Protein AF-0000000081560703 (afdb_homodimer)

Solvent-accessible surface area (backbone atoms only — not comparable to full-atom values): 50359 Å² total; per-residue (Å²): 137,82,80,77,78,76,75,77,74,76,72,71,73,69,71,73,74,72,74,69,64,62,70,71,72,49,55,68,72,57,47,41,60,71,42,43,83,37,48,38,70,60,47,49,56,42,25,75,74,39,80,77,30,53,56,51,52,34,51,46,30,43,42,28,45,45,45,71,60,43,65,75,69,53,87,55,84,55,60,81,73,39,62,61,67,57,55,52,52,50,51,53,50,48,57,65,56,65,29,54,93,51,63,41,44,32,45,34,41,35,38,66,70,40,51,38,66,60,50,36,50,50,42,52,41,39,29,76,54,50,26,30,33,44,34,39,36,53,28,46,52,61,96,48,62,43,55,44,53,50,58,31,22,54,39,22,32,34,42,36,42,35,32,78,46,74,36,39,58,41,66,70,45,46,28,44,43,23,29,36,42,35,40,25,16,33,30,37,37,64,75,39,41,56,27,67,35,18,64,65,13,52,45,24,28,37,41,36,38,31,53,22,25,44,26,71,82,43,54,62,47,69,38,29,21,59,44,22,29,36,40,36,38,32,43,58,32,27,54,85,35,60,89,44,71,27,52,29,76,21,30,41,36,38,40,21,46,44,22,31,34,41,36,40,36,25,32,50,45,61,26,39,39,44,40,65,31,74,46,25,32,40,37,36,44,34,54,44,52,63,53,90,87,44,53,73,76,41,65,80,58,56,70,38,65,89,24,56,37,54,62,33,43,21,31,29,42,37,37,26,44,60,55,33,35,36,48,7,68,90,66,25,86,68,72,58,78,82,41,59,24,65,48,22,32,35,40,35,36,32,36,53,91,43,50,55,33,51,44,4,49,52,44,49,43,61,24,19,47,47,22,30,35,41,36,40,33,43,62,82,72,62,72,90,50,45,66,64,37,59,56,45,52,65,73,48,77,61,77,59,66,90,58,97,38,58,9,33,50,68,39,23,32,37,38,38,36,34,50,38,68,56,43,70,61,52,47,26,49,52,39,27,52,32,50,32,15,42,48,23,39,36,35,38,44,23,48,65,40,71,68,36,37,68,71,29,48,67,60,61,70,67,42,64,61,50,20,91,63,48,44,81,42,70,61,85,74,83,76,83,82,48,87,74,73,71,51,80,67,76,48,74,72,70,82,116,137,80,82,78,78,76,75,78,77,76,72,73,74,70,71,73,75,72,74,68,64,62,70,71,71,47,55,69,71,56,48,42,59,72,44,44,82,37,48,39,71,60,47,49,58,42,24,75,75,40,81,75,28,53,55,52,53,33,50,47,29,42,40,28,46,44,45,71,60,43,66,75,68,52,90,58,86,54,59,80,72,39,62,59,67,58,55,51,51,50,51,52,51,47,57,66,58,63,29,55,92,52,65,42,42,32,45,33,40,35,38,66,70,40,49,42,66,59,50,36,50,49,43,52,41,38,29,77,53,49,25,30,32,44,35,39,35,53,29,46,52,65,97,51,61,42,53,44,55,50,58,31,23,54,38,23,31,34,42,36,42,35,33,77,43,73,38,40,58,40,65,68,45,45,26,44,43,23,29,37,40,36,41,25,16,31,30,36,38,66,75,41,40,56,26,68,35,18,65,64,14,52,46,25,29,36,42,36,38,31,54,23,25,46,25,71,84,44,55,63,48,69,38,30,22,59,44,22,28,38,42,37,38,33,43,60,32,28,55,86,36,59,88,45,69,26,56,32,76,23,30,41,37,37,41,20,46,44,21,30,34,42,36,40,35,25,33,48,43,59,25,39,39,44,41,65,30,76,46,24,33,41,36,35,42,35,53,43,49,63,54,91,89,44,53,76,76,43,65,82,54,55,70,40,64,90,24,56,37,53,61,32,43,20,31,29,42,37,37,26,45,61,56,33,35,38,49,7,67,90,66,26,87,68,70,59,77,83,41,59,25,66,47,22,32,34,40,36,36,32,35,52,94,41,51,54,33,50,44,4,48,52,44,50,43,61,22,19,46,48,22,31,34,40,36,41,32,43,60,82,74,62,73,90,50,44,68,62,38,58,59,49,52,66,73,52,78,60,74,60,64,89,57,96,38,58,9,32,50,68,37,22,32,37,39,38,36,36,50,38,69,56,42,70,61,52,47,26,50,52,38,26,52,32,49,32,15,43,49,24,40,37,36,37,43,22,49,64,40,69,69,37,37,68,72,29,48,66,60,59,71,66,44,64,60,51,20,90,64,48,44,81,43,71,60,85,75,84,77,82,82,49,87,70,74,70,51,78,68,71,48,75,73,70,83,119

InterPro domains:
  IPR001810 F-box domain [PF00646] (23-61)
  IPR001810 F-box domain [PS50181] (20-56)
  IPR001810 F-box domain [SM00256] (26-66)
  IPR006566 FBD domain [PF08387] (406-445)
  IPR006566 FBD domain [SM00579] (406-475)
  IPR036047 F-box-like domain superfamily [SSF81383] (19-81)
  IPR050232 F-box/LRR-repeat protein 13/AtMIF1-like [PTHR31900] (22-468)
  IPR053781 F-box/LRR-repeat protein 13-like, F-box domain [cd22160] (23-58)
  IPR055411 F-box/LRR-repeat protein 15/At3g58940/PEG3-like, LRR domain [PF24758] (119-279)

Organism: NCBI:txid168488

Secondary structure (DSSP, 8-state):
---------------------GGGGS-HHHHHHHGGGS-HHHHHHGGGT-GGGGGGGGG-SEEEEEHHHHHHH---GGGGTS-HHHHHHHHHHHHHHHS-SPPP-EEEEE-SS--HHHHHHHHHHHHHTT-SEEEEEEE---SPPEEE-HHHHHH-SEEEEEEEEEEEEEESS--TT--EEEEEEEEE-HHHHHHHSSTT-TT--EEEEES-EESSS-SEEEEE-TT--EEEEES-B-GGGTT-TT---SEEEEE-TT--EEEEEESPPSEEEEES-TT--EEEEEEPPPPTT-HHHHTT----GGGEESGGG-SEEEE-HHHHHHTSTTT--S-GGG---TT--EEEEEE-SSHHHHHHHHHHHHT-TT--EEEEEEPPPPGGGHHHHHHHHHHS---------HHHHHT--EEEEEEE---HHHHHHHHHHHHH-TT--EEEEEESSHHHHHHHHHHHHTS--S-SS-EEE---SPPP--TTTSS---------/---------------------GGGGS-HHHHHHHGGGS-HHHHHHGGGT-GGGGGTGGG-SEEEEEHHHHHHH---GGGGTS-HHHHHHHHHHHHHHHS-SPPP-EEEEE-SS--HHHHHHHHHHHHHTT-SEEEEEEE---SPPEEE-HHHHHH-SEEEEEEEEEEEEEESS--TT--EEEEEEEEE-HHHHHHHSSTT-TT--EEEEES-EESSS-SEEEEE-TT--EEEEES-B-GGGTT-TT----EEEEE-TT--EEEEEESPPSEEEEES-TT--EEEEEEPPPPTT-HHHHTT----GGGEESGGG-SEEEE-HHHHHTTSTTT--S-GGG---TT--EEEEEE-SSHHHHHHHHHHHHT-TT--EEEEEEPPPPGGGHHHHHHHHTTS---------HHHHHT--EEEEEEE---HHHHHHHHHHHHH-TT--EEEEEESSHHHHHHHHHHHHTS--S-TT-EEE---SPPP--TTTSS---------

Sequence (992 aa):
MQMASSCKRSRTLRAKKCVVDRLSALPDDVLHRVLSSVDFLDVVRTSVLSKRWRHVWTSMPYLNFNMEWFVDHYDDKRYAIVDPVYIFWDFIKWALLLRDDSQIIRICLCCDNTSTDQLNGLLRVAAKQKIQEFCFHDGDYTANELEFPRVLCETLTVLNLSFRDSIPLRVMAAFINLRSLYLRGVLILRDVAEKLLSSDCIKLENVHLEDCQVGYNVELINISACNLKILTLVNVCTWDKFWAVCSFDSKLRICAPKLSSFCYIGPMLHGFELVNTVSLKHVLIRLLRVPRGYENEFKNRLLCPASFIGFNYANALTLSTLVVKYFSPAYSESLWDTFMLDNLNCLELELRYNANYIEGLINLLKCSPNLESLGIRFKEIPWSRRKTRKAIESRSPWKSKIEDIACLSYHVKMIRISNFDGSEFGLELVKFLLQNGKVLEKMEIRHRSRVRKQQSLNKIVALPKASSEVVICFPEYAQRKLPWFDRGDSDPEYDDMQMASSCKRSRTLRAKKCVVDRLSALPDDVLHRVLSSVDFLDVVRTSVLSKRWRHVWTSMPYLNFNMEWFVDHYDDKRYAIVDPVYIFWDFIKWALLLRDDSQIIRICLCCDNTSTDQLNGLLRVAAKQKIQEFCFHDGDYTANELEFPRVLCETLTVLNLSFRDSIPLRVMAAFINLRSLYLRGVLILRDVAEKLLSSDCIKLENVHLEDCQVGYNVELINISACNLKILTLVNVCTWDKFWAVCSFDSKLRICAPKLSSFCYIGPMLHGFELVNTVSLKHVLIRLLRVPRGYENEFKNRLLCPASFIGFNYANALTLSTLVVKYFSPAYSESLWDTFMLDNLNCLELELRYNANYIEGLINLLKCSPNLESLGIRFKEIPWSRRKTRKAIESRSPWKSKIEDIACLSYHVKMIRISNFDGSEFGLELVKFLLQNGKVLEKMEIRHRSRVRKQQSLNKIVALPKASSEVVICFPEYAQRKLPWFDRGDSDPEYDD

pLDDT: mean 81.43, std 17.89, range [24.38, 98.31]

Nearest PDB structures (foldseek):
  4k17-assembly1_A  TM=3.026E-01  e=4.833E-03  Mus musculus
  4rwt-assembly2_C  TM=4.864E-01  e=6.233E+00  Homo sapiens
  4pki-assembly1_G  TM=4.001E-01  e=4.472E+00  Homo sapiens
  7wbt-assembly1_B  TM=2.798E-01  e=1.767E-03  Bos taurus
  4kxf-assembly8_P  TM=2.579E-01  e=4.750E-03  Mus musculus

Foldseek 3Di:
DPPPPPPPPPPPPPDPPPPPPVLLPDDLVVNLVVCQPPALVVLCVCLVVDVSSVQSLLQRQHHAAALVVCVVPPDDPCVVPDPSQVVSLVVVVCSLVRHDLHAHAEYAYEDEADELVSVLVVLVVCLVSLYAYYAYEEYDYPAAEREHDPSNLARYQYYHYAYPAEHEYHYPAANQNHAEEHDHRYEAAPVNCCRDQACSNANHAYYAYALYAYHAPEAEDEGYYARHAEYEYAQYAHPVCSVFQADQNHAYEYHYLNHAEEEEHGYQYLAYHYPNPLNHEYYEYHHAAGPPPCCVVCLPRADDLVRYYDQLNYQEYEYEARNLLSLFCVRDVHDCQVAANANYAYYAYEHELDPSSLNSVVSVLLRYLAHAEYHYEYDDDDPVCVVVVVVLSVPDDDAADADARNCQQPHHAEYEYEQQQLDPSSLRSLLNSQQSNQNHQEYEYEHNDPVSCVVRVVVSVPRDGNYPRYDYYYDDDDDDDDPPSPPDRPRPPPSD/DDDPPPPPPPPPPPDPPPPPCVLLPDDLVVNLVVCQPPALVVLCVCLVVDVSSVQSLLQRQHHAAALVVCVVPPDDPCVVPDPSQVVSLVVVVCSLVRHDLHAHAEYAYEDEADELVSVLVVLVVCLVSLYAYYAYEEYDYPAAEREHDPSNLARYQYYHYAYPAEHEYHYDAANQNHAEEHDHRYEAAPVNCCRDQACSNANHAYYAYALYAYHAPEAEDEGYYARHAEEEYAQYAHPVCSVFQADRNHAYEYHYLNHAEYEYHGYQYLAYHYDNPLNHEYYEYEHAAGPPPCCVVCLPSADDLVRYYDQLNYQEYEYEARNLLSLFCVRDVHPCQVAANANYAYYAYEHELDPSSLNSVLSVLLRYLQYAEYHYEYDDDDPVCVVVVVVLSVPDPDAADADARNCQQPHHAEYEYEQQQLDPSSLRSLLNSQDSNQNYQEYEYEHNDPVSCVVRVVVSVPRDGNYPRYDYYYDHDDDDDDPPSPPDRPHPPPSD

Structure (mmCIF, N/CA/C/O backbone):
data_AF-0000000081560703-model_v1
#
loop_
_entity.id
_entity.type
_entity.pdbx_description
1 polymer 'F-box domain-containing protein'
#
loop_
_atom_site.group_PDB
_atom_site.id
_atom_site.type_symbol
_atom_site.label_atom_id
_atom_site.label_alt_id
_atom_site.label_comp_id
_atom_site.label_asym_id
_atom_site.label_entity_id
_atom_site.label_seq_id
_atom_site.pdbx_PDB_ins_code
_atom_site.Cartn_x
_atom_site.Cartn_y
_atom_site.Cartn_z
_atom_site.occupancy
_atom_site.B_iso_or_equiv
_atom_site.auth_seq_id
_atom_site.auth_comp_id
_atom_site.auth_asym_id
_atom_site.auth_atom_id
_atom_site.pdbx_PDB_model_num
ATOM 1 N N . MET A 1 1 ? 78.812 5.449 -0.143 1 25.94 1 MET A N 1
ATOM 2 C CA . MET A 1 1 ? 77.625 6.207 0.171 1 25.94 1 MET A CA 1
ATOM 3 C C . MET A 1 1 ? 76.5 5.27 0.533 1 25.94 1 MET A C 1
ATOM 5 O O . MET A 1 1 ? 76.062 4.477 -0.298 1 25.94 1 MET A O 1
ATOM 9 N N . GLN A 1 2 ? 76.375 4.812 1.8 1 27.75 2 GLN A N 1
ATOM 10 C CA . GLN A 1 2 ? 75.688 3.766 2.533 1 27.75 2 GLN A CA 1
ATOM 11 C C . GLN A 1 2 ? 74.188 4.078 2.635 1 27.75 2 GLN A C 1
ATOM 13 O O . GLN A 1 2 ? 73.812 5.152 3.098 1 27.75 2 GLN A O 1
ATOM 18 N N . MET A 1 3 ? 73.5 3.59 1.628 1 28.38 3 MET A N 1
ATOM 19 C CA . MET A 1 3 ? 72.062 3.85 1.384 1 28.38 3 MET A CA 1
ATOM 20 C C . MET A 1 3 ? 71.25 3.482 2.604 1 28.38 3 MET A C 1
ATOM 22 O O . MET A 1 3 ? 71.25 2.342 3.072 1 28.38 3 MET A O 1
ATOM 26 N N . ALA A 1 4 ? 71.062 4.457 3.551 1 31.59 4 ALA A N 1
ATOM 27 C CA . ALA A 1 4 ? 70.312 4.402 4.812 1 31.59 4 ALA A CA 1
ATOM 28 C C . ALA A 1 4 ? 68.938 3.857 4.605 1 31.59 4 ALA A C 1
ATOM 30 O O . ALA A 1 4 ? 68.188 4.328 3.732 1 31.59 4 ALA A O 1
ATOM 31 N N . SER A 1 5 ? 68.75 2.568 4.824 1 26.27 5 SER A N 1
ATOM 32 C CA . SER A 1 5 ? 67.562 1.712 4.699 1 26.27 5 SER A CA 1
ATOM 33 C C . SER A 1 5 ? 66.375 2.234 5.543 1 26.27 5 SER A C 1
ATOM 35 O O . SER A 1 5 ? 66.5 2.387 6.758 1 26.27 5 SER A O 1
ATOM 37 N N . SER A 1 6 ? 65.75 3.328 5.102 1 28.28 6 SER A N 1
ATOM 38 C CA . SER A 1 6 ? 64.688 3.982 5.852 1 28.28 6 SER A CA 1
ATOM 39 C C . SER A 1 6 ? 63.625 2.988 6.258 1 28.28 6 SER A C 1
ATOM 41 O O . SER A 1 6 ? 63.062 2.275 5.41 1 28.28 6 SER A O 1
ATOM 43 N N . CYS A 1 7 ? 63.75 2.42 7.426 1 26.61 7 CYS A N 1
ATOM 44 C CA . CYS A 1 7 ? 62.875 1.497 8.109 1 26.61 7 CYS A CA 1
ATOM 45 C C . CYS A 1 7 ? 61.469 2.082 8.227 1 26.61 7 CYS A C 1
ATOM 47 O O . CYS A 1 7 ? 61.281 3.137 8.836 1 26.61 7 CYS A O 1
ATOM 49 N N . LYS A 1 8 ? 60.719 1.904 7.137 1 30.84 8 LYS A N 1
ATOM 50 C CA . LYS A 1 8 ? 59.344 2.371 7.121 1 30.84 8 LYS A CA 1
ATOM 51 C C . LYS A 1 8 ? 58.594 1.887 8.359 1 30.84 8 LYS A C 1
ATOM 53 O O . LYS A 1 8 ? 58.5 0.683 8.617 1 30.84 8 LYS A O 1
ATOM 58 N N . ARG A 1 9 ? 58.562 2.676 9.453 1 28.25 9 ARG A N 1
ATOM 59 C CA . ARG A 1 9 ? 57.844 2.482 10.695 1 28.25 9 ARG A CA 1
ATOM 60 C C . ARG A 1 9 ? 56.375 2.113 10.422 1 28.25 9 ARG A C 1
ATOM 62 O O . ARG A 1 9 ? 55.688 2.803 9.672 1 28.25 9 ARG A O 1
ATOM 69 N N . SER A 1 10 ? 56.125 0.845 10.453 1 24.38 10 SER A N 1
ATOM 70 C CA . SER A 1 10 ? 54.812 0.245 10.32 1 24.38 10 SER A CA 1
ATOM 71 C C . SER A 1 10 ? 53.812 0.885 11.273 1 24.38 10 SER A C 1
ATOM 73 O O . SER A 1 10 ? 54.031 0.869 12.492 1 24.38 10 SER A O 1
ATOM 75 N N . ARG A 1 11 ? 53.375 2.098 10.969 1 30.52 11 ARG A N 1
ATOM 76 C CA . ARG A 1 11 ? 52.344 2.705 11.812 1 30.52 11 ARG A CA 1
ATOM 77 C C . ARG A 1 11 ? 51.281 1.682 12.219 1 30.52 11 ARG A C 1
ATOM 79 O O . ARG A 1 11 ? 50.781 0.938 11.375 1 30.52 11 ARG A O 1
ATOM 86 N N . THR A 1 12 ? 51.5 1.239 13.367 1 28.09 12 THR A N 1
ATOM 87 C CA . THR A 1 12 ? 50.531 0.387 14.055 1 28.09 12 THR A CA 1
ATOM 88 C C . THR A 1 12 ? 49.094 0.887 13.836 1 28.09 12 THR A C 1
ATOM 90 O O . THR A 1 12 ? 48.812 2.074 14.008 1 28.09 12 THR A O 1
ATOM 93 N N . LEU A 1 13 ? 48.531 0.412 12.867 1 29.89 13 LEU A N 1
ATOM 94 C CA . LEU A 1 13 ? 47.156 0.719 12.555 1 29.89 13 LEU A CA 1
ATOM 95 C C . LEU A 1 13 ? 46.312 0.771 13.82 1 29.89 13 LEU A C 1
ATOM 97 O O . LEU A 1 13 ? 46.281 -0.187 14.602 1 29.89 13 LEU A O 1
ATOM 101 N N . ARG A 1 14 ? 46.312 1.945 14.508 1 28.83 14 ARG A N 1
ATOM 102 C CA . ARG A 1 14 ? 45.438 2.16 15.633 1 28.83 14 ARG A CA 1
ATOM 103 C C . ARG A 1 14 ? 44.125 1.372 15.461 1 28.83 14 ARG A C 1
ATOM 105 O O . ARG A 1 14 ? 43.625 1.262 14.344 1 28.83 14 ARG A O 1
ATOM 112 N N . ALA A 1 15 ? 43.938 0.501 16.328 1 30.22 15 ALA A N 1
ATOM 113 C CA . ALA A 1 15 ? 42.75 -0.33 16.453 1 30.22 15 ALA A CA 1
ATOM 114 C C . ALA A 1 15 ? 41.469 0.482 16.172 1 30.22 15 ALA A C 1
ATOM 116 O O . ALA A 1 15 ? 41.281 1.564 16.734 1 30.22 15 ALA A O 1
ATOM 117 N N . LYS A 1 16 ? 41.094 0.515 15.062 1 33.5 16 LYS A N 1
ATOM 118 C CA . LYS A 1 16 ?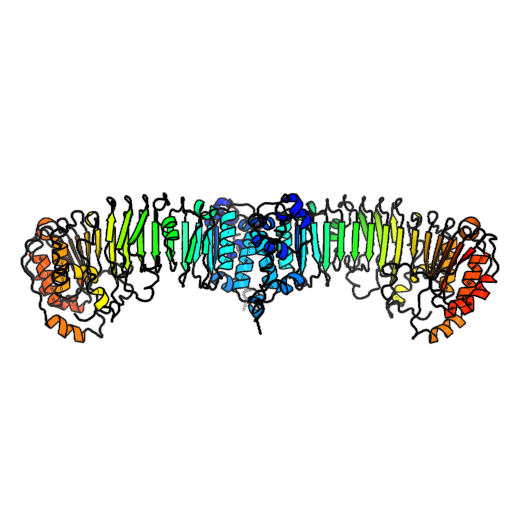 39.844 1.201 14.719 1 33.5 16 LYS A CA 1
ATOM 119 C C . LYS A 1 16 ? 38.875 1.172 15.875 1 33.5 16 LYS A C 1
ATOM 121 O O . LYS A 1 16 ? 38.5 0.099 16.375 1 33.5 16 LYS A O 1
ATOM 126 N N . LYS A 1 17 ? 39 2.057 16.844 1 33.25 17 LYS A N 1
ATOM 127 C CA . LYS A 1 17 ? 38 2.273 17.891 1 33.25 17 LYS A CA 1
ATOM 128 C C . LYS A 1 17 ? 36.625 1.89 17.391 1 33.25 17 LYS A C 1
ATOM 130 O O . LYS A 1 17 ? 36.125 2.445 16.406 1 33.25 17 LYS A O 1
ATOM 135 N N . CYS A 1 18 ? 36.281 0.688 17.422 1 31.7 18 CYS A N 1
ATOM 136 C CA . CYS A 1 18 ? 34.938 0.16 17.172 1 31.7 18 CYS A CA 1
ATOM 137 C C . CYS A 1 18 ? 33.875 1.095 17.734 1 31.7 18 CYS A C 1
ATOM 139 O O . CYS A 1 18 ? 33.719 1.208 18.953 1 31.7 18 CYS A O 1
ATOM 141 N N . VAL A 1 19 ? 33.781 2.301 17.391 1 35.5 19 VAL A N 1
ATOM 142 C CA . VAL A 1 19 ? 32.656 3.17 17.734 1 35.5 19 VAL A CA 1
ATOM 143 C C . VAL A 1 19 ? 31.422 2.326 18 1 35.5 19 VAL A C 1
ATOM 145 O O . VAL A 1 19 ? 30.922 1.634 17.109 1 35.5 19 VAL A O 1
ATOM 148 N N . VAL A 1 20 ? 31.375 1.693 19.062 1 40.03 20 VAL A N 1
ATOM 149 C CA . VAL A 1 20 ? 30.25 0.951 19.625 1 40.03 20 VAL A CA 1
ATOM 150 C C . VAL A 1 20 ? 28.938 1.616 19.234 1 40.03 20 VAL A C 1
ATOM 152 O O . VAL A 1 20 ? 28.734 2.809 19.484 1 40.03 20 VAL A O 1
ATOM 155 N N . ASP A 1 21 ? 28.453 1.367 18.188 1 49.69 21 ASP A N 1
ATOM 156 C CA . ASP A 1 21 ? 27.094 1.753 17.781 1 49.69 21 ASP A CA 1
ATOM 157 C C . ASP A 1 21 ? 26.156 1.753 18.984 1 49.69 21 ASP A C 1
ATOM 159 O O . ASP A 1 21 ? 25.625 0.706 19.375 1 49.69 21 ASP A O 1
ATOM 163 N N . ARG A 1 22 ? 26.406 2.605 20.062 1 54.09 22 ARG A N 1
ATOM 164 C CA . ARG A 1 22 ? 25.594 2.822 21.25 1 54.09 22 ARG A CA 1
ATOM 165 C C . ARG A 1 22 ? 24.109 2.771 20.938 1 54.09 22 ARG A C 1
ATOM 167 O O . ARG A 1 22 ? 23.297 2.363 21.766 1 54.09 22 ARG A O 1
ATOM 174 N N . LEU A 1 23 ? 23.828 3.174 19.828 1 59.25 23 LEU A N 1
ATOM 175 C CA . LEU A 1 23 ? 22.406 3.207 19.5 1 59.25 23 LEU A CA 1
ATOM 176 C C . LEU A 1 23 ? 21.844 1.793 19.359 1 59.25 23 LEU A C 1
ATOM 178 O O . LEU A 1 23 ? 20.703 1.541 19.719 1 59.25 23 LEU A O 1
ATOM 182 N N . SER A 1 24 ? 22.688 0.844 18.984 1 63.53 24 SER A N 1
ATOM 183 C CA . SER A 1 24 ? 22.219 -0.519 18.75 1 63.53 24 SER A CA 1
ATOM 184 C C . SER A 1 24 ? 21.891 -1.224 20.062 1 63.53 24 SER A C 1
ATOM 186 O O . SER A 1 24 ? 21.125 -2.188 20.078 1 63.53 24 SER A O 1
ATOM 188 N N . ALA A 1 25 ? 22.375 -0.641 21.141 1 64.94 25 ALA 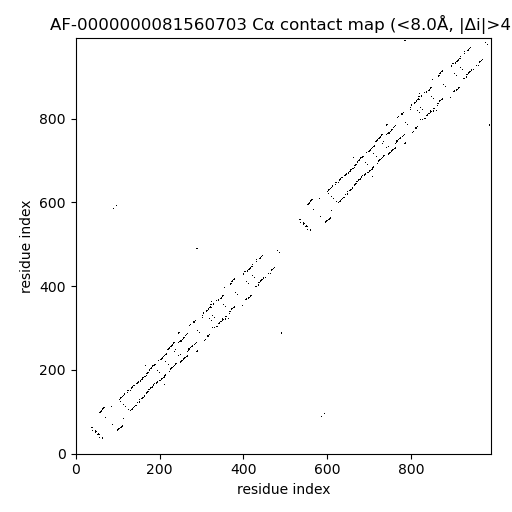A N 1
ATOM 189 C CA . ALA A 1 25 ? 22.141 -1.28 22.422 1 64.94 25 ALA A CA 1
ATOM 190 C C . ALA A 1 25 ? 20.875 -0.721 23.078 1 64.94 25 ALA A C 1
ATOM 192 O O . ALA A 1 25 ? 20.391 -1.277 24.062 1 64.94 25 ALA A O 1
ATOM 193 N N . LEU A 1 26 ? 20.359 0.278 22.547 1 66.19 26 LEU A N 1
ATOM 194 C CA . LEU A 1 26 ? 19.203 0.932 23.156 1 66.19 26 LEU A CA 1
ATOM 195 C C . LEU A 1 26 ? 17.938 0.123 22.922 1 66.19 26 LEU A C 1
ATOM 197 O O . LEU A 1 26 ? 17.781 -0.529 21.891 1 66.19 26 LEU A O 1
ATOM 201 N N . PRO A 1 27 ? 17.094 0.091 24.141 1 71.12 27 PRO A N 1
ATOM 202 C CA . PRO A 1 27 ? 15.797 -0.561 23.953 1 71.12 27 PRO A CA 1
ATOM 203 C C . PRO A 1 27 ? 14.969 0.072 22.844 1 71.12 27 PRO A C 1
ATOM 205 O O . PRO A 1 27 ? 15.219 1.219 22.469 1 71.12 27 PRO A O 1
ATOM 208 N N . ASP A 1 28 ? 13.984 -0.68 22.344 1 76.69 28 ASP A N 1
ATOM 209 C CA . ASP A 1 28 ? 13.188 -0.244 21.203 1 76.69 28 ASP A CA 1
ATOM 210 C C . ASP A 1 28 ? 12.438 1.045 21.516 1 76.69 28 ASP A C 1
ATOM 212 O O . ASP A 1 28 ? 12.328 1.934 20.672 1 76.69 28 ASP A O 1
ATOM 216 N N . ASP A 1 29 ? 11.961 1.191 22.734 1 77.06 29 ASP A N 1
ATOM 217 C CA . ASP A 1 29 ? 11.188 2.373 23.109 1 77.06 29 ASP A CA 1
ATOM 218 C C . ASP A 1 29 ? 12.039 3.637 23.016 1 77.06 29 ASP A C 1
ATOM 220 O O . ASP A 1 29 ? 11.562 4.684 22.578 1 77.06 29 ASP A O 1
ATOM 224 N N . VAL A 1 30 ? 13.227 3.514 23.453 1 73.69 30 VAL A N 1
ATOM 225 C CA . VAL A 1 30 ? 14.133 4.656 23.406 1 73.69 30 VAL A CA 1
ATOM 226 C C . VAL A 1 30 ? 14.523 4.953 21.953 1 73.69 30 VAL A C 1
ATOM 228 O O . VAL A 1 30 ? 14.578 6.117 21.547 1 73.69 30 VAL A O 1
ATOM 231 N N . LEU A 1 31 ? 14.805 3.912 21.219 1 75.31 31 LEU A N 1
ATOM 232 C CA . LEU A 1 31 ? 15.141 4.098 19.812 1 75.31 31 LEU A CA 1
ATOM 233 C C . LEU A 1 31 ? 14.008 4.797 19.062 1 75.31 31 LEU A C 1
ATOM 235 O O . LEU A 1 31 ? 14.25 5.664 18.219 1 75.31 31 LEU A O 1
ATOM 239 N N . HIS A 1 32 ? 12.852 4.402 19.406 1 83.44 32 HIS A N 1
ATOM 240 C CA . HIS A 1 32 ? 11.688 5.016 18.781 1 83.44 32 HIS A CA 1
ATOM 241 C C . HIS A 1 32 ? 11.641 6.516 19.047 1 83.44 32 HIS A C 1
ATOM 243 O O . HIS A 1 32 ? 11.336 7.305 18.156 1 83.44 32 HIS A O 1
ATOM 249 N N . ARG A 1 33 ? 12.016 6.949 20.188 1 77.94 33 ARG A N 1
ATOM 250 C CA . ARG A 1 33 ? 11.984 8.359 20.562 1 77.94 33 ARG A CA 1
ATOM 251 C C . ARG A 1 33 ? 13.086 9.133 19.844 1 77.94 33 ARG A C 1
ATOM 253 O O . ARG A 1 33 ? 12.859 10.25 19.359 1 77.94 33 ARG A O 1
ATOM 260 N N . VAL A 1 34 ? 14.172 8.516 19.766 1 71.69 34 VAL A N 1
ATOM 261 C CA . VAL A 1 34 ? 15.312 9.156 19.125 1 71.69 34 VAL A CA 1
ATOM 262 C C . VAL A 1 34 ? 15.031 9.367 17.641 1 71.69 34 VAL A C 1
ATOM 264 O O . VAL A 1 34 ? 15.391 10.398 17.062 1 71.69 34 VAL A O 1
ATOM 267 N N . LEU A 1 35 ? 14.32 8.438 17.125 1 78.75 35 LEU A N 1
ATOM 268 C CA . LEU A 1 35 ? 14.086 8.461 15.68 1 78.75 35 LEU A CA 1
ATOM 269 C C . LEU A 1 35 ? 12.742 9.109 15.359 1 78.75 35 LEU A C 1
ATOM 271 O O . LEU A 1 35 ? 12.32 9.117 14.203 1 78.75 35 LEU A O 1
ATOM 275 N N . SER A 1 36 ? 12.133 9.727 16.312 1 80.31 36 SER A N 1
ATOM 276 C CA . SER A 1 36 ? 10.773 10.234 16.156 1 80.31 36 SER A CA 1
ATOM 277 C C . SER A 1 36 ? 10.727 11.406 15.18 1 80.31 36 SER A C 1
ATOM 279 O O . SER A 1 36 ? 9.695 11.664 14.555 1 80.31 36 SER A O 1
ATOM 281 N N . SER A 1 37 ? 11.859 12.062 15.047 1 72.94 37 SER A N 1
ATOM 282 C CA . SER A 1 37 ? 11.875 13.234 14.172 1 72.94 37 SER A CA 1
ATOM 283 C C . SER A 1 37 ? 12.602 12.945 12.867 1 72.94 37 SER A C 1
ATOM 285 O O . SER A 1 37 ? 12.773 13.836 12.031 1 72.94 37 SER A O 1
ATOM 287 N N . VAL A 1 38 ? 13.016 11.766 12.758 1 74.31 38 VAL A N 1
ATOM 288 C CA . VAL A 1 38 ? 13.789 11.375 11.586 1 74.31 38 VAL A CA 1
ATOM 289 C C . VAL A 1 38 ? 12.844 10.938 10.469 1 74.31 38 VAL A C 1
ATOM 291 O O . VAL A 1 38 ? 11.812 10.312 10.719 1 74.31 38 VAL A O 1
ATOM 294 N N . ASP A 1 39 ? 13.297 11.422 9.266 1 86.56 39 ASP A N 1
ATOM 295 C CA . ASP A 1 39 ? 12.508 10.984 8.117 1 86.56 39 ASP A CA 1
ATOM 296 C C . ASP A 1 39 ? 12.461 9.461 8.023 1 86.56 39 ASP A C 1
ATOM 298 O O . ASP A 1 39 ? 13.469 8.789 8.266 1 86.56 39 ASP A O 1
ATOM 302 N N . PHE A 1 40 ? 11.406 8.969 7.625 1 86.62 40 PHE A N 1
ATOM 303 C CA . PHE A 1 40 ? 11.18 7.527 7.699 1 86.62 40 PHE A CA 1
ATOM 304 C C . PHE A 1 40 ? 12.094 6.789 6.723 1 86.62 40 PHE A C 1
ATOM 306 O O . PHE A 1 40 ? 12.453 5.637 6.957 1 86.62 40 PHE A O 1
ATOM 313 N N . LEU A 1 41 ? 12.414 7.355 5.578 1 82.44 41 LEU A N 1
ATOM 314 C CA . LEU A 1 41 ? 13.391 6.754 4.68 1 82.44 41 LEU A CA 1
ATOM 315 C C . LEU A 1 41 ? 14.68 6.434 5.426 1 82.44 41 LEU A C 1
ATOM 317 O O . LEU A 1 41 ? 15.25 5.352 5.254 1 82.44 41 LEU A O 1
ATOM 321 N N . ASP A 1 42 ? 15.062 7.367 6.246 1 79.25 42 ASP A N 1
ATOM 322 C CA . ASP A 1 42 ? 16.281 7.176 7.016 1 79.25 42 ASP A CA 1
ATOM 323 C C . ASP A 1 42 ? 16.094 6.109 8.094 1 79.25 42 ASP A C 1
ATOM 325 O O . ASP A 1 42 ? 17.031 5.367 8.406 1 79.25 42 ASP A O 1
ATOM 329 N N . VAL A 1 43 ? 14.977 6.09 8.617 1 81.12 43 VAL A N 1
ATOM 330 C CA . VAL A 1 43 ? 14.688 5.055 9.602 1 81.12 43 VAL A CA 1
ATOM 331 C C . VAL A 1 43 ? 14.82 3.676 8.961 1 81.12 43 VAL A C 1
ATOM 333 O O . VAL A 1 43 ? 15.461 2.783 9.523 1 81.12 43 VAL A O 1
ATOM 336 N N . VAL A 1 44 ? 14.258 3.479 7.785 1 80.5 44 VAL A N 1
ATOM 337 C CA . VAL A 1 44 ? 14.32 2.211 7.062 1 80.5 44 VAL A CA 1
ATOM 338 C C . VAL A 1 44 ? 15.773 1.867 6.742 1 80.5 44 VAL A C 1
ATOM 340 O O . VAL A 1 44 ? 16.188 0.708 6.844 1 80.5 44 VAL A O 1
ATOM 343 N N . ARG A 1 45 ? 16.5 2.816 6.395 1 76.25 45 ARG A N 1
ATOM 344 C CA . ARG A 1 45 ? 17.891 2.615 6.004 1 76.25 45 ARG A CA 1
ATOM 345 C C . ARG A 1 45 ? 18.719 2.113 7.176 1 76.25 45 ARG A C 1
ATOM 347 O O . ARG A 1 45 ? 19.797 1.534 6.98 1 76.25 45 ARG A O 1
ATOM 354 N N . THR A 1 46 ? 18.297 2.346 8.352 1 72.19 46 THR A N 1
ATOM 355 C CA . THR A 1 46 ? 19.016 1.841 9.516 1 72.19 46 THR A CA 1
ATOM 356 C C . THR A 1 46 ? 18.953 0.317 9.57 1 72.19 46 THR A C 1
ATOM 358 O O . THR A 1 46 ? 19.734 -0.314 10.289 1 72.19 46 THR A O 1
ATOM 361 N N . SER A 1 47 ? 18.047 -0.283 8.758 1 73.62 47 SER A N 1
ATOM 362 C CA . SER A 1 47 ? 17.828 -1.726 8.812 1 73.62 47 SER A CA 1
ATOM 363 C C . SER A 1 47 ? 19.062 -2.486 8.312 1 73.62 47 SER A C 1
ATOM 365 O O . SER A 1 47 ? 19.219 -3.672 8.609 1 73.62 47 SER A O 1
ATOM 367 N N . VAL A 1 48 ? 19.922 -1.836 7.559 1 69.94 48 VAL A N 1
ATOM 368 C CA . VAL A 1 48 ? 21.062 -2.523 6.961 1 69.94 48 VAL A CA 1
ATOM 369 C C . VAL A 1 48 ? 22.281 -2.387 7.871 1 69.94 48 VAL A C 1
ATOM 371 O O . VAL A 1 48 ? 23.328 -2.99 7.613 1 69.94 48 VAL A O 1
ATOM 374 N N . LEU A 1 49 ? 22.172 -1.688 8.984 1 62.81 49 LEU A N 1
ATOM 375 C CA . LEU A 1 49 ? 23.312 -1.389 9.844 1 62.81 49 LEU A CA 1
ATOM 376 C C . LEU A 1 49 ? 23.734 -2.619 10.648 1 62.81 49 LEU A C 1
ATOM 378 O O . LEU A 1 49 ? 24.922 -2.918 10.758 1 62.81 49 LEU A O 1
ATOM 382 N N . SER A 1 50 ? 22.734 -3.293 11.148 1 68.62 50 SER A N 1
ATOM 383 C CA . SER A 1 50 ? 22.969 -4.5 11.93 1 68.62 50 SER A CA 1
ATOM 384 C C . SER A 1 50 ? 21.719 -5.352 12.039 1 68.62 50 SER A C 1
ATOM 386 O O . SER A 1 50 ? 20.641 -4.93 11.617 1 68.62 50 SER A O 1
ATOM 388 N N . LYS A 1 51 ? 21.797 -6.453 12.484 1 68.5 51 LYS A N 1
ATOM 389 C CA . LYS A 1 51 ? 20.656 -7.352 12.68 1 68.5 51 LYS A CA 1
ATOM 390 C C . LYS A 1 51 ? 19.641 -6.746 13.633 1 68.5 51 LYS A C 1
ATOM 392 O O . LYS A 1 51 ? 18.422 -6.957 13.477 1 68.5 51 LYS A O 1
ATOM 397 N N . ARG A 1 52 ? 20.203 -5.918 14.531 1 68.75 52 ARG A N 1
ATOM 398 C CA . ARG A 1 52 ? 19.344 -5.297 15.523 1 68.75 52 ARG A CA 1
ATOM 399 C C . ARG A 1 52 ? 18.375 -4.312 14.867 1 68.75 52 ARG A C 1
ATOM 401 O O . ARG A 1 52 ? 17.219 -4.195 15.289 1 68.75 52 ARG A O 1
ATOM 408 N N . TRP A 1 53 ? 18.875 -3.816 13.773 1 70.69 53 TRP A N 1
ATOM 409 C CA . TRP A 1 53 ? 18.156 -2.701 13.172 1 70.69 53 TRP A CA 1
ATOM 410 C C . TRP A 1 53 ? 17.203 -3.191 12.094 1 70.69 53 TRP A C 1
ATOM 412 O O . TRP A 1 53 ? 16.359 -2.428 11.602 1 70.69 53 TRP A O 1
ATOM 422 N N . ARG A 1 54 ? 17.219 -4.395 11.922 1 74.62 54 ARG A N 1
ATOM 423 C CA . ARG A 1 54 ? 16.547 -4.949 10.75 1 74.62 54 ARG A CA 1
ATOM 424 C C . ARG A 1 54 ? 15.039 -4.754 10.844 1 74.62 54 ARG A C 1
ATOM 426 O O . ARG A 1 54 ? 14.375 -4.504 9.836 1 74.62 54 ARG A O 1
ATOM 433 N N . HIS A 1 55 ? 14.57 -4.676 12.172 1 79.25 55 HIS A N 1
ATOM 434 C CA . HIS A 1 55 ? 13.117 -4.66 12.258 1 79.25 55 HIS A CA 1
ATOM 435 C C . HIS A 1 55 ? 12.633 -3.436 13.031 1 79.25 55 HIS A C 1
ATOM 437 O O . HIS A 1 55 ? 11.43 -3.301 13.297 1 79.25 55 HIS A O 1
ATOM 443 N N . VAL A 1 56 ? 13.539 -2.527 13.328 1 78.81 56 VAL A N 1
ATOM 444 C CA . VAL A 1 56 ? 13.188 -1.36 14.133 1 78.81 56 VAL A CA 1
ATOM 445 C C . VAL A 1 56 ? 12.156 -0.513 13.383 1 78.81 56 VAL A C 1
ATOM 447 O O . VAL A 1 56 ? 11.203 -0.009 13.984 1 78.81 56 VAL A O 1
ATOM 450 N N . TRP A 1 57 ? 12.344 -0.379 12.117 1 85.25 57 TRP A N 1
ATOM 451 C CA . TRP A 1 57 ? 11.453 0.481 11.344 1 85.25 57 TRP A CA 1
ATOM 452 C C . TRP A 1 57 ? 10.047 -0.106 11.281 1 85.25 57 TRP A C 1
ATOM 454 O O . TRP A 1 57 ? 9.062 0.631 11.172 1 85.25 57 TRP A O 1
ATOM 464 N N . THR A 1 58 ? 9.898 -1.408 11.406 1 89.12 58 THR A N 1
ATOM 465 C CA . THR A 1 58 ? 8.602 -2.059 11.266 1 89.12 58 THR A CA 1
ATOM 466 C C . THR A 1 58 ? 7.723 -1.766 12.484 1 89.12 58 THR A C 1
ATOM 468 O O . THR A 1 58 ? 6.5 -1.886 12.406 1 89.12 58 THR A O 1
ATOM 471 N N . SER A 1 59 ? 8.32 -1.344 13.609 1 90.12 59 SER A N 1
ATOM 472 C CA . SER A 1 59 ? 7.562 -1.087 14.828 1 90.12 59 SER A CA 1
ATOM 473 C C . SER A 1 59 ? 7.566 0.397 15.188 1 90.12 59 SER A C 1
ATOM 475 O O . SER A 1 59 ? 7.059 0.792 16.234 1 90.12 59 SER A O 1
ATOM 477 N N . MET A 1 60 ? 8.102 1.252 14.383 1 89.56 60 MET A N 1
ATOM 478 C CA . MET A 1 60 ? 8.219 2.686 14.633 1 89.56 60 MET A CA 1
ATOM 479 C C . MET A 1 60 ? 6.848 3.338 14.758 1 89.56 60 MET A C 1
ATOM 481 O O . MET A 1 60 ? 6.047 3.283 13.82 1 89.56 60 MET A O 1
ATOM 485 N N . PRO A 1 61 ? 6.57 3.982 15.883 1 93.12 61 PRO A N 1
ATOM 486 C CA . PRO A 1 61 ? 5.246 4.574 16.062 1 93.12 61 PRO A CA 1
ATOM 487 C C . PRO A 1 61 ? 5.117 5.953 15.422 1 93.12 61 PRO A C 1
ATOM 489 O O . PRO A 1 61 ? 4.004 6.449 15.234 1 93.12 61 PRO A O 1
ATOM 492 N N . TYR A 1 62 ? 6.215 6.582 15.133 1 92.25 62 TYR A N 1
ATOM 493 C CA . TYR A 1 62 ? 6.215 7.914 14.531 1 92.25 62 TYR A CA 1
ATOM 494 C C . TYR A 1 62 ? 6.684 7.859 13.078 1 92.25 62 TYR A C 1
ATOM 496 O O . TYR A 1 62 ? 7.859 7.613 12.812 1 92.25 62 TYR A O 1
ATOM 504 N N . LEU A 1 63 ? 5.77 8.156 12.227 1 95.12 63 LEU A N 1
ATOM 505 C CA . LEU A 1 63 ? 6.078 8.055 10.805 1 95.12 63 LEU A CA 1
ATOM 506 C C . LEU A 1 63 ? 6.117 9.438 10.156 1 95.12 63 LEU A C 1
ATOM 508 O O . LEU A 1 63 ? 5.082 10.086 10.016 1 95.12 63 LEU A O 1
ATOM 512 N N . ASN A 1 64 ? 7.301 9.875 9.797 1 93.25 64 ASN A N 1
ATOM 513 C CA . ASN A 1 64 ? 7.488 11.141 9.086 1 93.25 64 ASN A CA 1
ATOM 514 C C . ASN A 1 64 ? 7.867 10.914 7.625 1 93.25 64 ASN A C 1
ATOM 516 O O . ASN A 1 64 ? 8.898 10.305 7.332 1 93.25 64 ASN A O 1
ATOM 520 N N . PHE A 1 65 ? 7.094 11.398 6.734 1 94.88 65 PHE A N 1
ATOM 521 C CA . PHE A 1 65 ? 7.355 11.266 5.309 1 94.88 65 PHE A CA 1
ATOM 522 C C . PHE A 1 65 ? 7.516 12.633 4.656 1 94.88 65 PHE A C 1
ATOM 524 O O . PHE A 1 65 ? 6.562 13.406 4.582 1 94.88 65 PHE A O 1
ATOM 531 N N . ASN A 1 66 ? 8.648 12.938 4.152 1 91.69 66 ASN A N 1
ATOM 532 C CA . ASN A 1 66 ? 8.93 14.18 3.447 1 91.69 66 ASN A CA 1
ATOM 533 C C . ASN A 1 66 ? 9.352 13.922 2.004 1 91.69 66 ASN A C 1
ATOM 535 O O . ASN A 1 66 ? 10.438 13.391 1.754 1 91.69 66 ASN A O 1
ATOM 539 N N . MET A 1 67 ? 8.594 14.352 1.08 1 90.56 67 MET A N 1
ATOM 540 C CA . MET A 1 67 ? 8.828 14.055 -0.331 1 90.56 67 MET A CA 1
ATOM 541 C C . MET A 1 67 ? 10.133 14.68 -0.811 1 90.56 67 MET A C 1
ATOM 543 O O . MET A 1 67 ? 10.898 14.055 -1.548 1 90.56 67 MET A O 1
ATOM 547 N N . GLU A 1 68 ? 10.383 15.945 -0.478 1 88.25 68 GLU A N 1
ATOM 548 C CA . GLU A 1 68 ? 11.617 16.609 -0.899 1 88.25 68 GLU A CA 1
ATOM 549 C C . GLU A 1 68 ? 12.844 15.82 -0.44 1 88.25 68 GLU A C 1
ATOM 551 O O . GLU A 1 68 ? 13.773 15.602 -1.218 1 88.25 68 GLU A O 1
ATOM 556 N N . TRP A 1 69 ? 12.773 15.484 0.838 1 89.31 69 TRP A N 1
ATOM 557 C CA . TRP A 1 69 ? 13.867 14.68 1.373 1 89.31 69 TRP A CA 1
ATOM 558 C C . TRP A 1 69 ? 14 13.367 0.61 1 89.31 69 TRP A C 1
ATOM 560 O O . TRP A 1 69 ? 15.109 12.945 0.273 1 89.31 69 TRP A O 1
ATOM 570 N N . PHE A 1 70 ? 12.945 12.695 0.341 1 92.38 70 PHE A N 1
ATOM 571 C CA . PHE A 1 70 ? 12.906 11.398 -0.335 1 92.38 70 PHE A CA 1
ATOM 572 C C . PHE A 1 70 ? 13.516 11.5 -1.729 1 92.38 70 PHE A C 1
ATOM 574 O O . PHE A 1 70 ? 14.359 10.68 -2.107 1 92.38 70 PHE A O 1
ATOM 581 N N . VAL A 1 71 ? 13.102 12.469 -2.504 1 89.31 71 VAL A N 1
ATOM 582 C CA . VAL A 1 71 ? 13.562 12.617 -3.881 1 89.31 71 VAL A CA 1
ATOM 583 C C . VAL A 1 71 ? 15.055 12.914 -3.896 1 89.31 71 VAL A C 1
ATOM 585 O O . VAL A 1 71 ? 15.789 12.422 -4.762 1 89.31 71 VAL A O 1
ATOM 588 N N . ASP A 1 72 ? 15.531 13.656 -2.932 1 89.94 72 ASP A N 1
ATOM 589 C CA . ASP A 1 72 ? 16.938 14.047 -2.875 1 89.94 72 ASP A CA 1
ATOM 590 C C . ASP A 1 72 ? 17.812 12.875 -2.453 1 89.94 72 ASP A C 1
ATOM 592 O O . ASP A 1 72 ? 18.984 12.812 -2.822 1 89.94 72 ASP A O 1
ATOM 596 N N . HIS A 1 73 ? 17.234 11.945 -1.693 1 87.31 73 HIS A N 1
ATOM 597 C CA . HIS A 1 73 ? 18.109 10.992 -1.021 1 87.31 73 HIS A CA 1
ATOM 598 C C . HIS A 1 73 ? 17.844 9.57 -1.502 1 87.31 73 HIS A C 1
ATOM 600 O O . HIS A 1 73 ? 18.609 8.656 -1.196 1 87.31 73 HIS A O 1
ATOM 606 N N . TYR A 1 74 ? 16.75 9.344 -2.111 1 86.81 74 TYR A N 1
ATOM 607 C CA . TYR A 1 74 ? 16.438 8 -2.604 1 86.81 74 TYR A CA 1
ATOM 608 C C . TYR A 1 74 ? 16.75 7.883 -4.09 1 86.81 74 TYR A C 1
ATOM 610 O O . TYR A 1 74 ? 16.031 8.438 -4.926 1 86.81 74 TYR A O 1
ATOM 618 N N . ASP A 1 75 ? 17.703 7.164 -4.391 1 79.94 75 ASP A N 1
ATOM 619 C CA . ASP A 1 75 ? 18.094 6.957 -5.781 1 79.94 75 ASP A CA 1
ATOM 620 C C . ASP A 1 75 ? 17.281 5.828 -6.414 1 79.94 75 ASP A C 1
ATOM 622 O O . ASP A 1 75 ? 17.391 4.672 -6.004 1 79.94 75 ASP A O 1
ATOM 626 N N . ASP A 1 76 ? 16.391 6.184 -7.309 1 80.44 76 ASP A N 1
ATOM 627 C CA . ASP A 1 76 ? 15.555 5.195 -7.973 1 80.44 76 ASP A CA 1
ATOM 628 C C . ASP A 1 76 ? 15.578 5.383 -9.492 1 80.44 76 ASP A C 1
ATOM 630 O O . ASP A 1 76 ? 15.336 6.484 -9.984 1 80.44 76 ASP A O 1
ATOM 634 N N . LYS A 1 77 ? 15.898 4.363 -10.227 1 75.56 77 LYS A N 1
ATOM 635 C CA . LYS A 1 77 ? 15.992 4.387 -11.68 1 75.56 77 LYS A CA 1
ATOM 636 C C . LYS A 1 77 ? 14.648 4.734 -12.312 1 75.56 77 LYS A C 1
ATOM 638 O O . LYS A 1 77 ? 14.594 5.223 -13.438 1 75.56 77 LYS A O 1
ATOM 643 N N . ARG A 1 78 ? 13.688 4.641 -11.57 1 79.62 78 ARG A N 1
ATOM 644 C CA . ARG A 1 78 ? 12.344 4.867 -12.094 1 79.62 78 ARG A CA 1
ATOM 645 C C . ARG A 1 78 ? 12.07 6.359 -12.281 1 79.62 78 ARG A C 1
ATOM 647 O O . ARG A 1 78 ? 11.125 6.738 -12.969 1 79.62 78 ARG A O 1
ATOM 654 N N . TYR A 1 79 ? 12.836 7.168 -11.758 1 76.44 79 TYR A N 1
ATOM 655 C CA . TYR A 1 79 ? 12.633 8.609 -11.867 1 76.44 79 TYR A CA 1
ATOM 656 C C . TYR A 1 79 ? 12.648 9.055 -13.328 1 76.44 79 TYR A C 1
ATOM 658 O O . TYR A 1 79 ? 12.07 10.086 -13.672 1 76.44 79 TYR A O 1
ATOM 666 N N . ALA A 1 80 ? 13.203 8.234 -14.133 1 75.94 80 ALA A N 1
ATOM 667 C CA . ALA A 1 80 ? 13.336 8.562 -15.547 1 75.94 80 ALA A CA 1
ATOM 668 C C . ALA A 1 80 ? 12.008 8.391 -16.281 1 75.94 80 ALA A C 1
ATOM 670 O O . ALA A 1 80 ? 11.758 9.031 -17.297 1 75.94 80 ALA A O 1
ATOM 671 N N . ILE A 1 81 ? 11.125 7.648 -15.656 1 77.38 81 ILE A N 1
ATOM 672 C CA . ILE A 1 81 ? 9.945 7.293 -16.453 1 77.38 81 ILE A CA 1
ATOM 673 C C . ILE A 1 81 ? 8.68 7.59 -15.648 1 77.38 81 ILE A C 1
ATOM 675 O O . ILE A 1 81 ? 7.586 7.676 -16.219 1 77.38 81 ILE A O 1
ATOM 679 N N . VAL A 1 82 ? 8.883 7.711 -14.367 1 83.06 82 VAL A N 1
ATOM 680 C CA . VAL A 1 82 ? 7.711 7.871 -13.516 1 83.06 82 VAL A CA 1
ATOM 681 C C . VAL A 1 82 ? 7.863 9.125 -12.656 1 83.06 82 VAL A C 1
ATOM 683 O O . VAL A 1 82 ? 8.961 9.43 -12.18 1 83.06 82 VAL A O 1
ATOM 686 N N . ASP A 1 83 ? 6.789 9.828 -12.477 1 85.44 83 ASP A N 1
ATOM 687 C CA . ASP A 1 83 ? 6.781 10.977 -11.578 1 85.44 83 ASP A CA 1
ATOM 688 C C . ASP A 1 83 ? 7.191 10.57 -10.164 1 85.44 83 ASP A C 1
ATOM 690 O O . ASP A 1 83 ? 6.711 9.562 -9.641 1 85.44 83 ASP A O 1
ATOM 694 N N . PRO A 1 84 ? 8.047 11.32 -9.664 1 87.56 84 PRO A N 1
ATOM 695 C CA . PRO A 1 84 ? 8.555 10.992 -8.328 1 87.56 84 PRO A CA 1
ATOM 696 C C . PRO A 1 84 ? 7.445 10.852 -7.293 1 87.56 84 PRO A C 1
ATOM 698 O O . PRO A 1 84 ? 7.605 10.133 -6.305 1 87.56 84 PRO A O 1
ATOM 701 N N . VAL A 1 85 ? 6.355 11.555 -7.43 1 87.38 85 VAL A N 1
ATOM 702 C CA . VAL A 1 85 ? 5.262 11.5 -6.465 1 87.38 85 VAL A CA 1
ATOM 703 C C . VAL A 1 85 ? 4.734 10.07 -6.363 1 87.38 85 VAL A C 1
ATOM 705 O O . VAL A 1 85 ? 4.375 9.609 -5.277 1 87.38 85 VAL A O 1
ATOM 708 N N . TYR A 1 86 ? 4.781 9.344 -7.484 1 87.31 86 TYR A N 1
ATOM 709 C CA . TYR A 1 86 ? 4.273 7.98 -7.496 1 87.31 86 TYR A CA 1
ATOM 710 C C . TYR A 1 86 ? 5.215 7.043 -6.746 1 87.31 86 TYR A C 1
ATOM 712 O O . TYR A 1 86 ? 4.766 6.145 -6.031 1 87.31 86 TYR A O 1
ATOM 720 N N . ILE A 1 87 ? 6.453 7.281 -6.953 1 89.12 87 ILE A N 1
ATOM 721 C CA . ILE A 1 87 ? 7.449 6.453 -6.281 1 89.12 87 ILE A CA 1
ATOM 722 C C . ILE A 1 87 ? 7.41 6.719 -4.777 1 89.12 87 ILE A C 1
ATOM 724 O O . ILE A 1 87 ? 7.562 5.797 -3.975 1 89.12 87 ILE A O 1
ATOM 728 N N . PHE A 1 88 ? 7.246 7.984 -4.453 1 91.69 88 PHE A N 1
ATOM 729 C CA . PHE A 1 88 ? 7.148 8.383 -3.053 1 91.69 88 PHE A CA 1
ATOM 730 C C . PHE A 1 88 ? 5.961 7.707 -2.377 1 91.69 88 PHE A C 1
ATOM 732 O O . PHE A 1 88 ? 6.102 7.129 -1.299 1 91.69 88 PHE A O 1
ATOM 739 N N . TRP A 1 89 ? 4.785 7.762 -2.957 1 91.88 89 TRP A N 1
ATOM 740 C CA . TRP A 1 89 ? 3.59 7.141 -2.396 1 91.88 89 TRP A CA 1
ATOM 741 C C . TRP A 1 89 ? 3.736 5.621 -2.35 1 91.88 89 TRP A C 1
ATOM 743 O O . TRP A 1 89 ? 3.215 4.969 -1.441 1 91.88 89 TRP A O 1
ATOM 753 N N . ASP A 1 90 ? 4.387 5.059 -3.371 1 91.81 90 ASP A N 1
ATOM 754 C CA . ASP A 1 90 ? 4.691 3.631 -3.346 1 91.81 90 ASP A CA 1
ATOM 755 C C . ASP A 1 90 ? 5.48 3.258 -2.092 1 91.81 90 ASP A C 1
ATOM 757 O O . ASP A 1 90 ? 5.184 2.254 -1.44 1 91.81 90 ASP A O 1
ATOM 761 N N . PHE A 1 91 ? 6.457 4.055 -1.804 1 92.81 91 PHE A N 1
ATOM 762 C CA . PHE A 1 91 ? 7.277 3.848 -0.617 1 92.81 91 PHE A CA 1
ATOM 763 C C . PHE A 1 91 ? 6.426 3.908 0.646 1 92.81 91 PHE A C 1
ATOM 765 O O . PHE A 1 91 ? 6.555 3.057 1.528 1 92.81 91 PHE A O 1
ATOM 772 N N . ILE A 1 92 ? 5.543 4.926 0.744 1 94.38 92 ILE A N 1
ATOM 773 C CA . ILE A 1 92 ? 4.684 5.094 1.91 1 94.38 92 ILE A CA 1
ATOM 774 C C . ILE A 1 92 ? 3.811 3.855 2.092 1 94.38 92 ILE A C 1
ATOM 776 O O . ILE A 1 92 ? 3.713 3.314 3.197 1 94.38 92 ILE A O 1
ATOM 780 N N . LYS A 1 93 ? 3.197 3.381 1.038 1 94.62 93 LYS A N 1
ATOM 781 C CA . LYS A 1 93 ? 2.277 2.248 1.117 1 94.62 93 LYS A CA 1
ATOM 782 C C . LYS A 1 93 ? 3.01 0.975 1.531 1 94.62 93 LYS A C 1
ATOM 784 O O . LYS A 1 93 ? 2.5 0.194 2.338 1 94.62 93 LYS A O 1
ATOM 789 N N . TRP A 1 94 ? 4.191 0.793 1.036 1 93.31 94 TRP A N 1
ATOM 790 C CA . TRP A 1 94 ? 4.973 -0.364 1.459 1 93.31 94 TRP A CA 1
ATOM 791 C C . TRP A 1 94 ? 5.348 -0.26 2.934 1 93.31 94 TRP A C 1
ATOM 793 O O . TRP A 1 94 ? 5.332 -1.26 3.656 1 93.31 94 TRP A O 1
ATOM 803 N N . ALA A 1 95 ? 5.781 0.946 3.32 1 92.56 95 ALA A N 1
ATOM 804 C CA . ALA A 1 95 ? 6.125 1.161 4.723 1 92.56 95 ALA A CA 1
ATOM 805 C C . ALA A 1 95 ? 4.961 0.786 5.637 1 92.56 95 ALA A C 1
ATOM 807 O O . ALA A 1 95 ? 5.16 0.194 6.699 1 92.56 95 ALA A O 1
ATOM 808 N N . LEU A 1 96 ? 3.756 1.128 5.188 1 94.69 96 LEU A N 1
ATOM 809 C CA . LEU A 1 96 ? 2.568 0.861 5.992 1 94.69 96 LEU A CA 1
ATOM 810 C C . LEU A 1 96 ? 2.193 -0.616 5.938 1 94.69 96 LEU A C 1
ATOM 812 O O . LEU A 1 96 ? 1.7 -1.174 6.918 1 94.69 96 LEU A O 1
ATOM 816 N N . LEU A 1 97 ? 2.42 -1.254 4.832 1 94.5 97 LEU A N 1
ATOM 817 C CA . LEU A 1 97 ? 2.02 -2.643 4.625 1 94.5 97 LEU A CA 1
ATOM 818 C C . LEU A 1 97 ? 2.965 -3.594 5.352 1 94.5 97 LEU A C 1
ATOM 820 O O . LEU A 1 97 ? 2.537 -4.633 5.855 1 94.5 97 LEU A O 1
ATOM 824 N N . LEU A 1 98 ? 4.254 -3.24 5.398 1 92.25 98 LEU A N 1
ATOM 825 C CA . LEU A 1 98 ? 5.273 -4.188 5.836 1 92.25 98 LEU A CA 1
ATOM 826 C C . LEU A 1 98 ? 5.57 -4.016 7.324 1 92.25 98 LEU A C 1
ATOM 828 O O . LEU A 1 98 ? 6.281 -4.832 7.918 1 92.25 98 LEU A O 1
ATOM 832 N N . ARG A 1 99 ? 5.059 -3.025 7.918 1 90.75 99 ARG A N 1
ATOM 833 C CA . ARG A 1 99 ? 5.277 -2.828 9.344 1 90.75 99 ARG A CA 1
ATOM 834 C C . ARG A 1 99 ? 4.586 -3.914 10.164 1 90.75 99 ARG A C 1
ATOM 836 O O . ARG A 1 99 ? 3.705 -4.613 9.656 1 90.75 99 ARG A O 1
ATOM 843 N N . ASP A 1 100 ? 4.941 -4.016 11.383 1 89.12 100 ASP A N 1
ATOM 844 C CA . ASP A 1 100 ? 4.309 -5 12.258 1 89.12 100 ASP A CA 1
ATOM 845 C C . ASP A 1 100 ? 3.023 -4.449 12.867 1 89.12 100 ASP A C 1
ATOM 847 O O . ASP A 1 100 ? 2.48 -3.451 12.383 1 89.12 100 ASP A O 1
ATOM 851 N N . ASP A 1 101 ? 2.471 -5.125 13.812 1 88.06 101 ASP A N 1
ATOM 852 C CA . ASP A 1 101 ? 1.163 -4.766 14.352 1 88.06 101 ASP A CA 1
ATOM 853 C C . ASP A 1 101 ? 1.295 -3.729 15.461 1 88.06 101 ASP A C 1
ATOM 855 O O . ASP A 1 101 ? 0.364 -3.529 16.25 1 88.06 101 ASP A O 1
ATOM 859 N N . SER A 1 102 ? 2.518 -3.074 15.531 1 91 102 SER A N 1
ATOM 860 C CA . SER A 1 102 ? 2.713 -2.037 16.531 1 91 102 SER A CA 1
ATOM 861 C C . SER A 1 102 ? 1.843 -0.817 16.25 1 91 102 SER A C 1
ATOM 863 O O . SER A 1 102 ? 1.538 -0.524 15.094 1 91 102 SER A O 1
ATOM 865 N N . GLN A 1 103 ? 1.524 -0.171 17.203 1 93.06 103 GLN A N 1
ATOM 866 C CA . GLN A 1 103 ? 0.625 0.972 17.094 1 93.06 103 GLN A CA 1
ATOM 867 C C . GLN A 1 103 ? 1.333 2.168 16.453 1 93.06 103 GLN A C 1
ATOM 869 O O . GLN A 1 103 ? 2.488 2.453 16.781 1 93.06 103 GLN A O 1
ATOM 874 N N . ILE A 1 104 ? 0.642 2.805 15.602 1 95.44 104 ILE A N 1
ATOM 875 C CA . ILE A 1 104 ? 1.117 4.07 15.047 1 95.44 104 ILE A CA 1
ATOM 876 C C . ILE A 1 104 ? 0.52 5.234 15.836 1 95.44 104 ILE A C 1
ATOM 878 O O . ILE A 1 104 ? -0.7 5.32 16 1 95.44 104 ILE A O 1
ATOM 882 N N . ILE A 1 105 ? 1.357 6.098 16.297 1 95.94 105 ILE A N 1
ATOM 883 C CA . ILE A 1 105 ? 0.903 7.227 17.094 1 95.94 105 ILE A CA 1
ATOM 884 C C . ILE A 1 105 ? 0.761 8.461 16.203 1 95.94 105 ILE A C 1
ATOM 886 O O . ILE A 1 105 ? -0.214 9.211 16.312 1 95.94 105 ILE A O 1
ATOM 890 N N . ARG A 1 106 ? 1.718 8.602 15.312 1 96.12 106 ARG A N 1
ATOM 891 C CA . ARG A 1 106 ? 1.738 9.828 14.516 1 96.12 106 ARG A CA 1
ATOM 892 C C . ARG A 1 106 ? 2.102 9.531 13.062 1 96.12 106 ARG A C 1
ATOM 894 O O . ARG A 1 106 ? 2.99 8.719 12.797 1 96.12 106 ARG A O 1
ATOM 901 N N . ILE A 1 107 ? 1.386 10.172 12.172 1 97 107 ILE A N 1
ATOM 902 C CA . ILE A 1 107 ? 1.75 10.195 10.758 1 97 107 ILE A CA 1
ATOM 903 C C . ILE A 1 107 ? 1.895 11.641 10.289 1 97 107 ILE A C 1
ATOM 905 O O . ILE A 1 107 ? 0.951 12.43 10.391 1 97 107 ILE A O 1
ATOM 909 N N . CYS A 1 108 ? 3.084 11.984 9.852 1 95 108 CYS A N 1
ATOM 910 C CA . CYS A 1 108 ? 3.354 13.297 9.281 1 95 108 CYS A CA 1
ATOM 911 C C . CYS A 1 108 ? 3.756 13.188 7.816 1 95 108 CYS A C 1
ATOM 913 O O . CYS A 1 108 ? 4.711 12.484 7.484 1 95 108 CYS A O 1
ATOM 915 N N . LEU A 1 109 ? 3.021 13.875 7.012 1 94.62 109 LEU A N 1
ATOM 916 C CA . LEU A 1 109 ? 3.275 13.82 5.578 1 94.62 109 LEU A CA 1
ATOM 917 C C . LEU A 1 109 ? 3.51 15.211 5.012 1 94.62 109 LEU A C 1
ATOM 919 O O . LEU A 1 109 ? 2.734 16.141 5.281 1 94.62 109 LEU A O 1
ATOM 923 N N . CYS A 1 110 ? 4.625 15.422 4.332 1 91.12 110 CYS A N 1
ATOM 924 C CA . CYS A 1 110 ? 4.91 16.625 3.562 1 91.12 110 CYS A CA 1
ATOM 925 C C . CYS A 1 110 ? 5.074 16.297 2.082 1 91.12 110 CYS A C 1
ATOM 927 O O . CYS A 1 110 ? 6.055 15.672 1.686 1 91.12 110 CYS A O 1
ATOM 929 N N . CYS A 1 111 ? 4.133 16.625 1.351 1 88.31 111 CYS A N 1
ATOM 930 C CA . CYS A 1 111 ? 4.141 16.234 -0.055 1 88.31 111 CYS A CA 1
ATOM 931 C C . CYS A 1 111 ? 3.439 17.281 -0.916 1 88.31 111 CYS A C 1
ATOM 933 O O . CYS A 1 111 ? 2.371 17.766 -0.55 1 88.31 111 CYS A O 1
ATOM 935 N N . ASP A 1 112 ? 4.102 17.5 -2.047 1 80.12 112 ASP A N 1
ATOM 936 C CA . ASP A 1 112 ? 3.486 18.391 -3.02 1 80.12 112 ASP A CA 1
ATOM 937 C C . ASP A 1 112 ? 2.646 17.625 -4.031 1 80.12 112 ASP A C 1
ATOM 939 O O . ASP A 1 112 ? 2.877 16.422 -4.25 1 80.12 112 ASP A O 1
ATOM 943 N N . ASN A 1 113 ? 1.682 18.172 -4.586 1 75.31 113 ASN A N 1
ATOM 944 C CA . ASN A 1 113 ? 0.896 17.625 -5.688 1 75.31 113 ASN A CA 1
ATOM 945 C C . ASN A 1 113 ? 0.207 16.328 -5.293 1 75.31 113 ASN A C 1
ATOM 947 O O . ASN A 1 113 ? 0.209 15.359 -6.055 1 75.31 113 ASN A O 1
ATOM 951 N N . THR A 1 114 ? -0.171 16.25 -4.121 1 75.31 114 THR A N 1
ATOM 952 C CA . THR A 1 114 ? -0.886 15.062 -3.664 1 75.31 114 THR A CA 1
ATOM 953 C C . THR A 1 114 ? -2.369 15.156 -4.012 1 75.31 114 THR A C 1
ATOM 955 O O . THR A 1 114 ? -2.975 16.219 -3.889 1 75.31 114 THR A O 1
ATOM 958 N N . SER A 1 115 ? -2.844 14.125 -4.57 1 77.19 115 SER A N 1
ATOM 959 C CA . SER A 1 115 ? -4.277 14.07 -4.832 1 77.19 115 SER A CA 1
ATOM 960 C C . SER A 1 115 ? -5.066 13.852 -3.543 1 77.19 115 SER A C 1
ATOM 962 O O . SER A 1 115 ? -4.574 13.203 -2.615 1 77.19 115 SER A O 1
ATOM 964 N N . THR A 1 116 ? -6.242 14.359 -3.484 1 82.88 116 THR A N 1
ATOM 965 C CA . THR A 1 116 ? -7.098 14.203 -2.316 1 82.88 116 THR A CA 1
ATOM 966 C C . THR A 1 116 ? -7.48 12.742 -2.115 1 82.88 116 THR A C 1
ATOM 968 O O . THR A 1 116 ? -7.707 12.297 -0.986 1 82.88 116 THR A O 1
ATOM 971 N N . ASP A 1 117 ? -7.492 12.031 -3.195 1 84.25 117 ASP A N 1
ATOM 972 C CA . ASP A 1 117 ? -7.848 10.617 -3.078 1 84.25 117 ASP A CA 1
ATOM 973 C C . ASP A 1 117 ? -6.797 9.852 -2.279 1 84.25 117 ASP A C 1
ATOM 975 O O . ASP A 1 117 ? -7.133 8.984 -1.471 1 84.25 117 ASP A O 1
ATOM 979 N N . GLN A 1 118 ? -5.57 10.188 -2.611 1 87.81 118 GLN A N 1
ATOM 980 C CA . GLN A 1 118 ? -4.488 9.539 -1.878 1 87.81 118 GLN A CA 1
ATOM 981 C C . GLN A 1 118 ? -4.523 9.906 -0.399 1 87.81 118 GLN A C 1
ATOM 983 O O . GLN A 1 118 ? -4.336 9.055 0.467 1 87.81 118 GLN A O 1
ATOM 988 N N . LEU A 1 119 ? -4.82 11.117 -0.126 1 90.62 119 LEU A N 1
ATOM 989 C CA . LEU A 1 119 ? -4.867 11.578 1.256 1 90.62 119 LEU A CA 1
ATOM 990 C C . LEU A 1 119 ? -6.055 10.961 1.992 1 90.62 119 LEU A C 1
ATOM 992 O O . LEU A 1 119 ? -5.945 10.609 3.17 1 90.62 119 LEU A O 1
ATOM 996 N N . ASN A 1 120 ? -7.145 10.953 1.301 1 92 120 ASN A N 1
ATOM 997 C CA . ASN A 1 120 ? -8.305 10.305 1.912 1 92 120 ASN A CA 1
ATOM 998 C C . ASN A 1 120 ? -8.031 8.836 2.209 1 92 120 ASN A C 1
ATOM 1000 O O . ASN A 1 120 ? -8.5 8.305 3.219 1 92 120 ASN A O 1
ATOM 1004 N N . GLY A 1 121 ? -7.352 8.203 1.279 1 92.06 121 GLY A N 1
ATOM 1005 C CA . GLY A 1 121 ? -6.914 6.848 1.566 1 92.06 121 GLY A CA 1
ATOM 1006 C C . GLY A 1 121 ? -6.07 6.746 2.82 1 92.06 121 GLY A C 1
ATOM 1007 O O . GLY A 1 121 ? -6.281 5.859 3.65 1 92.06 121 GLY A O 1
ATOM 1008 N N . LEU A 1 122 ? -5.129 7.656 2.941 1 94.38 122 LEU A N 1
ATOM 1009 C CA . LEU A 1 122 ? -4.25 7.676 4.109 1 94.38 122 LEU A CA 1
ATOM 1010 C C . LEU A 1 122 ? -5.047 7.926 5.383 1 94.38 122 LEU A C 1
ATOM 1012 O O . LEU A 1 122 ? -4.754 7.344 6.43 1 94.38 122 LEU A O 1
ATOM 1016 N N . LEU A 1 123 ? -6.039 8.781 5.305 1 95.75 123 LEU A N 1
ATOM 1017 C CA . LEU A 1 123 ? -6.875 9.07 6.465 1 95.75 123 LEU A CA 1
ATOM 1018 C C . LEU A 1 123 ? -7.652 7.828 6.895 1 95.75 123 LEU A C 1
ATOM 1020 O O . LEU A 1 123 ? -7.848 7.594 8.086 1 95.75 123 LEU A O 1
ATOM 1024 N N . ARG A 1 124 ? -8.102 7.055 5.941 1 95.31 124 ARG A N 1
ATOM 1025 C CA . ARG A 1 124 ? -8.797 5.816 6.27 1 95.31 124 ARG A CA 1
ATOM 1026 C C . ARG A 1 124 ? -7.859 4.824 6.949 1 95.31 124 ARG A C 1
ATOM 1028 O O . ARG A 1 124 ? -8.258 4.129 7.887 1 95.31 124 ARG A O 1
ATOM 1035 N N . VAL A 1 125 ? -6.637 4.77 6.422 1 95.62 125 VAL A N 1
ATOM 1036 C CA . VAL A 1 125 ? -5.637 3.918 7.062 1 95.62 125 VAL A CA 1
ATOM 1037 C C . VAL A 1 125 ? -5.367 4.414 8.477 1 95.62 125 VAL A C 1
ATOM 1039 O O . VAL A 1 125 ? -5.27 3.613 9.414 1 95.62 125 VAL A O 1
ATOM 1042 N N . ALA A 1 126 ? -5.23 5.727 8.633 1 96.19 126 ALA A N 1
ATOM 1043 C CA . ALA A 1 126 ? -5 6.34 9.938 1 96.19 126 ALA A CA 1
ATOM 1044 C C . ALA A 1 126 ? -6.137 6.012 10.906 1 96.19 126 ALA A C 1
ATOM 1046 O O . ALA A 1 126 ? -5.902 5.793 12.094 1 96.19 126 ALA A O 1
ATOM 1047 N N . ALA A 1 127 ? -7.348 6.008 10.398 1 96.06 127 ALA A N 1
ATOM 1048 C CA . ALA A 1 127 ? -8.508 5.676 11.219 1 96.06 127 ALA A CA 1
ATOM 1049 C C . ALA A 1 127 ? -8.445 4.227 11.695 1 96.06 127 ALA A C 1
ATOM 1051 O O . ALA A 1 127 ? -8.695 3.941 12.867 1 96.06 127 ALA A O 1
ATOM 1052 N N . LYS A 1 128 ? -8.133 3.381 10.797 1 93.44 128 LYS A N 1
ATOM 1053 C CA . LYS A 1 128 ? -8.023 1.965 11.141 1 93.44 128 LYS A CA 1
ATOM 1054 C C . LYS A 1 128 ? -6.969 1.745 12.219 1 93.44 128 LYS A C 1
ATOM 1056 O O . LYS A 1 128 ? -7.145 0.903 13.102 1 93.44 128 LYS A O 1
ATOM 1061 N N . GLN A 1 129 ? -5.914 2.523 12.125 1 94 129 GLN A N 1
ATOM 1062 C CA . GLN A 1 129 ? -4.801 2.396 13.062 1 94 129 GLN A CA 1
ATOM 1063 C C . GLN A 1 129 ? -5.043 3.225 14.32 1 94 129 GLN A C 1
ATOM 1065 O O . GLN A 1 129 ? -4.242 3.186 15.258 1 94 129 GLN A O 1
ATOM 1070 N N . LYS A 1 130 ? -6.121 3.986 14.32 1 95.88 130 LYS A N 1
ATOM 1071 C CA . LYS A 1 130 ? -6.516 4.812 15.461 1 95.88 130 LYS A CA 1
ATOM 1072 C C . LYS A 1 130 ? -5.375 5.73 15.891 1 95.88 130 LYS A C 1
ATOM 1074 O O . LYS A 1 130 ? -5.008 5.762 17.062 1 95.88 130 LYS A O 1
ATOM 1079 N N . ILE A 1 131 ? -4.844 6.469 14.984 1 96.94 131 ILE A N 1
ATOM 1080 C CA . ILE A 1 131 ? -3.688 7.305 15.281 1 96.94 131 ILE A CA 1
ATOM 1081 C C . ILE A 1 131 ? -4.113 8.492 16.141 1 96.94 131 ILE A C 1
ATOM 1083 O O . ILE A 1 131 ? -5.293 8.836 16.203 1 96.94 131 ILE A O 1
ATOM 1087 N N . GLN A 1 132 ? -3.143 9.102 16.766 1 97.75 132 GLN A N 1
ATOM 1088 C CA . GLN A 1 132 ? -3.432 10.195 17.688 1 97.75 132 GLN A CA 1
ATOM 1089 C C . GLN A 1 132 ? -3.025 11.539 17.078 1 97.75 132 GLN A C 1
ATOM 1091 O O . GLN A 1 132 ? -3.613 12.57 17.406 1 97.75 132 GLN A O 1
ATOM 1096 N N . GLU A 1 133 ? -1.992 11.508 16.25 1 98.06 133 GLU A N 1
ATOM 1097 C CA . GLU A 1 133 ? -1.492 12.758 15.672 1 98.06 133 GLU A CA 1
ATOM 1098 C C . GLU A 1 133 ? -1.389 12.656 14.148 1 98.06 133 GLU A C 1
ATOM 1100 O O . GLU A 1 133 ? -0.796 11.711 13.625 1 98.06 133 GLU A O 1
ATOM 1105 N N . PHE A 1 134 ? -1.943 13.586 13.453 1 97.69 134 PHE A N 1
ATOM 1106 C CA . PHE A 1 134 ? -1.876 13.633 11.992 1 97.69 134 PHE A CA 1
ATOM 1107 C C . PHE A 1 134 ? -1.426 15.008 11.516 1 97.69 134 PHE A C 1
ATOM 1109 O O . PHE A 1 134 ? -1.989 16.031 11.922 1 97.69 134 PHE A O 1
ATOM 1116 N N . CYS A 1 135 ? -0.417 15.086 10.711 1 95.38 135 CYS A N 1
ATOM 1117 C CA . CYS A 1 135 ? 0.128 16.328 10.164 1 95.38 135 CYS A CA 1
ATOM 1118 C C . CYS A 1 135 ? 0.291 16.219 8.648 1 95.38 135 CYS A C 1
ATOM 1120 O O . CYS A 1 135 ? 0.863 15.25 8.148 1 95.38 135 CYS A O 1
ATOM 1122 N N . PHE A 1 136 ? -0.257 17.125 7.953 1 92.81 136 PHE A N 1
ATOM 1123 C CA . PHE A 1 136 ? -0.078 17.203 6.508 1 92.81 136 PHE A CA 1
ATOM 1124 C C . PHE A 1 136 ? 0.326 18.609 6.082 1 92.81 136 PHE A C 1
ATOM 1126 O O . PHE A 1 136 ? -0.331 19.578 6.449 1 92.81 136 PHE A O 1
ATOM 1133 N N . HIS A 1 137 ? 1.435 18.688 5.285 1 87.19 137 HIS A N 1
ATOM 1134 C CA . HIS A 1 137 ? 1.938 19.984 4.848 1 87.19 137 HIS A CA 1
ATOM 1135 C C . HIS A 1 137 ? 2.092 20.031 3.33 1 87.19 137 HIS A C 1
ATOM 1137 O O . HIS A 1 137 ? 2.457 19.031 2.707 1 87.19 137 HIS A O 1
ATOM 1143 N N . ASP A 1 138 ? 1.815 21.188 2.705 1 73.31 138 ASP A N 1
ATOM 1144 C CA . ASP A 1 138 ? 2.176 21.609 1.357 1 73.31 138 ASP A CA 1
ATOM 1145 C C . ASP A 1 138 ? 1.34 20.891 0.309 1 73.31 138 ASP A C 1
ATOM 1147 O O . ASP A 1 138 ? 1.853 20.5 -0.745 1 73.31 138 ASP A O 1
ATOM 1151 N N . GLY A 1 139 ? 0.21 20.75 0.478 1 68.06 139 GLY A N 1
ATOM 1152 C CA . GLY A 1 139 ? -0.588 20.016 -0.487 1 68.06 139 GLY A CA 1
ATOM 1153 C C . GLY A 1 139 ? -1.258 20.906 -1.516 1 68.06 139 GLY A C 1
ATOM 1154 O O . GLY A 1 139 ? -1.804 21.953 -1.172 1 68.06 139 GLY A O 1
ATOM 1155 N N . ASP A 1 140 ? -0.769 20.75 -2.803 1 61.44 140 ASP A N 1
ATOM 1156 C CA . ASP A 1 140 ? -1.567 21.359 -3.867 1 61.44 140 ASP A CA 1
ATOM 1157 C C . ASP A 1 140 ? -2.629 20.391 -4.375 1 61.44 140 ASP A C 1
ATOM 1159 O O . ASP A 1 140 ? -2.326 19.219 -4.656 1 61.44 140 ASP A O 1
ATOM 1163 N N . TYR A 1 141 ? -3.828 20.609 -4.016 1 61.16 141 TYR A N 1
ATOM 1164 C CA . TYR A 1 141 ? -4.738 19.5 -4.305 1 61.16 141 TYR A CA 1
ATOM 1165 C C . TYR A 1 141 ? -5.84 19.938 -5.266 1 61.16 141 TYR A C 1
ATOM 1167 O O . TYR A 1 141 ? -6.086 21.141 -5.43 1 61.16 141 TYR A O 1
ATOM 1175 N N . THR A 1 142 ? -6.152 19 -6.012 1 59.84 142 THR A N 1
ATOM 1176 C CA . THR A 1 142 ? -7.414 19.125 -6.734 1 59.84 142 THR A CA 1
ATOM 1177 C C . THR A 1 142 ? -8.578 19.297 -5.766 1 59.84 142 THR A C 1
ATOM 1179 O O . THR A 1 142 ? -8.453 19 -4.574 1 59.84 142 THR A O 1
ATOM 1182 N N . ALA A 1 143 ? -9.648 19.859 -6.293 1 60.28 143 ALA A N 1
ATOM 1183 C CA . ALA A 1 143 ? -10.867 20.484 -5.785 1 60.28 143 ALA A CA 1
ATOM 1184 C C . ALA A 1 143 ? -11.703 19.484 -5 1 60.28 143 ALA A C 1
ATOM 1186 O O . ALA A 1 143 ? -12.867 19.75 -4.691 1 60.28 143 ALA A O 1
ATOM 1187 N N . ASN A 1 144 ? -11.062 18.312 -4.484 1 77.38 144 ASN A N 1
ATOM 1188 C CA . ASN A 1 144 ? -12.008 17.453 -3.777 1 77.38 144 ASN A CA 1
ATOM 1189 C C . ASN A 1 144 ? -11.891 17.625 -2.264 1 77.38 144 ASN A C 1
ATOM 1191 O O . ASN A 1 144 ? -10.93 18.219 -1.774 1 77.38 144 ASN A O 1
ATOM 1195 N N . GLU A 1 145 ? -12.875 17.125 -1.508 1 87.69 145 GLU A N 1
ATOM 1196 C CA . GLU A 1 145 ? -13 17.266 -0.061 1 87.69 145 GLU A CA 1
ATOM 1197 C C . GLU A 1 145 ? -12.141 16.25 0.673 1 87.69 145 GLU A C 1
ATOM 1199 O O . GLU A 1 145 ? -11.93 15.141 0.179 1 87.69 145 GLU A O 1
ATOM 1204 N N . LEU A 1 146 ? -11.555 16.656 1.738 1 90.38 146 LEU A N 1
ATOM 1205 C CA . LEU A 1 146 ? -10.883 15.75 2.67 1 90.38 146 LEU A CA 1
ATOM 1206 C C . LEU A 1 146 ? -11.867 15.203 3.693 1 90.38 146 LEU A C 1
ATOM 1208 O O . LEU A 1 146 ? -12.531 15.961 4.398 1 90.38 146 LEU A O 1
ATOM 1212 N N . GLU A 1 147 ? -11.914 13.93 3.768 1 92.94 147 GLU A N 1
ATOM 1213 C CA . GLU A 1 147 ? -12.93 13.289 4.602 1 92.94 147 GLU A CA 1
ATOM 1214 C C . GLU A 1 147 ? -12.305 12.648 5.84 1 92.94 147 GLU A C 1
ATOM 1216 O O . GLU A 1 147 ? -11.438 11.781 5.727 1 92.94 147 GLU A O 1
ATOM 1221 N N . PHE A 1 148 ? -12.781 13.062 6.992 1 95.31 148 PHE A N 1
ATOM 1222 C CA . PHE A 1 148 ? -12.32 12.469 8.242 1 95.31 148 PHE A CA 1
ATOM 1223 C C . PHE A 1 148 ? -13.32 11.445 8.758 1 95.31 148 PHE A C 1
ATOM 1225 O O . PHE A 1 148 ? -14.445 11.797 9.133 1 95.31 148 PHE A O 1
ATOM 1232 N N . PRO A 1 149 ? -12.922 10.164 8.805 1 95.44 149 PRO A N 1
ATOM 1233 C CA . PRO A 1 149 ? -13.828 9.133 9.328 1 95.44 149 PRO A CA 1
ATOM 1234 C C . PRO A 1 149 ? -14.141 9.328 10.812 1 95.44 149 PRO A C 1
ATOM 1236 O O . PRO A 1 149 ? -13.383 9.984 11.531 1 95.44 149 PRO A O 1
ATOM 1239 N N . ARG A 1 150 ? -15.195 8.75 11.336 1 95.5 150 ARG A N 1
ATOM 1240 C CA . ARG A 1 150 ? -15.68 8.898 12.703 1 95.5 150 ARG A CA 1
ATOM 1241 C C . ARG A 1 150 ? -14.617 8.477 13.711 1 95.5 150 ARG A C 1
ATOM 1243 O O . ARG A 1 150 ? -14.383 9.172 14.703 1 95.5 150 ARG A O 1
ATOM 1250 N N . VAL A 1 151 ? -13.969 7.375 13.438 1 95.94 151 VAL A N 1
ATOM 1251 C CA . VAL A 1 151 ? -12.984 6.832 14.367 1 95.94 151 VAL A CA 1
ATOM 1252 C C . VAL A 1 151 ? -11.844 7.832 14.547 1 95.94 151 VAL A C 1
ATOM 1254 O O . VAL A 1 151 ? -11.359 8.031 15.664 1 95.94 151 VAL A O 1
ATOM 1257 N N . LEU A 1 152 ? -11.477 8.422 13.477 1 95.69 152 LEU A N 1
ATOM 1258 C CA . LEU A 1 152 ? -10.375 9.375 13.547 1 95.69 152 LEU A CA 1
ATOM 1259 C C . LEU A 1 152 ? -10.773 10.609 14.344 1 95.69 152 LEU A C 1
ATOM 1261 O O . LEU A 1 152 ? -9.953 11.18 15.062 1 95.69 152 LEU A O 1
ATOM 1265 N N . CYS A 1 153 ? -11.984 11.047 14.227 1 95.88 153 CYS A N 1
ATOM 1266 C CA . CYS A 1 153 ? -12.484 12.18 15 1 95.88 153 CYS A CA 1
ATOM 1267 C C . CYS A 1 153 ? -12.422 11.891 16.5 1 95.88 153 CYS A C 1
ATOM 1269 O O . CYS A 1 153 ? -12.242 12.805 17.297 1 95.88 153 CYS A O 1
ATOM 1271 N N . GLU A 1 154 ? -12.492 10.633 16.812 1 95.69 154 GLU A N 1
ATOM 1272 C CA . GLU A 1 154 ? -12.508 10.227 18.203 1 95.69 154 GLU A CA 1
ATOM 1273 C C . GLU A 1 154 ? -11.086 10.062 18.75 1 95.69 154 GLU A C 1
ATOM 1275 O O . GLU A 1 154 ? -10.852 10.227 19.938 1 95.69 154 GLU A O 1
ATOM 1280 N N . THR A 1 155 ? -10.18 9.766 17.844 1 97.06 155 THR A N 1
ATOM 1281 C CA . THR A 1 155 ? -8.875 9.352 18.359 1 97.06 155 THR A CA 1
ATOM 1282 C C . THR A 1 155 ? -7.855 10.477 18.219 1 97.06 155 THR A C 1
ATOM 1284 O O . THR A 1 155 ? -6.887 10.539 18.984 1 97.06 155 THR A O 1
ATOM 1287 N N . LEU A 1 156 ? -7.969 11.406 17.359 1 97.69 156 LEU A N 1
ATOM 1288 C CA . LEU A 1 156 ? -6.969 12.438 17.109 1 97.69 156 LEU A CA 1
ATOM 1289 C C . LEU A 1 156 ? -6.852 13.391 18.297 1 97.69 156 LEU A C 1
ATOM 1291 O O . LEU A 1 156 ? -7.863 13.836 18.828 1 97.69 156 LEU A O 1
ATOM 1295 N N . THR A 1 157 ? -5.668 13.609 18.734 1 98.31 157 THR A N 1
ATOM 1296 C CA . THR A 1 157 ? -5.383 14.586 19.781 1 98.31 157 THR A CA 1
ATOM 1297 C C . THR A 1 157 ? -4.695 15.82 19.203 1 98.31 157 THR A C 1
ATOM 1299 O O . THR A 1 157 ? -4.762 16.906 19.766 1 98.31 157 THR A O 1
ATOM 1302 N N . VAL A 1 158 ? -4.035 15.633 18.078 1 98.19 158 VAL A N 1
ATOM 1303 C CA . VAL A 1 158 ? -3.361 16.719 17.375 1 98.19 158 VAL A CA 1
ATOM 1304 C C . VAL A 1 158 ? -3.676 16.641 15.883 1 98.19 158 VAL A C 1
ATOM 1306 O O . VAL A 1 158 ? -3.535 15.586 15.273 1 98.19 158 VAL A O 1
ATOM 1309 N N . LEU A 1 159 ? -4.117 17.688 15.289 1 97.75 159 LEU A N 1
ATOM 1310 C CA . LEU A 1 159 ? -4.398 17.766 13.859 1 97.75 159 LEU A CA 1
ATOM 1311 C C . LEU A 1 159 ? -3.75 19.016 13.258 1 97.75 159 LEU A C 1
ATOM 1313 O O . LEU A 1 159 ? -4.082 20.141 13.633 1 97.75 159 LEU A O 1
ATOM 1317 N N . ASN A 1 160 ? -2.781 18.891 12.406 1 96.75 160 ASN A N 1
ATOM 1318 C CA . ASN A 1 160 ? -2.088 19.953 11.695 1 96.75 160 ASN A CA 1
ATOM 1319 C C . ASN A 1 160 ? -2.227 19.812 10.188 1 96.75 160 ASN A C 1
ATOM 1321 O O . ASN A 1 160 ? -1.627 18.922 9.586 1 96.75 160 ASN A O 1
ATOM 1325 N N . LEU A 1 161 ? -2.971 20.672 9.578 1 94.25 161 LEU A N 1
ATOM 1326 C CA . LEU A 1 161 ? -3.168 20.641 8.133 1 94.25 161 LEU A CA 1
ATOM 1327 C C . LEU A 1 161 ? -2.736 21.953 7.496 1 94.25 161 LEU A C 1
ATOM 1329 O O . LEU A 1 161 ? -3.162 23.031 7.934 1 94.25 161 LEU A O 1
ATOM 1333 N N . SER A 1 162 ? -1.889 21.953 6.574 1 91.62 162 SER A N 1
ATOM 1334 C CA . SER A 1 162 ? -1.456 23.141 5.84 1 91.62 162 SER A CA 1
ATOM 1335 C C . SER A 1 162 ? -1.52 22.906 4.332 1 91.62 162 SER A C 1
ATOM 1337 O O . SER A 1 162 ? -0.799 22.062 3.797 1 91.62 162 SER A O 1
ATOM 1339 N N . PHE A 1 163 ? -2.391 23.672 3.66 1 88.38 163 PHE A N 1
ATOM 1340 C CA . PHE A 1 163 ? -2.549 23.562 2.215 1 88.38 163 PHE A CA 1
ATOM 1341 C C . PHE A 1 163 ? -2.252 24.891 1.534 1 88.38 163 PHE A C 1
ATOM 1343 O O . PHE A 1 163 ? -2.322 25.938 2.168 1 88.38 163 PHE A O 1
ATOM 1350 N N . ARG A 1 164 ? -1.907 24.828 0.27 1 79.75 164 ARG A N 1
ATOM 1351 C CA . ARG A 1 164 ? -1.703 26.047 -0.514 1 79.75 164 ARG A CA 1
ATOM 1352 C C . ARG A 1 164 ? -3.027 26.578 -1.051 1 79.75 164 ARG A C 1
ATOM 1354 O O . ARG A 1 164 ? -3.193 27.781 -1.213 1 79.75 164 ARG A O 1
ATOM 1361 N N . ASP A 1 165 ? -3.895 25.625 -1.374 1 76.38 165 ASP A N 1
ATOM 1362 C CA . ASP A 1 165 ? -5.223 25.969 -1.87 1 76.38 165 ASP A CA 1
ATOM 1363 C C . ASP A 1 165 ? -6.301 25.641 -0.845 1 76.38 165 ASP A C 1
ATOM 1365 O O . ASP A 1 165 ? -6.062 24.859 0.078 1 76.38 165 ASP A O 1
ATOM 1369 N N . SER A 1 166 ? -7.418 26.281 -0.976 1 79.88 166 SER A N 1
ATOM 1370 C CA . SER A 1 166 ? -8.5 26.047 -0.029 1 79.88 166 SER A CA 1
ATOM 1371 C C . SER A 1 166 ? -9.148 24.688 -0.259 1 79.88 166 SER A C 1
ATOM 1373 O O . SER A 1 166 ? -9.789 24.453 -1.289 1 79.88 166 SER A O 1
ATOM 1375 N N . ILE A 1 167 ? -9.039 23.781 0.67 1 85.25 167 ILE A N 1
ATOM 1376 C CA . ILE A 1 167 ? -9.602 22.438 0.586 1 85.25 167 ILE A CA 1
ATOM 1377 C C . ILE A 1 167 ? -10.75 22.297 1.578 1 85.25 167 ILE A C 1
ATOM 1379 O O . ILE A 1 167 ? -10.594 22.594 2.766 1 85.25 167 ILE A O 1
ATOM 1383 N N . PRO A 1 168 ? -11.875 21.938 1.032 1 89.19 168 PRO A N 1
ATOM 1384 C CA . PRO A 1 168 ? -12.977 21.719 1.975 1 89.19 168 PRO A CA 1
ATOM 1385 C C . PRO A 1 168 ? -12.797 20.469 2.818 1 89.19 168 PRO A C 1
ATOM 1387 O O . PRO A 1 168 ? -12.289 19.453 2.324 1 89.19 168 PRO A O 1
ATOM 1390 N N . LEU A 1 169 ? -13.25 20.531 4.035 1 91.25 169 LEU A N 1
ATOM 1391 C CA . LEU A 1 169 ? -13.211 19.375 4.926 1 91.25 169 LEU A CA 1
ATOM 1392 C C . LEU A 1 169 ? -14.594 18.766 5.09 1 91.25 169 LEU A C 1
ATOM 1394 O O . LEU A 1 169 ? -15.602 19.484 5.082 1 91.25 169 LEU A O 1
ATOM 1398 N N . ARG A 1 170 ? -14.633 17.516 5.129 1 92.12 170 ARG A N 1
ATOM 1399 C CA . ARG A 1 170 ? -15.82 16.766 5.547 1 92.12 170 ARG A CA 1
ATOM 1400 C C . ARG A 1 170 ? -15.523 15.93 6.785 1 92.12 170 ARG A C 1
ATOM 1402 O O . ARG A 1 170 ? -14.664 15.047 6.754 1 92.12 170 ARG A O 1
ATOM 1409 N N . VAL A 1 171 ? -16.25 16.234 7.871 1 94.25 171 VAL A N 1
ATOM 1410 C CA . VAL A 1 171 ? -16 15.586 9.148 1 94.25 171 VAL A CA 1
ATOM 1411 C C . VAL A 1 171 ? -17.234 14.797 9.578 1 94.25 171 VAL A C 1
ATOM 1413 O O . VAL A 1 171 ? -18.344 15.352 9.633 1 94.25 171 VAL A O 1
ATOM 1416 N N . MET A 1 172 ? -17.094 13.523 10.039 1 93.38 172 MET A N 1
ATOM 1417 C CA . MET A 1 172 ? -18.234 12.648 10.32 1 93.38 172 MET A CA 1
ATOM 1418 C C . MET A 1 172 ? -18.703 12.812 11.758 1 93.38 172 MET A C 1
ATOM 1420 O O . MET A 1 172 ? -19.844 12.508 12.086 1 93.38 172 MET A O 1
ATOM 1424 N N . ALA A 1 173 ? -17.859 13.281 12.641 1 95.06 173 ALA A N 1
ATOM 1425 C CA . ALA A 1 173 ? -18.188 13.461 14.055 1 95.06 173 ALA A CA 1
ATOM 1426 C C . ALA A 1 173 ? -17.312 14.555 14.68 1 95.06 173 ALA A C 1
ATOM 1428 O O . ALA A 1 173 ? -16.391 15.055 14.039 1 95.06 173 ALA A O 1
ATOM 1429 N N . ALA A 1 174 ? -17.688 14.969 15.883 1 94.44 174 ALA A N 1
ATOM 1430 C CA . ALA A 1 174 ? -16.906 15.977 16.594 1 94.44 174 ALA A CA 1
ATOM 1431 C C . ALA A 1 174 ? -15.57 15.406 17.062 1 94.44 174 ALA A C 1
ATOM 1433 O O . ALA A 1 174 ? -15.469 14.227 17.391 1 94.44 174 ALA A O 1
ATOM 1434 N N . PHE A 1 175 ? -14.578 16.234 17.031 1 94.88 175 PHE A N 1
ATOM 1435 C CA . PHE A 1 175 ? -13.258 15.836 17.516 1 94.88 175 PHE A CA 1
ATOM 1436 C C . PHE A 1 175 ? -13.195 15.906 19.031 1 94.88 175 PHE A C 1
ATOM 1438 O O . PHE A 1 175 ? -12.672 16.875 19.594 1 94.88 175 PHE A O 1
ATOM 1445 N N . ILE A 1 176 ? -13.562 14.922 19.781 1 94.38 176 ILE A N 1
ATOM 1446 C CA . ILE A 1 176 ? -13.828 14.953 21.219 1 94.38 176 ILE A CA 1
ATOM 1447 C C . ILE A 1 176 ? -12.516 14.953 21.984 1 94.38 176 ILE A C 1
ATOM 1449 O O . ILE A 1 176 ? -12.445 15.438 23.125 1 94.38 176 ILE A O 1
ATOM 1453 N N . ASN A 1 177 ? -11.43 14.414 21.375 1 96.25 177 ASN A N 1
ATOM 1454 C CA . ASN A 1 177 ? -10.172 14.305 22.094 1 96.25 177 ASN A CA 1
ATOM 1455 C C . ASN A 1 177 ? -9.125 15.266 21.547 1 96.25 177 ASN A C 1
ATOM 1457 O O . ASN A 1 177 ? -7.977 15.273 22 1 96.25 177 ASN A O 1
ATOM 1461 N N . LEU A 1 178 ? -9.461 16.109 20.625 1 97.19 178 LEU A N 1
ATOM 1462 C CA . LEU A 1 178 ? -8.516 17.016 19.984 1 97.19 178 LEU A CA 1
ATOM 1463 C C . LEU A 1 178 ? -8.062 18.109 20.953 1 97.19 178 LEU A C 1
ATOM 1465 O O . LEU A 1 178 ? -8.891 18.797 21.547 1 97.19 178 LEU A O 1
ATOM 1469 N N . ARG A 1 179 ? -6.809 18.266 21.141 1 97.94 179 ARG A N 1
ATOM 1470 C CA . ARG A 1 179 ? -6.234 19.25 22.031 1 97.94 179 ARG A CA 1
ATOM 1471 C C . ARG A 1 179 ? -5.637 20.422 21.25 1 97.94 179 ARG A C 1
ATOM 1473 O O . ARG A 1 179 ? -5.652 21.562 21.719 1 97.94 179 ARG A O 1
ATOM 1480 N N . SER A 1 180 ? -5.09 20.078 20.141 1 98.12 180 SER A N 1
ATOM 1481 C CA . SER A 1 180 ? -4.422 21.078 19.312 1 98.12 180 SER A CA 1
ATOM 1482 C C . SER A 1 180 ? -4.867 21 17.859 1 98.12 180 SER A C 1
ATOM 1484 O O . SER A 1 180 ? -4.816 19.922 17.25 1 98.12 180 SER A O 1
ATOM 1486 N N . LEU A 1 181 ? -5.285 22.125 17.328 1 97.81 181 LEU A N 1
ATOM 1487 C CA . LEU A 1 181 ? -5.758 22.219 15.945 1 97.81 181 LEU A CA 1
ATOM 1488 C C . LEU A 1 181 ? -5.016 23.328 15.188 1 97.81 181 LEU A C 1
ATOM 1490 O O . LEU A 1 181 ? -5.023 24.484 15.609 1 97.81 181 LEU A O 1
ATOM 1494 N N . TYR A 1 182 ? -4.355 23.016 14.211 1 97.31 182 TYR A N 1
ATOM 1495 C CA . TYR A 1 182 ? -3.719 23.953 13.297 1 97.31 182 TYR A CA 1
ATOM 1496 C C . TYR A 1 182 ? -4.219 23.75 11.867 1 97.31 182 TYR A C 1
ATOM 1498 O O . TYR A 1 182 ? -4.004 22.688 11.273 1 97.31 182 TYR A O 1
ATOM 1506 N N . LEU A 1 183 ? -4.871 24.719 11.312 1 95.38 183 LEU A N 1
ATOM 1507 C CA . LEU A 1 183 ? -5.367 24.641 9.945 1 95.38 183 LEU A CA 1
ATOM 1508 C C . LEU A 1 183 ? -4.875 25.828 9.117 1 95.38 183 LEU A C 1
ATOM 1510 O O . LEU A 1 183 ? -4.973 26.969 9.555 1 95.38 183 LEU A O 1
ATOM 1514 N N . ARG A 1 184 ? -4.344 25.578 8.016 1 92.5 184 ARG A N 1
ATOM 1515 C CA . ARG A 1 184 ? -3.975 26.609 7.047 1 92.5 184 ARG A CA 1
ATOM 1516 C C . ARG A 1 184 ? -4.52 26.281 5.66 1 92.5 184 ARG A C 1
ATOM 1518 O O . ARG A 1 184 ? -4.301 25.172 5.152 1 92.5 184 ARG A O 1
ATOM 1525 N N . GLY A 1 185 ? -5.219 27.156 5.062 1 87.75 185 GLY A N 1
ATOM 1526 C CA . GLY A 1 185 ? -5.738 26.953 3.717 1 87.75 185 GLY A CA 1
ATOM 1527 C C . GLY A 1 185 ? -6.852 25.922 3.654 1 87.75 185 GLY A C 1
ATOM 1528 O O . GLY A 1 185 ? -6.832 25.031 2.805 1 87.75 185 GLY A O 1
ATOM 1529 N N . VAL A 1 186 ? -7.758 26.016 4.52 1 90.38 186 VAL A N 1
ATOM 1530 C CA . VAL A 1 186 ? -8.852 25.062 4.598 1 90.38 186 VAL A CA 1
ATOM 1531 C C . VAL A 1 186 ? -10.188 25.781 4.535 1 90.38 186 VAL A C 1
ATOM 1533 O O . VAL A 1 186 ? -10.32 26.906 5.047 1 90.38 186 VAL A O 1
ATOM 1536 N N . LEU A 1 187 ? -11.094 25.219 3.805 1 88.88 187 LEU A N 1
ATOM 1537 C CA . LEU A 1 187 ? -12.469 25.703 3.814 1 88.88 187 LEU A CA 1
ATOM 1538 C C . LEU A 1 187 ? -13.281 25 4.895 1 88.88 187 LEU A C 1
ATOM 1540 O O . LEU A 1 187 ? -13.438 23.781 4.867 1 88.88 187 LEU A O 1
ATOM 1544 N N . ILE A 1 188 ? -13.797 25.75 5.836 1 91 188 ILE A N 1
ATOM 1545 C CA . ILE A 1 188 ? -14.555 25.219 6.961 1 91 188 ILE A CA 1
ATOM 1546 C C . ILE A 1 188 ? -16.031 25.578 6.809 1 91 188 ILE A C 1
ATOM 1548 O O . ILE A 1 188 ? -16.453 26.656 7.223 1 91 188 ILE A O 1
ATOM 1552 N N . LEU A 1 189 ? -16.797 24.688 6.41 1 89.25 189 LEU A N 1
ATOM 1553 C CA . LEU A 1 189 ? -18.234 24.922 6.27 1 89.25 189 LEU A CA 1
ATOM 1554 C C . LEU A 1 189 ? -18.922 24.922 7.629 1 89.25 189 LEU A C 1
ATOM 1556 O O . LEU A 1 189 ? -18.312 24.547 8.633 1 89.25 189 LEU A O 1
ATOM 1560 N N . ARG A 1 190 ? -20.141 25.359 7.68 1 85.69 190 ARG A N 1
ATOM 1561 C CA . ARG A 1 190 ? -20.875 25.531 8.93 1 85.69 190 ARG A CA 1
ATOM 1562 C C . ARG A 1 190 ? -20.938 24.219 9.711 1 85.69 190 ARG A C 1
ATOM 1564 O O . ARG A 1 190 ? -20.734 24.203 10.922 1 85.69 190 ARG A O 1
ATOM 1571 N N . ASP A 1 191 ? -21.234 23.156 9.039 1 88.81 191 ASP A N 1
ATOM 1572 C CA . ASP A 1 191 ? -21.359 21.859 9.703 1 88.81 191 ASP A CA 1
ATOM 1573 C C . ASP A 1 191 ? -20.031 21.406 10.289 1 88.81 191 ASP A C 1
ATOM 1575 O O . ASP A 1 191 ? -20 20.766 11.344 1 88.81 191 ASP A O 1
ATOM 1579 N N . VAL A 1 192 ? -19 21.781 9.594 1 90.38 192 VAL A N 1
ATOM 1580 C CA . VAL A 1 192 ? -17.656 21.406 10.047 1 90.38 192 VAL A CA 1
ATOM 1581 C C . VAL A 1 192 ? -17.266 22.281 11.242 1 90.38 192 VAL A C 1
ATOM 1583 O O . VAL A 1 192 ? -16.688 21.781 12.211 1 90.38 192 VAL A O 1
ATOM 1586 N N . ALA A 1 193 ? -17.562 23.578 11.18 1 89.31 193 ALA A N 1
ATOM 1587 C CA . ALA A 1 193 ? -17.25 24.5 12.281 1 89.31 193 ALA A CA 1
ATOM 1588 C C . ALA A 1 193 ? -17.906 24.047 13.578 1 89.31 193 ALA A C 1
ATOM 1590 O O . ALA A 1 193 ? -17.312 24.156 14.656 1 89.31 193 ALA A O 1
ATOM 1591 N N . GLU A 1 194 ? -19.031 23.438 13.5 1 88.25 194 GLU A N 1
ATOM 1592 C CA . GLU A 1 194 ? -19.781 22.969 14.656 1 88.25 194 GLU A CA 1
ATOM 1593 C C . GLU A 1 194 ? -19.125 21.75 15.289 1 88.25 194 GLU A C 1
ATOM 1595 O O . GLU A 1 194 ? -19.328 21.453 16.469 1 88.25 194 GLU A O 1
ATOM 1600 N N . LYS A 1 195 ? -18.375 21.125 14.469 1 91 195 LYS A N 1
ATOM 1601 C CA . LYS A 1 195 ? -17.75 19.875 14.945 1 91 195 LYS A CA 1
ATOM 1602 C C . LYS A 1 195 ? -16.297 20.094 15.312 1 91 195 LYS A C 1
ATOM 1604 O O . LYS A 1 195 ? -15.656 19.219 15.906 1 91 195 LYS A O 1
ATOM 1609 N N . LEU A 1 196 ? -15.773 21.234 15.008 1 90.88 196 LEU A N 1
ATOM 1610 C CA . LEU A 1 196 ? -14.352 21.484 15.211 1 90.88 196 LEU A CA 1
ATOM 1611 C C . LEU A 1 196 ? -14.141 22.578 16.266 1 90.88 196 LEU A C 1
ATOM 1613 O O . LEU A 1 196 ? -13.133 22.578 16.969 1 90.88 196 LEU A O 1
ATOM 1617 N N . LEU A 1 197 ? -15.109 23.547 16.297 1 91.88 197 LEU A N 1
ATOM 1618 C CA . LEU A 1 197 ? -14.914 24.734 17.109 1 91.88 197 LEU A CA 1
ATOM 1619 C C . LEU A 1 197 ? -16.078 24.938 18.078 1 91.88 197 LEU A C 1
ATOM 1621 O O . LEU A 1 197 ? -16.406 26.062 18.438 1 91.88 197 LEU A O 1
ATOM 1625 N N . SER A 1 198 ? -16.656 23.797 18.484 1 91.31 198 SER A N 1
ATOM 1626 C CA . SER A 1 198 ? -17.844 23.891 19.344 1 91.31 198 SER A CA 1
ATOM 1627 C C . SER A 1 198 ? -17.562 23.344 20.734 1 91.31 198 SER A C 1
ATOM 1629 O O . SER A 1 198 ? -16.453 22.891 21.016 1 91.31 198 SER A O 1
ATOM 1631 N N . SER A 1 199 ? -18.562 23.344 21.531 1 90.44 199 SER A N 1
ATOM 1632 C CA . SER A 1 199 ? -18.469 22.906 22.922 1 90.44 199 SER A CA 1
ATOM 1633 C C . SER A 1 199 ? -18.328 21.391 23 1 90.44 199 SER A C 1
ATOM 1635 O O . SER A 1 199 ? -17.922 20.844 24.031 1 90.44 199 SER A O 1
ATOM 1637 N N . ASP A 1 200 ? -18.562 20.766 21.828 1 91.38 200 ASP A N 1
ATOM 1638 C CA . ASP A 1 200 ? -18.406 19.312 21.781 1 91.38 200 ASP A CA 1
ATOM 1639 C C . ASP A 1 200 ? -16.938 18.922 21.812 1 91.38 200 ASP A C 1
ATOM 1641 O O . ASP A 1 200 ? -16.594 17.781 22.125 1 91.38 200 ASP A O 1
ATOM 1645 N N . CYS A 1 201 ? -16.125 19.859 21.406 1 93.38 201 CYS A N 1
ATOM 1646 C CA . CYS A 1 201 ? -14.688 19.625 21.453 1 93.38 201 CYS A CA 1
ATOM 1647 C C . CYS A 1 201 ? -14.117 19.984 22.812 1 93.38 201 CYS A C 1
ATOM 1649 O O . CYS A 1 201 ? -13.359 20.938 22.953 1 93.38 201 CYS A O 1
ATOM 1651 N N . ILE A 1 202 ? -14.312 19.141 23.797 1 92.5 202 ILE A N 1
ATOM 1652 C CA . ILE A 1 202 ? -14.156 19.422 25.219 1 92.5 202 ILE A CA 1
ATOM 1653 C C . ILE A 1 202 ? -12.672 19.531 25.578 1 92.5 202 ILE A C 1
ATOM 1655 O O . ILE A 1 202 ? -12.305 20.234 26.516 1 92.5 202 ILE A O 1
ATOM 1659 N N . LYS A 1 203 ? -11.852 18.938 24.812 1 96.44 203 LYS A N 1
ATOM 1660 C CA . LYS A 1 203 ? -10.445 18.891 25.203 1 96.44 203 LYS A CA 1
ATOM 1661 C C . LYS A 1 203 ? -9.625 19.891 24.406 1 96.44 203 LYS A C 1
ATOM 1663 O O . LYS A 1 203 ? -8.406 20 24.578 1 96.44 203 LYS A O 1
ATOM 1668 N N . LEU A 1 204 ? -10.203 20.688 23.547 1 97 204 LEU A N 1
ATOM 1669 C CA . LEU A 1 204 ? -9.516 21.625 22.672 1 97 204 LEU A CA 1
ATOM 1670 C C . LEU A 1 204 ? -8.859 22.75 23.469 1 97 204 LEU A C 1
ATOM 1672 O O . LEU A 1 204 ? -9.523 23.438 24.234 1 97 204 LEU A O 1
ATOM 1676 N N . GLU A 1 205 ? -7.562 22.922 23.328 1 97.88 205 GLU A N 1
ATOM 1677 C CA . GLU A 1 205 ? -6.809 23.906 24.109 1 97.88 205 GLU A CA 1
ATOM 1678 C C . GLU A 1 205 ? -6.16 24.953 23.203 1 97.88 205 GLU A C 1
ATOM 1680 O O . GLU A 1 205 ? -5.984 26.109 23.594 1 97.88 205 GLU A O 1
ATOM 1685 N N . ASN A 1 206 ? -5.754 24.547 22.094 1 98.06 206 ASN A N 1
ATOM 1686 C CA . ASN A 1 206 ? -5.023 25.406 21.172 1 98.06 206 ASN A CA 1
ATOM 1687 C C . ASN A 1 206 ? -5.605 25.359 19.766 1 98.06 206 ASN A C 1
ATOM 1689 O O . ASN A 1 206 ? -5.723 24.281 19.188 1 98.06 206 ASN A O 1
ATOM 1693 N N . VAL A 1 207 ? -5.938 26.5 19.188 1 97.75 207 VAL A N 1
ATOM 1694 C CA . VAL A 1 207 ? -6.477 26.562 17.844 1 97.75 207 VAL A CA 1
ATOM 1695 C C . VAL A 1 207 ? -5.742 27.641 17.031 1 97.75 207 VAL A C 1
ATOM 1697 O O . VAL A 1 207 ? -5.574 28.766 17.5 1 97.75 207 VAL A O 1
ATOM 1700 N N . HIS A 1 208 ? -5.27 27.328 15.969 1 97.06 208 HIS A N 1
ATOM 1701 C CA . HIS A 1 208 ? -4.652 28.234 15.023 1 97.06 208 HIS A CA 1
ATOM 1702 C C . HIS A 1 208 ? -5.27 28.094 13.633 1 97.06 208 HIS A C 1
ATOM 1704 O O . HIS A 1 208 ? -5.16 27.047 13.008 1 97.06 208 HIS A O 1
ATOM 1710 N N . LEU A 1 209 ? -5.902 29.109 13.156 1 94.25 209 LEU A N 1
ATOM 1711 C CA . LEU A 1 209 ? -6.469 29.141 11.812 1 94.25 209 LEU A CA 1
ATOM 1712 C C . LEU A 1 209 ? -5.789 30.219 10.969 1 94.25 209 LEU A C 1
ATOM 1714 O O . LEU A 1 209 ? -5.73 31.375 11.367 1 94.25 209 LEU A O 1
ATOM 1718 N N . GLU A 1 210 ? -5.258 29.828 9.883 1 91.31 210 GLU A N 1
ATOM 1719 C CA . GLU A 1 210 ? -4.559 30.766 9 1 91.31 210 GLU A CA 1
ATOM 1720 C C . GLU A 1 210 ? -5.043 30.625 7.559 1 91.31 210 GLU A C 1
ATOM 1722 O O . GLU A 1 210 ? -5.082 29.516 7.02 1 91.31 210 GLU A O 1
ATOM 1727 N N . ASP A 1 211 ? -5.461 31.703 6.926 1 86.5 211 ASP A N 1
ATOM 1728 C CA . ASP A 1 211 ? -5.91 31.75 5.539 1 86.5 211 ASP A CA 1
ATOM 1729 C C . ASP A 1 211 ? -7.055 30.766 5.301 1 86.5 211 ASP A C 1
ATOM 1731 O O . ASP A 1 211 ? -7.098 30.094 4.27 1 86.5 211 ASP A O 1
ATOM 1735 N N . CYS A 1 212 ? -7.816 30.594 6.324 1 88.88 212 CYS A N 1
ATOM 1736 C CA . CYS A 1 212 ? -8.961 29.703 6.219 1 88.88 212 CYS A CA 1
ATOM 1737 C C . CYS A 1 212 ? -10.219 30.469 5.82 1 88.88 212 CYS A C 1
ATOM 1739 O O . CYS A 1 212 ? -10.305 31.672 6.023 1 88.88 212 CYS A O 1
ATOM 1741 N N . GLN A 1 213 ? -11.102 29.766 5.188 1 85.62 213 GLN A N 1
ATOM 1742 C CA . GLN A 1 213 ? -12.422 30.297 4.863 1 85.62 213 GLN A CA 1
ATOM 1743 C C . GLN A 1 213 ? -13.508 29.609 5.68 1 85.62 213 GLN A C 1
ATOM 1745 O O . GLN A 1 213 ? -13.586 28.375 5.715 1 85.62 213 GLN A O 1
ATOM 1750 N N . VAL A 1 214 ? -14.266 30.422 6.328 1 85 214 VAL A N 1
ATOM 1751 C CA . VAL A 1 214 ? -15.305 29.844 7.176 1 85 214 VAL A CA 1
ATOM 1752 C C . VAL A 1 214 ? -16.688 30.125 6.574 1 85 214 VAL A C 1
ATOM 1754 O O . VAL A 1 214 ? -17.109 31.281 6.523 1 85 214 VAL A O 1
ATOM 1757 N N . GLY A 1 215 ? -17.328 29.188 6.078 1 78.62 215 GLY A N 1
ATOM 1758 C CA . GLY A 1 215 ? -18.703 29.234 5.613 1 78.62 215 GLY A CA 1
ATOM 1759 C C . GLY A 1 215 ? -18.906 30.203 4.465 1 78.62 215 GLY A C 1
ATOM 1760 O O . GLY A 1 215 ? -17.969 30.859 4.016 1 78.62 215 GLY A O 1
ATOM 1761 N N . TYR A 1 216 ? -20.188 30.172 4.043 1 75.56 216 TYR A N 1
ATOM 1762 C CA . TYR A 1 216 ? -20.656 31.094 3.006 1 75.56 216 TYR A CA 1
ATOM 1763 C C . TYR A 1 216 ? -21.578 32.156 3.59 1 75.56 216 TYR A C 1
ATOM 1765 O O . TYR A 1 216 ? -22.609 31.828 4.164 1 75.56 216 TYR A O 1
ATOM 1773 N N . ASN A 1 217 ? -21.203 33.375 3.408 1 74.94 217 ASN A N 1
ATOM 1774 C CA . ASN A 1 217 ? -22.016 34.5 3.877 1 74.94 217 ASN A CA 1
ATOM 1775 C C . ASN A 1 217 ? -22.391 34.344 5.352 1 74.94 217 ASN A C 1
ATOM 1777 O O . ASN A 1 217 ? -23.562 34.406 5.711 1 74.94 217 ASN A O 1
ATOM 1781 N N . VAL A 1 218 ? -21.422 34.031 6.062 1 78.38 218 VAL A N 1
ATOM 1782 C CA . VAL A 1 218 ? -21.641 33.844 7.492 1 78.38 218 VAL A CA 1
ATOM 1783 C C . VAL A 1 218 ? -21.625 35.188 8.219 1 78.38 218 VAL A C 1
ATOM 1785 O O . VAL A 1 218 ? -20.672 35.969 8.078 1 78.38 218 VAL A O 1
ATOM 1788 N N . GLU A 1 219 ? -22.672 35.438 8.914 1 78.31 219 GLU A N 1
ATOM 1789 C CA . GLU A 1 219 ? -22.781 36.688 9.648 1 78.31 219 GLU A CA 1
ATOM 1790 C C . GLU A 1 219 ? -22.031 36.625 10.977 1 78.31 219 GLU A C 1
ATOM 1792 O O . GLU A 1 219 ? -21.531 37.656 11.469 1 78.31 219 GLU A O 1
ATOM 1797 N N . LEU A 1 220 ? -22.094 35.438 11.555 1 85.12 220 LEU A N 1
ATOM 1798 C CA . LEU A 1 220 ? -21.469 35.25 12.859 1 85.12 220 LEU A CA 1
ATOM 1799 C C . LEU A 1 220 ? -20.578 34.031 12.875 1 85.12 220 LEU A C 1
ATOM 1801 O O . LEU A 1 220 ? -21.047 32.938 12.586 1 85.12 220 LEU A O 1
ATOM 1805 N N . ILE A 1 221 ? -19.359 34.25 13.078 1 85.75 221 ILE A N 1
ATOM 1806 C CA . ILE A 1 221 ? -18.438 33.156 13.344 1 85.75 221 ILE A CA 1
ATOM 1807 C C . ILE A 1 221 ? -18.391 32.875 14.844 1 85.75 221 ILE A C 1
ATOM 1809 O O . ILE A 1 221 ? -17.969 33.719 15.625 1 85.75 221 ILE A O 1
ATOM 1813 N N . ASN A 1 222 ? -18.812 31.766 15.219 1 89.75 222 ASN A N 1
ATOM 1814 C CA . ASN A 1 222 ? -18.906 31.422 16.625 1 89.75 222 ASN A CA 1
ATOM 1815 C C . ASN A 1 222 ? -17.875 30.359 17.016 1 89.75 222 ASN A C 1
ATOM 1817 O O . ASN A 1 222 ? -17.812 29.297 16.391 1 89.75 222 ASN A O 1
ATOM 1821 N N . ILE A 1 223 ? -17.047 30.578 17.922 1 92.62 223 ILE A N 1
ATOM 1822 C CA . ILE A 1 223 ? -16.109 29.625 18.484 1 92.62 223 ILE A CA 1
ATOM 1823 C C . ILE A 1 223 ? -16.438 29.391 19.969 1 92.62 223 ILE A C 1
ATOM 1825 O O . ILE A 1 223 ? -16.375 30.312 20.781 1 92.62 223 ILE A O 1
ATOM 1829 N N . SER A 1 224 ? -16.891 28.25 20.25 1 93.06 224 SER A N 1
ATOM 1830 C CA . SER A 1 224 ? -17.297 27.906 21.609 1 93.06 224 SER A CA 1
ATOM 1831 C C . SER A 1 224 ? -16.547 26.656 22.109 1 93.06 224 SER A C 1
ATOM 1833 O O . SER A 1 224 ? -16.953 25.531 21.797 1 93.06 224 SER A O 1
ATOM 1835 N N . ALA A 1 225 ? -15.469 26.797 22.766 1 92.19 225 ALA A N 1
ATOM 1836 C CA . ALA A 1 225 ? -14.672 25.719 23.344 1 92.19 225 ALA A CA 1
ATOM 1837 C C . ALA A 1 225 ? -14.32 26.016 24.797 1 92.19 225 ALA A C 1
ATOM 1839 O O . ALA A 1 225 ? -13.586 26.969 25.094 1 92.19 225 ALA A O 1
ATOM 1840 N N . CYS A 1 226 ? -14.727 25.172 25.734 1 91.44 226 CYS A N 1
ATOM 1841 C CA . CYS A 1 226 ? -14.68 25.469 27.156 1 91.44 226 CYS A CA 1
ATOM 1842 C C . CYS A 1 226 ? -13.242 25.469 27.672 1 91.44 226 CYS A C 1
ATOM 1844 O O . CYS A 1 226 ? -12.898 26.234 28.562 1 91.44 226 CYS A O 1
ATOM 1846 N N . ASN A 1 227 ? -12.43 24.656 27.047 1 95.56 227 ASN A N 1
ATOM 1847 C CA . ASN A 1 227 ? -11.078 24.531 27.562 1 95.56 227 ASN A CA 1
ATOM 1848 C C . ASN A 1 227 ? -10.055 25.234 26.672 1 95.56 227 ASN A C 1
ATOM 1850 O O . ASN A 1 227 ? -8.852 25.078 26.859 1 95.56 227 ASN A O 1
ATOM 1854 N N . LEU A 1 228 ? -10.508 26.031 25.734 1 96.75 228 LEU A N 1
ATOM 1855 C CA . LEU A 1 228 ? -9.633 26.734 24.797 1 96.75 228 LEU A CA 1
ATOM 1856 C C . LEU A 1 228 ? -8.742 27.734 25.547 1 96.75 228 LEU A C 1
ATOM 1858 O O . LEU A 1 228 ? -9.242 28.594 26.281 1 96.75 228 LEU A O 1
ATOM 1862 N N . LYS A 1 229 ? -7.449 27.656 25.391 1 97.81 229 LYS A N 1
ATOM 1863 C CA . LYS A 1 229 ? -6.504 28.531 26.078 1 97.81 229 LYS A CA 1
ATOM 1864 C C . LYS A 1 229 ? -5.879 29.531 25.109 1 97.81 229 LYS A C 1
ATOM 1866 O O . LYS A 1 229 ? -5.664 30.703 25.469 1 97.81 229 LYS A O 1
ATOM 1871 N N . ILE A 1 230 ? -5.598 29.062 23.984 1 98 230 ILE A N 1
ATOM 1872 C CA . ILE A 1 230 ? -4.918 29.906 23.016 1 98 230 ILE A CA 1
ATOM 1873 C C . ILE A 1 230 ? -5.68 29.891 21.688 1 98 230 ILE A C 1
ATOM 1875 O O . ILE A 1 230 ? -5.945 28.812 21.141 1 98 230 ILE A O 1
ATOM 1879 N N . LEU A 1 231 ? -6.035 31.047 21.141 1 97.44 231 LEU A N 1
ATOM 1880 C CA . LEU A 1 231 ? -6.723 31.156 19.859 1 97.44 231 LEU A CA 1
ATOM 1881 C C . LEU A 1 231 ? -6.004 32.156 18.953 1 97.44 231 LEU A C 1
ATOM 1883 O O . LEU A 1 231 ? -5.801 33.312 19.312 1 97.44 231 LEU A O 1
ATOM 1887 N N . THR A 1 232 ? -5.57 31.672 17.859 1 96.38 232 THR A N 1
ATOM 1888 C CA . THR A 1 232 ? -4.926 32.531 16.875 1 96.38 232 THR A CA 1
ATOM 1889 C C . THR A 1 232 ? -5.672 32.469 15.539 1 96.38 232 THR A C 1
ATOM 1891 O O . THR A 1 232 ? -5.82 31.391 14.961 1 96.38 232 THR A O 1
ATOM 1894 N N . LEU A 1 233 ? -6.137 33.562 15.062 1 93.12 233 LEU A N 1
ATOM 1895 C CA . LEU A 1 233 ? -6.801 33.688 13.773 1 93.12 233 LEU A CA 1
ATOM 1896 C C . LEU A 1 233 ? -6.031 34.656 12.852 1 93.12 233 LEU A C 1
ATOM 1898 O O . LEU A 1 233 ? -5.848 35.812 13.18 1 93.12 233 LEU A O 1
ATOM 1902 N N . VAL A 1 234 ? -5.57 34.094 11.773 1 88.94 234 VAL A N 1
ATOM 1903 C CA . VAL A 1 234 ? -4.805 34.906 10.82 1 88.94 234 VAL A CA 1
ATOM 1904 C C . VAL A 1 234 ? -5.488 34.906 9.461 1 88.94 234 VAL A C 1
ATOM 1906 O O . VAL A 1 234 ? -5.566 33.844 8.812 1 88.94 234 VAL A O 1
ATOM 1909 N N . ASN A 1 235 ? -5.988 35.969 9.023 1 83.62 235 ASN A N 1
ATOM 1910 C CA . ASN A 1 235 ? -6.594 36.125 7.703 1 83.62 235 ASN A CA 1
ATOM 1911 C C . ASN A 1 235 ? -7.715 35.125 7.465 1 83.62 235 ASN A C 1
ATOM 1913 O O . ASN A 1 235 ? -7.711 34.406 6.461 1 83.62 235 ASN A O 1
ATOM 1917 N N . VAL A 1 236 ? -8.516 34.938 8.359 1 83.56 236 VAL A N 1
ATOM 1918 C CA . VAL A 1 236 ? -9.695 34.094 8.234 1 83.56 236 VAL A CA 1
ATOM 1919 C C . VAL A 1 236 ? -10.844 34.906 7.609 1 83.56 236 VAL A C 1
ATOM 1921 O O . VAL A 1 236 ? -11.078 36.031 7.973 1 83.56 236 VAL A O 1
ATOM 1924 N N . CYS A 1 237 ? -11.391 34.375 6.527 1 75.56 237 CYS A N 1
ATOM 1925 C CA . CYS A 1 237 ? -12.445 35.094 5.832 1 75.56 237 CYS A CA 1
ATOM 1926 C C . CYS A 1 237 ? -13.602 34.156 5.48 1 75.56 237 CYS A C 1
ATOM 1928 O O . CYS A 1 237 ? -13.586 32.969 5.824 1 75.56 237 CYS A O 1
ATOM 1930 N N . THR A 1 238 ? -14.664 34.812 4.961 1 71.12 238 THR A N 1
ATOM 1931 C CA . THR A 1 238 ? -15.758 34 4.418 1 71.12 238 THR A CA 1
ATOM 1932 C C . THR A 1 238 ? -15.516 33.688 2.943 1 71.12 238 THR A C 1
ATOM 1934 O O . THR A 1 238 ? -14.734 34.375 2.279 1 71.12 238 THR A O 1
ATOM 1937 N N . TRP A 1 239 ? -16 32.562 2.424 1 64.31 239 TRP A N 1
ATOM 1938 C CA . TRP A 1 239 ? -15.719 32 1.104 1 64.31 239 TRP A CA 1
ATOM 1939 C C . TRP A 1 239 ? -16.031 33.031 0.008 1 64.31 239 TRP A C 1
ATOM 1941 O O . TRP A 1 239 ? -15.32 33.094 -1.001 1 64.31 239 TRP A O 1
ATOM 1951 N N . ASP A 1 240 ? -17.047 33.719 0.024 1 60.59 240 ASP A N 1
ATOM 1952 C CA . ASP A 1 240 ? -17.484 34.625 -1.034 1 60.59 240 ASP A CA 1
ATOM 1953 C C . ASP A 1 240 ? -16.531 35.812 -1.165 1 60.59 240 ASP A C 1
ATOM 1955 O O . ASP A 1 240 ? -16.547 36.531 -2.174 1 60.59 240 ASP A O 1
ATOM 1959 N N . LYS A 1 241 ? -15.727 36 -0.197 1 54.97 241 LYS A N 1
ATOM 1960 C CA . LYS A 1 241 ? -14.93 37.25 -0.219 1 54.97 241 LYS A CA 1
ATOM 1961 C C . LYS A 1 241 ? -13.438 36.938 -0.183 1 54.97 241 LYS A C 1
ATOM 1963 O O . LYS A 1 241 ? -12.633 37.75 0.262 1 54.97 241 LYS A O 1
ATOM 1968 N N . PHE A 1 242 ? -13.047 35.688 -0.587 1 52.19 242 PHE A N 1
ATOM 1969 C CA . PHE A 1 242 ? -11.68 35.219 -0.408 1 52.19 242 PHE A CA 1
ATOM 1970 C C . PHE A 1 242 ? -10.68 36.219 -0.928 1 52.19 242 PHE A C 1
ATOM 1972 O O . PHE A 1 242 ? -9.648 36.469 -0.303 1 52.19 242 PHE A O 1
ATOM 1979 N N . TRP A 1 243 ? -10.766 36.594 -2.238 1 45.19 243 TRP A N 1
ATOM 1980 C CA . TRP A 1 243 ? -9.719 37.438 -2.816 1 45.19 243 TRP A CA 1
ATOM 1981 C C . TRP A 1 243 ? -9.766 38.844 -2.23 1 45.19 243 TRP A C 1
ATOM 1983 O O . TRP A 1 243 ? -8.891 39.656 -2.506 1 45.19 243 TRP A O 1
ATOM 1993 N N . ALA A 1 244 ? -10.797 39.094 -1.62 1 42.41 244 ALA A N 1
ATOM 1994 C CA . ALA A 1 244 ? -10.797 40.438 -1.082 1 42.41 244 ALA A CA 1
ATOM 1995 C C . ALA A 1 244 ? -10.258 40.469 0.345 1 42.41 244 ALA A C 1
ATOM 1997 O O . ALA A 1 244 ? -10.828 39.844 1.24 1 42.41 244 ALA A O 1
ATOM 1998 N N . VAL A 1 245 ? -9.008 40.375 0.491 1 45.78 245 VAL A N 1
ATOM 1999 C CA . VAL A 1 245 ? -8.281 40.469 1.752 1 45.78 245 VAL A CA 1
ATOM 2000 C C . VAL A 1 245 ? -9.195 41.062 2.83 1 45.78 245 VAL A C 1
ATOM 2002 O O . VAL A 1 245 ? -8.953 40.844 4.023 1 45.78 245 VAL A O 1
ATOM 2005 N N . CYS A 1 246 ? -10.289 41.75 2.535 1 41.78 246 CYS A N 1
ATOM 2006 C CA . CYS A 1 246 ? -10.805 42.844 3.357 1 41.78 246 CYS A CA 1
ATOM 2007 C C . CYS A 1 246 ? -12.102 42.438 4.043 1 41.78 246 CYS A C 1
ATOM 2009 O O . CYS A 1 246 ? -12.648 43.188 4.852 1 41.78 246 CYS A O 1
ATOM 2011 N N . SER A 1 247 ? -13.008 41.531 3.447 1 47.62 247 SER A N 1
ATOM 2012 C CA . SER A 1 247 ? -14.32 41.875 3.996 1 47.62 247 SER A CA 1
ATOM 2013 C C . SER A 1 247 ? -14.82 40.812 4.953 1 47.62 247 SER A C 1
ATOM 2015 O O . SER A 1 247 ? -14.984 39.656 4.559 1 47.62 247 SER A O 1
ATOM 2017 N N . PHE A 1 248 ? -14.203 40.688 6.074 1 56.81 248 PHE A N 1
ATOM 2018 C CA . PHE A 1 248 ? -15.055 39.969 7.016 1 56.81 248 PHE A CA 1
ATOM 2019 C C . PHE A 1 248 ? -16.328 40.75 7.301 1 56.81 248 PHE A C 1
ATOM 2021 O O . PHE A 1 248 ? -16.281 41.844 7.887 1 56.81 248 PHE A O 1
ATOM 2028 N N . ASP A 1 249 ? -17.297 40.531 6.492 1 64.38 249 ASP A N 1
ATOM 2029 C CA . ASP A 1 249 ? -18.594 41.062 6.871 1 64.38 249 ASP A CA 1
ATOM 2030 C C . ASP A 1 249 ? -19.234 40.25 7.988 1 64.38 249 ASP A C 1
ATOM 2032 O O . ASP A 1 249 ? -20.422 39.969 7.957 1 64.38 249 ASP A O 1
ATOM 2036 N N . SER A 1 250 ? -18.203 39.625 8.883 1 78.19 250 SER A N 1
ATOM 2037 C CA . SER A 1 250 ? -18.844 38.812 9.914 1 78.19 250 SER A CA 1
ATOM 2038 C C . SER A 1 250 ? -18.422 39.281 11.312 1 78.19 250 SER A C 1
ATOM 2040 O O . SER A 1 250 ? -17.391 39.938 11.469 1 78.19 250 SER A O 1
ATOM 2042 N N . LYS A 1 251 ? -19.297 39.125 12.258 1 84.44 251 LYS A N 1
ATOM 2043 C CA . LYS A 1 251 ? -18.969 39.281 13.672 1 84.44 251 LYS A CA 1
ATOM 2044 C C . LYS A 1 251 ? -18.281 38.031 14.211 1 84.44 251 LYS A C 1
ATOM 2046 O O . LYS A 1 251 ? -18.594 36.906 13.789 1 84.44 251 LYS A O 1
ATOM 2051 N N . LEU A 1 252 ? -17.297 38.188 15.055 1 89.69 252 LEU A N 1
ATOM 2052 C CA . LEU A 1 252 ? -16.594 37.062 15.688 1 89.69 252 LEU A CA 1
ATOM 2053 C C . LEU A 1 252 ? -17 36.938 17.156 1 89.69 252 LEU A C 1
ATOM 2055 O O . LEU A 1 252 ? -16.859 37.875 17.938 1 89.69 252 LEU A O 1
ATOM 2059 N N . ARG A 1 253 ? -17.609 35.875 17.484 1 92 253 ARG A N 1
ATOM 2060 C CA . ARG A 1 253 ? -18 35.594 18.875 1 92 253 ARG A CA 1
ATOM 2061 C C . ARG A 1 253 ? -17.172 34.469 19.453 1 92 253 ARG A C 1
ATOM 2063 O O . ARG A 1 253 ? -17.078 33.375 18.844 1 92 253 ARG A O 1
ATOM 2070 N N . ILE A 1 254 ? -16.516 34.625 20.562 1 94.62 254 ILE A N 1
ATOM 2071 C CA . ILE A 1 254 ? -15.695 33.625 21.219 1 94.62 254 ILE A CA 1
ATOM 2072 C C . ILE A 1 254 ? -16.234 33.375 22.625 1 94.62 254 ILE A C 1
ATOM 2074 O O . ILE A 1 254 ? -16.312 34.281 23.438 1 94.62 254 ILE A O 1
ATOM 2078 N N . CYS A 1 255 ? -16.641 32.188 22.891 1 94.31 255 CYS A N 1
ATOM 2079 C CA . CYS A 1 255 ? -17.047 31.766 24.219 1 94.31 255 CYS A CA 1
ATOM 2080 C C . CYS A 1 255 ? -16.062 30.734 24.766 1 94.31 255 CYS A C 1
ATOM 2082 O O . CYS A 1 255 ? -16.234 29.531 24.578 1 94.31 255 CYS A O 1
ATOM 2084 N N . ALA A 1 256 ? -15.078 31.141 25.422 1 94.81 256 ALA A N 1
ATOM 2085 C CA . ALA A 1 256 ? -14.008 30.312 25.953 1 94.81 256 ALA A CA 1
ATOM 2086 C C . ALA A 1 256 ? -13.539 30.812 27.312 1 94.81 256 ALA A C 1
ATOM 2088 O O . ALA A 1 256 ? -12.641 31.656 27.391 1 94.81 256 ALA A O 1
ATOM 2089 N N . PRO A 1 257 ? -14.039 30.266 28.391 1 94.25 257 PRO A N 1
ATOM 2090 C CA . PRO A 1 257 ? -13.742 30.766 29.75 1 94.25 257 PRO A CA 1
ATOM 2091 C C . PRO A 1 257 ? -12.266 30.641 30.109 1 94.25 257 PRO A C 1
ATOM 2093 O O . PRO A 1 257 ? -11.758 31.422 30.922 1 94.25 257 PRO A O 1
ATOM 2096 N N . LYS A 1 258 ? -11.586 29.75 29.5 1 96.06 258 LYS A N 1
ATOM 2097 C CA . LYS A 1 258 ? -10.203 29.5 29.891 1 96.06 258 LYS A CA 1
ATOM 2098 C C . LYS A 1 258 ? -9.234 30.172 28.906 1 96.06 258 LYS A C 1
ATOM 2100 O O . LYS A 1 258 ? -8.023 29.969 28.984 1 96.06 258 LYS A O 1
ATOM 2105 N N . LEU A 1 259 ? -9.742 31 28.016 1 96.81 259 LEU A N 1
ATOM 2106 C CA . LEU A 1 259 ? -8.922 31.641 27 1 96.81 259 LEU A CA 1
ATOM 2107 C C . LEU A 1 259 ? -7.918 32.594 27.641 1 96.81 259 LEU A C 1
ATOM 2109 O O . LEU A 1 259 ? -8.305 33.531 28.344 1 96.81 259 LEU A O 1
ATOM 2113 N N . SER A 1 260 ? -6.699 32.406 27.453 1 97.25 260 SER A N 1
ATOM 2114 C CA . SER A 1 260 ? -5.648 33.219 28.031 1 97.25 260 SER A CA 1
ATOM 2115 C C . SER A 1 260 ? -5.023 34.125 26.969 1 97.25 260 SER A C 1
ATOM 2117 O O . SER A 1 260 ? -4.574 35.25 27.281 1 97.25 260 SER A O 1
ATOM 2119 N N . SER A 1 261 ? -4.969 33.594 25.828 1 97.44 261 SER A N 1
ATOM 2120 C CA . SER A 1 261 ? -4.336 34.375 24.75 1 97.44 261 SER A CA 1
ATOM 2121 C C . SER A 1 261 ? -5.207 34.375 23.5 1 97.44 261 SER A C 1
ATOM 2123 O O . SER A 1 261 ? -5.645 33.312 23.031 1 97.44 261 SER A O 1
ATOM 2125 N N . PHE A 1 262 ? -5.477 35.531 22.969 1 96.5 262 PHE A N 1
ATOM 2126 C CA . PHE A 1 262 ? -6.258 35.719 21.75 1 96.5 262 PHE A CA 1
ATOM 2127 C C . PHE A 1 262 ? -5.523 36.594 20.75 1 96.5 262 PHE A C 1
ATOM 2129 O O . PHE A 1 262 ? -5.148 37.719 21.094 1 96.5 262 PHE A O 1
ATOM 2136 N N . CYS A 1 263 ? -5.277 36.094 19.609 1 94.94 263 CYS A N 1
ATOM 2137 C CA . CYS A 1 263 ? -4.598 36.844 18.547 1 94.94 263 CYS A CA 1
ATOM 2138 C C . CYS A 1 263 ? -5.441 36.875 17.281 1 94.94 263 CYS A C 1
ATOM 2140 O O . CYS A 1 263 ? -5.844 35.844 16.766 1 94.94 263 CYS A O 1
ATOM 2142 N N . TYR A 1 264 ? -5.688 38.062 16.812 1 92.44 264 TYR A N 1
ATOM 2143 C CA . TYR A 1 264 ? -6.426 38.25 15.57 1 92.44 264 TYR A CA 1
ATOM 2144 C C . TYR A 1 264 ? -5.652 39.125 14.594 1 92.44 264 TYR A C 1
ATOM 2146 O O . TYR A 1 264 ? -5.344 40.281 14.898 1 92.44 264 TYR A O 1
ATOM 2154 N N . ILE A 1 265 ? -5.32 38.562 13.492 1 87.81 265 ILE A N 1
ATOM 2155 C CA . ILE A 1 265 ? -4.695 39.281 12.391 1 87.81 265 ILE A CA 1
ATOM 2156 C C . ILE A 1 265 ? -5.531 39.125 11.125 1 87.81 265 ILE A C 1
ATOM 2158 O O . ILE A 1 265 ? -5.645 38.031 10.586 1 87.81 265 ILE A O 1
ATOM 2162 N N . GLY A 1 266 ? -6.129 40.156 10.664 1 82.44 266 GLY A N 1
ATOM 2163 C CA . GLY A 1 266 ? -6.984 40 9.5 1 82.44 266 GLY A CA 1
ATOM 2164 C C . GLY A 1 266 ? -7.754 41.281 9.156 1 82.44 266 GLY A C 1
ATOM 2165 O O . GLY A 1 266 ? -7.426 42.344 9.648 1 82.44 266 GLY A O 1
ATOM 2166 N N . PRO A 1 267 ? -8.703 41.094 8.305 1 77.06 267 PRO A N 1
ATOM 2167 C CA . PRO A 1 267 ? -9.5 42.281 7.914 1 77.06 267 PRO A CA 1
ATOM 2168 C C . PRO A 1 267 ? -10.445 42.719 9.023 1 77.06 267 PRO A C 1
ATOM 2170 O O . PRO A 1 267 ? -10.625 42.031 10.016 1 77.06 267 PRO A O 1
ATOM 2173 N N . MET A 1 268 ? -10.992 43.906 8.695 1 75.94 268 MET A N 1
ATOM 2174 C CA . MET A 1 268 ? -11.922 44.469 9.656 1 75.94 268 MET A CA 1
ATOM 2175 C C . MET A 1 268 ? -13.188 43.625 9.773 1 75.94 268 MET A C 1
ATOM 2177 O O . MET A 1 268 ? -13.727 43.188 8.766 1 75.94 268 MET A O 1
ATOM 2181 N N . LEU A 1 269 ? -13.547 43.375 11 1 78.06 269 LEU A N 1
ATOM 2182 C CA . LEU A 1 269 ? -14.766 42.625 11.297 1 78.06 269 LEU A CA 1
ATOM 2183 C C . LEU A 1 269 ? -15.891 43.562 11.719 1 78.06 269 LEU A C 1
ATOM 2185 O O . LEU A 1 269 ? -15.648 44.75 12.016 1 78.06 269 LEU A O 1
ATOM 2189 N N . HIS A 1 270 ? -17.094 43 11.656 1 78.06 270 HIS A N 1
ATOM 2190 C CA . HIS A 1 270 ? -18.219 43.781 12.172 1 78.06 270 HIS A CA 1
ATOM 2191 C C . HIS A 1 270 ? -18.109 43.969 13.68 1 78.06 270 HIS A C 1
ATOM 2193 O O . 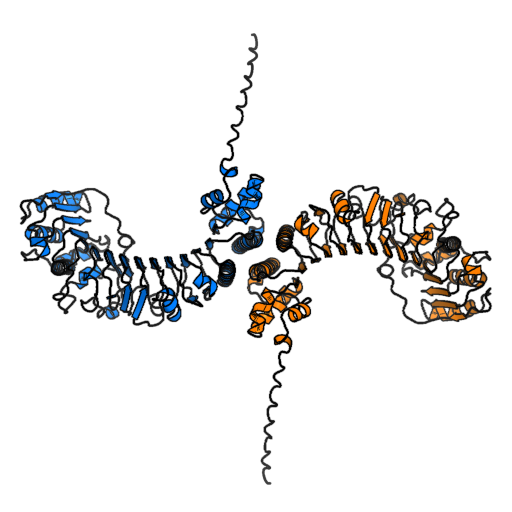HIS A 1 270 ? -18.688 44.906 14.234 1 78.06 270 HIS A O 1
ATOM 2199 N N . GLY A 1 271 ? -17.375 43.156 14.266 1 81.31 271 GLY A N 1
ATOM 2200 C CA . GLY A 1 271 ? -17.172 43.281 15.695 1 81.31 271 GLY A CA 1
ATOM 2201 C C . GLY A 1 271 ? -16.625 42.031 16.359 1 81.31 271 GLY A C 1
ATOM 2202 O O . GLY A 1 271 ? -16.594 40.969 15.75 1 81.31 271 GLY A O 1
ATOM 2203 N N . PHE A 1 272 ? -16.109 42.219 17.547 1 88.75 272 PHE A N 1
ATOM 2204 C CA . PHE A 1 272 ? -15.648 41.156 18.438 1 88.75 272 PHE A CA 1
ATOM 2205 C C . PHE A 1 272 ? -16.562 41.031 19.641 1 88.75 272 PHE A C 1
ATOM 2207 O O . PHE A 1 272 ? -17 42.031 20.219 1 88.75 272 PHE A O 1
ATOM 2214 N N . GLU A 1 273 ? -16.906 39.875 19.875 1 90.94 273 GLU A N 1
ATOM 2215 C CA . GLU A 1 273 ? -17.656 39.594 21.094 1 90.94 273 GLU A CA 1
ATOM 2216 C C . GLU A 1 273 ? -16.984 38.469 21.891 1 90.94 273 GLU A C 1
ATOM 2218 O O . GLU A 1 273 ? -17.266 37.281 21.656 1 90.94 273 GLU A O 1
ATOM 2223 N N . LEU A 1 274 ? -16.156 38.844 22.844 1 93.25 274 LEU A N 1
ATOM 2224 C CA . LEU A 1 274 ? -15.562 37.875 23.766 1 93.25 274 LEU A CA 1
ATOM 2225 C C . LEU A 1 274 ? -16.453 37.656 24.984 1 93.25 274 LEU A C 1
ATOM 2227 O O . LEU A 1 274 ? -16.656 38.594 25.766 1 93.25 274 LEU A O 1
ATOM 2231 N N . VAL A 1 275 ? -16.969 36.438 25.109 1 91.12 275 VAL A N 1
ATOM 2232 C CA . VAL A 1 275 ? -17.938 36.188 26.156 1 91.12 275 VAL A CA 1
ATOM 2233 C C . VAL A 1 275 ? -17.312 35.25 27.203 1 91.12 275 VAL A C 1
ATOM 2235 O O . VAL A 1 275 ? -16.75 34.219 26.875 1 91.12 275 VAL A O 1
ATOM 2238 N N . ASN A 1 276 ? -17.453 35.688 28.484 1 87.75 276 ASN A N 1
ATOM 2239 C CA . ASN A 1 276 ? -17 34.875 29.609 1 87.75 276 ASN A CA 1
ATOM 2240 C C . ASN A 1 276 ? -15.508 34.562 29.5 1 87.75 276 ASN A C 1
ATOM 2242 O O . ASN A 1 276 ? -15.109 33.375 29.578 1 87.75 276 ASN A O 1
ATOM 2246 N N . THR A 1 277 ? -14.758 35.5 29.141 1 89.62 277 THR A N 1
ATOM 2247 C CA . THR A 1 277 ? -13.32 35.312 29 1 89.62 277 THR A CA 1
ATOM 2248 C C . THR A 1 277 ? -12.57 35.938 30.172 1 89.62 277 THR A C 1
ATOM 2250 O O . THR A 1 277 ? -11.672 36.75 29.969 1 89.62 277 THR A O 1
ATOM 2253 N N . VAL A 1 278 ? -12.859 35.438 31.328 1 88.31 278 VAL A N 1
ATOM 2254 C CA . VAL A 1 278 ? -12.32 36.031 32.562 1 88.31 278 VAL A CA 1
ATOM 2255 C C . VAL A 1 278 ? -10.82 35.75 32.656 1 88.31 278 VAL A C 1
ATOM 2257 O O . VAL A 1 278 ? -10.086 36.469 33.312 1 88.31 278 VAL A O 1
ATOM 2260 N N . SER A 1 279 ? -10.391 34.719 31.984 1 94.31 279 SER A N 1
ATOM 2261 C CA . SER A 1 279 ? -8.992 34.281 32.094 1 94.31 279 SER A CA 1
ATOM 2262 C C . SER A 1 279 ? -8.133 35 31.047 1 94.31 279 SER A C 1
ATOM 2264 O O . SER A 1 279 ? -6.93 34.781 30.953 1 94.31 279 SER A O 1
ATOM 2266 N N . LEU A 1 280 ? -8.68 35.906 30.281 1 95.25 280 LEU A N 1
ATOM 2267 C CA . LEU A 1 280 ? -8 36.531 29.172 1 95.25 280 LEU A CA 1
ATOM 2268 C C . LEU A 1 280 ? -6.836 37.406 29.672 1 95.25 280 LEU A C 1
ATOM 2270 O O . LEU A 1 280 ? -7.008 38.219 30.578 1 95.25 280 LEU A O 1
ATOM 2274 N N . LYS A 1 281 ? -5.699 37.188 29.172 1 96 281 LYS A N 1
ATOM 2275 C CA . LYS A 1 281 ? -4.508 37.906 29.609 1 96 281 LYS A CA 1
ATOM 2276 C C . LYS A 1 281 ? -3.893 38.719 28.469 1 96 281 LYS A C 1
ATOM 2278 O O . LYS A 1 281 ? -3.686 39.938 28.594 1 96 281 LYS A O 1
ATOM 2283 N N . HIS A 1 282 ? -3.646 38.031 27.406 1 95.94 282 HIS A N 1
ATOM 2284 C CA . HIS A 1 282 ? -2.949 38.656 26.281 1 95.94 282 HIS A CA 1
ATOM 2285 C C . HIS A 1 282 ? -3.84 38.719 25.047 1 95.94 282 HIS A C 1
ATOM 2287 O O . HIS A 1 282 ? -4.402 37.719 24.625 1 95.94 282 HIS A O 1
ATOM 2293 N N . VAL A 1 283 ? -3.98 39.906 24.5 1 95.38 283 VAL A N 1
ATOM 2294 C CA . VAL A 1 283 ? -4.758 40.062 23.281 1 95.38 283 VAL A CA 1
ATOM 2295 C C . VAL A 1 283 ? -3.943 40.875 22.266 1 95.38 283 VAL A C 1
ATOM 2297 O O . VAL A 1 283 ? -3.32 41.875 22.594 1 95.38 283 VAL A O 1
ATOM 2300 N N . LEU A 1 284 ? -3.893 40.344 21.172 1 93.81 284 LEU A N 1
ATOM 2301 C CA . LEU A 1 284 ? -3.25 41.031 20.047 1 93.81 284 LEU A CA 1
ATOM 2302 C C . LEU A 1 284 ? -4.211 41.188 18.875 1 93.81 284 LEU A C 1
ATOM 2304 O O . LEU A 1 284 ? -4.773 40.188 18.406 1 93.81 284 LEU A O 1
ATOM 2308 N N . ILE A 1 285 ? -4.457 42.375 18.406 1 91.5 285 ILE A N 1
ATOM 2309 C CA . ILE A 1 285 ? -5.336 42.625 17.266 1 91.5 285 ILE A CA 1
ATOM 2310 C C . ILE A 1 285 ? -4.59 43.438 16.203 1 91.5 285 ILE A C 1
ATOM 2312 O O . ILE A 1 285 ? -4.121 44.531 16.484 1 91.5 285 ILE A O 1
ATOM 2316 N N . ARG A 1 286 ? -4.496 42.875 15.156 1 88 286 ARG A N 1
ATOM 2317 C CA . ARG A 1 286 ? -3.947 43.562 13.992 1 88 286 ARG A CA 1
ATOM 2318 C C . ARG A 1 286 ? -4.938 43.562 12.836 1 88 286 ARG A C 1
ATOM 2320 O O . ARG A 1 286 ? -5.309 42.5 12.328 1 88 286 ARG A O 1
ATOM 2327 N N . LEU A 1 287 ? -5.371 44.719 12.453 1 82.5 287 LEU A N 1
ATOM 2328 C CA . LEU A 1 287 ? -6.289 44.844 11.328 1 82.5 287 LEU A CA 1
ATOM 2329 C C . LEU A 1 287 ? -5.539 45.156 10.047 1 82.5 287 LEU A C 1
ATOM 2331 O O . LEU A 1 287 ? -4.637 46 10.055 1 82.5 287 LEU A O 1
ATOM 2335 N N . LEU A 1 288 ? -5.961 44.375 9.062 1 73.06 288 LEU A N 1
ATOM 2336 C CA . LEU A 1 288 ? -5.324 44.594 7.77 1 73.06 288 LEU A CA 1
ATOM 2337 C C . LEU A 1 288 ? -6.109 45.594 6.93 1 73.06 288 LEU A C 1
ATOM 2339 O O . LEU A 1 288 ? -7.312 45.781 7.137 1 73.06 288 LEU A O 1
ATOM 2343 N N . ARG A 1 289 ? -5.441 46.312 6.18 1 61.22 289 ARG A N 1
ATOM 2344 C CA . ARG A 1 289 ? -6.02 47.406 5.395 1 61.22 289 ARG A CA 1
ATOM 2345 C C . ARG A 1 289 ? -7.031 46.875 4.387 1 61.22 289 ARG A C 1
ATOM 2347 O O . ARG A 1 289 ? -6.855 45.781 3.846 1 61.22 289 ARG A O 1
ATOM 2354 N N . VAL A 1 290 ? -7.988 47.688 4.289 1 59.25 290 VAL A N 1
ATOM 2355 C CA . VAL A 1 290 ? -8.969 47.469 3.229 1 59.25 290 VAL A CA 1
ATOM 2356 C C . VAL A 1 290 ? -8.344 47.812 1.873 1 59.25 290 VAL A C 1
ATOM 2358 O O . VAL A 1 290 ? -7.652 48.812 1.729 1 59.25 290 VAL A O 1
ATOM 2361 N N . PRO A 1 291 ? -8.273 46.781 1.036 1 56.88 291 PRO A N 1
ATOM 2362 C CA . PRO A 1 291 ? -7.727 47.125 -0.281 1 56.88 291 PRO A CA 1
ATOM 2363 C C . PRO A 1 291 ? -8.344 48.375 -0.878 1 56.88 291 PRO A C 1
ATOM 2365 O O . PRO A 1 291 ? -9.5 48.719 -0.583 1 56.88 291 PRO A O 1
ATOM 2368 N N . ARG A 1 292 ? -7.52 49.094 -1.712 1 55.75 292 ARG A N 1
ATOM 2369 C CA . ARG A 1 292 ? -7.98 50.281 -2.412 1 55.75 292 ARG A CA 1
ATOM 2370 C C . ARG A 1 292 ? -9.211 49.969 -3.264 1 55.75 292 ARG A C 1
ATOM 2372 O O . ARG A 1 292 ? -9.266 48.938 -3.938 1 55.75 292 ARG A O 1
ATOM 2379 N N . GLY A 1 293 ? -10.195 50.781 -3.186 1 58.66 293 GLY A N 1
ATOM 2380 C CA . GLY A 1 293 ? -11.398 50.594 -3.982 1 58.66 293 GLY A CA 1
ATOM 2381 C C . GLY A 1 293 ? -12.562 50.062 -3.186 1 58.66 293 GLY A C 1
ATOM 2382 O O . GLY A 1 293 ? -13.711 50.125 -3.635 1 58.66 293 GLY A O 1
ATOM 2383 N N . TYR A 1 294 ? -12.109 49.531 -2.064 1 60.59 294 TYR A N 1
ATOM 2384 C CA . TYR A 1 294 ? -13.195 48.969 -1.264 1 60.59 294 TYR A CA 1
ATOM 2385 C C . TYR A 1 294 ? -13.492 49.844 -0.053 1 60.59 294 TYR A C 1
ATOM 2387 O O . TYR A 1 294 ? -14.18 49.438 0.875 1 60.59 294 TYR A O 1
ATOM 2395 N N . GLU A 1 295 ? -12.969 51 -0.061 1 59.25 295 GLU A N 1
ATOM 2396 C CA . GLU A 1 295 ? -13.047 51.906 1.077 1 59.25 295 GLU A CA 1
ATOM 2397 C C . GLU A 1 295 ? -14.492 52.25 1.411 1 59.25 295 GLU A C 1
ATOM 2399 O O . GLU A 1 295 ? -14.859 52.375 2.584 1 59.25 295 GLU A O 1
ATOM 2404 N N . ASN A 1 296 ? -15.188 52.375 0.315 1 59.66 296 ASN A N 1
ATOM 2405 C CA . ASN A 1 296 ? -16.578 52.75 0.532 1 59.66 296 ASN A CA 1
ATOM 2406 C C . ASN A 1 296 ? -17.375 51.625 1.202 1 59.66 296 ASN A C 1
ATOM 2408 O O . ASN A 1 296 ? -18.266 51.906 2.008 1 59.66 296 ASN A O 1
ATOM 2412 N N . GLU A 1 297 ? -16.938 50.531 0.912 1 60.62 297 GLU A N 1
ATOM 2413 C CA . GLU A 1 297 ? -17.656 49.375 1.462 1 60.62 297 GLU A CA 1
ATOM 2414 C C . GLU A 1 297 ? -17.391 49.219 2.957 1 60.62 297 GLU A C 1
ATOM 2416 O O . GLU A 1 297 ? -18.25 48.719 3.699 1 60.62 297 GLU A O 1
ATOM 2421 N N . PHE A 1 298 ? -16.266 49.781 3.328 1 59.22 298 PHE A N 1
ATOM 2422 C CA . PHE A 1 298 ? -15.867 49.531 4.711 1 59.22 298 PHE A CA 1
ATOM 2423 C C . PHE A 1 298 ? -16.031 50.812 5.555 1 59.22 298 PHE A C 1
ATOM 2425 O O . PHE A 1 298 ? -15.773 50.781 6.758 1 59.22 298 PHE A O 1
ATOM 2432 N N . LYS A 1 299 ? -16.422 51.844 4.84 1 55.88 299 LYS A N 1
ATOM 2433 C CA . LYS A 1 299 ? -16.547 53.125 5.539 1 55.88 299 LYS A CA 1
ATOM 2434 C C . LYS A 1 299 ? -17.422 53 6.781 1 55.88 299 LYS A C 1
ATOM 2436 O O . LYS A 1 299 ? -17.141 53.625 7.805 1 55.88 299 LYS A O 1
ATOM 2441 N N . ASN A 1 300 ? -18.438 52.125 6.641 1 53.41 300 ASN A N 1
ATOM 2442 C CA . ASN A 1 300 ? -19.391 52.031 7.746 1 53.41 300 ASN A CA 1
ATOM 2443 C C . ASN A 1 300 ? -19 50.969 8.75 1 53.41 300 ASN A C 1
ATOM 2445 O O . ASN A 1 300 ? -19.75 50.688 9.688 1 53.41 300 ASN A O 1
ATOM 2449 N N . ARG A 1 301 ? -17.828 50.438 8.445 1 59.84 301 ARG A N 1
ATOM 2450 C CA . ARG A 1 301 ? -17.469 49.344 9.344 1 59.84 301 ARG A CA 1
ATOM 2451 C C . ARG A 1 301 ? -16.422 49.781 10.359 1 59.84 301 ARG A C 1
ATOM 2453 O O . ARG A 1 301 ? -15.234 49.875 10.039 1 59.84 301 ARG A O 1
ATOM 2460 N N . LEU A 1 302 ? -16.938 50.531 11.305 1 60.41 302 LEU A N 1
ATOM 2461 C CA . LEU A 1 302 ? -16.047 51.125 12.289 1 60.41 302 LEU A CA 1
ATOM 2462 C C . LEU A 1 302 ? -16.078 50.344 13.602 1 60.41 302 LEU A C 1
ATOM 2464 O O . LEU A 1 302 ? -17.125 49.812 13.984 1 60.41 302 LEU A O 1
ATOM 2468 N N . LEU A 1 303 ? -14.859 50.031 14.023 1 66.19 303 LEU A N 1
ATOM 2469 C CA . LEU A 1 303 ? -14.781 49.531 15.383 1 66.19 303 LEU A CA 1
ATOM 2470 C C . LEU A 1 303 ? -15.398 50.5 16.375 1 66.19 303 LEU A C 1
ATOM 2472 O O . LEU A 1 303 ? -15.117 51.688 16.328 1 66.19 303 LEU A O 1
ATOM 2476 N N . CYS A 1 304 ? -16.438 50.062 17.016 1 72.81 304 CYS A N 1
ATOM 2477 C CA . CYS A 1 304 ? -17.078 50.844 18.062 1 72.81 304 CYS A CA 1
ATOM 2478 C C . CYS A 1 304 ? -17.172 50.062 19.359 1 72.81 304 CYS A C 1
ATOM 2480 O O . CYS A 1 304 ? -16.938 48.844 19.391 1 72.81 304 CYS A O 1
ATOM 2482 N N . PRO A 1 305 ? -17.328 50.812 20.422 1 73.31 305 PRO A N 1
ATOM 2483 C CA . PRO A 1 305 ? -17.406 50.125 21.719 1 73.31 305 PRO A CA 1
ATOM 2484 C C . PRO A 1 305 ? -18.422 49 21.734 1 73.31 305 PRO A C 1
ATOM 2486 O O . PRO A 1 305 ? -18.203 47.969 22.391 1 73.31 305 PRO A O 1
ATOM 2489 N N . ALA A 1 306 ? -19.453 49.094 21 1 72.56 306 ALA A N 1
ATOM 2490 C CA . ALA A 1 306 ? -20.5 48.062 20.969 1 72.56 306 ALA A CA 1
ATOM 2491 C C . ALA A 1 306 ? -20.031 46.812 20.25 1 72.56 306 ALA A C 1
ATOM 2493 O O . ALA A 1 306 ? -20.625 45.75 20.406 1 72.56 306 ALA A O 1
ATOM 2494 N N . SER A 1 307 ? -19.016 47.031 19.531 1 77.88 307 SER A N 1
ATOM 2495 C CA . SER A 1 307 ? -18.531 45.875 18.75 1 77.88 307 SER A CA 1
ATOM 2496 C C . SER A 1 307 ? -17.172 45.406 19.266 1 77.88 307 SER A C 1
ATOM 2498 O O . SER A 1 307 ? -16.531 44.562 18.641 1 77.88 307 SER A O 1
ATOM 2500 N N . PHE A 1 308 ? -16.688 46 20.25 1 81.94 308 PHE A N 1
ATOM 2501 C CA . PHE A 1 308 ? -15.398 45.656 20.844 1 81.94 308 PHE A CA 1
ATOM 2502 C C . PHE A 1 308 ? -15.578 45.219 22.297 1 81.94 308 PHE A C 1
ATOM 2504 O O . PHE A 1 308 ? -15.109 45.906 23.219 1 81.94 308 PHE A O 1
ATOM 2511 N N . ILE A 1 309 ? -16.203 44.031 22.406 1 80.44 309 ILE A N 1
ATOM 2512 C CA . ILE A 1 309 ? -16.719 43.594 23.703 1 80.44 309 ILE A CA 1
ATOM 2513 C C . ILE A 1 309 ? -15.773 42.562 24.312 1 80.44 309 ILE A C 1
ATOM 2515 O O . ILE A 1 309 ? -15.258 41.688 23.594 1 80.44 309 ILE A O 1
ATOM 2519 N N . GLY A 1 310 ? -15.531 42.656 25.641 1 85 310 GLY A N 1
ATOM 2520 C CA . GLY A 1 310 ? -14.859 41.625 26.391 1 85 310 GLY A CA 1
ATOM 2521 C C . GLY A 1 310 ? -13.367 41.844 26.516 1 85 310 GLY A C 1
ATOM 2522 O O . GLY A 1 310 ? -12.656 41 27.094 1 85 310 GLY A O 1
ATOM 2523 N N . PHE A 1 311 ? -12.883 42.875 26 1 89.5 311 PHE A N 1
ATOM 2524 C CA . PHE A 1 311 ? -11.453 43.188 26.016 1 89.5 311 PHE A CA 1
ATOM 2525 C C . PHE A 1 311 ? -11.023 43.75 27.359 1 89.5 311 PHE A C 1
ATOM 2527 O O . PHE A 1 311 ? -9.828 43.875 27.641 1 89.5 311 PHE A O 1
ATOM 2534 N N . ASN A 1 312 ? -11.992 44.062 28.156 1 88.62 312 ASN A N 1
ATOM 2535 C CA . ASN A 1 312 ? -11.703 44.656 29.469 1 88.62 312 ASN A CA 1
ATOM 2536 C C . ASN A 1 312 ? -11.008 43.656 30.391 1 88.62 312 ASN A C 1
ATOM 2538 O O . ASN A 1 312 ? -10.406 44.062 31.391 1 88.62 312 ASN A O 1
ATOM 2542 N N . TYR A 1 313 ? -11.094 42.438 30.109 1 89.81 313 TYR A N 1
ATOM 2543 C CA . TYR A 1 313 ? -10.469 41.406 30.953 1 89.81 313 TYR A CA 1
ATOM 2544 C C . TYR A 1 313 ? -8.984 41.281 30.641 1 89.81 313 TYR A C 1
ATOM 2546 O O . TYR A 1 313 ? -8.219 40.719 31.422 1 89.81 313 TYR A O 1
ATOM 2554 N N . ALA A 1 314 ? -8.539 41.75 29.562 1 94.62 314 ALA A N 1
ATOM 2555 C CA . ALA A 1 314 ? -7.168 41.562 29.094 1 94.62 314 ALA A CA 1
ATOM 2556 C C . ALA A 1 314 ? -6.184 42.375 29.953 1 94.62 314 ALA A C 1
ATOM 2558 O O . ALA A 1 314 ? -6.469 43.5 30.359 1 94.62 314 ALA A O 1
ATOM 2559 N N . ASN A 1 315 ? -5.082 41.812 30.281 1 96.56 315 ASN A N 1
ATOM 2560 C CA . ASN A 1 315 ? -4.016 42.5 31 1 96.56 315 ASN A CA 1
ATOM 2561 C C . ASN A 1 315 ? -3.045 43.188 30.062 1 96.56 315 ASN A C 1
ATOM 2563 O O . ASN A 1 315 ? -2.42 44.188 30.422 1 96.56 315 ASN A O 1
ATOM 2567 N N . ALA A 1 316 ? -2.902 42.531 29 1 97 316 ALA A N 1
ATOM 2568 C CA . ALA A 1 316 ? -1.997 43.094 27.984 1 97 316 ALA A CA 1
ATOM 2569 C C . ALA A 1 316 ? -2.68 43.188 26.625 1 97 316 ALA A C 1
ATOM 2571 O O . ALA A 1 316 ? -3.326 42.219 26.188 1 97 316 ALA A O 1
ATOM 2572 N N . LEU A 1 317 ? -2.564 44.312 26 1 95.38 317 LEU A N 1
ATOM 2573 C CA . LEU A 1 317 ? -3.203 44.562 24.703 1 95.38 317 LEU A CA 1
ATOM 2574 C C . LEU A 1 317 ? -2.201 45.125 23.703 1 95.38 317 LEU A C 1
ATOM 2576 O O . LEU A 1 317 ? -1.426 46.031 24.016 1 95.38 317 LEU A O 1
ATOM 2580 N N . THR A 1 318 ? -2.125 44.469 22.578 1 94.06 318 THR A N 1
ATOM 2581 C CA . THR A 1 318 ? -1.314 44.938 21.469 1 94.06 318 THR A CA 1
ATOM 2582 C C . THR A 1 318 ? -2.193 45.281 20.266 1 94.06 318 THR A C 1
ATOM 2584 O O . THR A 1 318 ? -2.922 44.438 19.766 1 94.06 318 THR A O 1
ATOM 2587 N N . LEU A 1 319 ? -2.076 46.531 19.766 1 92.31 319 LEU A N 1
ATOM 2588 C CA . LEU A 1 319 ? -2.982 47 18.719 1 92.31 319 LEU A CA 1
ATOM 2589 C C . LEU A 1 319 ? -2.207 47.562 17.547 1 92.31 319 LEU A C 1
ATOM 2591 O O . LEU A 1 319 ? -1.198 48.25 17.734 1 92.31 319 LEU A O 1
ATOM 2595 N N . SER A 1 320 ? -2.697 47.281 16.406 1 88.75 320 SER A N 1
ATOM 2596 C CA . SER A 1 320 ? -2.113 47.812 15.195 1 88.75 320 SER A CA 1
ATOM 2597 C C . SER A 1 320 ? -2.617 49.25 14.938 1 88.75 320 SER A C 1
ATOM 2599 O O . SER A 1 320 ? -3.539 49.719 15.609 1 88.75 320 SER A O 1
ATOM 2601 N N . THR A 1 321 ? -2.047 49.906 13.898 1 85.75 321 THR A N 1
ATOM 2602 C CA . THR A 1 321 ? -2.283 51.312 13.609 1 85.75 321 THR A CA 1
ATOM 2603 C C . THR A 1 321 ? -3.764 51.562 13.336 1 85.75 321 THR A C 1
ATOM 2605 O O . THR A 1 321 ? -4.352 52.5 13.891 1 85.75 321 THR A O 1
ATOM 2608 N N . LEU A 1 322 ? -4.355 50.688 12.578 1 81.44 322 LEU A N 1
ATOM 2609 C CA . LEU A 1 322 ? -5.738 50.906 12.164 1 81.44 322 LEU A CA 1
ATOM 2610 C C . LEU A 1 322 ? -6.684 50.812 13.359 1 81.44 322 LEU A C 1
ATOM 2612 O O . LEU A 1 322 ? -7.672 51.562 13.422 1 81.44 322 LEU A O 1
ATOM 2616 N N . VAL A 1 323 ? -6.363 49.938 14.242 1 86.69 323 VAL A N 1
ATOM 2617 C CA . VAL A 1 323 ? -7.207 49.812 15.422 1 86.69 323 VAL A CA 1
ATOM 2618 C C . VAL A 1 323 ? -7.125 51.062 16.266 1 86.69 323 VAL A C 1
ATOM 2620 O O . VAL A 1 323 ? -8.141 51.562 16.766 1 86.69 323 VAL A O 1
ATOM 2623 N N . VAL A 1 324 ? -5.961 51.594 16.406 1 88.62 324 VAL A N 1
ATOM 2624 C CA . VAL A 1 324 ? -5.746 52.812 17.188 1 88.62 324 VAL A CA 1
ATOM 2625 C C . VAL A 1 324 ? -6.496 53.969 16.547 1 88.62 324 VAL A C 1
ATOM 2627 O O . VAL A 1 324 ? -7.098 54.781 17.25 1 88.62 324 VAL A O 1
ATOM 2630 N N . LYS A 1 325 ? -6.5 54 15.305 1 83.19 325 LYS A N 1
ATOM 2631 C CA . LYS A 1 325 ? -7.156 55.062 14.562 1 83.19 325 LYS A CA 1
ATOM 2632 C C . LYS A 1 325 ? -8.648 55.125 14.883 1 83.19 325 LYS A C 1
ATOM 2634 O O . LYS A 1 325 ? -9.234 56.188 14.961 1 83.19 325 LYS A O 1
ATOM 2639 N N . TYR A 1 326 ? -9.227 54.062 15.117 1 82.19 326 TYR A N 1
ATOM 2640 C CA . TYR A 1 326 ? -10.664 54 15.336 1 82.19 326 TYR A CA 1
ATOM 2641 C C . TYR A 1 326 ? -11.031 54.531 16.719 1 82.19 326 TYR A C 1
ATOM 2643 O O . TYR A 1 326 ? -12.195 54.844 16.984 1 82.19 326 TYR A O 1
ATOM 2651 N N . PHE A 1 327 ? -10.094 54.688 17.547 1 86 327 PHE A N 1
ATOM 2652 C CA . PHE A 1 327 ? -10.344 55.281 18.844 1 86 327 PHE A CA 1
ATOM 2653 C C . PHE A 1 327 ? -10.305 56.812 18.75 1 86 327 PHE A C 1
ATOM 2655 O O . PHE A 1 327 ? -10.664 57.5 19.703 1 86 327 PHE A O 1
ATOM 2662 N N . SER A 1 328 ? -9.953 57.281 17.562 1 84.62 328 SER A N 1
ATOM 2663 C CA . SER A 1 328 ? -9.961 58.719 17.359 1 84.62 328 SER A CA 1
ATOM 2664 C C . SER A 1 328 ? -11.383 59.25 17.25 1 84.62 328 SER A C 1
ATOM 2666 O O . SER A 1 328 ? -12.242 58.625 16.625 1 84.62 328 SER A O 1
ATOM 2668 N N . PRO A 1 329 ? -11.625 60.375 17.859 1 80.12 329 PRO A N 1
ATOM 2669 C CA . PRO A 1 329 ? -12.961 60.969 17.766 1 80.12 329 PRO A CA 1
ATOM 2670 C C . PRO A 1 329 ? -13.367 61.312 16.344 1 80.12 329 PRO A C 1
ATOM 2672 O O . PRO A 1 329 ? -14.562 61.438 16.047 1 80.12 329 PRO A O 1
ATOM 2675 N N . ALA A 1 330 ? -12.445 61.5 15.539 1 77 330 ALA A N 1
ATOM 2676 C CA . ALA A 1 330 ? -12.742 61.812 14.148 1 77 330 ALA A CA 1
ATOM 2677 C C . ALA A 1 330 ? -13.461 60.656 13.453 1 77 330 ALA A C 1
ATOM 2679 O O . ALA A 1 330 ? -14.195 60.875 12.484 1 77 330 ALA A O 1
ATOM 2680 N N . TYR A 1 331 ? -13.25 59.5 13.852 1 73 331 TYR A N 1
ATOM 2681 C CA . TYR A 1 331 ? -13.766 58.344 13.141 1 73 331 TYR A CA 1
ATOM 2682 C C . TYR A 1 331 ? -14.938 57.719 13.891 1 73 331 TYR A C 1
ATOM 2684 O O . TYR A 1 331 ? -15.695 56.906 13.32 1 73 331 TYR A O 1
ATOM 2692 N N . SER A 1 332 ? -15 57.844 15.102 1 64.75 332 SER A N 1
ATOM 2693 C CA . SER A 1 332 ? -16.125 57.25 15.805 1 64.75 332 SER A CA 1
ATOM 2694 C C . SER A 1 332 ? -16.953 58.281 16.547 1 64.75 332 SER A C 1
ATOM 2696 O O . SER A 1 332 ? -16.406 59.094 17.312 1 64.75 332 SER A O 1
ATOM 2698 N N . GLU A 1 333 ? -18.125 58.5 15.984 1 58.78 333 GLU A N 1
ATOM 2699 C CA . GLU A 1 333 ? -19.062 59.406 16.672 1 58.78 333 GLU A CA 1
ATOM 2700 C C . GLU A 1 333 ? -19.391 58.875 18.078 1 58.78 333 GLU A C 1
ATOM 2702 O O . GLU A 1 333 ? -19.844 59.656 18.938 1 58.78 333 GLU A O 1
ATOM 2707 N N . SER A 1 334 ? -19.344 57.5 18.109 1 59.72 334 SER A N 1
ATOM 2708 C CA . SER A 1 334 ? -19.812 56.875 19.359 1 59.72 334 SER A CA 1
ATOM 2709 C C . SER A 1 334 ? -18.766 57.031 20.469 1 59.72 334 SER A C 1
ATOM 2711 O O . SER A 1 334 ? -17.562 56.938 20.203 1 59.72 334 SER A O 1
ATOM 2713 N N . LEU A 1 335 ? -19.156 57.594 21.406 1 63.72 335 LEU A N 1
ATOM 2714 C CA . LEU A 1 335 ? -18.328 58.062 22.516 1 63.72 335 LEU A CA 1
ATOM 2715 C C . LEU A 1 335 ? -17.734 56.875 23.266 1 63.72 335 LEU A C 1
ATOM 2717 O O . LEU A 1 335 ? -18.453 55.938 23.672 1 63.72 335 LEU A O 1
ATOM 2721 N N . TRP A 1 336 ? -16.391 56.469 23.078 1 73.94 336 TRP A N 1
ATOM 2722 C CA . TRP A 1 336 ? -15.609 55.5 23.844 1 73.94 336 TRP A CA 1
ATOM 2723 C C . TRP A 1 336 ? -15.648 55.812 25.328 1 73.94 336 TRP A C 1
ATOM 2725 O O . TRP A 1 336 ? -14.984 55.156 26.141 1 73.94 336 TRP A O 1
ATOM 2735 N N . ASP A 1 337 ? -16.641 56.656 25.688 1 72.19 337 ASP A N 1
ATOM 2736 C CA . ASP A 1 337 ? -16.641 57.125 27.062 1 72.19 337 ASP A CA 1
ATOM 2737 C C . ASP A 1 337 ? -17.047 56.031 28.031 1 72.19 337 ASP A C 1
ATOM 2739 O O . ASP A 1 337 ? -16.594 56 29.188 1 72.19 337 ASP A O 1
ATOM 2743 N N . THR A 1 338 ? -17.859 55.125 27.453 1 75.19 338 THR A N 1
ATOM 2744 C CA . THR A 1 338 ? -18.328 54.094 28.344 1 75.19 338 THR A CA 1
ATOM 2745 C C . THR A 1 338 ? -17.438 52.844 28.234 1 75.19 338 THR A C 1
ATOM 2747 O O . THR A 1 338 ? -17.625 51.875 28.969 1 75.19 338 THR A O 1
ATOM 2750 N N . PHE A 1 339 ? -16.469 52.969 27.438 1 84.44 339 PHE A N 1
ATOM 2751 C CA . PHE A 1 339 ? -15.57 51.812 27.219 1 84.44 339 PHE A CA 1
ATOM 2752 C C . PHE A 1 339 ? -14.375 51.875 28.156 1 84.44 339 PHE A C 1
ATOM 2754 O O . PHE A 1 339 ? -13.672 52.875 28.219 1 84.44 339 PHE A O 1
ATOM 2761 N N . MET A 1 340 ? -14.273 50.844 29 1 89.38 340 MET A N 1
ATOM 2762 C CA . MET A 1 340 ? -13.18 50.875 29.969 1 89.38 340 MET A CA 1
ATOM 2763 C C . MET A 1 340 ? -12.383 49.562 29.938 1 89.38 340 MET A C 1
ATOM 2765 O O . MET A 1 340 ? -12.969 48.5 29.891 1 89.38 340 MET A O 1
ATOM 2769 N N . LEU A 1 341 ? -11.117 49.719 29.938 1 92.62 341 LEU A N 1
ATOM 2770 C CA . LEU A 1 341 ? -10.18 48.594 30.047 1 92.62 341 LEU A CA 1
ATOM 2771 C C . LEU A 1 341 ? -9.523 48.562 31.422 1 92.62 341 LEU A C 1
ATOM 2773 O O . LEU A 1 341 ? -8.328 48.812 31.547 1 92.62 341 LEU A O 1
ATOM 2777 N N . ASP A 1 342 ? -10.281 48.156 32.375 1 90.94 342 ASP A N 1
ATOM 2778 C CA . ASP A 1 342 ? -9.906 48.281 33.781 1 90.94 342 ASP A CA 1
ATOM 2779 C C . ASP A 1 342 ? -8.742 47.375 34.125 1 90.94 342 ASP A C 1
ATOM 2781 O O . ASP A 1 342 ? -7.934 47.688 35 1 90.94 342 ASP A O 1
ATOM 2785 N N . ASN A 1 343 ? -8.688 46.281 33.5 1 93.5 343 ASN A N 1
ATOM 2786 C CA . ASN A 1 343 ? -7.68 45.312 33.875 1 93.5 343 ASN A CA 1
ATOM 2787 C C . ASN A 1 343 ? -6.383 45.5 33.094 1 93.5 343 ASN A C 1
ATOM 2789 O O . ASN A 1 343 ? -5.391 44.812 33.375 1 93.5 343 ASN A O 1
ATOM 2793 N N . LEU A 1 344 ? -6.363 46.406 32.188 1 96 344 LEU A N 1
ATOM 2794 C CA . LEU A 1 344 ? -5.223 46.562 31.297 1 96 344 LEU A CA 1
ATOM 2795 C C . LEU A 1 344 ? -4.043 47.188 32.031 1 96 344 LEU A C 1
ATOM 2797 O O . LEU A 1 344 ? -4.164 48.281 32.594 1 96 344 LEU A O 1
ATOM 2801 N N . ASN A 1 345 ? -2.955 46.562 31.984 1 96.81 345 ASN A N 1
ATOM 2802 C CA . ASN A 1 345 ? -1.737 47.031 32.625 1 96.81 345 ASN A CA 1
ATOM 2803 C C . ASN A 1 345 ? -0.663 47.406 31.609 1 96.81 345 ASN A C 1
ATOM 2805 O O . ASN A 1 345 ? 0.219 48.219 31.875 1 96.81 345 ASN A O 1
ATOM 2809 N N . CYS A 1 346 ? -0.736 46.625 30.594 1 97.38 346 CYS A N 1
ATOM 2810 C CA . CYS A 1 346 ? 0.271 46.844 29.562 1 97.38 346 CYS A CA 1
ATOM 2811 C C . CYS A 1 346 ? -0.382 47.125 28.219 1 97.38 346 CYS A C 1
ATOM 2813 O O . CYS A 1 346 ? -1.197 46.312 27.75 1 97.38 346 CYS A O 1
ATOM 2815 N N . LEU A 1 347 ? -0.027 48.156 27.562 1 96.75 347 LEU A N 1
ATOM 2816 C CA . LEU A 1 347 ? -0.554 48.531 26.25 1 96.75 347 LEU A CA 1
ATOM 2817 C C . LEU A 1 347 ? 0.578 48.781 25.266 1 96.75 347 LEU A C 1
ATOM 2819 O O . LEU A 1 347 ? 1.499 49.562 25.547 1 96.75 347 LEU A O 1
ATOM 2823 N N . GLU A 1 348 ? 0.551 48.031 24.25 1 94.62 348 GLU A N 1
ATOM 2824 C CA . GLU A 1 348 ? 1.49 48.25 23.156 1 94.62 348 GLU A CA 1
ATOM 2825 C C . GLU A 1 348 ? 0.76 48.625 21.875 1 94.62 348 GLU A C 1
ATOM 2827 O O . GLU A 1 348 ? -0.189 47.938 21.469 1 94.62 348 GLU A O 1
ATOM 2832 N N . LEU A 1 349 ? 1.194 49.719 21.172 1 93.56 349 LEU A N 1
ATOM 2833 C CA . LEU A 1 349 ? 0.477 50.156 19.984 1 93.56 349 LEU A CA 1
ATOM 2834 C C . LEU A 1 349 ? 1.449 50.562 18.875 1 93.56 349 LEU A C 1
ATOM 2836 O O . LEU A 1 349 ? 2.584 50.938 19.156 1 93.56 349 LEU A O 1
ATOM 2840 N N . GLU A 1 350 ? 0.899 50.375 17.797 1 89.94 350 GLU A N 1
ATOM 2841 C CA . GLU A 1 350 ? 1.552 50.938 16.625 1 89.94 350 GLU A CA 1
ATOM 2842 C C . GLU A 1 350 ? 0.895 52.25 16.203 1 89.94 350 GLU A C 1
ATOM 2844 O O . GLU A 1 350 ? -0.332 52.375 16.219 1 89.94 350 GLU A O 1
ATOM 2849 N N . LEU A 1 351 ? 1.78 53.219 15.898 1 89 351 LEU A N 1
ATOM 2850 C CA . LEU A 1 351 ? 1.274 54.562 15.609 1 89 351 LEU A CA 1
ATOM 2851 C C . LEU A 1 351 ? 1.913 55.125 14.352 1 89 351 LEU A C 1
ATOM 2853 O O . LEU A 1 351 ? 3.004 54.719 13.961 1 89 351 LEU A O 1
ATOM 2857 N N . ARG A 1 352 ? 1.143 56.062 13.82 1 86.19 352 ARG A N 1
ATOM 2858 C CA . ARG A 1 352 ? 1.689 56.875 12.758 1 86.19 352 ARG A CA 1
ATOM 2859 C C . ARG A 1 352 ? 1.766 58.344 13.195 1 86.19 352 ARG A C 1
ATOM 2861 O O . ARG A 1 352 ? 1.131 58.75 14.18 1 86.19 352 ARG A O 1
ATOM 2868 N N . TYR A 1 353 ? 2.633 59.062 12.414 1 85.06 353 TYR A N 1
ATOM 2869 C CA . TYR A 1 353 ? 2.809 60.469 12.734 1 85.06 353 TYR A CA 1
ATOM 2870 C C . TYR A 1 353 ? 1.668 61.281 12.164 1 85.06 353 TYR A C 1
ATOM 2872 O O . TYR A 1 353 ? 1.862 62.062 11.219 1 85.06 353 TYR A O 1
ATOM 2880 N N . ASN A 1 354 ? 0.539 61.062 12.734 1 83.38 354 ASN A N 1
ATOM 2881 C CA . ASN A 1 354 ? -0.691 61.75 12.344 1 83.38 354 ASN A CA 1
ATOM 2882 C C . ASN A 1 354 ? -1.552 62.062 13.562 1 83.38 354 ASN A C 1
ATOM 2884 O O . ASN A 1 354 ? -1.598 61.312 14.523 1 83.38 354 ASN A O 1
ATOM 2888 N N . ALA A 1 355 ? -2.242 63.219 13.422 1 85.88 355 ALA A N 1
ATOM 2889 C CA . ALA A 1 355 ? -3.016 63.719 14.555 1 85.88 355 ALA A CA 1
ATOM 2890 C C . ALA A 1 355 ? -4.098 62.719 14.961 1 85.88 355 ALA A C 1
ATOM 2892 O O . ALA A 1 355 ? -4.395 62.594 16.156 1 85.88 355 ALA A O 1
ATOM 2893 N N . ASN A 1 356 ? -4.668 62.156 14.031 1 84.06 356 ASN A N 1
ATOM 2894 C CA . ASN A 1 356 ? -5.754 61.219 14.328 1 84.06 356 ASN A CA 1
ATOM 2895 C C . ASN A 1 356 ? -5.262 60.031 15.133 1 84.06 356 ASN A C 1
ATOM 2897 O O . ASN A 1 356 ? -5.977 59.531 15.992 1 84.06 356 ASN A O 1
ATOM 2901 N N . TYR A 1 357 ? -4.109 59.594 14.883 1 88.31 357 TYR A N 1
ATOM 2902 C CA . TYR A 1 357 ? -3.547 58.469 15.609 1 88.31 357 TYR A CA 1
ATOM 2903 C C . TYR A 1 357 ? -3.199 58.844 17.047 1 88.31 357 TYR A C 1
ATOM 2905 O O . TYR A 1 357 ? -3.412 58.062 17.969 1 88.31 357 TYR A O 1
ATOM 2913 N N . ILE A 1 358 ? -2.689 60.031 17.141 1 90.56 358 ILE A N 1
ATOM 2914 C CA . ILE A 1 358 ? -2.34 60.531 18.469 1 90.56 358 ILE A CA 1
ATOM 2915 C C . ILE A 1 358 ? -3.604 60.656 19.312 1 90.56 358 ILE A C 1
ATOM 2917 O O . ILE A 1 358 ? -3.621 60.281 20.484 1 90.56 358 ILE A O 1
ATOM 2921 N N . GLU A 1 359 ? -4.582 61.188 18.641 1 90 359 GLU A N 1
ATOM 2922 C CA . GLU A 1 359 ? -5.848 61.344 19.359 1 90 359 GLU A CA 1
ATOM 2923 C C . GLU A 1 359 ? -6.414 59.969 19.75 1 90 359 GLU A C 1
ATOM 2925 O O . GLU A 1 359 ? -7.047 59.812 20.797 1 90 359 GLU A O 1
ATOM 2930 N N . GLY A 1 360 ? -6.23 59.031 18.875 1 91.25 360 GLY A N 1
ATOM 2931 C CA . GLY A 1 360 ? -6.633 57.688 19.203 1 91.25 360 GLY A CA 1
ATOM 2932 C C . GLY A 1 360 ? -5.898 57.094 20.391 1 91.25 360 GLY A C 1
ATOM 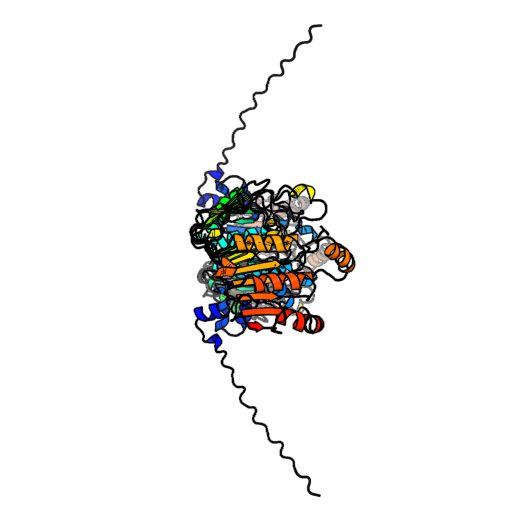2933 O O . GLY A 1 360 ? -6.508 56.469 21.25 1 91.25 360 GLY A O 1
ATOM 2934 N N . LEU A 1 361 ? -4.641 57.344 20.438 1 94 361 LEU A N 1
ATOM 2935 C CA . LEU A 1 361 ? -3.832 56.906 21.578 1 94 361 LEU A CA 1
ATOM 2936 C C . LEU A 1 361 ? -4.344 57.531 22.875 1 94 361 LEU A C 1
ATOM 2938 O O . LEU A 1 361 ? -4.488 56.875 23.891 1 94 361 LEU A O 1
ATOM 2942 N N . ILE A 1 362 ? -4.621 58.844 22.812 1 93.12 362 ILE A N 1
ATOM 2943 C CA . ILE A 1 362 ? -5.062 59.562 24 1 93.12 362 ILE A CA 1
ATOM 2944 C C . ILE A 1 362 ? -6.383 58.969 24.5 1 93.12 362 ILE A C 1
ATOM 2946 O O . ILE A 1 362 ? -6.559 58.781 25.703 1 93.12 362 ILE A O 1
ATOM 2950 N N . ASN A 1 363 ? -7.23 58.719 23.594 1 91.62 363 ASN A N 1
ATOM 2951 C CA . ASN A 1 363 ? -8.5 58.125 23.984 1 91.62 363 ASN A CA 1
ATOM 2952 C C . ASN A 1 363 ? -8.305 56.75 24.578 1 91.62 363 ASN A C 1
ATOM 2954 O O . ASN A 1 363 ? -9.023 56.344 25.5 1 91.62 363 ASN A O 1
ATOM 2958 N N . LEU A 1 364 ? -7.406 55.969 24.016 1 93.25 364 LEU A N 1
ATOM 2959 C CA . LEU A 1 364 ? -7.102 54.656 24.562 1 93.25 364 LEU A CA 1
ATOM 2960 C C . LEU A 1 364 ? -6.555 54.75 25.969 1 93.25 364 LEU A C 1
ATOM 2962 O O . LEU A 1 364 ? -6.863 53.906 26.828 1 93.25 364 LEU A O 1
ATOM 2966 N N . LEU A 1 365 ? -5.746 55.781 26.203 1 95.44 365 LEU A N 1
ATOM 2967 C CA . LEU A 1 365 ? -5.219 56 27.547 1 95.44 365 LEU A CA 1
ATOM 2968 C C . LEU A 1 365 ? -6.336 56.375 28.516 1 95.44 365 LEU A C 1
ATOM 2970 O O . LEU A 1 365 ? -6.332 55.938 29.672 1 95.44 365 LEU A O 1
ATOM 2974 N N . LYS A 1 366 ? -7.297 57.125 28.016 1 93.19 366 LYS A N 1
ATOM 2975 C CA . LYS A 1 366 ? -8.438 57.5 28.844 1 93.19 366 LYS A CA 1
ATOM 2976 C C . LYS A 1 366 ? -9.266 56.25 29.219 1 93.19 366 LYS A C 1
ATOM 2978 O O . LYS A 1 366 ? -9.828 56.188 30.312 1 93.19 366 LYS A O 1
ATOM 2983 N N . CYS A 1 367 ? -9.242 55.344 28.312 1 92.56 367 CYS A N 1
ATOM 2984 C CA . CYS A 1 367 ? -10.031 54.125 28.516 1 92.56 367 CYS A CA 1
ATOM 2985 C C . CYS A 1 367 ? -9.273 53.125 29.359 1 92.56 367 CYS A C 1
ATOM 2987 O O . CYS A 1 367 ? -9.82 52.062 29.734 1 92.56 367 CYS A O 1
ATOM 2989 N N . SER A 1 368 ? -8.031 53.344 29.719 1 95.56 368 SER A N 1
ATOM 2990 C CA . SER A 1 368 ? -7.199 52.406 30.469 1 95.56 368 SER A CA 1
ATOM 2991 C C . SER A 1 368 ? -6.672 53.031 31.75 1 95.56 368 SER A C 1
ATOM 2993 O O . SER A 1 368 ? -5.469 53.25 31.891 1 95.56 368 SER A O 1
ATOM 2995 N N . PRO A 1 369 ? -7.461 53.188 32.719 1 95.19 369 PRO A N 1
ATOM 2996 C CA . PRO A 1 369 ? -7.086 53.938 33.906 1 95.19 369 PRO A CA 1
ATOM 2997 C C . PRO A 1 369 ? -5.977 53.281 34.719 1 95.19 369 PRO A C 1
ATOM 2999 O O . PRO A 1 369 ? -5.25 53.938 35.438 1 95.19 369 PRO A O 1
ATOM 3002 N N . ASN A 1 370 ? -5.793 52.031 34.562 1 96.12 370 ASN A N 1
ATOM 3003 C CA . ASN A 1 370 ? -4.832 51.344 35.406 1 96.12 370 ASN A CA 1
ATOM 3004 C C . ASN A 1 370 ? -3.582 50.938 34.625 1 96.12 370 ASN A C 1
ATOM 3006 O O . ASN A 1 370 ? -2.828 50.062 35.062 1 96.12 370 ASN A O 1
ATOM 3010 N N . LEU A 1 371 ? -3.365 51.531 33.562 1 97.69 371 LEU A N 1
ATOM 3011 C CA . LEU A 1 371 ? -2.225 51.219 32.688 1 97.69 371 LEU A CA 1
ATOM 3012 C C . LEU A 1 371 ? -0.912 51.531 33.406 1 97.69 371 LEU A C 1
ATOM 3014 O O . LEU A 1 371 ? -0.764 52.594 34.031 1 97.69 371 LEU A O 1
ATOM 3018 N N . GLU A 1 372 ? -0.011 50.656 33.344 1 97.88 372 GLU A N 1
ATOM 3019 C CA . GLU A 1 372 ? 1.27 50.844 34.031 1 97.88 372 GLU A CA 1
ATOM 3020 C C . GLU A 1 372 ? 2.408 51 33 1 97.88 372 GLU A C 1
ATOM 3022 O O . GLU A 1 372 ? 3.42 51.625 33.312 1 97.88 372 GLU A O 1
ATOM 3027 N N . SER A 1 373 ? 2.236 50.312 32 1 97.81 373 SER A N 1
ATOM 3028 C CA . SER A 1 373 ? 3.279 50.344 30.984 1 97.81 373 SER A CA 1
ATOM 3029 C C . SER A 1 373 ? 2.697 50.625 29.609 1 97.81 373 SER A C 1
ATOM 3031 O O . SER A 1 373 ? 1.685 50.062 29.203 1 97.81 373 SER A O 1
ATOM 3033 N N . LEU A 1 374 ? 3.346 51.531 28.891 1 97.44 374 LEU A N 1
ATOM 3034 C CA . LEU A 1 374 ? 2.906 51.938 27.547 1 97.44 374 LEU A CA 1
ATOM 3035 C C . LEU A 1 374 ? 4.035 51.781 26.547 1 97.44 374 LEU A C 1
ATOM 3037 O O . LEU A 1 374 ? 5.137 52.281 26.75 1 97.44 374 LEU A O 1
ATOM 3041 N N . GLY A 1 375 ? 3.729 50.938 25.547 1 95 375 GLY A N 1
ATOM 3042 C CA . GLY A 1 375 ? 4.652 50.812 24.422 1 95 375 GLY A CA 1
ATOM 3043 C C . GLY A 1 375 ? 4.113 51.406 23.141 1 95 375 GLY A C 1
ATOM 3044 O O . GLY A 1 375 ? 3.004 51.062 22.719 1 95 375 GLY A O 1
ATOM 3045 N N . ILE A 1 376 ? 4.91 52.312 22.484 1 94.62 376 ILE A N 1
ATOM 3046 C CA . ILE A 1 376 ? 4.527 52.938 21.219 1 94.62 376 ILE A CA 1
ATOM 3047 C C . ILE A 1 376 ? 5.57 52.625 20.141 1 94.62 376 ILE A C 1
ATOM 3049 O O . ILE A 1 376 ? 6.758 52.906 20.328 1 94.62 376 ILE A O 1
ATOM 3053 N N . ARG A 1 377 ? 5.031 52.062 19.141 1 90.56 377 ARG A N 1
ATOM 3054 C CA . ARG A 1 377 ? 5.891 51.781 17.984 1 90.56 377 ARG A CA 1
ATOM 3055 C C . ARG A 1 377 ? 5.441 52.562 16.766 1 90.56 377 ARG A C 1
ATOM 3057 O O . ARG A 1 377 ? 4.332 52.375 16.266 1 90.56 377 ARG A O 1
ATOM 3064 N N . PHE A 1 378 ? 6.375 53.375 16.25 1 89.12 378 PHE A N 1
ATOM 3065 C CA . PHE A 1 378 ? 6.016 54.156 15.07 1 89.12 378 PHE A CA 1
ATOM 3066 C C . PHE A 1 378 ? 6.277 53.375 13.789 1 89.12 378 PHE A C 1
ATOM 3068 O O . PHE A 1 378 ? 7.305 52.719 13.664 1 89.12 378 PHE A O 1
ATOM 3075 N N . LYS A 1 379 ? 5.297 53.344 12.992 1 81.88 379 LYS A N 1
ATOM 3076 C CA . LYS A 1 379 ? 5.414 52.625 11.727 1 81.88 379 LYS A CA 1
ATOM 3077 C C . LYS A 1 379 ? 6.129 53.5 10.68 1 81.88 379 LYS A C 1
ATOM 3079 O O . LYS A 1 379 ? 5.891 54.688 10.594 1 81.88 379 LYS A O 1
ATOM 3084 N N . GLU A 1 380 ? 7.023 52.812 9.984 1 67.44 380 GLU A N 1
ATOM 3085 C CA . GLU A 1 380 ? 7.82 53.5 8.977 1 67.44 380 GLU A CA 1
ATOM 3086 C C . GLU A 1 380 ? 7.023 53.719 7.695 1 67.44 380 GLU A C 1
ATOM 3088 O O . GLU A 1 380 ? 6.227 52.844 7.305 1 67.44 380 GLU A O 1
ATOM 3093 N N . ILE A 1 381 ? 6.91 54.875 7.215 1 60.81 381 ILE A N 1
ATOM 3094 C CA . ILE A 1 381 ? 6.344 55.094 5.891 1 60.81 381 ILE A CA 1
ATOM 3095 C C . ILE A 1 381 ? 7.418 54.875 4.828 1 60.81 381 ILE A C 1
ATOM 3097 O O . ILE A 1 381 ? 8.539 55.375 4.965 1 60.81 381 ILE A O 1
ATOM 3101 N N . PRO A 1 382 ? 7.199 54 3.869 1 55.56 382 PRO A N 1
ATOM 3102 C CA . PRO A 1 382 ? 8.195 53.844 2.801 1 55.56 382 PRO A CA 1
ATOM 3103 C C . PRO A 1 382 ? 8.57 55.188 2.164 1 55.56 382 PRO A C 1
ATOM 3105 O O . PRO A 1 382 ? 7.758 56.125 2.143 1 55.56 382 PRO A O 1
ATOM 3108 N N . TRP A 1 383 ? 9.922 55.312 1.646 1 49.69 383 TRP A N 1
ATOM 3109 C CA . TRP A 1 383 ? 10.562 56.5 1.097 1 49.69 383 TRP A CA 1
ATOM 3110 C C . TRP A 1 383 ? 9.711 57.125 -0.001 1 49.69 383 TRP A C 1
ATOM 3112 O O . TRP A 1 383 ? 9.609 58.375 -0.089 1 49.69 383 TRP A O 1
ATOM 3122 N N . SER A 1 384 ? 9.25 56.312 -0.881 1 48.69 384 SER A N 1
ATOM 3123 C CA . SER A 1 384 ? 8.578 56.844 -2.062 1 48.69 384 SER A CA 1
ATOM 3124 C C . SER A 1 384 ? 7.387 57.719 -1.678 1 48.69 384 SER A C 1
ATOM 3126 O O . SER A 1 384 ? 6.91 58.531 -2.486 1 48.69 384 SER A O 1
ATOM 3128 N N . ARG A 1 385 ? 6.867 57.688 -0.542 1 52.03 385 ARG A N 1
ATOM 3129 C CA . ARG A 1 385 ? 5.66 58.406 -0.143 1 52.03 385 ARG A CA 1
ATOM 3130 C C . ARG A 1 385 ? 5.98 59.5 0.863 1 52.03 385 ARG A C 1
ATOM 3132 O O . ARG A 1 385 ? 5.078 60.156 1.366 1 52.03 385 ARG A O 1
ATOM 3139 N N . ARG A 1 386 ? 7.152 59.562 1.215 1 53.28 386 ARG A N 1
ATOM 3140 C CA . ARG A 1 386 ? 7.629 60.531 2.184 1 53.28 386 ARG A CA 1
ATOM 3141 C C . ARG A 1 386 ? 7.379 61.969 1.69 1 53.28 386 ARG A C 1
ATOM 3143 O O . ARG A 1 386 ? 7.082 62.875 2.484 1 53.28 386 ARG A O 1
ATOM 3150 N N . LYS A 1 387 ? 7.551 62.062 0.396 1 50.44 387 LYS A N 1
ATOM 3151 C CA . LYS A 1 387 ? 7.359 63.406 -0.124 1 50.44 387 LYS A CA 1
ATOM 3152 C C . LYS A 1 387 ? 5.934 63.906 0.11 1 50.44 387 LYS A C 1
ATOM 3154 O O . LYS A 1 387 ? 5.715 65.062 0.474 1 50.44 387 LYS A O 1
ATOM 3159 N N . THR A 1 388 ? 5.082 63 -0.235 1 46.72 388 THR A N 1
ATOM 3160 C CA . THR A 1 388 ? 3.686 63.406 -0.1 1 46.72 388 THR A CA 1
ATOM 3161 C C . THR A 1 388 ? 3.314 63.594 1.368 1 46.72 388 THR A C 1
ATOM 3163 O O . THR A 1 388 ? 2.344 64.25 1.688 1 46.72 388 THR A O 1
ATOM 3166 N N . ARG A 1 389 ? 3.959 63.031 2.25 1 52.91 389 ARG A N 1
ATOM 3167 C CA . ARG A 1 389 ? 3.779 63.062 3.699 1 52.91 389 ARG A CA 1
ATOM 3168 C C . ARG A 1 389 ? 4.109 64.438 4.273 1 52.91 389 ARG A C 1
ATOM 3170 O O . ARG A 1 389 ? 3.389 64.938 5.137 1 52.91 389 ARG A O 1
ATOM 3177 N N . LYS A 1 390 ? 5.273 64.875 3.818 1 51.56 390 LYS A N 1
ATOM 3178 C CA . LYS A 1 390 ? 5.605 66.188 4.301 1 51.56 390 LYS A CA 1
ATOM 3179 C C . LYS A 1 390 ? 4.438 67.188 4.09 1 51.56 390 LYS A C 1
ATOM 3181 O O . LYS A 1 390 ? 4.188 68 4.926 1 51.56 390 LYS A O 1
ATOM 3186 N N . ALA A 1 391 ? 3.768 66.875 3.061 1 47.72 391 ALA A N 1
ATOM 3187 C CA . ALA A 1 391 ? 2.629 67.75 2.768 1 47.72 391 ALA A CA 1
ATOM 3188 C C . ALA A 1 391 ? 1.455 67.438 3.693 1 47.72 391 ALA A C 1
ATOM 3190 O O . ALA A 1 391 ? 0.73 68.375 4.109 1 47.72 391 ALA A O 1
ATOM 3191 N N . ILE A 1 392 ? 1.237 66.25 4.078 1 48.91 392 ILE A N 1
ATOM 3192 C CA . ILE A 1 392 ? 0.094 65.875 4.898 1 48.91 392 ILE A CA 1
ATOM 3193 C C . ILE A 1 392 ? 0.38 66.188 6.363 1 48.91 392 ILE A C 1
ATOM 3195 O O . ILE A 1 392 ? -0.501 66.688 7.086 1 48.91 392 ILE A O 1
ATOM 3199 N N . GLU A 1 393 ? 1.571 65.938 6.836 1 53.06 393 GLU A N 1
ATOM 3200 C CA . GLU A 1 393 ? 1.975 66.25 8.195 1 53.06 393 GLU A CA 1
ATOM 3201 C C . GLU A 1 393 ? 1.827 67.75 8.461 1 53.06 393 GLU A C 1
ATOM 3203 O O . GLU A 1 393 ? 1.519 68.188 9.586 1 53.06 393 GLU A O 1
ATOM 3208 N N . SER A 1 394 ? 2.074 68.5 7.355 1 49.47 394 SER A N 1
ATOM 3209 C CA . SER A 1 394 ? 2.012 69.938 7.457 1 49.47 394 SER A CA 1
ATOM 3210 C C . SER A 1 394 ? 0.576 70.438 7.637 1 49.47 394 SER A C 1
ATOM 3212 O O . SER A 1 394 ? 0.342 71.5 8.133 1 49.47 394 SER A O 1
ATOM 3214 N N . ARG A 1 395 ? -0.549 69.625 7.242 1 51.88 395 ARG A N 1
ATOM 3215 C CA . ARG A 1 395 ? -1.902 70.125 7.16 1 51.88 395 ARG A CA 1
ATOM 3216 C C . ARG A 1 395 ? -2.621 70.062 8.5 1 51.88 395 ARG A C 1
ATOM 3218 O O . ARG A 1 395 ? -3.637 70.688 8.727 1 51.88 395 ARG A O 1
ATOM 3225 N N . SER A 1 396 ? -2.16 69.125 9.422 1 60.62 396 SER A N 1
ATOM 3226 C CA . SER A 1 396 ? -2.898 69.188 10.68 1 60.62 396 SER A CA 1
ATOM 3227 C C . SER A 1 396 ? -1.957 69.125 11.883 1 60.62 396 SER A C 1
ATOM 3229 O O . SER A 1 396 ? -1.674 68 12.375 1 60.62 396 SER A O 1
ATOM 3231 N N . PRO A 1 397 ? -1.393 70.125 12.125 1 74.38 397 PRO A N 1
ATOM 3232 C CA . PRO A 1 397 ? -0.46 70.188 13.25 1 74.38 397 PRO A CA 1
ATOM 3233 C C . PRO A 1 397 ? -1.11 69.75 14.57 1 74.38 397 PRO A C 1
ATOM 3235 O O . PRO A 1 397 ? -2.322 69.938 14.742 1 74.38 397 PRO A O 1
ATOM 3238 N N . TRP A 1 398 ? -0.507 68.938 15.367 1 86.94 398 TRP A N 1
ATOM 3239 C CA . TRP A 1 398 ? -0.965 68.5 16.688 1 86.94 398 TRP A CA 1
ATOM 3240 C C . TRP A 1 398 ? -0.059 69.125 17.781 1 86.94 398 TRP A C 1
ATOM 3242 O O . TRP A 1 398 ? 1.167 69 17.672 1 86.94 398 TRP A O 1
ATOM 3252 N N . LYS A 1 399 ? -0.769 69.75 18.719 1 90.75 399 LYS A N 1
ATOM 3253 C CA . LYS A 1 399 ? -0.002 70.312 19.812 1 90.75 399 LYS A CA 1
ATOM 3254 C C . LYS A 1 399 ? -0.334 69.625 21.141 1 90.75 399 LYS A C 1
ATOM 3256 O O . LYS A 1 399 ? -1.493 69.312 21.406 1 90.75 399 LYS A O 1
ATOM 3261 N N . SER A 1 400 ? 0.709 69.5 21.906 1 91.88 400 SER A N 1
ATOM 3262 C CA . SER A 1 400 ? 0.554 68.875 23.219 1 91.88 400 SER A CA 1
ATOM 3263 C C . SER A 1 400 ? -0.333 69.75 24.125 1 91.88 400 SER A C 1
ATOM 3265 O O . SER A 1 400 ? -0.369 71 23.984 1 91.88 400 SER A O 1
ATOM 3267 N N . LYS A 1 401 ? -1.068 69.125 24.922 1 92 401 LYS A N 1
ATOM 3268 C CA . LYS A 1 401 ? -1.927 69.812 25.906 1 92 401 LYS A CA 1
ATOM 3269 C C . LYS A 1 401 ? -1.861 69.062 27.25 1 92 401 LYS A C 1
ATOM 3271 O O . LYS A 1 401 ? -1.501 67.875 27.328 1 92 401 LYS A O 1
ATOM 3276 N N . ILE A 1 402 ? -2.129 69.875 28.266 1 93 402 ILE A N 1
ATOM 3277 C CA . ILE A 1 402 ? -2.221 69.312 29.594 1 93 402 ILE A CA 1
ATOM 3278 C C . ILE A 1 402 ? -3.619 68.688 29.812 1 93 402 ILE A C 1
ATOM 3280 O O . ILE A 1 402 ? -4.621 69.438 29.594 1 93 402 ILE A O 1
ATOM 3284 N N . GLU A 1 403 ? -3.613 67.562 30.031 1 92.5 403 GLU A N 1
ATOM 3285 C CA . GLU A 1 403 ? -4.871 66.875 30.219 1 92.5 403 GLU A CA 1
ATOM 3286 C C . GLU A 1 403 ? -4.789 65.875 31.406 1 92.5 403 GLU A C 1
ATOM 3288 O O . GLU A 1 403 ? -3.76 65.25 31.609 1 92.5 403 GLU A O 1
ATOM 3293 N N . ASP A 1 404 ? -5.855 65.875 32.125 1 92.56 404 ASP A N 1
ATOM 3294 C CA . ASP A 1 404 ? -5.887 65 33.25 1 92.56 404 ASP A CA 1
ATOM 3295 C C . ASP A 1 404 ? -6.344 63.594 32.844 1 92.56 404 ASP A C 1
ATOM 3297 O O . ASP A 1 404 ? -7.547 63.344 32.75 1 92.56 404 ASP A O 1
ATOM 3301 N N . ILE A 1 405 ? -5.422 62.75 32.656 1 95.12 405 ILE A N 1
ATOM 3302 C CA . ILE A 1 405 ? -5.684 61.344 32.312 1 95.12 405 ILE A CA 1
ATOM 3303 C C . ILE A 1 405 ? -5.277 60.438 33.469 1 95.12 405 ILE A C 1
ATOM 3305 O O . ILE A 1 405 ? -4.125 60.469 33.938 1 95.12 405 ILE A O 1
ATOM 3309 N N . ALA A 1 406 ? -6.164 59.656 33.906 1 95.31 406 ALA A N 1
ATOM 3310 C CA . ALA A 1 406 ? -6.016 58.906 35.156 1 95.31 406 ALA A CA 1
ATOM 3311 C C . ALA A 1 406 ? -4.754 58.031 35.125 1 95.31 406 ALA A C 1
ATOM 3313 O O . ALA A 1 406 ? -3.963 58.062 36.062 1 95.31 406 ALA A O 1
ATOM 3314 N N . CYS A 1 407 ? -4.496 57.344 34.094 1 96.38 407 CYS A N 1
ATOM 3315 C CA . CYS A 1 407 ? -3.365 56.406 34.062 1 96.38 407 CYS A CA 1
ATOM 3316 C C . CYS A 1 407 ? -2.045 57.188 34.031 1 96.38 407 CYS A C 1
ATOM 3318 O O . CYS A 1 407 ? -1.082 56.781 34.688 1 96.38 407 CYS A O 1
ATOM 3320 N N . LEU A 1 408 ? -1.976 58.281 33.375 1 96.88 408 LEU A N 1
ATOM 3321 C CA . LEU A 1 408 ? -0.757 59.094 33.312 1 96.88 408 LEU A CA 1
ATOM 3322 C C . LEU A 1 408 ? -0.489 59.781 34.656 1 96.88 408 LEU A C 1
ATOM 3324 O O . LEU A 1 408 ? 0.667 59.938 35.031 1 96.88 408 LEU A O 1
ATOM 3328 N N . SER A 1 409 ? -1.563 60.062 35.344 1 96.31 409 SER A N 1
ATOM 3329 C CA . SER A 1 409 ? -1.449 60.812 36.594 1 96.31 409 SER A CA 1
ATOM 3330 C C . SER A 1 409 ? -1.048 59.875 37.75 1 96.31 409 SER A C 1
ATOM 3332 O O . SER A 1 409 ? -0.327 60.281 38.656 1 96.31 409 SER A O 1
ATOM 3334 N N . TYR A 1 410 ? -1.49 58.594 37.531 1 96.25 410 TYR A N 1
ATOM 3335 C CA . TYR A 1 410 ? -1.4 57.875 38.781 1 96.25 410 TYR A CA 1
ATOM 3336 C C . TYR A 1 410 ? -0.741 56.5 38.594 1 96.25 410 TYR A C 1
ATOM 3338 O O . TYR A 1 410 ? -0.326 55.844 39.531 1 96.25 410 TYR A O 1
ATOM 3346 N N . HIS A 1 411 ? -0.583 56.125 37.375 1 97.19 411 HIS A N 1
ATOM 3347 C CA . HIS A 1 411 ? -0.27 54.688 37.281 1 97.19 411 HIS A CA 1
ATOM 3348 C C . HIS A 1 411 ? 0.883 54.438 36.312 1 97.19 411 HIS A C 1
ATOM 3350 O O . HIS A 1 411 ? 1.749 53.594 36.594 1 97.19 411 HIS A O 1
ATOM 3356 N N . VAL A 1 412 ? 1.05 55.062 35.219 1 97.5 412 VAL A N 1
ATOM 3357 C CA . VAL A 1 412 ? 2.027 54.781 34.156 1 97.5 412 VAL A CA 1
ATOM 3358 C C . VAL A 1 412 ? 3.439 55 34.688 1 97.5 412 VAL A C 1
ATOM 3360 O O . VAL A 1 412 ? 3.807 56.156 35.031 1 97.5 412 VAL A O 1
ATOM 3363 N N . LYS A 1 413 ? 4.215 54 34.719 1 97.19 413 LYS A N 1
ATOM 3364 C CA . LYS A 1 413 ? 5.57 54.094 35.25 1 97.19 413 LYS A CA 1
ATOM 3365 C C . LYS A 1 413 ? 6.613 54 34.156 1 97.19 413 LYS A C 1
ATOM 3367 O O . LYS A 1 413 ? 7.723 54.531 34.312 1 97.19 413 LYS A O 1
ATOM 3372 N N . MET A 1 414 ? 6.168 53.312 33.188 1 97.44 414 MET A N 1
ATOM 3373 C CA . MET A 1 414 ? 7.137 53.094 32.125 1 97.44 414 MET A CA 1
ATOM 3374 C C . MET A 1 414 ? 6.523 53.375 30.766 1 97.44 414 MET A C 1
ATOM 3376 O O . MET A 1 414 ? 5.406 52.938 30.484 1 97.44 414 MET A O 1
ATOM 3380 N N . ILE A 1 415 ? 7.266 54.125 29.891 1 97.12 415 ILE A N 1
ATOM 3381 C CA . ILE A 1 415 ? 6.875 54.375 28.516 1 97.12 415 ILE A CA 1
ATOM 3382 C C . ILE A 1 415 ? 8.039 54.031 27.578 1 97.12 415 ILE A C 1
ATOM 3384 O O . ILE A 1 415 ? 9.172 54.469 27.797 1 97.12 415 ILE A O 1
ATOM 3388 N N . ARG A 1 416 ? 7.695 53.25 26.625 1 95.31 416 ARG A N 1
ATOM 3389 C CA . ARG A 1 416 ? 8.688 52.906 25.609 1 95.31 416 ARG A CA 1
ATOM 3390 C C . ARG A 1 416 ? 8.25 53.375 24.234 1 95.31 416 ARG A C 1
ATOM 3392 O O . ARG A 1 416 ? 7.133 53.094 23.797 1 95.31 416 ARG A O 1
ATOM 3399 N N . ILE A 1 417 ? 9.078 54.062 23.547 1 93.75 417 ILE A N 1
ATOM 3400 C CA . ILE A 1 417 ? 8.836 54.562 22.188 1 93.75 417 ILE A CA 1
ATOM 3401 C C . ILE A 1 417 ? 9.914 54 21.25 1 93.75 417 ILE A C 1
ATOM 3403 O O . ILE A 1 417 ? 11.102 54.156 21.531 1 93.75 417 ILE A O 1
ATOM 3407 N N . SER A 1 418 ? 9.406 53.375 20.234 1 90.38 418 SER A N 1
ATOM 3408 C CA . SER A 1 418 ? 10.352 52.812 19.281 1 90.38 418 SER A CA 1
ATOM 3409 C C . SER A 1 418 ? 10.172 53.406 17.891 1 90.38 418 SER A C 1
ATOM 3411 O O . SER A 1 418 ? 9.078 53.844 17.531 1 90.38 418 SER A O 1
ATOM 3413 N N . ASN A 1 419 ? 11.273 53.438 17.141 1 88.31 419 ASN A N 1
ATOM 3414 C CA . ASN A 1 419 ? 11.32 53.969 15.781 1 88.31 419 ASN A CA 1
ATOM 3415 C C . ASN A 1 419 ? 10.953 55.469 15.758 1 88.31 419 ASN A C 1
ATOM 3417 O O . ASN A 1 419 ? 10.156 55.906 14.922 1 88.31 419 ASN A O 1
ATOM 3421 N N . PHE A 1 420 ? 11.508 56.156 16.672 1 90.56 420 PHE A N 1
ATOM 3422 C CA . PHE A 1 420 ? 11.234 57.594 16.828 1 90.56 420 PHE A CA 1
ATOM 3423 C C . PHE A 1 420 ? 12 58.406 15.789 1 90.56 420 PHE A C 1
ATOM 3425 O O . PHE A 1 420 ? 13.203 58.188 15.609 1 90.56 420 PHE A O 1
ATOM 3432 N N . ASP A 1 421 ? 11.367 59.25 15.062 1 85.62 421 ASP A N 1
ATOM 3433 C CA . ASP A 1 421 ? 12.016 59.969 13.969 1 85.62 421 ASP A CA 1
ATOM 3434 C C . ASP A 1 421 ? 12.469 61.375 14.414 1 85.62 421 ASP A C 1
ATOM 3436 O O . ASP A 1 421 ? 13.148 62.062 13.672 1 85.62 421 ASP A O 1
ATOM 3440 N N . GLY A 1 422 ? 12.023 61.875 15.531 1 84.44 422 GLY A N 1
ATOM 3441 C CA . GLY A 1 422 ? 12.469 63.156 16.031 1 84.44 422 GLY A CA 1
ATOM 3442 C C . GLY A 1 422 ? 11.742 64.312 15.398 1 84.44 422 GLY A C 1
ATOM 3443 O O . GLY A 1 422 ? 12.148 65.5 15.555 1 84.44 422 GLY A O 1
ATOM 3444 N N . SER A 1 423 ? 10.734 64 14.664 1 83.44 423 SER A N 1
ATOM 3445 C CA . SER A 1 423 ? 9.953 65.062 14.031 1 83.44 423 SER A CA 1
ATOM 3446 C C . SER A 1 423 ? 9.219 65.938 15.062 1 83.44 423 SER A C 1
ATOM 3448 O O . SER A 1 423 ? 9.148 65.562 16.234 1 83.44 423 SER A O 1
ATOM 3450 N N . GLU A 1 424 ? 8.711 67.062 14.57 1 82.88 424 GLU A N 1
ATOM 3451 C CA . GLU A 1 424 ? 7.98 67.938 15.461 1 82.88 424 GLU A CA 1
ATOM 3452 C C . GLU A 1 424 ? 6.754 67.25 16.047 1 82.88 424 GLU A C 1
ATOM 3454 O O . GLU A 1 424 ? 6.418 67.438 17.219 1 82.88 424 GLU A O 1
ATOM 3459 N N . PHE A 1 425 ? 6.23 66.5 15.242 1 82.31 425 PHE A N 1
ATOM 3460 C CA . PHE A 1 425 ? 5.066 65.75 15.688 1 82.31 425 PHE A CA 1
ATOM 3461 C C . PHE A 1 425 ? 5.441 64.812 16.812 1 82.31 425 PHE A C 1
ATOM 3463 O O . PHE A 1 425 ? 4.734 64.75 17.828 1 82.31 425 PHE A O 1
ATOM 3470 N N . GLY A 1 426 ? 6.465 64.125 16.625 1 88.88 426 GLY A N 1
ATOM 3471 C CA . GLY A 1 426 ? 6.949 63.188 17.625 1 88.88 426 GLY A CA 1
ATOM 3472 C C . GLY A 1 426 ? 7.328 63.844 18.938 1 88.88 426 GLY A C 1
ATOM 3473 O O . GLY A 1 426 ? 7.027 63.344 20.016 1 88.88 426 GLY A O 1
ATOM 3474 N N . LEU A 1 427 ? 7.922 65 18.703 1 91.69 427 LEU A N 1
ATOM 3475 C CA . LEU A 1 427 ? 8.367 65.688 19.875 1 91.69 427 LEU A CA 1
ATOM 3476 C C . LEU A 1 427 ? 7.172 66.188 20.688 1 91.69 427 LEU A C 1
ATOM 3478 O O . LEU A 1 427 ? 7.219 66.188 21.922 1 91.69 427 LEU A O 1
ATOM 3482 N N . GLU A 1 428 ? 6.172 66.562 19.969 1 93.56 428 GLU A N 1
ATOM 3483 C CA . GLU A 1 428 ? 4.965 67.062 20.672 1 93.56 428 GLU A CA 1
ATOM 3484 C C . GLU A 1 428 ? 4.324 65.875 21.453 1 93.56 428 GLU A C 1
ATOM 3486 O O . GLU A 1 428 ? 3.76 66.125 22.516 1 93.56 428 GLU A O 1
ATOM 3491 N N . LEU A 1 429 ? 4.41 64.75 20.922 1 94.31 429 LEU A N 1
ATOM 3492 C CA . LEU A 1 429 ? 3.861 63.625 21.609 1 94.31 429 LEU A CA 1
ATOM 3493 C C . LEU A 1 429 ? 4.672 63.281 22.859 1 94.31 429 LEU A C 1
ATOM 3495 O O . LEU A 1 429 ? 4.105 63.031 23.922 1 94.31 429 LEU A O 1
ATOM 3499 N N . VAL A 1 430 ? 5.965 63.281 22.719 1 95.5 430 VAL A N 1
ATOM 3500 C CA . VAL A 1 430 ? 6.832 63.031 23.859 1 95.5 430 VAL A CA 1
ATOM 3501 C C . VAL A 1 430 ? 6.574 64.062 24.938 1 95.5 430 VAL A C 1
ATOM 3503 O O . VAL A 1 430 ? 6.496 63.75 26.125 1 95.5 430 VAL A O 1
ATOM 3506 N N . LYS A 1 431 ? 6.477 65.312 24.453 1 96.31 431 LYS A N 1
ATOM 3507 C CA . LYS A 1 431 ? 6.16 66.375 25.375 1 96.31 431 LYS A CA 1
ATOM 3508 C C . LYS A 1 431 ? 4.855 66.125 26.125 1 96.31 431 LYS A C 1
ATOM 3510 O O . LYS A 1 431 ? 4.781 66.312 27.328 1 96.31 431 LYS A O 1
ATOM 3515 N N . PHE A 1 432 ? 3.912 65.688 25.484 1 96.81 432 PHE A N 1
ATOM 3516 C CA . PHE A 1 432 ? 2.611 65.375 26.047 1 96.81 432 PHE A CA 1
ATOM 3517 C C . PHE A 1 432 ? 2.744 64.312 27.141 1 96.81 432 PHE A C 1
ATOM 3519 O O . PHE A 1 432 ? 2.184 64.5 28.234 1 96.81 432 PHE A O 1
ATOM 3526 N N . LEU A 1 433 ? 3.414 63.25 26.859 1 97.06 433 LEU A N 1
ATOM 3527 C CA . LEU A 1 433 ? 3.555 62.125 27.781 1 97.06 433 LEU A CA 1
ATOM 3528 C C . LEU A 1 433 ? 4.348 62.531 29.016 1 97.06 433 LEU A C 1
ATOM 3530 O O . LEU A 1 433 ? 4.012 62.125 30.141 1 97.06 433 LEU A O 1
ATOM 3534 N N . LEU A 1 434 ? 5.352 63.375 28.797 1 96.5 434 LEU A N 1
ATOM 3535 C CA . LEU A 1 434 ? 6.199 63.781 29.906 1 96.5 434 LEU A CA 1
ATOM 3536 C C . LEU A 1 434 ? 5.465 64.812 30.781 1 96.5 434 LEU A C 1
ATOM 3538 O O . LEU A 1 434 ? 5.594 64.75 32 1 96.5 434 LEU A O 1
ATOM 3542 N N . GLN A 1 435 ? 4.668 65.625 30.109 1 96.31 435 GLN A N 1
ATOM 3543 C CA . GLN A 1 435 ? 3.973 66.688 30.844 1 96.31 435 GLN A CA 1
ATOM 3544 C C . GLN A 1 435 ? 2.789 66.125 31.625 1 96.31 435 GLN A C 1
ATOM 3546 O O . GLN A 1 435 ? 2.363 66.688 32.625 1 96.31 435 GLN A O 1
ATOM 3551 N N . ASN A 1 436 ? 2.32 65.062 31.219 1 96.62 436 ASN A N 1
ATOM 3552 C CA . ASN A 1 436 ? 1.129 64.5 31.859 1 96.62 436 ASN A CA 1
ATOM 3553 C C . ASN A 1 436 ? 1.453 63.281 32.656 1 96.62 436 ASN A C 1
ATOM 3555 O O . ASN A 1 436 ? 0.604 62.781 33.406 1 96.62 436 ASN A O 1
ATOM 3559 N N . GLY A 1 437 ? 2.637 62.75 32.531 1 97 437 GLY A N 1
ATOM 3560 C CA . GLY A 1 437 ? 3.055 61.594 33.281 1 97 437 GLY A CA 1
ATOM 3561 C C . GLY A 1 437 ? 3.568 61.938 34.688 1 97 437 GLY A C 1
ATOM 3562 O O . GLY A 1 437 ? 4.777 61.969 34.906 1 97 437 GLY A O 1
ATOM 3563 N N . LYS A 1 438 ? 2.736 62 35.562 1 96.62 438 LYS A N 1
ATOM 3564 C CA . LYS A 1 438 ? 3.086 62.562 36.875 1 96.62 438 LYS A CA 1
ATOM 3565 C C . LYS A 1 438 ? 3.846 61.531 37.719 1 96.62 438 LYS A C 1
ATOM 3567 O O . LYS A 1 438 ? 4.551 61.906 38.656 1 96.62 438 LYS A O 1
ATOM 3572 N N . VAL A 1 439 ? 3.658 60.344 37.406 1 96.38 439 VAL A N 1
ATOM 3573 C CA . VAL A 1 439 ? 4.328 59.312 38.219 1 96.38 439 VAL A CA 1
ATOM 3574 C C . VAL A 1 439 ? 5.293 58.531 37.344 1 96.38 439 VAL A C 1
ATOM 3576 O O . VAL A 1 439 ? 5.699 57.406 37.688 1 96.38 439 VAL A O 1
ATOM 3579 N N . LEU A 1 440 ? 5.582 58.969 36.188 1 97.06 440 LEU A N 1
ATOM 3580 C CA . LEU A 1 440 ? 6.461 58.281 35.219 1 97.06 440 LEU A CA 1
ATOM 3581 C C . LEU A 1 440 ? 7.859 58.094 35.812 1 97.06 440 LEU A C 1
ATOM 3583 O O . LEU A 1 440 ? 8.43 59.062 36.375 1 97.06 440 LEU A O 1
ATOM 3587 N N . GLU A 1 441 ? 8.414 57 35.719 1 97.38 441 GLU A N 1
ATOM 3588 C CA . GLU A 1 441 ? 9.734 56.719 36.281 1 97.38 441 GLU A CA 1
ATOM 3589 C C . GLU A 1 441 ? 10.773 56.594 35.156 1 97.38 441 GLU A C 1
ATOM 3591 O O . GLU A 1 441 ? 11.914 57.031 35.344 1 97.38 441 GLU A O 1
ATOM 3596 N N . LYS A 1 442 ? 10.32 55.969 34.219 1 97.31 442 LYS A N 1
ATOM 3597 C CA . LYS A 1 442 ? 11.297 55.719 33.156 1 97.31 442 LYS A CA 1
ATOM 3598 C C . LYS A 1 442 ? 10.672 55.906 31.766 1 97.31 442 LYS A C 1
ATOM 3600 O O . LYS A 1 442 ? 9.555 55.438 31.516 1 97.31 442 LYS A O 1
ATOM 3605 N N . MET A 1 443 ? 11.344 56.562 30.844 1 96.25 443 MET A N 1
ATOM 3606 C CA . MET A 1 443 ? 10.984 56.688 29.438 1 96.25 443 MET A CA 1
ATOM 3607 C C . MET A 1 443 ? 12.141 56.281 28.531 1 96.25 443 MET A C 1
ATOM 3609 O O . MET A 1 443 ? 13.242 56.812 28.641 1 96.25 443 MET A O 1
ATOM 3613 N N . GLU A 1 444 ? 11.805 55.281 27.766 1 94.88 444 GLU A N 1
ATOM 3614 C CA . GLU A 1 444 ? 12.805 54.812 26.812 1 94.88 444 GLU A CA 1
ATOM 3615 C C . GLU A 1 444 ? 12.445 55.219 25.375 1 94.88 444 GLU A C 1
ATOM 3617 O O . GLU A 1 444 ? 11.367 54.906 24.891 1 94.88 444 GLU A O 1
ATOM 3622 N N . ILE A 1 445 ? 13.328 55.906 24.703 1 94.25 445 ILE A N 1
ATOM 3623 C CA . ILE A 1 445 ? 13.102 56.344 23.344 1 94.25 445 ILE A CA 1
ATOM 3624 C C . ILE A 1 445 ? 14.188 55.781 22.422 1 94.25 445 ILE A C 1
ATOM 3626 O O . ILE A 1 445 ? 15.367 56.125 22.578 1 94.25 445 ILE A O 1
ATOM 3630 N N . ARG A 1 446 ? 13.703 54.969 21.562 1 91.81 446 ARG A N 1
ATOM 3631 C CA . ARG A 1 446 ? 14.617 54.469 20.547 1 91.81 446 ARG A CA 1
ATOM 3632 C C . ARG A 1 446 ? 14.414 55.156 19.219 1 91.81 446 ARG A C 1
ATOM 3634 O O . ARG A 1 446 ? 13.352 55.031 18.594 1 91.81 446 ARG A O 1
ATOM 3641 N N . HIS A 1 447 ? 15.539 55.719 18.719 1 89.75 447 HIS A N 1
ATOM 3642 C CA . HIS A 1 447 ? 15.461 56.469 17.469 1 89.75 447 HIS A CA 1
ATOM 3643 C C . HIS A 1 447 ? 15.633 55.562 16.25 1 89.75 447 HIS A C 1
ATOM 3645 O O . HIS A 1 447 ? 16.219 54.5 16.359 1 89.75 447 HIS A O 1
ATOM 3651 N N . ARG A 1 448 ? 15.102 55.938 15.219 1 83.5 448 ARG A N 1
ATOM 3652 C CA . ARG A 1 448 ? 15.211 55.219 13.953 1 83.5 448 ARG A CA 1
ATOM 3653 C C . ARG A 1 448 ? 16.656 55.188 13.461 1 83.5 448 ARG A C 1
ATOM 3655 O O . ARG A 1 448 ? 17.094 54.219 12.828 1 83.5 448 ARG A O 1
ATOM 3662 N N . SER A 1 449 ? 17.234 56.312 13.656 1 83.44 449 SER A N 1
ATOM 3663 C CA . SER A 1 449 ? 18.641 56.438 13.242 1 83.44 449 SER A CA 1
ATOM 3664 C C . SER A 1 449 ? 19.438 57.25 14.234 1 83.44 449 SER A C 1
ATOM 3666 O O . SER A 1 449 ? 18.875 58 15.039 1 83.44 449 SER A O 1
ATOM 3668 N N . ARG A 1 450 ? 20.734 57.125 14.055 1 83.5 450 ARG A N 1
ATOM 3669 C CA . ARG A 1 450 ? 21.641 57.875 14.93 1 83.5 450 ARG A CA 1
ATOM 3670 C C . ARG A 1 450 ? 21.562 59.344 14.641 1 83.5 450 ARG A C 1
ATOM 3672 O O . ARG A 1 450 ? 21.688 60.188 15.555 1 83.5 450 ARG A O 1
ATOM 3679 N N . VAL A 1 451 ? 21.406 59.688 13.391 1 84.38 451 VAL A N 1
ATOM 3680 C CA . VAL A 1 451 ? 21.344 61.062 12.961 1 84.38 451 VAL A CA 1
ATOM 3681 C C . VAL A 1 451 ? 20.141 61.75 13.609 1 84.38 451 VAL A C 1
ATOM 3683 O O . VAL A 1 451 ? 20.25 62.844 14.133 1 84.38 451 VAL A O 1
ATOM 3686 N N . ARG A 1 452 ? 19.078 61.031 13.625 1 84.5 452 ARG A N 1
ATOM 3687 C CA . ARG A 1 452 ? 17.844 61.594 14.188 1 84.5 452 ARG A CA 1
ATOM 3688 C C . ARG A 1 452 ? 17.953 61.719 15.703 1 84.5 452 ARG A C 1
ATOM 3690 O O . ARG A 1 452 ? 17.406 62.656 16.281 1 84.5 452 ARG A O 1
ATOM 3697 N N . LYS A 1 453 ? 18.656 60.812 16.219 1 87.81 453 LYS A N 1
ATOM 3698 C CA . LYS A 1 453 ? 18.891 60.906 17.656 1 87.81 453 LYS A CA 1
ATOM 3699 C C . LYS A 1 453 ? 19.656 62.156 18.031 1 87.81 453 LYS A C 1
ATOM 3701 O O . LYS A 1 453 ? 19.281 62.875 18.953 1 87.81 453 LYS A O 1
ATOM 3706 N N . GLN A 1 454 ? 20.672 62.469 17.297 1 86.75 454 GLN A N 1
ATOM 3707 C CA . GLN A 1 454 ? 21.516 63.594 17.578 1 86.75 454 GLN A CA 1
ATOM 3708 C C . GLN A 1 454 ? 20.766 64.938 17.391 1 86.75 454 GLN A C 1
ATOM 3710 O O . GLN A 1 454 ? 21 65.875 18.125 1 86.75 454 GLN A O 1
ATOM 3715 N N . GLN A 1 455 ? 19.875 64.875 16.516 1 86.5 455 GLN A N 1
ATOM 3716 C CA . GLN A 1 455 ? 19.141 66.125 16.172 1 86.5 455 GLN A CA 1
ATOM 3717 C C . GLN A 1 455 ? 18.062 66.438 17.219 1 86.5 455 GLN A C 1
ATOM 3719 O O . GLN A 1 455 ? 17.688 67.562 17.406 1 86.5 455 GLN A O 1
ATOM 3724 N N . SER A 1 456 ? 17.625 65.438 17.859 1 89.31 456 SER A N 1
ATOM 3725 C CA . SER A 1 456 ? 16.438 65.625 18.688 1 89.31 456 SER A CA 1
ATOM 3726 C C . SER A 1 456 ? 16.75 65.438 20.156 1 89.31 456 SER A C 1
ATOM 3728 O O . SER A 1 456 ? 15.953 65.75 21.031 1 89.31 456 SER A O 1
ATOM 3730 N N . LEU A 1 457 ? 17.828 64.938 20.484 1 89.19 457 LEU A N 1
ATOM 3731 C CA . LEU A 1 457 ? 18.188 64.5 21.844 1 89.19 457 LEU A CA 1
ATOM 3732 C C . LEU A 1 457 ? 18.078 65.688 22.797 1 89.19 457 LEU A C 1
ATOM 3734 O O . LEU A 1 457 ? 17.469 65.625 23.859 1 89.19 457 LEU A O 1
ATOM 3738 N N . ASN A 1 458 ? 18.703 66.812 22.422 1 90.38 458 ASN A N 1
ATOM 3739 C CA . ASN A 1 458 ? 18.703 68 23.266 1 90.38 458 ASN A CA 1
ATOM 3740 C C . ASN A 1 458 ? 17.297 68.562 23.469 1 90.38 458 ASN A C 1
ATOM 3742 O O . ASN A 1 458 ? 16.969 69.062 24.547 1 90.38 458 ASN A O 1
ATOM 3746 N N . LYS A 1 459 ? 16.562 68.5 22.469 1 92.88 459 LYS A N 1
ATOM 3747 C CA . LYS A 1 459 ? 15.195 69 22.531 1 92.88 459 LYS A CA 1
ATOM 3748 C C . LYS A 1 459 ? 14.359 68.125 23.5 1 92.88 459 LYS A C 1
ATOM 3750 O O . LYS A 1 459 ? 13.531 68.688 24.234 1 92.88 459 LYS A O 1
ATOM 3755 N N . ILE A 1 460 ? 14.562 66.875 23.547 1 93.62 460 ILE A N 1
ATOM 3756 C CA . ILE A 1 460 ? 13.781 65.938 24.375 1 93.62 460 ILE A CA 1
ATOM 3757 C C . ILE A 1 460 ? 14.125 66.188 25.844 1 93.62 460 ILE A C 1
ATOM 3759 O O . ILE A 1 460 ? 13.234 66.188 26.688 1 93.62 460 ILE A O 1
ATOM 3763 N N . VAL A 1 461 ? 15.375 66.312 26.062 1 91.25 461 VAL A N 1
ATOM 3764 C CA . VAL A 1 461 ? 15.844 66.5 27.438 1 91.25 461 VAL A CA 1
ATOM 3765 C C . VAL A 1 461 ? 15.344 67.812 28.016 1 91.25 461 VAL A C 1
ATOM 3767 O O . VAL A 1 461 ? 15.078 67.875 29.219 1 91.25 461 VAL A O 1
ATOM 3770 N N . ALA A 1 462 ? 15.109 68.75 27.125 1 93.56 462 ALA A N 1
ATOM 3771 C CA . ALA A 1 462 ? 14.719 70.062 27.547 1 93.56 462 ALA A CA 1
ATOM 3772 C C . ALA A 1 462 ? 13.203 70.188 27.766 1 93.56 462 ALA A C 1
ATOM 3774 O O . ALA A 1 462 ? 12.703 71.188 28.297 1 93.56 462 ALA A O 1
ATOM 3775 N N . LEU A 1 463 ? 12.516 69.188 27.484 1 94.19 463 LEU A N 1
ATOM 3776 C CA . LEU A 1 463 ? 11.062 69.188 27.609 1 94.19 463 LEU A CA 1
ATOM 3777 C C . LEU A 1 463 ? 10.633 69.188 29.062 1 94.19 463 LEU A C 1
ATOM 3779 O O . LEU A 1 463 ? 11.32 68.625 29.922 1 94.19 463 LEU A O 1
ATOM 3783 N N . PRO A 1 464 ? 9.5 69.875 29.344 1 94.19 464 PRO A N 1
ATOM 3784 C CA . PRO A 1 464 ? 9.008 69.875 30.719 1 94.19 464 PRO A CA 1
ATOM 3785 C C . PRO A 1 464 ? 8.539 68.5 31.188 1 94.19 464 PRO A C 1
ATOM 3787 O O . PRO A 1 464 ? 7.934 67.75 30.422 1 94.19 464 PRO A O 1
ATOM 3790 N N . LYS A 1 465 ? 8.859 68.125 32.469 1 94.81 465 LYS A N 1
ATOM 3791 C CA . LYS A 1 465 ? 8.508 66.875 33.062 1 94.81 465 LYS A CA 1
ATOM 3792 C C . LYS A 1 465 ? 7.582 67.062 34.25 1 94.81 465 LYS A C 1
ATOM 3794 O O . LYS A 1 465 ? 7.82 67.938 35.094 1 94.81 465 LYS A O 1
ATOM 3799 N N . ALA A 1 466 ? 6.578 66.375 34.312 1 95.12 466 ALA A N 1
ATOM 3800 C CA . ALA A 1 466 ? 5.672 66.438 35.469 1 95.12 466 ALA A CA 1
ATOM 3801 C C . ALA A 1 466 ? 6.199 65.562 36.594 1 95.12 466 ALA A C 1
ATOM 3803 O O . ALA A 1 466 ? 6.035 65.938 37.781 1 95.12 466 ALA A O 1
ATOM 3804 N N . SER A 1 467 ? 6.852 64.562 36.281 1 95.12 467 SER A N 1
ATOM 3805 C CA . SER A 1 467 ? 7.457 63.688 37.281 1 95.12 467 SER A CA 1
ATOM 3806 C C . SER A 1 467 ? 8.898 64.062 37.562 1 95.12 467 SER A C 1
ATOM 3808 O O . SER A 1 467 ? 9.703 64.25 36.625 1 95.12 467 SER A O 1
ATOM 3810 N N . SER A 1 468 ? 9.273 64.188 38.781 1 92.19 468 SER A N 1
ATOM 3811 C CA . SER A 1 468 ? 10.633 64.562 39.156 1 92.19 468 SER A CA 1
ATOM 3812 C C . SER A 1 468 ? 11.57 63.344 39.094 1 92.19 468 SER A C 1
ATOM 3814 O O . SER A 1 468 ? 12.789 63.5 39.094 1 92.19 468 SER A O 1
ATOM 3816 N N . GLU A 1 469 ? 11.008 62.281 39 1 93.75 469 GLU A N 1
ATOM 3817 C CA . GLU A 1 469 ? 11.805 61.062 39.094 1 93.75 469 GLU A CA 1
ATOM 3818 C C . GLU A 1 469 ? 12.062 60.469 37.719 1 93.75 469 GLU A C 1
ATOM 3820 O O . GLU A 1 469 ? 12.812 59.5 37.562 1 93.75 469 GLU A O 1
ATOM 3825 N N . VAL A 1 470 ? 11.492 60.969 36.719 1 95.19 470 VAL A N 1
ATOM 3826 C CA . VAL A 1 470 ? 11.523 60.344 35.406 1 95.19 470 VAL A CA 1
ATOM 3827 C C . VAL A 1 470 ? 12.953 60.344 34.844 1 95.19 470 VAL A C 1
ATOM 3829 O O . VAL A 1 470 ? 13.656 61.344 34.938 1 95.19 470 VAL A O 1
ATOM 3832 N N . VAL A 1 471 ? 13.406 59.188 34.438 1 95.81 471 VAL A N 1
ATOM 3833 C CA . VAL A 1 471 ? 14.68 59.031 33.781 1 95.81 471 VAL A CA 1
ATOM 3834 C C . VAL A 1 471 ? 14.445 58.719 32.281 1 95.81 471 VAL A C 1
ATOM 3836 O O . VAL A 1 471 ? 13.766 57.75 31.938 1 95.81 471 VAL A O 1
ATOM 3839 N N . ILE A 1 472 ? 14.969 59.562 31.422 1 95 472 ILE A N 1
ATOM 3840 C CA . ILE A 1 472 ? 14.844 59.375 29.984 1 95 472 ILE A CA 1
ATOM 3841 C C . ILE A 1 472 ? 16.094 58.656 29.453 1 95 472 ILE A C 1
ATOM 3843 O O . ILE A 1 472 ? 17.203 59.125 29.625 1 95 472 ILE A O 1
ATOM 3847 N N . CYS A 1 473 ? 15.867 57.531 28.859 1 93.06 473 CYS A N 1
ATOM 3848 C CA . CYS A 1 473 ? 16.953 56.719 28.312 1 93.06 473 CYS A CA 1
ATOM 3849 C C . CYS A 1 473 ? 16.828 56.594 26.797 1 93.06 473 CYS A C 1
ATOM 3851 O O . CYS A 1 473 ? 15.719 56.562 26.266 1 93.06 473 CYS A O 1
ATOM 3853 N N . PHE A 1 474 ? 17.938 56.469 26.156 1 92.44 474 PHE A N 1
ATOM 3854 C CA . PHE A 1 474 ? 18 56.281 24.703 1 92.44 474 PHE A CA 1
ATOM 3855 C C . PHE A 1 474 ? 18.766 55.031 24.328 1 92.44 474 PHE A C 1
ATOM 3857 O O . PHE A 1 474 ? 19.891 55.094 23.844 1 92.44 474 PHE A O 1
ATOM 3864 N N . PRO A 1 475 ? 18.047 53.938 24.484 1 87.31 475 PRO A N 1
ATOM 3865 C CA . PRO A 1 475 ? 18.734 52.656 24.219 1 87.31 475 PRO A CA 1
ATOM 3866 C C . PRO A 1 475 ? 18.984 52.438 22.734 1 87.31 475 PRO A C 1
ATOM 3868 O O . PRO A 1 475 ? 18.281 52.969 21.891 1 87.31 475 PRO A O 1
ATOM 3871 N N . GLU A 1 476 ? 20.078 51.562 22.344 1 78.44 476 GLU A N 1
ATOM 3872 C CA . GLU A 1 476 ? 20.438 51.219 20.969 1 78.44 476 GLU A CA 1
ATOM 3873 C C . GLU A 1 476 ? 20.078 49.75 20.656 1 78.44 476 GLU A C 1
ATOM 3875 O O . GLU A 1 476 ? 20.234 49.312 19.516 1 78.44 476 GLU A O 1
ATOM 3880 N N . TYR A 1 477 ? 19.406 49 21.406 1 67.56 477 TYR A N 1
ATOM 3881 C CA . TYR A 1 477 ? 19.219 47.594 21.156 1 67.56 477 TYR A CA 1
ATOM 3882 C C . TYR A 1 477 ? 18.109 47.344 20.156 1 67.56 477 TYR A C 1
ATOM 3884 O O . TYR A 1 477 ? 17.359 48.281 19.828 1 67.56 477 TYR A O 1
ATOM 3892 N N . ALA A 1 478 ? 18.016 45.969 19.641 1 64.94 478 ALA A N 1
ATOM 3893 C CA . ALA A 1 478 ? 17.141 45.562 18.562 1 64.94 478 ALA A CA 1
ATOM 3894 C C . ALA A 1 478 ? 15.672 45.594 18.984 1 64.94 478 ALA A C 1
ATOM 3896 O O . ALA A 1 478 ? 15.352 45.312 20.141 1 64.94 478 ALA A O 1
ATOM 3897 N N . GLN A 1 479 ? 14.867 46.156 18.234 1 63.88 479 GLN A N 1
ATOM 3898 C CA . GLN A 1 479 ? 13.414 46.219 18.406 1 63.88 479 GLN A CA 1
ATOM 3899 C C . GLN A 1 479 ? 12.812 44.812 18.531 1 63.88 479 GLN A C 1
ATOM 3901 O O . GLN A 1 479 ? 13.25 43.875 17.844 1 63.88 479 GLN A O 1
ATOM 3906 N N . ARG A 1 480 ? 12.039 44.625 19.531 1 63.56 480 ARG A N 1
ATOM 3907 C CA . ARG A 1 480 ? 11.305 43.375 19.656 1 63.56 480 ARG A CA 1
ATOM 3908 C C . ARG A 1 480 ? 10.484 43.094 18.391 1 63.56 480 ARG A C 1
ATOM 3910 O O . ARG A 1 480 ? 9.789 44 17.891 1 63.56 480 ARG A O 1
ATOM 3917 N N . LYS A 1 481 ? 10.656 41.875 17.891 1 64.94 481 LYS A N 1
ATOM 3918 C CA . LYS A 1 481 ? 9.891 41.5 16.703 1 64.94 481 LYS A CA 1
ATOM 3919 C C . LYS A 1 481 ? 8.477 41.031 17.078 1 64.94 481 LYS A C 1
ATOM 3921 O O . LYS A 1 481 ? 8.297 40.281 18.031 1 64.94 481 LYS A O 1
ATOM 3926 N N . LEU A 1 482 ? 7.59 41.812 16.766 1 59.66 482 LEU A N 1
ATOM 3927 C CA . LEU A 1 482 ? 6.211 41.344 16.891 1 59.66 482 LEU A CA 1
ATOM 3928 C C . LEU A 1 482 ? 5.781 40.562 15.656 1 59.66 482 LEU A C 1
ATOM 3930 O O . LEU A 1 482 ? 5.754 41.094 14.547 1 59.66 482 LEU A O 1
ATOM 3934 N N . PRO A 1 483 ? 5.559 39.344 15.922 1 60.69 483 PRO A N 1
ATOM 3935 C CA . PRO A 1 483 ? 5.141 38.531 14.758 1 60.69 483 PRO A CA 1
ATOM 3936 C C . PRO A 1 483 ? 3.955 39.156 14.023 1 60.69 483 PRO A C 1
ATOM 3938 O O . PRO A 1 483 ? 3.07 39.75 14.648 1 60.69 483 PRO A O 1
ATOM 3941 N N . TRP A 1 484 ? 3.957 39.344 12.75 1 59 484 TRP A N 1
ATOM 3942 C CA . TRP A 1 484 ? 2.93 39.75 11.805 1 59 484 TRP A CA 1
ATOM 3943 C C . TRP A 1 484 ? 2.932 41.281 11.625 1 59 484 TRP A C 1
ATOM 3945 O O . TRP A 1 484 ? 2.359 41.812 10.656 1 59 484 TRP A O 1
ATOM 3955 N N . PHE A 1 485 ? 3.469 42 12.758 1 57.56 485 PHE A N 1
ATOM 3956 C CA . PHE A 1 485 ? 3.537 43.438 12.594 1 57.56 485 PHE A CA 1
ATOM 3957 C C . PHE A 1 485 ? 4.668 43.844 11.648 1 57.56 485 PHE A C 1
ATOM 3959 O O . PHE A 1 485 ? 4.586 44.875 10.969 1 57.56 485 PHE A O 1
ATOM 3966 N N . ASP A 1 486 ? 5.68 42.906 11.641 1 53.56 486 ASP A N 1
ATOM 3967 C CA . ASP A 1 486 ? 6.863 43.219 10.844 1 53.56 486 ASP A CA 1
ATOM 3968 C C . ASP A 1 486 ? 6.758 42.594 9.445 1 53.56 486 ASP A C 1
ATOM 3970 O O . ASP A 1 486 ? 7.605 42.875 8.586 1 53.56 486 ASP A O 1
ATOM 3974 N N . ARG A 1 487 ? 5.895 41.656 9.234 1 51 487 ARG A N 1
ATOM 3975 C CA . ARG A 1 487 ? 5.723 41.156 7.871 1 51 487 ARG A CA 1
ATOM 3976 C C . ARG A 1 487 ? 5.016 42.188 6.996 1 51 487 ARG A C 1
ATOM 3978 O O . ARG A 1 487 ? 4.207 42.969 7.484 1 51 487 ARG A O 1
ATOM 3985 N N . GLY A 1 488 ? 5.68 42.875 6.008 1 45.38 488 GLY A N 1
ATOM 3986 C CA . GLY A 1 488 ? 5.355 43.938 5.07 1 45.38 488 GLY A CA 1
ATOM 3987 C C . GLY A 1 488 ? 3.869 44.219 4.992 1 45.38 488 GLY A C 1
ATOM 3988 O O . GLY A 1 488 ? 3.053 43.312 4.906 1 45.38 488 GLY A O 1
ATOM 3989 N N . ASP A 1 489 ? 3.41 45.062 5.742 1 45.16 489 ASP A N 1
ATOM 3990 C CA . ASP A 1 489 ? 2.115 45.719 5.805 1 45.16 489 ASP A CA 1
ATOM 3991 C C . ASP A 1 489 ? 1.65 46.156 4.41 1 45.16 489 ASP A C 1
ATOM 3993 O O . ASP A 1 489 ? 2.365 46.875 3.703 1 45.16 489 ASP A O 1
ATOM 3997 N N . SER A 1 490 ? 1.19 45.312 3.639 1 41.09 490 SER A N 1
ATOM 3998 C CA . SER A 1 490 ? 0.578 45.938 2.461 1 41.09 490 SER A CA 1
ATOM 3999 C C . SER A 1 490 ? -0.291 47.125 2.844 1 41.09 490 SER A C 1
ATOM 4001 O O . SER A 1 490 ? -1.52 47.062 2.77 1 41.09 490 SER A O 1
ATOM 4003 N N . ASP A 1 491 ? -0.161 47.656 3.992 1 40.41 491 ASP A N 1
ATOM 4004 C CA . ASP A 1 491 ? -1.165 48.688 4.273 1 40.41 491 ASP A CA 1
ATOM 4005 C C . ASP A 1 491 ? -1.091 49.844 3.254 1 40.41 491 ASP A C 1
ATOM 4007 O O . ASP A 1 491 ? -0.061 50.5 3.133 1 40.41 491 ASP A O 1
ATOM 4011 N N . PRO A 1 492 ? -1.694 49.75 2.156 1 38.66 492 PRO A N 1
ATOM 4012 C CA . PRO A 1 492 ? -1.71 51 1.428 1 38.66 492 PRO A CA 1
ATOM 4013 C C . PRO A 1 492 ? -2.172 52.188 2.293 1 38.66 492 PRO A C 1
ATOM 4015 O O . PRO A 1 492 ? -3.275 52.156 2.844 1 38.66 492 PRO A O 1
ATOM 4018 N N . GLU A 1 493 ? -1.42 52.625 3.27 1 38.72 493 GLU A N 1
ATOM 4019 C CA . GLU A 1 493 ? -1.81 53.844 3.99 1 38.72 493 GLU A CA 1
ATOM 4020 C C . GLU A 1 493 ? -2.424 54.875 3.047 1 38.72 493 GLU A C 1
ATOM 4022 O O . GLU A 1 493 ? -1.756 55.375 2.133 1 38.72 493 GLU A O 1
ATOM 4027 N N . TYR A 1 494 ? -3.641 54.719 2.557 1 35.72 494 TYR A N 1
ATOM 4028 C CA . TYR A 1 494 ? -4.207 55.875 1.877 1 35.72 494 TYR A CA 1
ATOM 4029 C C . TYR A 1 494 ? -3.951 57.156 2.672 1 35.72 494 TYR A C 1
ATOM 4031 O O . TYR A 1 494 ? -3.855 57.125 3.9 1 35.72 494 TYR A O 1
ATOM 4039 N N . ASP A 1 495 ? -3.197 58.094 2.031 1 35.94 495 ASP A N 1
ATOM 4040 C CA . ASP A 1 495 ? -3.014 59.5 2.355 1 35.94 495 ASP A CA 1
ATOM 4041 C C . ASP A 1 495 ? -4.273 60.094 2.986 1 35.94 495 ASP A C 1
ATOM 4043 O O . ASP A 1 495 ? -5.34 60.062 2.371 1 35.94 495 ASP A O 1
ATOM 4047 N N . ASP A 1 496 ? -4.812 59.75 4.227 1 31.77 496 ASP A N 1
ATOM 4048 C CA . ASP A 1 496 ? -5.723 60.75 4.758 1 31.77 496 ASP A CA 1
ATOM 4049 C C . ASP A 1 496 ? -5.121 62.156 4.629 1 31.77 496 ASP A C 1
ATOM 4051 O O . ASP A 1 496 ? -3.93 62.344 4.887 1 31.77 496 ASP A O 1
ATOM 4055 N N . MET B 1 1 ? -68.312 10.797 -41.562 1 26.8 1 MET B N 1
ATOM 4056 C CA . MET B 1 1 ? -66.938 10.242 -41.531 1 26.8 1 MET B CA 1
ATOM 4057 C C . MET B 1 1 ? -66.312 10.43 -40.156 1 26.8 1 MET B C 1
ATOM 4059 O O . MET B 1 1 ? -65.812 11.523 -39.844 1 26.8 1 MET B O 1
ATOM 4063 N N . GLN B 1 2 ? -66.812 9.828 -39.125 1 28.47 2 GLN B N 1
ATOM 4064 C CA . GLN B 1 2 ? -66.75 9.969 -37.688 1 28.47 2 GLN B CA 1
ATOM 4065 C C . GLN B 1 2 ? -65.375 9.531 -37.125 1 28.47 2 GLN B C 1
ATOM 4067 O O . GLN B 1 2 ? -64.875 8.453 -37.469 1 28.47 2 GLN B O 1
ATOM 4072 N N . MET B 1 3 ? -64.5 10.539 -36.875 1 28.42 3 MET B N 1
ATOM 4073 C CA . MET B 1 3 ? -63.094 10.461 -36.469 1 28.42 3 MET B CA 1
ATOM 4074 C C . MET B 1 3 ? -62.969 9.625 -35.219 1 28.42 3 MET B C 1
ATOM 4076 O O . MET B 1 3 ? -63.562 9.945 -34.188 1 28.42 3 MET B O 1
ATOM 4080 N N . ALA B 1 4 ? -62.781 8.281 -35.312 1 32.12 4 ALA B N 1
ATOM 4081 C CA . ALA B 1 4 ? -62.656 7.242 -34.281 1 32.12 4 ALA B CA 1
ATOM 4082 C C . ALA B 1 4 ? -61.531 7.539 -33.344 1 32.12 4 ALA B C 1
ATOM 4084 O O . ALA B 1 4 ? -60.375 7.773 -33.781 1 32.12 4 ALA B O 1
ATOM 4085 N N . SER B 1 5 ? -61.75 8.211 -32.219 1 27.14 5 SER B N 1
ATOM 4086 C CA . SER B 1 5 ? -60.906 8.688 -31.141 1 27.14 5 SER B CA 1
ATOM 4087 C C . SER B 1 5 ? -60.094 7.547 -30.531 1 27.14 5 SER B C 1
ATOM 4089 O O . SER B 1 5 ? -60.656 6.559 -30.062 1 27.14 5 SER B O 1
ATOM 4091 N N . SER B 1 6 ? -59 7.074 -31.156 1 28.41 6 SER B N 1
ATOM 4092 C CA . SER B 1 6 ? -58.188 5.934 -30.734 1 28.41 6 SER B CA 1
ATOM 4093 C C . SER B 1 6 ? -57.656 6.105 -29.312 1 28.41 6 SER B C 1
ATOM 4095 O O . SER B 1 6 ? -57.031 7.113 -29 1 28.41 6 SER B O 1
ATOM 4097 N N . CYS B 1 7 ? -58.375 5.645 -28.328 1 27.05 7 CYS B N 1
ATOM 4098 C CA . CYS B 1 7 ? -58.094 5.629 -26.891 1 27.05 7 CYS B CA 1
ATOM 4099 C C . CYS B 1 7 ? -56.781 4.93 -26.609 1 27.05 7 CYS B C 1
ATOM 4101 O O . CYS B 1 7 ? -56.625 3.748 -26.906 1 27.05 7 CYS B O 1
ATOM 4103 N N . LYS B 1 8 ? -55.688 5.699 -26.703 1 31.08 8 LYS B N 1
ATOM 4104 C CA . LYS B 1 8 ? -54.344 5.168 -26.406 1 31.08 8 LYS B CA 1
ATOM 4105 C C . LYS B 1 8 ? -54.312 4.488 -25.047 1 31.08 8 LYS B C 1
ATOM 4107 O O . LYS B 1 8 ? -54.656 5.102 -24.031 1 31.08 8 LYS B O 1
ATOM 4112 N N . ARG B 1 9 ? -54.469 3.145 -24.953 1 29.19 9 ARG B N 1
ATOM 4113 C CA . ARG B 1 9 ? -54.406 2.252 -23.797 1 29.19 9 ARG B CA 1
ATOM 4114 C C . ARG B 1 9 ? -53.125 2.484 -23 1 29.19 9 ARG B C 1
ATOM 4116 O O . ARG B 1 9 ? -52.031 2.492 -23.562 1 29.19 9 ARG B O 1
ATOM 4123 N N . SER B 1 10 ? -53.219 3.248 -21.938 1 25.2 10 SER B N 1
ATOM 4124 C CA . SER B 1 10 ? -52.156 3.551 -20.984 1 25.2 10 SER B CA 1
ATOM 4125 C C . SER B 1 10 ? -51.531 2.275 -20.453 1 25.2 10 SER B C 1
ATOM 4127 O O . SER B 1 10 ? -52.188 1.418 -19.891 1 25.2 10 SER B O 1
ATOM 4129 N N . ARG B 1 11 ? -50.594 1.626 -21.203 1 29.78 11 ARG B N 1
ATOM 4130 C CA . ARG B 1 11 ? -49.875 0.455 -20.719 1 29.78 11 ARG B CA 1
ATOM 4131 C C . ARG B 1 11 ? -49.406 0.673 -19.297 1 29.78 11 ARG B C 1
ATOM 4133 O O . ARG B 1 11 ? -48.781 1.707 -18.984 1 29.78 11 ARG B O 1
ATOM 4140 N N . THR B 1 12 ? -50.125 0.122 -18.422 1 28.41 12 THR B N 1
ATOM 4141 C CA . THR B 1 12 ? -49.781 0.034 -17 1 28.41 12 THR B CA 1
ATOM 4142 C C . THR B 1 12 ? -48.312 -0.356 -16.828 1 28.41 12 THR B C 1
ATOM 4144 O O . THR B 1 12 ? -47.844 -1.307 -17.438 1 28.41 12 THR B O 1
ATOM 4147 N N . LEU B 1 13 ? -47.531 0.576 -16.688 1 30.56 13 LEU B N 1
ATOM 4148 C CA . LEU B 1 13 ? -46.094 0.368 -16.422 1 30.56 13 LEU B CA 1
ATOM 4149 C C . LEU B 1 13 ? -45.875 -0.75 -15.414 1 30.56 13 LEU B C 1
ATOM 4151 O O . LEU B 1 13 ? -46.438 -0.707 -14.312 1 30.56 13 LEU B O 1
ATOM 4155 N N . ARG B 1 14 ? -45.844 -2.033 -15.875 1 28.17 14 ARG B N 1
ATOM 4156 C CA . ARG B 1 14 ? -45.5 -3.154 -15.016 1 28.17 14 ARG B CA 1
ATOM 4157 C C . ARG B 1 14 ? -44.5 -2.729 -13.945 1 28.17 14 ARG B C 1
ATOM 4159 O O . ARG B 1 14 ? -43.562 -1.975 -14.227 1 28.17 14 ARG B O 1
ATOM 4166 N N . ALA B 1 15 ? -44.906 -2.789 -12.781 1 30.98 15 ALA B N 1
ATOM 4167 C CA . ALA B 1 15 ? -44.125 -2.533 -11.57 1 30.98 15 ALA B CA 1
ATOM 4168 C C . ALA B 1 15 ? -42.75 -3.141 -11.68 1 30.98 15 ALA B C 1
ATOM 4170 O O . ALA B 1 15 ? -42.594 -4.312 -12.023 1 30.98 15 ALA B O 1
ATOM 4171 N N . LYS B 1 16 ? -41.875 -2.447 -12.102 1 33.91 16 LYS B N 1
ATOM 4172 C CA . LYS B 1 16 ? -40.469 -2.895 -12.203 1 33.91 16 LYS B CA 1
ATOM 4173 C C . LYS B 1 16 ? -40.156 -3.916 -11.117 1 33.91 16 LYS B C 1
ATOM 4175 O O . LYS B 1 16 ? -40.312 -3.641 -9.93 1 33.91 16 LYS B O 1
ATOM 4180 N N . LYS B 1 17 ? -40.469 -5.18 -11.281 1 33.56 17 LYS B N 1
ATOM 4181 C CA . LYS B 1 17 ? -40.031 -6.285 -10.438 1 33.56 17 LYS B CA 1
ATOM 4182 C C . LYS B 1 17 ? -38.688 -5.957 -9.75 1 33.56 17 LYS B C 1
ATOM 4184 O O . LYS B 1 17 ? -37.688 -5.703 -10.422 1 33.56 17 LYS B O 1
ATOM 4189 N N . CYS B 1 18 ? -38.719 -5.262 -8.727 1 32.22 18 CYS B N 1
ATOM 4190 C CA . CYS B 1 18 ? -37.562 -5.004 -7.852 1 32.22 18 CYS B CA 1
ATOM 4191 C C . CYS B 1 18 ? -36.688 -6.242 -7.73 1 32.22 18 CYS B C 1
ATOM 4193 O O . CYS B 1 18 ? -37.094 -7.234 -7.109 1 32.22 18 CYS B O 1
ATOM 4195 N N . VAL B 1 19 ? -36.125 -6.797 -8.727 1 35.91 19 VAL B N 1
ATOM 4196 C CA . VAL B 1 19 ? -35.125 -7.855 -8.656 1 35.91 19 VAL B CA 1
ATOM 4197 C C . VAL B 1 19 ? -34.406 -7.801 -7.316 1 35.91 19 VAL B C 1
ATOM 4199 O O . VAL B 1 19 ? -33.75 -6.809 -7.004 1 35.91 19 VAL B O 1
ATOM 4202 N N . VAL B 1 20 ? -35 -8.219 -6.316 1 40.66 20 VAL B N 1
ATOM 4203 C CA . VAL B 1 20 ? -34.469 -8.406 -4.961 1 40.66 20 VAL B CA 1
ATOM 4204 C C . VAL B 1 20 ? -33 -8.797 -5.012 1 40.66 20 VAL B C 1
ATOM 4206 O O . VAL B 1 20 ? -32.625 -9.773 -5.664 1 40.66 20 VAL B O 1
ATOM 4209 N N . ASP B 1 21 ? -32.156 -7.965 -5.102 1 50.53 21 ASP B N 1
ATOM 4210 C CA . ASP B 1 21 ? -30.734 -8.195 -4.926 1 50.53 21 ASP B CA 1
ATOM 4211 C C . ASP B 1 21 ? -30.484 -9.297 -3.891 1 50.53 21 ASP B C 1
ATOM 4213 O O . ASP B 1 21 ? -30.469 -9.023 -2.688 1 50.53 21 ASP B O 1
ATOM 4217 N N . ARG B 1 22 ? -30.969 -10.578 -4.117 1 55 22 ARG B N 1
ATOM 4218 C CA . ARG B 1 22 ? -30.781 -11.781 -3.309 1 55 22 ARG B CA 1
ATOM 4219 C C . ARG B 1 22 ? -29.375 -11.844 -2.748 1 55 22 ARG B C 1
ATOM 4221 O O . ARG B 1 22 ? -29.156 -12.375 -1.657 1 55 22 ARG B O 1
ATOM 4228 N N . LEU B 1 23 ? -28.531 -11.367 -3.455 1 60.22 23 LEU B N 1
ATOM 4229 C CA . LEU B 1 23 ? -27.156 -11.453 -2.994 1 60.22 23 LEU B CA 1
ATOM 4230 C C . LEU B 1 23 ? -26.938 -10.586 -1.763 1 60.22 23 LEU B C 1
ATOM 4232 O O . LEU B 1 23 ? -26.156 -10.945 -0.87 1 60.22 23 LEU B O 1
ATOM 4236 N N . SER B 1 24 ? -27.703 -9.516 -1.643 1 64.94 24 SER B N 1
ATOM 4237 C CA . SER B 1 24 ? -27.5 -8.578 -0.544 1 64.94 24 SER B CA 1
ATOM 4238 C C . SER B 1 24 ? -27.969 -9.164 0.781 1 64.94 24 SER B C 1
ATOM 4240 O O . SER B 1 24 ? -27.531 -8.727 1.85 1 64.94 24 SER B O 1
ATOM 4242 N N . ALA B 1 25 ? -28.75 -10.219 0.667 1 66.38 25 ALA B N 1
ATOM 4243 C CA . ALA B 1 25 ? -29.281 -10.812 1.895 1 66.38 25 ALA B CA 1
ATOM 4244 C C . ALA B 1 25 ? -28.375 -11.93 2.393 1 66.38 25 ALA B C 1
ATOM 4246 O O . ALA B 1 25 ? -28.516 -12.406 3.521 1 66.38 25 ALA B O 1
ATOM 4247 N N . LEU B 1 26 ? -27.469 -12.305 1.627 1 66.56 26 LEU B N 1
ATOM 4248 C CA . LEU B 1 26 ? -26.609 -13.43 1.978 1 66.56 26 LEU B CA 1
ATOM 4249 C C . LEU B 1 26 ? -25.594 -13.031 3.039 1 66.56 26 LEU B C 1
ATOM 4251 O O . LEU B 1 26 ? -25.141 -11.883 3.07 1 66.56 26 LEU B O 1
ATOM 4255 N N . PRO B 1 27 ? -25.406 -14.086 4.051 1 71.5 27 PRO B N 1
ATOM 4256 C CA . PRO B 1 27 ? -24.359 -13.828 5.035 1 71.5 27 PRO B CA 1
ATOM 4257 C C . PRO B 1 27 ? -23 -13.594 4.395 1 71.5 27 PRO B C 1
ATOM 4259 O O . PRO B 1 27 ? -22.766 -14 3.25 1 71.5 27 PRO B O 1
ATOM 4262 N N . ASP B 1 28 ? -22.094 -12.977 5.152 1 76.94 28 ASP B N 1
ATOM 4263 C CA . ASP B 1 28 ? -20.781 -12.594 4.637 1 76.94 28 ASP B CA 1
ATOM 4264 C C . ASP B 1 28 ? -19.984 -13.828 4.184 1 76.94 28 ASP B C 1
ATOM 4266 O O . ASP B 1 28 ? -19.312 -13.789 3.156 1 76.94 28 ASP B O 1
ATOM 4270 N N . ASP B 1 29 ? -20.125 -14.93 4.902 1 77.81 29 ASP B N 1
ATOM 4271 C CA . ASP B 1 29 ? -19.359 -16.125 4.566 1 77.81 29 ASP B CA 1
ATOM 4272 C C . ASP B 1 29 ? -19.766 -16.672 3.197 1 77.81 29 ASP B C 1
ATOM 4274 O O . ASP B 1 29 ? -18.922 -17.125 2.426 1 77.81 29 ASP B O 1
ATOM 4278 N N . VAL B 1 30 ? -20.984 -16.625 2.951 1 74.06 30 VAL B N 1
ATOM 4279 C CA . VAL B 1 30 ? -21.5 -17.109 1.67 1 74.06 30 VAL B CA 1
ATOM 4280 C C . VAL B 1 30 ? -21.094 -16.141 0.56 1 74.06 30 VAL B C 1
ATOM 4282 O O . VAL B 1 30 ? -20.688 -16.562 -0.523 1 74.06 30 VAL B O 1
ATOM 4285 N N . LEU B 1 31 ? -21.234 -14.875 0.831 1 76.06 31 LEU B N 1
ATOM 4286 C CA . LEU B 1 31 ? -20.828 -13.875 -0.154 1 76.06 31 LEU B CA 1
ATOM 4287 C C . LEU B 1 31 ? -19.359 -14.023 -0.518 1 76.06 31 LEU B C 1
ATOM 4289 O O . LEU B 1 31 ? -18.984 -13.898 -1.687 1 76.06 31 LEU B O 1
ATOM 4293 N N . HIS B 1 32 ? -18.625 -14.297 0.468 1 83.69 32 HIS B N 1
ATOM 4294 C CA . HIS B 1 32 ? -17.188 -14.484 0.241 1 83.69 32 HIS B CA 1
ATOM 4295 C C . HIS B 1 32 ? -16.938 -15.648 -0.712 1 83.69 32 HIS B C 1
ATOM 4297 O O . HIS B 1 32 ? -16.078 -15.547 -1.6 1 83.69 32 HIS B O 1
ATOM 4303 N N . ARG B 1 33 ? -17.672 -16.672 -0.649 1 78.5 33 ARG B N 1
ATOM 4304 C CA . ARG B 1 33 ? -17.5 -17.844 -1.495 1 78.5 33 ARG B CA 1
ATOM 4305 C C . ARG B 1 33 ? -17.953 -17.562 -2.926 1 78.5 33 ARG B C 1
ATOM 4307 O O . ARG B 1 33 ? -17.281 -17.953 -3.881 1 78.5 33 ARG B O 1
ATOM 4314 N N . VAL B 1 34 ? -18.969 -16.859 -3.004 1 72.5 34 VAL B N 1
ATOM 4315 C CA . VAL B 1 34 ? -19.516 -16.531 -4.316 1 72.5 34 VAL B CA 1
ATOM 4316 C C . VAL B 1 34 ? -18.531 -15.633 -5.066 1 72.5 34 VAL B C 1
ATOM 4318 O O . VAL B 1 34 ? -18.359 -15.773 -6.277 1 72.5 34 VAL B O 1
ATOM 4321 N N . LEU B 1 35 ? -17.922 -14.812 -4.316 1 78.88 35 LEU B N 1
ATOM 4322 C CA . LEU B 1 35 ? -17.047 -13.82 -4.934 1 78.88 35 LEU B CA 1
ATOM 4323 C C . LEU B 1 35 ? -15.602 -14.297 -4.957 1 78.88 35 LEU B C 1
ATOM 4325 O O . LEU B 1 35 ? -14.695 -13.547 -5.34 1 78.88 35 LEU B O 1
ATOM 4329 N N . SER B 1 36 ? -15.375 -15.547 -4.68 1 80.31 36 SER B N 1
ATOM 4330 C CA . SER B 1 36 ? -14.016 -16.062 -4.508 1 80.31 36 SER B CA 1
ATOM 4331 C C . SER B 1 36 ? -13.266 -16.078 -5.836 1 80.31 36 SER B C 1
ATOM 4333 O O . SER B 1 36 ? -12.039 -16.016 -5.859 1 80.31 36 SER B O 1
ATOM 4335 N N . SER B 1 37 ? -14.023 -16.141 -6.898 1 73.12 37 SER B N 1
ATOM 4336 C CA . SER B 1 37 ? -13.375 -16.234 -8.203 1 73.12 37 SER B CA 1
ATOM 4337 C C . SER B 1 37 ? -13.469 -14.922 -8.969 1 73.12 37 SER B C 1
ATOM 4339 O O . SER B 1 37 ? -13.023 -14.836 -10.117 1 73.12 37 SER B O 1
ATOM 4341 N N . VAL B 1 38 ? -14.039 -14.016 -8.336 1 74.25 38 VAL B N 1
ATOM 4342 C CA . VAL B 1 38 ? -14.258 -12.727 -8.984 1 74.25 38 VAL B CA 1
ATOM 4343 C C . VAL B 1 38 ? -13.031 -11.836 -8.781 1 74.25 38 VAL B C 1
ATOM 4345 O O . VAL B 1 38 ? -12.406 -11.859 -7.715 1 74.25 38 VAL B O 1
ATOM 4348 N N . ASP B 1 39 ? -12.758 -11.141 -9.922 1 86.5 39 ASP B N 1
ATOM 4349 C CA . ASP B 1 39 ? -11.648 -10.195 -9.805 1 86.5 39 ASP B CA 1
ATOM 4350 C C . ASP B 1 39 ? -11.922 -9.18 -8.695 1 86.5 39 ASP B C 1
ATOM 4352 O O . ASP B 1 39 ? -13.047 -8.703 -8.547 1 86.5 39 ASP B O 1
ATOM 4356 N N . PHE B 1 40 ? -10.938 -8.82 -8.047 1 86.81 40 PHE B N 1
ATOM 4357 C CA . PHE B 1 40 ? -11.109 -8.016 -6.836 1 86.81 40 PHE B CA 1
ATOM 4358 C C . PHE B 1 40 ? -11.609 -6.621 -7.184 1 86.81 40 PHE B C 1
ATOM 4360 O O . PHE B 1 40 ? -12.289 -5.984 -6.379 1 86.81 40 PHE B O 1
ATOM 4367 N N . LEU B 1 41 ? -11.219 -6.059 -8.305 1 82.5 41 LEU B N 1
ATOM 4368 C CA . LEU B 1 41 ? -11.781 -4.789 -8.75 1 82.5 41 LEU B CA 1
ATOM 4369 C C . LEU B 1 41 ? -13.305 -4.84 -8.742 1 82.5 41 LEU B C 1
ATOM 4371 O O . LEU B 1 41 ? -13.961 -3.904 -8.281 1 82.5 41 LEU B O 1
ATOM 4375 N N . ASP B 1 42 ? -13.797 -5.949 -9.219 1 79.5 42 ASP B N 1
ATOM 4376 C CA . ASP B 1 42 ? -15.242 -6.117 -9.266 1 79.5 42 ASP B CA 1
ATOM 4377 C C . ASP B 1 42 ? -15.82 -6.281 -7.859 1 79.5 42 ASP B C 1
ATOM 4379 O O . ASP B 1 42 ? -16.938 -5.828 -7.586 1 79.5 42 ASP B O 1
ATOM 4383 N N . VAL B 1 43 ? -15.109 -6.91 -7.066 1 81.19 43 VAL B N 1
ATOM 4384 C CA . VAL B 1 43 ? -15.547 -7.051 -5.684 1 81.19 43 VAL B CA 1
ATOM 4385 C C . VAL B 1 43 ? -15.688 -5.672 -5.043 1 81.19 43 VAL B C 1
ATOM 4387 O O . VAL B 1 43 ? -16.688 -5.379 -4.398 1 81.19 43 VAL B O 1
ATOM 4390 N N . VAL B 1 44 ? -14.703 -4.812 -5.219 1 80.5 44 VAL B N 1
ATOM 4391 C CA . VAL B 1 44 ? -14.711 -3.461 -4.664 1 80.5 44 VAL B CA 1
ATOM 4392 C C . VAL B 1 44 ? -15.891 -2.674 -5.234 1 80.5 44 VAL B C 1
ATOM 4394 O O . VAL B 1 44 ? -16.547 -1.92 -4.516 1 80.5 44 VAL B O 1
ATOM 4397 N N . ARG B 1 45 ? -16.141 -2.844 -6.441 1 76.62 45 ARG B N 1
ATOM 4398 C CA . ARG B 1 45 ? -17.203 -2.107 -7.125 1 76.62 45 ARG B CA 1
ATOM 4399 C C . ARG B 1 45 ? -18.578 -2.467 -6.559 1 76.62 45 ARG B C 1
ATOM 4401 O O . ARG B 1 45 ? -19.531 -1.712 -6.719 1 76.62 45 ARG B O 1
ATOM 4408 N N . THR B 1 46 ? -18.688 -3.586 -5.957 1 72.5 46 THR B N 1
ATOM 4409 C CA . THR B 1 46 ? -19.953 -3.961 -5.348 1 72.5 46 THR B CA 1
ATOM 4410 C C . THR B 1 46 ? -20.266 -3.053 -4.164 1 72.5 46 THR B C 1
ATOM 4412 O O . THR B 1 46 ? -21.406 -3.006 -3.699 1 72.5 46 THR B O 1
ATOM 4415 N N . SER B 1 47 ? -19.266 -2.281 -3.703 1 73.75 47 SER B N 1
ATOM 4416 C CA . SER B 1 47 ? -19.438 -1.465 -2.506 1 73.75 47 SER B CA 1
ATOM 4417 C C . SER B 1 47 ? -20.438 -0.337 -2.74 1 73.75 47 SER B C 1
ATOM 4419 O O . SER B 1 47 ? -20.984 0.223 -1.788 1 73.75 47 SER B O 1
ATOM 4421 N N . VAL B 1 48 ? -20.672 0.024 -3.975 1 70.62 48 VAL B N 1
ATOM 4422 C CA . VAL B 1 48 ? -21.531 1.162 -4.277 1 70.62 48 VAL B CA 1
ATOM 4423 C C . VAL B 1 48 ? -22.969 0.683 -4.488 1 70.62 48 VAL B C 1
ATOM 4425 O O . VAL B 1 48 ? -23.891 1.494 -4.645 1 70.62 48 VAL B O 1
ATOM 4428 N N . LEU B 1 49 ? -23.234 -0.617 -4.422 1 63.28 49 LEU B N 1
ATOM 4429 C CA . LEU B 1 49 ? -24.547 -1.183 -4.742 1 63.28 49 LEU B CA 1
ATOM 4430 C C . LEU B 1 49 ? -25.547 -0.896 -3.633 1 63.28 49 LEU B C 1
ATOM 4432 O O . LEU B 1 49 ? -26.703 -0.523 -3.908 1 63.28 49 LEU B O 1
ATOM 4436 N N . SER B 1 50 ? -25.062 -1.069 -2.424 1 69.19 50 SER B N 1
ATOM 4437 C CA . SER B 1 50 ? -25.906 -0.831 -1.258 1 69.19 50 SER B CA 1
ATOM 4438 C C . SER B 1 50 ? -25.078 -0.666 0.006 1 69.19 50 SER B C 1
ATOM 4440 O O . SER B 1 50 ? -23.859 -0.854 -0.022 1 69.19 50 SER B O 1
ATOM 4442 N N . LYS B 1 51 ? -25.609 -0.292 0.998 1 69.06 51 LYS B N 1
ATOM 4443 C CA . LYS B 1 51 ? -24.922 -0.135 2.279 1 69.06 51 LYS B CA 1
ATOM 4444 C C . LYS B 1 51 ? -24.344 -1.463 2.762 1 69.06 51 LYS B C 1
ATOM 4446 O O . LYS B 1 51 ? -23.281 -1.492 3.393 1 69.06 51 LYS B O 1
ATOM 4451 N N . ARG B 1 52 ? -25.062 -2.512 2.318 1 69 52 ARG B N 1
ATOM 4452 C CA . ARG B 1 52 ? -24.641 -3.846 2.732 1 69 52 ARG B CA 1
ATOM 4453 C C . ARG B 1 52 ? -23.281 -4.195 2.131 1 69 52 ARG B C 1
ATOM 4455 O O . ARG B 1 52 ? -22.453 -4.844 2.777 1 69 52 ARG B O 1
ATOM 4462 N N . TRP B 1 53 ? -23.094 -3.564 1.002 1 71.25 53 TRP B N 1
ATOM 4463 C CA . TRP B 1 53 ? -21.938 -3.986 0.212 1 71.25 53 TRP B CA 1
ATOM 4464 C C . TRP B 1 53 ? -20.734 -3.098 0.492 1 71.25 53 TRP B C 1
ATOM 4466 O O . TRP B 1 53 ? -19.609 -3.408 0.073 1 71.25 53 TRP B O 1
ATOM 4476 N N . ARG B 1 54 ? -20.953 -2.193 1.279 1 74.94 54 ARG B N 1
ATOM 4477 C CA . ARG B 1 54 ? -19.969 -1.128 1.424 1 74.94 54 ARG B CA 1
ATOM 4478 C C . ARG B 1 54 ? -18.672 -1.661 2.018 1 74.94 54 ARG B C 1
ATOM 4480 O O . ARG B 1 54 ? -17.578 -1.229 1.632 1 74.94 54 ARG B O 1
ATOM 4487 N N . HIS B 1 55 ? -18.844 -2.797 2.83 1 79.56 55 HIS B N 1
ATOM 4488 C CA . HIS B 1 55 ? -17.625 -3.205 3.525 1 79.56 55 HIS B CA 1
ATOM 4489 C C . HIS B 1 55 ? -17.297 -4.664 3.232 1 79.56 55 HIS B C 1
ATOM 4491 O O . HIS B 1 55 ? -16.359 -5.223 3.826 1 79.56 55 HIS B O 1
ATOM 4497 N N . VAL B 1 56 ? -18 -5.246 2.289 1 79 56 VAL B N 1
ATOM 4498 C CA . VAL B 1 56 ? -17.812 -6.664 1.99 1 79 56 VAL B CA 1
ATOM 4499 C C . VAL B 1 56 ? -16.391 -6.891 1.464 1 79 56 VAL B C 1
ATOM 4501 O O . VAL B 1 56 ? -15.742 -7.871 1.829 1 79 56 VAL B O 1
ATOM 4504 N N . TRP B 1 57 ? -15.945 -5.992 0.655 1 85.31 57 TRP B N 1
ATOM 4505 C CA . TRP B 1 57 ? -14.633 -6.176 0.045 1 85.31 57 TRP B CA 1
ATOM 4506 C C . TRP B 1 57 ? -13.523 -6.082 1.093 1 85.31 57 TRP B C 1
ATOM 4508 O O . TRP B 1 57 ? -12.469 -6.695 0.943 1 85.31 57 TRP B O 1
ATOM 4518 N N . THR B 1 58 ? -13.742 -5.375 2.186 1 89.19 58 THR B N 1
ATOM 4519 C CA . THR B 1 58 ? -12.711 -5.16 3.195 1 89.19 58 THR B CA 1
ATOM 4520 C C . THR B 1 58 ? -12.445 -6.445 3.975 1 89.19 58 THR B C 1
ATOM 4522 O O . THR B 1 58 ? -11.391 -6.59 4.598 1 89.19 58 THR B O 1
ATOM 4525 N N . SER B 1 59 ? -13.367 -7.418 3.941 1 90.19 59 SER B N 1
ATOM 4526 C CA . SER B 1 59 ? -13.219 -8.656 4.699 1 90.19 59 SER B CA 1
ATOM 4527 C C . SER B 1 59 ? -13.047 -9.852 3.77 1 90.19 59 SER B C 1
ATOM 4529 O O . SER B 1 59 ? -13 -11 4.227 1 90.19 59 SER B O 1
ATOM 4531 N N . MET B 1 60 ? -12.945 -9.68 2.506 1 89.56 60 MET B N 1
ATOM 4532 C CA . MET B 1 60 ? -12.844 -10.742 1.511 1 89.56 60 MET B CA 1
ATOM 4533 C C . MET B 1 60 ? -11.57 -11.562 1.719 1 89.56 60 MET B C 1
ATOM 4535 O O . MET B 1 60 ? -10.469 -11.016 1.672 1 89.56 60 MET B O 1
ATOM 4539 N N . PRO B 1 61 ? -11.711 -12.867 1.914 1 93.19 61 PRO B N 1
ATOM 4540 C CA . PRO B 1 61 ? -10.523 -13.688 2.174 1 93.19 61 PRO B CA 1
ATOM 4541 C C . PRO B 1 61 ? -9.805 -14.102 0.895 1 93.19 61 PRO B C 1
ATOM 4543 O O . PRO B 1 61 ? -8.648 -14.539 0.947 1 93.19 61 PRO B O 1
ATOM 4546 N N . TYR B 1 62 ? -10.469 -14.031 -0.219 1 92.31 62 TYR B N 1
ATOM 4547 C CA . TYR B 1 62 ? -9.891 -14.43 -1.498 1 92.31 62 TYR B CA 1
ATOM 4548 C C . TYR B 1 62 ? -9.633 -13.211 -2.385 1 92.31 62 TYR B C 1
ATOM 4550 O O . TYR B 1 62 ? -10.578 -12.586 -2.873 1 92.31 62 TYR B O 1
ATOM 4558 N N . LEU B 1 63 ? -8.391 -12.977 -2.605 1 95.12 63 LEU B N 1
ATOM 4559 C CA . LEU B 1 63 ? -8.031 -11.789 -3.375 1 95.12 63 LEU B CA 1
ATOM 4560 C C . LEU B 1 63 ? -7.449 -12.18 -4.73 1 95.12 63 LEU B C 1
ATOM 4562 O O . LEU B 1 63 ? -6.344 -12.711 -4.809 1 95.12 63 LEU B O 1
ATOM 4566 N N . ASN B 1 64 ? -8.195 -11.922 -5.781 1 93.38 64 ASN B N 1
ATOM 4567 C CA . ASN B 1 64 ? -7.746 -12.148 -7.148 1 93.38 64 ASN B CA 1
ATOM 4568 C C . ASN B 1 64 ? -7.449 -10.844 -7.871 1 93.38 64 ASN B C 1
ATOM 4570 O O . ASN B 1 64 ? -8.344 -10.008 -8.039 1 93.38 64 ASN B O 1
ATOM 4574 N N . PHE B 1 65 ? -6.262 -10.664 -8.312 1 94.94 65 PHE B N 1
ATOM 4575 C CA . PHE B 1 65 ? -5.863 -9.461 -9.039 1 94.94 65 PHE B CA 1
ATOM 4576 C C . PHE B 1 65 ? -5.391 -9.805 -10.445 1 94.94 65 PHE B C 1
ATOM 4578 O O . PHE B 1 65 ? -4.359 -10.461 -10.617 1 94.94 65 PHE B O 1
ATOM 4585 N N . ASN B 1 66 ? -6.059 -9.359 -11.43 1 91.75 66 ASN B N 1
ATOM 4586 C CA . ASN B 1 66 ? -5.699 -9.555 -12.828 1 91.75 66 ASN B CA 1
ATOM 4587 C C . ASN B 1 66 ? -5.461 -8.227 -13.539 1 91.75 66 ASN B C 1
ATOM 4589 O O . ASN B 1 66 ? -6.402 -7.465 -13.773 1 91.75 66 ASN B O 1
ATOM 4593 N N . MET B 1 67 ? -4.289 -7.992 -13.977 1 90.62 67 MET B N 1
ATOM 4594 C CA . MET B 1 67 ? -3.914 -6.707 -14.555 1 90.62 67 MET B CA 1
ATOM 4595 C C . MET B 1 67 ? -4.676 -6.453 -15.852 1 90.62 67 MET B C 1
ATOM 4597 O O . MET B 1 67 ? -5.145 -5.34 -16.094 1 90.62 67 MET B O 1
ATOM 4601 N N . GLU B 1 68 ? -4.754 -7.445 -16.75 1 88.38 68 GLU B N 1
ATOM 4602 C CA . GLU B 1 68 ? -5.473 -7.27 -18 1 88.38 68 GLU B CA 1
ATOM 4603 C C . GLU B 1 68 ? -6.914 -6.832 -17.75 1 88.38 68 GLU B C 1
ATOM 4605 O O . GLU B 1 68 ? -7.41 -5.906 -18.391 1 88.38 68 GLU B O 1
ATOM 4610 N N . TRP B 1 69 ? -7.516 -7.582 -16.844 1 89.19 69 TRP B N 1
ATOM 4611 C CA . TRP B 1 69 ? -8.883 -7.219 -16.5 1 89.19 69 TRP B CA 1
ATOM 4612 C C . TRP B 1 69 ? -8.945 -5.793 -15.953 1 89.19 69 TRP B C 1
ATOM 4614 O O . TRP B 1 69 ? -9.844 -5.027 -16.328 1 89.19 69 TRP B O 1
ATOM 4624 N N . PHE B 1 70 ? -8.078 -5.402 -15.109 1 92.44 70 PHE B N 1
ATOM 4625 C CA . PHE B 1 70 ? -8.031 -4.094 -14.461 1 92.44 70 PHE B CA 1
ATOM 4626 C C . PHE B 1 70 ? -7.891 -2.986 -15.5 1 92.44 70 PHE B C 1
ATOM 4628 O O . PHE B 1 70 ? -8.625 -1.998 -15.461 1 92.44 70 PHE B O 1
ATOM 4635 N N . V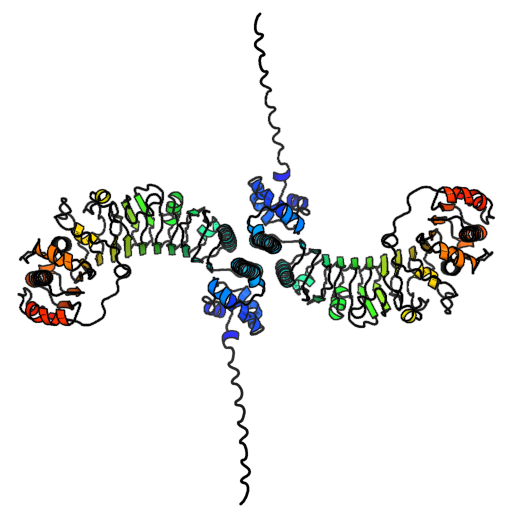AL B 1 71 ? -6.953 -3.119 -16.406 1 89.19 71 VAL B N 1
ATOM 4636 C CA . VAL B 1 71 ? -6.688 -2.088 -17.406 1 89.19 71 VAL B CA 1
ATOM 4637 C C . VAL B 1 71 ? -7.902 -1.926 -18.312 1 89.19 71 VAL B C 1
ATOM 4639 O O . VAL B 1 71 ? -8.242 -0.809 -18.703 1 89.19 71 VAL B O 1
ATOM 4642 N N . ASP B 1 72 ? -8.594 -3.012 -18.594 1 89.94 72 ASP B N 1
ATOM 4643 C CA . ASP B 1 72 ? -9.734 -2.982 -19.5 1 89.94 72 ASP B CA 1
ATOM 4644 C C . ASP B 1 72 ? -10.953 -2.354 -18.828 1 89.94 72 ASP B C 1
ATOM 4646 O O . ASP B 1 72 ? -11.812 -1.776 -19.5 1 89.94 72 ASP B O 1
ATOM 4650 N N . HIS B 1 73 ? -11.008 -2.459 -17.5 1 87.31 73 HIS B N 1
ATOM 4651 C CA . HIS B 1 73 ? -12.281 -2.154 -16.859 1 87.31 73 HIS B CA 1
ATOM 4652 C C . HIS B 1 73 ? -12.164 -0.958 -15.93 1 87.31 73 HIS B C 1
ATOM 4654 O O . HIS B 1 73 ? -13.164 -0.441 -15.438 1 87.31 73 HIS B O 1
ATOM 4660 N N . TYR B 1 74 ? -10.984 -0.597 -15.562 1 87.06 74 TYR B N 1
ATOM 4661 C CA . TYR B 1 74 ? -10.805 0.544 -14.672 1 87.06 74 TYR B CA 1
ATOM 4662 C C . TYR B 1 74 ? -10.414 1.79 -15.461 1 87.06 74 TYR B C 1
ATOM 4664 O O . TYR B 1 74 ? -9.281 1.896 -15.945 1 87.06 74 TYR B O 1
ATOM 4672 N N . ASP B 1 75 ? -11.258 2.682 -15.516 1 79.69 75 ASP B N 1
ATOM 4673 C CA . ASP B 1 75 ? -10.992 3.932 -16.219 1 79.69 75 ASP B CA 1
ATOM 4674 C C . ASP B 1 75 ? -10.266 4.926 -15.32 1 79.69 75 ASP B C 1
ATOM 4676 O O . ASP B 1 75 ? -10.812 5.371 -14.305 1 79.69 75 ASP B O 1
ATOM 4680 N N . ASP B 1 76 ? -9.008 5.156 -15.617 1 80.31 76 ASP B N 1
ATOM 4681 C CA . ASP B 1 76 ? -8.211 6.082 -14.82 1 80.31 76 ASP B CA 1
ATOM 4682 C C . ASP B 1 76 ? -7.492 7.094 -15.711 1 80.31 76 ASP B C 1
ATOM 4684 O O . ASP B 1 76 ? -6.801 6.715 -16.656 1 80.31 76 ASP B O 1
ATOM 4688 N N . LYS B 1 77 ? -7.668 8.359 -15.469 1 75.5 77 LYS B N 1
ATOM 4689 C CA . LYS B 1 77 ? -7.07 9.445 -16.234 1 75.5 77 LYS B CA 1
ATOM 4690 C C . LYS B 1 77 ? -5.547 9.391 -16.188 1 75.5 77 LYS B C 1
ATOM 4692 O O . LYS B 1 77 ? -4.867 9.914 -17.078 1 75.5 77 LYS B O 1
ATOM 4697 N N . ARG B 1 78 ? -5.098 8.688 -15.32 1 78.94 78 ARG B N 1
ATOM 4698 C CA . ARG B 1 78 ? -3.652 8.625 -15.125 1 78.94 78 ARG B CA 1
ATOM 4699 C C . ARG B 1 78 ? -2.994 7.766 -16.203 1 78.94 78 ARG B C 1
ATOM 4701 O O . ARG B 1 78 ? -1.776 7.816 -16.375 1 78.94 78 ARG B O 1
ATOM 4708 N N . TYR B 1 79 ? -3.703 7.039 -16.891 1 76.19 79 TYR B N 1
ATOM 4709 C CA . TYR B 1 79 ? -3.148 6.164 -17.906 1 76.19 79 TYR B CA 1
ATOM 4710 C C . TYR B 1 79 ? -2.395 6.969 -18.969 1 76.19 79 TYR B C 1
ATOM 4712 O O . TYR B 1 79 ? -1.505 6.441 -19.641 1 76.19 79 TYR B O 1
ATOM 4720 N N . ALA B 1 80 ? -2.676 8.219 -19 1 76.06 80 ALA B N 1
ATOM 4721 C CA . ALA B 1 80 ? -2.07 9.086 -20.016 1 76.06 80 ALA B CA 1
ATOM 4722 C C . ALA B 1 80 ? -0.633 9.438 -19.641 1 76.06 80 ALA B C 1
ATOM 4724 O O . ALA B 1 80 ? 0.186 9.742 -20.5 1 76.06 80 ALA B O 1
ATOM 4725 N N . ILE B 1 81 ? -0.329 9.234 -18.391 1 77.19 81 ILE B N 1
ATOM 4726 C CA . ILE B 1 81 ? 0.963 9.781 -17.984 1 77.19 81 ILE B CA 1
ATOM 4727 C C . ILE B 1 81 ? 1.758 8.711 -17.234 1 77.19 81 ILE B C 1
ATOM 4729 O O . ILE B 1 81 ? 2.977 8.82 -17.094 1 77.19 81 ILE B O 1
ATOM 4733 N N . VAL B 1 82 ? 1.013 7.723 -16.781 1 82.94 82 VAL B N 1
ATOM 4734 C CA . VAL B 1 82 ? 1.67 6.723 -15.938 1 82.94 82 VAL B CA 1
ATOM 4735 C C . VAL B 1 82 ? 1.431 5.332 -16.516 1 82.94 82 VAL B C 1
ATOM 4737 O O . VAL B 1 82 ? 0.341 5.035 -17.016 1 82.94 82 VAL B O 1
ATOM 4740 N N . ASP B 1 83 ? 2.441 4.516 -16.453 1 85.5 83 ASP B N 1
ATOM 4741 C CA . ASP B 1 83 ? 2.299 3.119 -16.859 1 85.5 83 ASP B CA 1
ATOM 4742 C C . ASP B 1 83 ? 1.206 2.422 -16.047 1 85.5 83 ASP B C 1
ATOM 4744 O O . ASP B 1 83 ? 1.15 2.559 -14.828 1 85.5 83 ASP B O 1
ATOM 4748 N N . PRO B 1 84 ? 0.411 1.766 -16.766 1 87.56 84 PRO B N 1
ATOM 4749 C CA . PRO B 1 84 ? -0.711 1.099 -16.094 1 87.56 84 PRO B CA 1
ATOM 4750 C C . PRO B 1 84 ? -0.261 0.166 -14.969 1 87.56 84 PRO B C 1
ATOM 4752 O O . PRO B 1 84 ? -1.017 -0.078 -14.023 1 87.56 84 PRO B O 1
ATOM 4755 N N . VAL B 1 85 ? 0.89 -0.422 -15.055 1 87.5 85 VAL B N 1
ATOM 4756 C CA . VAL B 1 85 ? 1.375 -1.351 -14.039 1 87.5 85 VAL B CA 1
ATOM 4757 C C . VAL B 1 85 ? 1.457 -0.643 -12.688 1 87.5 85 VAL B C 1
ATOM 4759 O O . VAL B 1 85 ? 1.162 -1.239 -11.648 1 87.5 85 VAL B O 1
ATOM 4762 N N . TYR B 1 86 ? 1.771 0.658 -12.719 1 87.5 86 TYR B N 1
ATOM 4763 C CA . TYR B 1 86 ? 1.9 1.412 -11.477 1 87.5 86 TYR B CA 1
ATOM 4764 C C . TYR B 1 86 ? 0.536 1.664 -10.852 1 87.5 86 TYR B C 1
ATOM 4766 O O . TYR B 1 86 ? 0.388 1.601 -9.625 1 87.5 86 TYR B O 1
ATOM 4774 N N . ILE B 1 87 ? -0.383 1.947 -11.703 1 89.19 87 ILE B N 1
ATOM 4775 C CA . ILE B 1 87 ? -1.734 2.199 -11.219 1 89.19 87 ILE B CA 1
ATOM 4776 C C . ILE B 1 87 ? -2.33 0.909 -10.656 1 89.19 87 ILE B C 1
ATOM 4778 O O . ILE B 1 87 ? -3.043 0.932 -9.656 1 89.19 87 ILE B O 1
ATOM 4782 N N . PHE B 1 88 ? -2.049 -0.171 -11.359 1 91.81 88 PHE B N 1
ATOM 4783 C CA . PHE B 1 88 ? -2.518 -1.481 -10.93 1 91.81 88 PHE B CA 1
ATOM 4784 C C . PHE B 1 88 ? -1.959 -1.824 -9.547 1 91.81 88 PHE B C 1
ATOM 4786 O O . PHE B 1 88 ? -2.705 -2.225 -8.656 1 91.81 88 PHE B O 1
ATOM 4793 N N . TRP B 1 89 ? -0.672 -1.702 -9.328 1 92 89 TRP B N 1
ATOM 4794 C CA . TRP B 1 89 ? -0.043 -1.995 -8.047 1 92 89 TRP B CA 1
ATOM 4795 C C . TRP B 1 89 ? -0.536 -1.035 -6.969 1 92 89 TRP B C 1
ATOM 4797 O O . TRP B 1 89 ? -0.651 -1.412 -5.801 1 92 89 TRP B O 1
ATOM 4807 N N . ASP B 1 90 ? -0.76 0.234 -7.348 1 91.81 90 ASP B N 1
ATOM 4808 C CA . ASP B 1 90 ? -1.359 1.188 -6.422 1 91.81 90 ASP B CA 1
ATOM 4809 C C . ASP B 1 90 ? -2.695 0.672 -5.891 1 91.81 90 ASP B C 1
ATOM 4811 O O . ASP B 1 90 ? -2.965 0.754 -4.688 1 91.81 90 ASP B O 1
ATOM 4815 N N . PHE B 1 91 ? -3.479 0.172 -6.789 1 92.81 91 PHE B N 1
ATOM 4816 C CA . PHE B 1 91 ? -4.773 -0.39 -6.426 1 92.81 91 PHE B CA 1
ATOM 4817 C C . PHE B 1 91 ? -4.609 -1.556 -5.461 1 92.81 91 PHE B C 1
ATOM 4819 O O . PHE B 1 91 ? -5.316 -1.642 -4.453 1 92.81 91 PHE B O 1
ATOM 4826 N N . ILE B 1 92 ? -3.664 -2.477 -5.754 1 94.44 92 ILE B N 1
ATOM 4827 C CA . ILE B 1 92 ? -3.42 -3.643 -4.914 1 94.44 92 ILE B CA 1
ATOM 4828 C C . ILE B 1 92 ? -3.035 -3.193 -3.508 1 94.44 92 ILE B C 1
ATOM 4830 O O . ILE B 1 92 ? -3.58 -3.689 -2.518 1 94.44 92 ILE B O 1
ATOM 4834 N N . LYS B 1 93 ? -2.131 -2.25 -3.393 1 94.75 93 LYS B N 1
ATOM 4835 C CA . LYS B 1 93 ? -1.632 -1.803 -2.096 1 94.75 93 LYS B CA 1
ATOM 4836 C C . LYS B 1 93 ? -2.738 -1.137 -1.281 1 94.75 93 LYS B C 1
ATOM 4838 O O . LYS B 1 93 ? -2.844 -1.356 -0.073 1 94.75 93 LYS B O 1
ATOM 4843 N N . TRP B 1 94 ? -3.574 -0.385 -1.929 1 93.19 94 TRP B N 1
ATOM 4844 C CA . TRP B 1 94 ? -4.703 0.211 -1.221 1 93.19 94 TRP B CA 1
ATOM 4845 C C . TRP B 1 94 ? -5.676 -0.863 -0.744 1 93.19 94 TRP B C 1
ATOM 4847 O O . TRP B 1 94 ? -6.219 -0.773 0.359 1 93.19 94 TRP B O 1
ATOM 4857 N N . ALA B 1 95 ? -5.953 -1.81 -1.649 1 92.62 95 ALA B N 1
ATOM 4858 C CA . ALA B 1 95 ? -6.844 -2.906 -1.276 1 92.62 95 ALA B CA 1
ATOM 4859 C C . ALA B 1 95 ? -6.348 -3.611 -0.018 1 92.62 95 ALA B C 1
ATOM 4861 O O . ALA B 1 95 ? -7.141 -3.977 0.851 1 92.62 95 ALA B O 1
ATOM 4862 N N . LEU B 1 96 ? -5.02 -3.775 0.053 1 94.75 96 LEU B N 1
ATOM 4863 C CA . LEU B 1 96 ? -4.43 -4.477 1.188 1 94.75 96 LEU B CA 1
ATOM 4864 C C . LEU B 1 96 ? -4.418 -3.586 2.428 1 94.75 96 LEU B C 1
ATOM 4866 O O . LEU B 1 96 ? -4.574 -4.074 3.549 1 94.75 96 LEU B O 1
ATOM 4870 N N . LEU B 1 97 ? -4.246 -2.314 2.264 1 94.5 97 LEU B N 1
ATOM 4871 C CA . LEU B 1 97 ? -4.125 -1.376 3.373 1 94.5 97 LEU B CA 1
ATOM 4872 C C . LEU B 1 97 ? -5.488 -1.1 4.004 1 94.5 97 LEU B C 1
ATOM 4874 O O . LEU B 1 97 ? -5.59 -0.908 5.215 1 94.5 97 LEU B O 1
ATOM 4878 N N . LEU B 1 98 ? -6.539 -1.067 3.174 1 92.19 98 LEU B N 1
ATOM 4879 C CA . LEU B 1 98 ? -7.832 -0.562 3.623 1 92.19 98 LEU B CA 1
ATOM 4880 C C . LEU B 1 98 ? -8.727 -1.703 4.09 1 92.19 98 LEU B C 1
ATOM 4882 O O . LEU B 1 98 ? -9.797 -1.466 4.66 1 92.19 98 LEU B O 1
ATOM 4886 N N . ARG B 1 99 ? -8.344 -2.889 3.881 1 90.94 99 ARG B N 1
ATOM 4887 C CA . ARG B 1 99 ? -9.141 -4.023 4.34 1 90.94 99 ARG B CA 1
ATOM 4888 C C . ARG B 1 99 ? -9.172 -4.094 5.863 1 90.94 99 ARG B C 1
ATOM 4890 O O . ARG B 1 99 ? -8.336 -3.479 6.531 1 90.94 99 ARG B O 1
ATOM 4897 N N . ASP B 1 100 ? -10.055 -4.844 6.387 1 89.19 100 ASP B N 1
ATOM 4898 C CA . ASP B 1 100 ? -10.141 -5.008 7.832 1 89.19 100 ASP B CA 1
ATOM 4899 C C . ASP B 1 100 ? -9.188 -6.105 8.312 1 89.19 100 ASP B C 1
ATOM 4901 O O . ASP B 1 100 ? -8.281 -6.508 7.59 1 89.19 100 ASP B O 1
ATOM 4905 N N . ASP B 1 101 ? -9.305 -6.496 9.523 1 88.06 101 ASP B N 1
ATOM 4906 C CA . ASP B 1 101 ? -8.344 -7.422 10.117 1 88.06 101 ASP B CA 1
ATOM 4907 C C . ASP B 1 101 ? -8.734 -8.875 9.844 1 88.06 101 ASP B C 1
ATOM 4909 O O . ASP B 1 101 ? -8.258 -9.789 10.516 1 88.06 101 ASP B O 1
ATOM 4913 N N . SER B 1 102 ? -9.672 -9.047 8.828 1 91 102 SER B N 1
ATOM 4914 C CA . SER B 1 102 ? -10.062 -10.406 8.469 1 91 102 SER B CA 1
ATOM 4915 C C . SER B 1 102 ? -8.906 -11.164 7.824 1 91 102 SER B C 1
ATOM 4917 O O . SER B 1 102 ? -8.047 -10.562 7.184 1 91 102 SER B O 1
ATOM 4919 N N . GLN B 1 103 ? -8.93 -12.352 7.957 1 93 103 GLN B N 1
ATOM 4920 C CA . GLN B 1 103 ? -7.844 -13.195 7.465 1 93 103 GLN B CA 1
ATOM 4921 C C . GLN B 1 103 ? -7.887 -13.32 5.945 1 93 103 GLN B C 1
ATOM 4923 O O . GLN B 1 103 ? -8.961 -13.469 5.363 1 93 103 GLN B O 1
ATOM 4928 N N . ILE B 1 104 ? -6.754 -13.25 5.371 1 95.44 104 ILE B N 1
ATOM 4929 C CA . ILE B 1 104 ? -6.621 -13.531 3.945 1 95.44 104 ILE B CA 1
ATOM 4930 C C . ILE B 1 104 ? -6.207 -14.992 3.746 1 95.44 104 ILE B C 1
ATOM 4932 O O . ILE B 1 104 ? -5.215 -15.445 4.32 1 95.44 104 ILE B O 1
ATOM 4936 N N . ILE B 1 105 ? -6.938 -15.68 2.949 1 95.88 105 ILE B N 1
ATOM 4937 C CA . ILE B 1 105 ? -6.66 -17.094 2.711 1 95.88 105 ILE B CA 1
ATOM 4938 C C . ILE B 1 105 ? -5.848 -17.25 1.428 1 95.88 105 ILE B C 1
ATOM 4940 O O . ILE B 1 105 ? -4.891 -18.031 1.381 1 95.88 105 ILE B O 1
ATOM 4944 N N . ARG B 1 106 ? -6.23 -16.469 0.442 1 96.12 106 ARG B N 1
ATOM 4945 C CA . ARG B 1 106 ? -5.602 -16.656 -0.864 1 96.12 106 ARG B CA 1
ATOM 4946 C C . ARG B 1 106 ? -5.32 -15.312 -1.525 1 96.12 106 ARG B C 1
ATOM 4948 O O . ARG B 1 106 ? -6.145 -14.398 -1.468 1 96.12 106 ARG B O 1
ATOM 4955 N N . ILE B 1 107 ? -4.148 -15.203 -2.115 1 96.94 107 ILE B N 1
ATOM 4956 C CA . ILE B 1 107 ? -3.811 -14.094 -2.998 1 96.94 107 ILE B CA 1
ATOM 4957 C C . ILE B 1 107 ? -3.391 -14.625 -4.363 1 96.94 107 ILE B C 1
ATOM 4959 O O . ILE B 1 107 ? -2.445 -15.414 -4.469 1 96.94 107 ILE B O 1
ATOM 4963 N N . CYS B 1 108 ? -4.133 -14.25 -5.383 1 94.94 108 CYS B N 1
ATOM 4964 C CA . CYS B 1 108 ? -3.801 -14.594 -6.758 1 94.94 108 CYS B CA 1
ATOM 4965 C C . CYS B 1 108 ? -3.496 -13.352 -7.578 1 94.94 108 CYS B C 1
ATOM 4967 O O . CYS B 1 108 ? -4.316 -12.43 -7.648 1 94.94 108 CYS B O 1
ATOM 4969 N N . LEU B 1 109 ? -2.344 -13.359 -8.148 1 94.62 109 LEU B N 1
ATOM 4970 C CA . LEU B 1 109 ? -1.917 -12.203 -8.93 1 94.62 109 LEU B CA 1
ATOM 4971 C C . LEU B 1 109 ? -1.539 -12.609 -10.352 1 94.62 109 LEU B C 1
ATOM 4973 O O . LEU B 1 109 ? -0.787 -13.57 -10.547 1 94.62 109 LEU B O 1
ATOM 4977 N N . CYS B 1 110 ? -2.135 -11.984 -11.344 1 91.06 110 CYS B N 1
ATOM 4978 C CA . CYS B 1 110 ? -1.752 -12.102 -12.742 1 91.06 110 CYS B CA 1
ATOM 4979 C C . CYS B 1 110 ? -1.287 -10.766 -13.305 1 91.06 110 CYS B C 1
ATOM 4981 O O . CYS B 1 110 ? -2.09 -9.844 -13.477 1 91.06 110 CYS B O 1
ATOM 4983 N N . CYS B 1 111 ? -0.07 -10.633 -13.469 1 88.38 111 CYS B N 1
ATOM 4984 C CA . CYS B 1 111 ? 0.479 -9.336 -13.867 1 88.38 111 CYS B CA 1
ATOM 4985 C C . CYS B 1 111 ? 1.72 -9.516 -14.734 1 88.38 111 CYS B C 1
ATOM 4987 O O . CYS B 1 111 ? 2.602 -10.312 -14.406 1 88.38 111 CYS B O 1
ATOM 4989 N N . ASP B 1 112 ? 1.712 -8.695 -15.773 1 80.12 112 ASP B N 1
ATOM 4990 C CA . ASP B 1 112 ? 2.895 -8.68 -16.625 1 80.12 112 ASP B CA 1
ATOM 4991 C C . ASP B 1 112 ? 3.895 -7.629 -16.172 1 80.12 112 ASP B C 1
ATOM 4993 O O . ASP B 1 112 ? 3.518 -6.652 -15.508 1 80.12 112 ASP B O 1
ATOM 4997 N N . ASN B 1 113 ? 5.098 -7.785 -16.375 1 75.38 113 ASN B N 1
ATOM 4998 C CA . ASN B 1 113 ? 6.148 -6.797 -16.141 1 75.38 113 ASN B CA 1
ATOM 4999 C C . ASN B 1 113 ? 6.266 -6.43 -14.664 1 75.38 113 ASN B C 1
ATOM 5001 O O . ASN B 1 113 ? 6.406 -5.254 -14.328 1 75.38 113 ASN B O 1
ATOM 5005 N N . THR B 1 114 ? 6.004 -7.328 -13.859 1 75.81 114 THR B N 1
ATOM 5006 C CA . THR B 1 114 ? 6.145 -7.086 -12.43 1 75.81 114 THR B CA 1
ATOM 5007 C C . THR B 1 114 ? 7.605 -7.23 -12 1 75.81 114 THR B C 1
ATOM 5009 O O . THR B 1 114 ? 8.297 -8.148 -12.438 1 75.81 114 THR B O 1
ATOM 5012 N N . SER B 1 115 ? 8.047 -6.262 -11.312 1 77.56 115 SER B N 1
ATOM 5013 C CA . SER B 1 115 ? 9.391 -6.367 -10.758 1 77.56 115 SER B CA 1
ATOM 5014 C C . SER B 1 115 ? 9.438 -7.359 -9.602 1 77.56 115 SER B C 1
ATOM 5016 O O . SER B 1 115 ? 8.445 -7.535 -8.883 1 77.56 115 SER B O 1
ATOM 5018 N N . THR B 1 116 ? 10.547 -7.988 -9.398 1 82.75 116 THR B N 1
ATOM 5019 C CA . THR B 1 116 ? 10.727 -8.953 -8.32 1 82.75 116 THR B CA 1
ATOM 5020 C C . THR B 1 116 ? 10.625 -8.266 -6.961 1 82.75 116 THR B C 1
ATOM 5022 O O . THR B 1 116 ? 10.195 -8.883 -5.98 1 82.75 116 THR B O 1
ATOM 5025 N N . ASP B 1 117 ? 10.977 -7.02 -6.965 1 84.38 117 ASP B N 1
ATOM 5026 C CA . ASP B 1 117 ? 10.898 -6.293 -5.699 1 84.38 117 ASP B CA 1
ATOM 5027 C C . ASP B 1 117 ? 9.453 -6.16 -5.223 1 84.38 117 ASP B C 1
ATOM 5029 O O . ASP B 1 117 ? 9.172 -6.293 -4.031 1 84.38 117 ASP B O 1
ATOM 5033 N N . GLN B 1 118 ? 8.625 -5.848 -6.195 1 87.69 118 GLN B N 1
ATOM 5034 C CA . GLN B 1 118 ? 7.215 -5.734 -5.855 1 87.69 118 GLN B CA 1
ATOM 5035 C C . GLN B 1 118 ? 6.648 -7.074 -5.395 1 87.69 118 GLN B C 1
ATOM 5037 O O . GLN B 1 118 ? 5.895 -7.133 -4.418 1 87.69 118 GLN B O 1
ATOM 5042 N N . LEU B 1 119 ? 7.055 -8.109 -6.031 1 90.62 119 LEU B N 1
ATOM 5043 C CA . LEU B 1 119 ? 6.566 -9.438 -5.68 1 90.62 119 LEU B CA 1
ATOM 5044 C C . LEU B 1 119 ? 7.102 -9.867 -4.316 1 90.62 119 LEU B C 1
ATOM 5046 O O . LEU B 1 119 ? 6.387 -10.492 -3.531 1 90.62 119 LEU B O 1
ATOM 5050 N N . ASN B 1 120 ? 8.359 -9.602 -4.141 1 92.12 120 ASN B N 1
ATOM 5051 C CA . ASN B 1 120 ? 8.922 -9.914 -2.83 1 92.12 120 ASN B CA 1
ATOM 5052 C C . ASN B 1 120 ? 8.219 -9.133 -1.718 1 92.12 120 ASN B C 1
ATOM 5054 O O . ASN B 1 120 ? 8.039 -9.656 -0.615 1 92.12 120 ASN B O 1
ATOM 5058 N N . GLY B 1 121 ? 7.91 -7.895 -2.018 1 92.12 121 GLY B N 1
ATOM 5059 C CA . GLY B 1 121 ? 7.098 -7.148 -1.071 1 92.12 121 GLY B CA 1
ATOM 5060 C C . GLY B 1 121 ? 5.77 -7.816 -0.771 1 92.12 121 GLY B C 1
ATOM 5061 O O . GLY B 1 121 ? 5.367 -7.922 0.39 1 92.12 121 GLY B O 1
ATOM 5062 N N . LEU B 1 122 ? 5.121 -8.266 -1.813 1 94.38 122 LEU B N 1
ATOM 5063 C CA . LEU B 1 122 ? 3.836 -8.945 -1.659 1 94.38 122 LEU B CA 1
ATOM 5064 C C . LEU B 1 122 ? 3.99 -10.227 -0.851 1 94.38 122 LEU B C 1
ATOM 5066 O O . LEU B 1 122 ? 3.125 -10.562 -0.039 1 94.38 122 LEU B O 1
ATOM 5070 N N . LEU B 1 123 ? 5.078 -10.938 -1.07 1 95.81 123 LEU B N 1
ATOM 5071 C CA . LEU B 1 123 ? 5.328 -12.164 -0.326 1 95.81 123 LEU B CA 1
ATOM 5072 C C . LEU B 1 123 ? 5.512 -11.875 1.159 1 95.81 123 LEU B C 1
ATOM 5074 O O . LEU B 1 123 ? 5.078 -12.656 2.008 1 95.81 123 LEU B O 1
ATOM 5078 N N . ARG B 1 124 ? 6.156 -10.781 1.468 1 95.44 124 ARG B N 1
ATOM 5079 C CA . ARG B 1 124 ? 6.316 -10.398 2.867 1 95.44 124 ARG B CA 1
ATOM 5080 C C . ARG B 1 124 ? 4.969 -10.062 3.5 1 95.44 124 ARG B C 1
ATOM 5082 O O . ARG B 1 124 ? 4.719 -10.406 4.656 1 95.44 124 ARG B O 1
ATOM 5089 N N . VAL B 1 125 ? 4.152 -9.367 2.717 1 95.56 125 VAL B N 1
ATOM 5090 C CA . VAL B 1 125 ? 2.807 -9.078 3.199 1 95.56 125 VAL B CA 1
ATOM 5091 C C . VAL B 1 125 ? 2.037 -10.375 3.404 1 95.56 125 VAL B C 1
ATOM 5093 O O . VAL B 1 125 ? 1.341 -10.539 4.41 1 95.56 125 VAL B O 1
ATOM 5096 N N . ALA B 1 126 ? 2.146 -11.281 2.455 1 96.19 126 ALA B N 1
ATOM 5097 C CA . ALA B 1 126 ? 1.491 -12.586 2.539 1 96.19 126 ALA B CA 1
ATOM 5098 C C . ALA B 1 126 ? 1.946 -13.352 3.777 1 96.19 126 ALA B C 1
ATOM 5100 O O . ALA B 1 126 ? 1.146 -14.031 4.422 1 96.19 126 ALA B O 1
ATOM 5101 N N . ALA B 1 127 ? 3.221 -13.242 4.09 1 96 127 ALA B N 1
ATOM 5102 C CA . ALA B 1 127 ? 3.764 -13.906 5.273 1 96 127 ALA B CA 1
ATOM 5103 C C . ALA B 1 127 ? 3.164 -13.328 6.551 1 96 127 ALA B C 1
ATOM 5105 O O . ALA B 1 127 ? 2.777 -14.07 7.457 1 96 127 ALA B O 1
ATOM 5106 N N . LYS B 1 128 ? 3.119 -12.055 6.594 1 93.31 128 LYS B N 1
ATOM 5107 C CA . LYS B 1 128 ? 2.541 -11.383 7.754 1 93.31 128 LYS B CA 1
ATOM 5108 C C . LYS B 1 128 ? 1.09 -11.805 7.969 1 93.31 128 LYS B C 1
ATOM 5110 O O . LYS B 1 128 ? 0.645 -11.969 9.109 1 93.31 128 LYS B O 1
ATOM 5115 N N . GLN B 1 129 ? 0.408 -11.992 6.859 1 94 129 GLN B N 1
ATOM 5116 C CA . GLN B 1 129 ? -1.006 -12.352 6.902 1 94 129 GLN B CA 1
ATOM 5117 C C . GLN B 1 129 ? -1.189 -13.859 7.02 1 94 129 GLN B C 1
ATOM 5119 O O . GLN B 1 129 ? -2.316 -14.344 7.141 1 94 129 GLN B O 1
ATOM 5124 N N . LYS B 1 130 ? -0.093 -14.578 6.961 1 95.81 130 LYS B N 1
ATOM 5125 C CA . LYS B 1 130 ? -0.089 -16.031 7.09 1 95.81 130 LYS B CA 1
ATOM 5126 C C . LYS B 1 130 ? -1.057 -16.672 6.102 1 95.81 130 LYS B C 1
ATOM 5128 O O . LYS B 1 130 ? -1.905 -17.484 6.488 1 95.81 130 LYS B O 1
ATOM 5133 N N . ILE B 1 131 ? -0.917 -16.344 4.859 1 96.88 131 ILE B N 1
ATOM 5134 C CA . ILE B 1 131 ? -1.857 -16.828 3.854 1 96.88 131 ILE B CA 1
ATOM 5135 C C . ILE B 1 131 ? -1.622 -18.328 3.602 1 96.88 131 ILE B C 1
ATOM 5137 O O . ILE B 1 131 ? -0.553 -18.844 3.92 1 96.88 131 ILE B O 1
ATOM 5141 N N . GLN B 1 132 ? -2.596 -18.969 3.012 1 97.75 132 GLN B N 1
ATOM 5142 C CA . GLN B 1 132 ? -2.52 -20.406 2.785 1 97.75 132 GLN B CA 1
ATOM 5143 C C . GLN B 1 132 ? -2.289 -20.719 1.311 1 97.75 132 GLN B C 1
ATOM 5145 O O . GLN B 1 132 ? -1.692 -21.734 0.974 1 97.75 132 GLN B O 1
ATOM 5150 N N . GLU B 1 133 ? -2.812 -19.844 0.449 1 98 133 GLU B N 1
ATOM 5151 C CA . GLU B 1 133 ? -2.693 -20.078 -0.985 1 98 133 GLU B CA 1
ATOM 5152 C C . GLU B 1 133 ? -2.107 -18.875 -1.705 1 98 133 GLU B C 1
ATOM 5154 O O . GLU B 1 133 ? -2.58 -17.75 -1.527 1 98 133 GLU B O 1
ATOM 5159 N N . PHE B 1 134 ? -1.106 -19.078 -2.479 1 97.69 134 PHE B N 1
ATOM 5160 C CA . PHE B 1 134 ? -0.485 -18.016 -3.256 1 97.69 134 PHE B CA 1
ATOM 5161 C C . PHE B 1 134 ? -0.337 -18.422 -4.715 1 97.69 134 PHE B C 1
ATOM 5163 O O . PHE B 1 134 ? 0.202 -19.484 -5.016 1 97.69 134 PHE B O 1
ATOM 5170 N N . CYS B 1 135 ? -0.809 -17.641 -5.641 1 95.38 135 CYS B N 1
ATOM 5171 C CA . CYS B 1 135 ? -0.738 -17.891 -7.078 1 95.38 135 CYS B CA 1
ATOM 5172 C C . CYS B 1 135 ? -0.202 -16.672 -7.816 1 95.38 135 CYS B C 1
ATOM 5174 O O . CYS B 1 135 ? -0.681 -15.562 -7.609 1 95.38 135 CYS B O 1
ATOM 5176 N N . PHE B 1 136 ? 0.801 -16.875 -8.578 1 92.88 136 PHE B N 1
ATOM 5177 C CA . PHE B 1 136 ? 1.332 -15.805 -9.422 1 92.88 136 PHE B CA 1
ATOM 5178 C C . PHE B 1 136 ? 1.505 -16.281 -10.852 1 92.88 136 PHE B C 1
ATOM 5180 O O . PHE B 1 136 ? 2.119 -17.328 -11.094 1 92.88 136 PHE B O 1
ATOM 5187 N N . HIS B 1 137 ? 0.939 -15.477 -11.812 1 87.44 137 HIS B N 1
ATOM 5188 C CA . HIS B 1 137 ? 1.009 -15.852 -13.219 1 87.44 137 HIS B CA 1
ATOM 5189 C C . HIS B 1 137 ? 1.588 -14.727 -14.062 1 87.44 137 HIS B C 1
ATOM 5191 O O . HIS B 1 137 ? 1.338 -13.547 -13.789 1 87.44 137 HIS B O 1
ATOM 5197 N N . ASP B 1 138 ? 2.344 -15.062 -15.125 1 74 138 ASP B N 1
ATOM 5198 C CA . ASP B 1 138 ? 2.756 -14.242 -16.266 1 74 138 ASP B CA 1
ATOM 5199 C C . ASP B 1 138 ? 3.801 -13.211 -15.844 1 74 138 ASP B C 1
ATOM 5201 O O . ASP B 1 138 ? 3.777 -12.07 -16.312 1 74 138 ASP B O 1
ATOM 5205 N N . GLY B 1 139 ? 4.68 -13.516 -15.109 1 68.88 139 GLY B N 1
ATOM 5206 C CA . GLY B 1 139 ? 5.672 -12.539 -14.68 1 68.88 139 GLY B CA 1
ATOM 5207 C C . GLY B 1 139 ? 6.902 -12.508 -15.57 1 68.88 139 GLY B C 1
ATOM 5208 O O . GLY B 1 139 ? 7.395 -13.562 -15.992 1 68.88 139 GLY B O 1
ATOM 5209 N N . ASP B 1 140 ? 7.062 -11.32 -16.281 1 61.34 140 ASP B N 1
ATOM 5210 C CA . ASP B 1 140 ? 8.344 -11.141 -16.969 1 61.34 140 ASP B CA 1
ATOM 5211 C C . ASP B 1 140 ? 9.344 -10.43 -16.062 1 61.34 140 ASP B C 1
ATOM 5213 O O . ASP B 1 140 ? 9.039 -9.383 -15.477 1 61.34 140 ASP B O 1
ATOM 5217 N N . TYR B 1 141 ? 10.219 -11.156 -15.492 1 60.5 141 TYR B N 1
ATOM 5218 C CA . TYR B 1 141 ? 10.922 -10.461 -14.422 1 60.5 141 TYR B CA 1
ATOM 5219 C C . TYR B 1 141 ? 12.406 -10.32 -14.75 1 60.5 141 TYR B C 1
ATOM 5221 O O . TYR B 1 141 ? 12.93 -11.047 -15.602 1 60.5 141 TYR B O 1
ATOM 5229 N N . THR B 1 142 ? 12.836 -9.203 -14.328 1 59.03 142 THR B N 1
ATOM 5230 C CA . THR B 1 142 ? 14.281 -9.039 -14.211 1 59.03 142 THR B CA 1
ATOM 5231 C C . THR B 1 142 ? 14.875 -10.117 -13.312 1 59.03 142 THR B C 1
ATOM 5233 O O . THR B 1 142 ? 14.148 -10.781 -12.57 1 59.03 142 THR B O 1
ATOM 5236 N N . ALA B 1 143 ? 16.203 -10.266 -13.352 1 60.72 143 ALA B N 1
ATOM 5237 C CA . ALA B 1 143 ? 17.25 -11.211 -12.938 1 60.72 143 ALA B CA 1
ATOM 5238 C C . ALA B 1 143 ? 17.266 -11.391 -11.422 1 60.72 143 ALA B C 1
ATOM 5240 O O . ALA B 1 143 ? 18.094 -12.117 -10.891 1 60.72 143 ALA B O 1
ATOM 5241 N N . ASN B 1 144 ? 16.172 -10.867 -10.586 1 77.44 144 ASN B N 1
ATOM 5242 C CA . ASN B 1 144 ? 16.406 -11.062 -9.156 1 77.44 144 ASN B CA 1
ATOM 5243 C C . ASN B 1 144 ? 15.633 -12.266 -8.617 1 77.44 144 ASN B C 1
ATOM 5245 O O . ASN B 1 144 ? 14.711 -12.758 -9.266 1 77.44 144 ASN B O 1
ATOM 5249 N N . GLU B 1 145 ? 16 -12.758 -7.43 1 87.81 145 GLU B N 1
ATOM 5250 C CA . GLU B 1 145 ? 15.461 -13.953 -6.793 1 87.81 145 GLU B CA 1
ATOM 5251 C C . GLU B 1 145 ? 14.148 -13.648 -6.078 1 87.81 145 GLU B C 1
ATOM 5253 O O . GLU B 1 145 ? 13.945 -12.539 -5.59 1 87.81 145 GLU B O 1
ATOM 5258 N N . LEU B 1 146 ? 13.234 -14.547 -6.121 1 90.44 146 LEU B N 1
ATOM 5259 C CA . LEU B 1 146 ? 12.023 -14.516 -5.305 1 90.44 146 LEU B CA 1
ATOM 5260 C C . LEU B 1 146 ? 12.273 -15.148 -3.941 1 90.44 146 LEU B C 1
ATOM 5262 O O . LEU B 1 146 ? 12.68 -16.312 -3.855 1 90.44 146 LEU B O 1
ATOM 5266 N N . GLU B 1 147 ? 11.992 -14.406 -2.938 1 93 147 GLU B N 1
ATOM 5267 C CA . GLU B 1 147 ? 12.336 -14.844 -1.588 1 93 147 GLU B CA 1
ATOM 5268 C C . GLU B 1 147 ? 11.086 -15.219 -0.797 1 93 147 GLU B C 1
ATOM 5270 O O . GLU B 1 147 ? 10.195 -14.383 -0.604 1 93 147 GLU B O 1
ATOM 5275 N N . PHE B 1 148 ? 11.055 -16.438 -0.315 1 95.38 148 PHE B N 1
ATOM 5276 C CA . PHE B 1 148 ? 9.953 -16.875 0.527 1 95.38 148 PHE B CA 1
ATOM 5277 C C . PHE B 1 148 ? 10.344 -16.844 1.999 1 95.38 148 PHE B C 1
ATOM 5279 O O . PHE B 1 148 ? 11.211 -17.594 2.436 1 95.38 148 PHE B O 1
ATOM 5286 N N . PRO B 1 149 ? 9.688 -15.977 2.787 1 95.44 149 PRO B N 1
ATOM 5287 C CA . PRO B 1 149 ? 9.984 -15.914 4.219 1 95.44 149 PRO B CA 1
ATOM 5288 C C . PRO B 1 149 ? 9.617 -17.203 4.953 1 95.44 149 PRO B C 1
ATOM 5290 O O . PRO B 1 149 ? 8.789 -17.984 4.465 1 95.44 149 PRO B O 1
ATOM 5293 N N . ARG B 1 150 ? 10.164 -17.469 6.117 1 95.44 150 ARG B N 1
ATOM 5294 C CA . ARG B 1 150 ? 9.992 -18.688 6.906 1 95.44 150 ARG B CA 1
ATOM 5295 C C . ARG B 1 150 ? 8.516 -18.922 7.23 1 95.44 150 ARG B C 1
ATOM 5297 O O . ARG B 1 150 ? 8.023 -20.047 7.098 1 95.44 150 ARG B O 1
ATOM 5304 N N . VAL B 1 151 ? 7.832 -17.875 7.605 1 95.88 151 VAL B N 1
ATOM 5305 C CA . VAL B 1 151 ? 6.434 -17.984 8.008 1 95.88 151 VAL B CA 1
ATOM 5306 C C . VAL B 1 151 ? 5.598 -18.5 6.84 1 95.88 151 VAL B C 1
ATOM 5308 O O . VAL B 1 151 ? 4.715 -19.344 7.02 1 95.88 151 VAL B O 1
ATOM 5311 N N . LEU B 1 152 ? 5.906 -18.016 5.699 1 95.62 152 LEU B N 1
ATOM 5312 C CA . LEU B 1 152 ? 5.148 -18.422 4.523 1 95.62 152 LEU B CA 1
ATOM 5313 C C . LEU B 1 152 ? 5.406 -19.891 4.188 1 95.62 152 LEU B C 1
ATOM 5315 O O . LEU B 1 152 ? 4.5 -20.594 3.748 1 95.62 152 LEU B O 1
ATOM 5319 N N . CYS B 1 153 ? 6.602 -20.344 4.371 1 95.75 153 CYS B N 1
ATOM 5320 C CA . CYS B 1 153 ? 6.934 -21.75 4.145 1 95.75 153 CYS B CA 1
ATOM 5321 C C . CYS B 1 153 ? 6.129 -22.656 5.066 1 95.75 153 CYS B C 1
ATOM 5323 O O . CYS B 1 153 ? 5.812 -23.797 4.703 1 95.75 153 CYS B O 1
ATOM 5325 N N . GLU B 1 154 ? 5.75 -22.094 6.184 1 95.62 154 GLU B N 1
ATOM 5326 C CA . GLU B 1 154 ? 5.023 -22.891 7.176 1 95.62 154 GLU B CA 1
ATOM 5327 C C . GLU B 1 154 ? 3.521 -22.859 6.91 1 95.62 154 GLU B C 1
ATOM 5329 O O . GLU B 1 154 ? 2.805 -23.797 7.266 1 95.62 154 GLU B O 1
ATOM 5334 N N . THR B 1 155 ? 3.092 -21.781 6.273 1 97 155 THR B N 1
ATOM 5335 C CA . THR B 1 155 ? 1.646 -21.594 6.23 1 97 155 THR B CA 1
ATOM 5336 C C . THR B 1 155 ? 1.088 -21.984 4.863 1 97 155 THR B C 1
ATOM 5338 O O . THR B 1 155 ? -0.081 -22.359 4.75 1 97 155 THR B O 1
ATOM 5341 N N . LEU B 1 156 ? 1.785 -21.969 3.805 1 97.69 156 LEU B N 1
ATOM 5342 C CA . LEU B 1 156 ? 1.281 -22.203 2.455 1 97.69 156 LEU B CA 1
ATOM 5343 C C . LEU B 1 156 ? 0.853 -23.656 2.277 1 97.69 156 LEU B C 1
ATOM 5345 O O . LEU B 1 156 ? 1.58 -24.562 2.664 1 97.69 156 LEU B O 1
ATOM 5349 N N . THR B 1 157 ? -0.318 -23.859 1.798 1 98.31 157 THR B N 1
ATOM 5350 C CA . THR B 1 157 ? -0.821 -25.188 1.453 1 98.31 157 THR B CA 1
ATOM 5351 C C . THR B 1 157 ? -0.86 -25.375 -0.061 1 98.31 157 THR B C 1
ATOM 5353 O O . THR B 1 157 ? -0.816 -26.5 -0.555 1 98.31 157 THR B O 1
ATOM 5356 N N . VAL B 1 158 ? -0.966 -24.281 -0.766 1 98.19 158 VAL B N 1
ATOM 5357 C CA . VAL B 1 158 ? -0.976 -24.297 -2.225 1 98.19 158 VAL B CA 1
ATOM 5358 C C . VAL B 1 158 ? -0.04 -23.219 -2.758 1 98.19 158 VAL B C 1
ATOM 5360 O O . VAL B 1 158 ? -0.119 -22.047 -2.342 1 98.19 158 VAL B O 1
ATOM 5363 N N . LEU B 1 159 ? 0.855 -23.531 -3.635 1 97.75 159 LEU B N 1
ATOM 5364 C CA . LEU B 1 159 ? 1.769 -22.594 -4.273 1 97.75 159 LEU B CA 1
ATOM 5365 C C . LEU B 1 159 ? 1.771 -22.781 -5.789 1 97.75 159 LEU B C 1
ATOM 5367 O O . LEU B 1 159 ? 2.131 -23.844 -6.285 1 97.75 159 LEU B O 1
ATOM 5371 N N . ASN B 1 160 ? 1.297 -21.844 -6.547 1 96.81 160 ASN B N 1
ATOM 5372 C CA . ASN B 1 160 ? 1.266 -21.828 -8.008 1 96.81 160 ASN B CA 1
ATOM 5373 C C . ASN B 1 160 ? 2.049 -20.656 -8.578 1 96.81 160 ASN B C 1
ATOM 5375 O O . ASN B 1 160 ? 1.607 -19.516 -8.484 1 96.81 160 ASN B O 1
ATOM 5379 N N . LEU B 1 161 ? 3.164 -20.938 -9.172 1 94.25 161 LEU B N 1
ATOM 5380 C CA . LEU B 1 161 ? 3.99 -19.891 -9.766 1 94.25 161 LEU B CA 1
ATOM 5381 C C . LEU B 1 161 ? 4.211 -20.156 -11.258 1 94.25 161 LEU B C 1
ATOM 5383 O O . LEU B 1 161 ? 4.617 -21.25 -11.641 1 94.25 161 LEU B O 1
ATOM 5387 N N . SER B 1 162 ? 3.904 -19.281 -12.094 1 91.44 162 SER B N 1
ATOM 5388 C CA . SER B 1 162 ? 4.137 -19.391 -13.531 1 91.44 162 SER B CA 1
ATOM 5389 C C . SER B 1 162 ? 4.828 -18.141 -14.078 1 91.44 162 SER B C 1
ATOM 5391 O O . SER B 1 162 ? 4.266 -17.047 -14.047 1 91.44 162 SER B O 1
ATOM 5393 N N . PHE B 1 163 ? 6.059 -18.328 -14.562 1 88.25 163 PHE B N 1
ATOM 5394 C CA . PHE B 1 163 ? 6.832 -17.219 -15.117 1 88.25 163 PHE B CA 1
ATOM 5395 C C . PHE B 1 163 ? 7.191 -17.5 -16.578 1 88.25 163 PHE B C 1
ATOM 5397 O O . PHE B 1 163 ? 7.211 -18.656 -17 1 88.25 163 PHE B O 1
ATOM 5404 N N . ARG B 1 164 ? 7.465 -16.438 -17.312 1 78.94 164 ARG B N 1
ATOM 5405 C CA . ARG B 1 164 ? 7.926 -16.594 -18.688 1 78.94 164 ARG B CA 1
ATOM 5406 C C . ARG B 1 164 ? 9.43 -16.828 -18.734 1 78.94 164 ARG B C 1
ATOM 5408 O O . ARG B 1 164 ? 9.914 -17.531 -19.625 1 78.94 164 ARG B O 1
ATOM 5415 N N . ASP B 1 165 ? 10.102 -16.172 -17.781 1 76 165 ASP B N 1
ATOM 5416 C CA . ASP B 1 165 ? 11.555 -16.344 -17.688 1 76 165 ASP B CA 1
ATOM 5417 C C . ASP B 1 165 ? 11.938 -17.125 -16.438 1 76 165 ASP B C 1
ATOM 5419 O O . ASP B 1 165 ? 11.133 -17.266 -15.508 1 76 165 ASP B O 1
ATOM 5423 N N . SER B 1 166 ? 13.102 -17.688 -16.469 1 79.25 166 SER B N 1
ATOM 5424 C CA . SER B 1 166 ? 13.547 -18.484 -15.336 1 79.25 166 SER B CA 1
ATOM 5425 C C . SER B 1 166 ? 13.906 -17.609 -14.141 1 79.25 166 SER B C 1
ATOM 5427 O O . SER B 1 166 ? 14.883 -16.859 -14.18 1 79.25 166 SER B O 1
ATOM 5429 N N . ILE B 1 167 ? 13.156 -17.688 -13.086 1 84.88 167 ILE B N 1
ATOM 5430 C CA . ILE B 1 167 ? 13.375 -16.906 -11.875 1 84.88 167 ILE B CA 1
ATOM 5431 C C . ILE B 1 167 ? 13.883 -17.812 -10.758 1 84.88 167 ILE B C 1
ATOM 5433 O O . ILE B 1 167 ? 13.273 -18.844 -10.469 1 84.88 167 ILE B O 1
ATOM 5437 N N . PRO B 1 168 ? 15.023 -17.438 -10.242 1 89.06 168 PRO B N 1
ATOM 5438 C CA . PRO B 1 168 ? 15.484 -18.25 -9.117 1 89.06 168 PRO B CA 1
ATOM 5439 C C . PRO B 1 168 ? 14.656 -18.047 -7.852 1 89.06 168 PRO B C 1
ATOM 5441 O O . PRO B 1 168 ? 14.219 -16.922 -7.578 1 89.06 168 PRO B O 1
ATOM 5444 N N . LEU B 1 169 ? 14.508 -19.078 -7.086 1 91.31 169 LEU B N 1
ATOM 5445 C CA . LEU B 1 169 ? 13.797 -19 -5.809 1 91.31 169 LEU B CA 1
ATOM 5446 C C . LEU B 1 169 ? 14.781 -19.062 -4.641 1 91.31 169 LEU B C 1
ATOM 5448 O O . LEU B 1 169 ? 15.805 -19.734 -4.719 1 91.31 169 LEU B O 1
ATOM 5452 N N . ARG B 1 170 ? 14.523 -18.297 -3.682 1 92.25 170 ARG B N 1
ATOM 5453 C CA . ARG B 1 170 ? 15.18 -18.406 -2.379 1 92.25 170 ARG B CA 1
ATOM 5454 C C . ARG B 1 170 ? 14.164 -18.734 -1.284 1 92.25 170 ARG B C 1
ATOM 5456 O O . ARG B 1 170 ? 13.242 -17.953 -1.04 1 92.25 170 ARG B O 1
ATOM 5463 N N . VAL B 1 171 ? 14.359 -19.891 -0.649 1 94.25 171 VAL B N 1
ATOM 5464 C CA . VAL B 1 171 ? 13.406 -20.359 0.353 1 94.25 171 VAL B CA 1
ATOM 5465 C C . VAL B 1 171 ? 14.102 -20.469 1.71 1 94.25 171 VAL B C 1
ATOM 5467 O O . VAL B 1 171 ? 15.148 -21.125 1.831 1 94.25 171 VAL B O 1
ATOM 5470 N N . MET B 1 172 ? 13.469 -19.984 2.818 1 93.5 172 MET B N 1
ATOM 5471 C CA . MET B 1 172 ? 14.125 -19.906 4.121 1 93.5 172 MET B CA 1
ATOM 5472 C C . MET B 1 172 ? 13.906 -21.188 4.918 1 93.5 172 MET B C 1
ATOM 5474 O O . MET B 1 172 ? 14.672 -21.484 5.832 1 93.5 172 MET B O 1
ATOM 5478 N N . ALA B 1 173 ? 12.883 -21.922 4.629 1 95.06 173 ALA B N 1
ATOM 5479 C CA . ALA B 1 173 ? 12.555 -23.156 5.336 1 95.06 173 ALA B CA 1
ATOM 5480 C C . ALA B 1 173 ? 11.766 -24.109 4.438 1 95.06 173 ALA B C 1
ATOM 5482 O O . ALA B 1 173 ? 11.375 -23.75 3.326 1 95.06 173 ALA B O 1
ATOM 5483 N N . ALA B 1 174 ? 11.625 -25.344 4.883 1 94.5 174 ALA B N 1
ATOM 5484 C CA . ALA B 1 174 ? 10.859 -26.344 4.129 1 94.5 174 ALA B CA 1
ATOM 5485 C C . ALA B 1 174 ? 9.367 -26.016 4.168 1 94.5 174 ALA B C 1
ATOM 5487 O O . ALA B 1 174 ? 8.859 -25.5 5.164 1 94.5 174 ALA B O 1
ATOM 5488 N N . PHE B 1 175 ? 8.719 -26.297 3.082 1 94.94 175 PHE B N 1
ATOM 5489 C CA . PHE B 1 175 ? 7.273 -26.094 3.014 1 94.94 175 PHE B CA 1
ATOM 5490 C C . PHE B 1 175 ? 6.535 -27.25 3.676 1 94.94 175 PHE B C 1
ATOM 5492 O O . PHE B 1 175 ? 6.027 -28.141 2.992 1 94.94 175 PHE B O 1
ATOM 5499 N N . ILE B 1 176 ? 6.289 -27.25 4.957 1 94.44 176 ILE B N 1
ATOM 5500 C CA . ILE B 1 176 ? 5.863 -28.406 5.758 1 94.44 176 ILE B CA 1
ATOM 5501 C C . ILE B 1 176 ? 4.379 -28.672 5.535 1 94.44 176 ILE B C 1
ATOM 5503 O O . ILE B 1 176 ? 3.912 -29.797 5.691 1 94.44 176 ILE B O 1
ATOM 5507 N N . ASN B 1 177 ? 3.615 -27.625 5.133 1 96.25 177 ASN B N 1
ATOM 5508 C CA . ASN B 1 177 ? 2.172 -27.797 4.992 1 96.25 177 ASN B CA 1
ATOM 5509 C C . ASN B 1 177 ? 1.74 -27.75 3.531 1 96.25 177 ASN B C 1
ATOM 5511 O O . ASN B 1 177 ? 0.548 -27.828 3.229 1 96.25 177 ASN B O 1
ATOM 5515 N N . LEU B 1 178 ? 2.645 -27.688 2.602 1 97.12 178 LEU B N 1
ATOM 5516 C CA . LEU B 1 178 ? 2.332 -27.578 1.181 1 97.12 178 LEU B CA 1
ATOM 5517 C C . LEU B 1 178 ? 1.741 -28.875 0.643 1 97.12 178 LEU B C 1
ATOM 5519 O O . LEU B 1 178 ? 2.334 -29.938 0.801 1 97.12 178 LEU B O 1
ATOM 5523 N N . ARG B 1 179 ? 0.606 -28.812 0.05 1 97.88 179 ARG B N 1
ATOM 5524 C CA . ARG B 1 179 ? -0.073 -29.984 -0.508 1 97.88 179 ARG B CA 1
ATOM 5525 C C . ARG B 1 179 ? 0.031 -30 -2.029 1 97.88 179 ARG B C 1
ATOM 5527 O O . ARG B 1 179 ? 0.094 -31.078 -2.641 1 97.88 179 ARG B O 1
ATOM 5534 N N . SER B 1 180 ? -0.009 -28.844 -2.57 1 98.12 180 SER B N 1
ATOM 5535 C CA . SER B 1 180 ? 0.019 -28.719 -4.023 1 98.12 180 SER B CA 1
ATOM 5536 C C . SER B 1 180 ? 1.053 -27.688 -4.477 1 98.12 180 SER B C 1
ATOM 5538 O O . SER B 1 180 ? 1.047 -26.547 -4.008 1 98.12 180 SER B O 1
ATOM 5540 N N . LEU B 1 181 ? 1.918 -28.109 -5.391 1 97.81 181 LEU B N 1
ATOM 5541 C CA . LEU B 1 181 ? 2.977 -27.25 -5.922 1 97.81 181 LEU B CA 1
ATOM 5542 C C . LEU B 1 181 ? 2.934 -27.219 -7.445 1 97.81 181 LEU B C 1
ATOM 5544 O O . LEU B 1 181 ? 3.01 -28.266 -8.094 1 97.81 181 LEU B O 1
ATOM 5548 N N . TYR B 1 182 ? 2.75 -26.156 -7.992 1 97.31 182 TYR B N 1
ATOM 5549 C CA . TYR B 1 182 ? 2.834 -25.922 -9.43 1 97.31 182 TYR B CA 1
ATOM 5550 C C . TYR B 1 182 ? 3.873 -24.859 -9.758 1 97.31 182 TYR B C 1
ATOM 5552 O O . TYR B 1 182 ? 3.719 -23.703 -9.367 1 97.31 182 TYR B O 1
ATOM 5560 N N . LEU B 1 183 ? 4.902 -25.219 -10.453 1 95.25 183 LEU B N 1
ATOM 5561 C CA . LEU B 1 183 ? 5.945 -24.266 -10.836 1 95.25 183 LEU B CA 1
ATOM 5562 C C . LEU B 1 183 ? 6.168 -24.297 -12.344 1 95.25 183 LEU B C 1
ATOM 5564 O O . LEU B 1 183 ? 6.316 -25.359 -12.938 1 95.25 183 LEU B O 1
ATOM 5568 N N . ARG B 1 184 ? 6.164 -23.203 -12.961 1 92.31 184 ARG B N 1
ATOM 5569 C CA . ARG B 1 184 ? 6.52 -23.062 -14.367 1 92.31 184 ARG B CA 1
ATOM 5570 C C . ARG B 1 184 ? 7.551 -21.953 -14.547 1 92.31 184 ARG B C 1
ATOM 5572 O O . ARG B 1 184 ? 7.355 -20.828 -14.086 1 92.31 184 ARG B O 1
ATOM 5579 N N . GLY B 1 185 ? 8.625 -22.219 -15.172 1 87.5 185 GLY B N 1
ATOM 5580 C CA . GLY B 1 185 ? 9.648 -21.219 -15.453 1 87.5 185 GLY B CA 1
ATOM 5581 C C . GLY B 1 185 ? 10.398 -20.766 -14.211 1 87.5 185 GLY B C 1
ATOM 5582 O O . GLY B 1 185 ? 10.562 -19.578 -13.977 1 87.5 185 GLY B O 1
ATOM 5583 N N . VAL B 1 186 ? 10.797 -21.672 -13.438 1 90.06 186 VAL B N 1
ATOM 5584 C CA . VAL B 1 186 ? 11.477 -21.375 -12.188 1 90.06 186 VAL B CA 1
ATOM 5585 C C . VAL B 1 186 ? 12.82 -22.094 -12.141 1 90.06 186 VAL B C 1
ATOM 5587 O O . VAL B 1 186 ? 12.953 -23.219 -12.648 1 90.06 186 VAL B O 1
ATOM 5590 N N . LEU B 1 187 ? 13.82 -21.391 -11.664 1 88.56 187 LEU B N 1
ATOM 5591 C CA . LEU B 1 187 ? 15.102 -22.016 -11.391 1 88.56 187 LEU B CA 1
ATOM 5592 C C . LEU B 1 187 ? 15.148 -22.562 -9.961 1 88.56 187 LEU B C 1
ATOM 5594 O O . LEU B 1 187 ? 15.016 -21.797 -9 1 88.56 187 LEU B O 1
ATOM 5598 N N . ILE B 1 188 ? 15.312 -23.859 -9.836 1 90.75 188 ILE B N 1
ATOM 5599 C CA . ILE B 1 188 ? 15.328 -24.531 -8.539 1 90.75 188 ILE B CA 1
ATOM 5600 C C . ILE B 1 188 ? 16.75 -24.984 -8.211 1 90.75 188 ILE B C 1
ATOM 5602 O O . ILE B 1 188 ? 17.172 -26.062 -8.641 1 90.75 188 ILE B O 1
ATOM 5606 N N . LEU B 1 189 ? 17.406 -24.297 -7.395 1 89 189 LEU B N 1
ATOM 5607 C CA . LEU B 1 189 ? 18.75 -24.672 -6.984 1 89 189 LEU B CA 1
ATOM 5608 C C . LEU B 1 189 ? 18.719 -25.828 -5.996 1 89 189 LEU B C 1
ATOM 5610 O O . LEU B 1 189 ? 17.641 -26.188 -5.496 1 89 189 LEU B O 1
ATOM 5614 N N . ARG B 1 190 ? 19.828 -26.438 -5.738 1 85.44 190 ARG B N 1
ATOM 5615 C CA . ARG B 1 190 ? 19.922 -27.641 -4.91 1 85.44 190 ARG B CA 1
ATOM 5616 C C . ARG B 1 190 ? 19.328 -27.391 -3.527 1 85.44 190 ARG B C 1
ATOM 5618 O O . ARG B 1 190 ? 18.578 -28.234 -3.01 1 85.44 190 ARG B O 1
ATOM 5625 N N . ASP B 1 191 ? 19.656 -26.297 -2.936 1 88.75 191 ASP B N 1
ATOM 5626 C CA . ASP B 1 191 ? 19.172 -25.984 -1.594 1 88.75 191 ASP B CA 1
ATOM 5627 C C . ASP B 1 191 ? 17.656 -25.828 -1.581 1 88.75 191 ASP B C 1
ATOM 5629 O O . ASP B 1 191 ? 17 -26.188 -0.603 1 88.75 191 ASP B O 1
ATOM 5633 N N . VAL B 1 192 ? 17.156 -25.297 -2.666 1 90.44 192 VAL B N 1
ATOM 5634 C CA . VAL B 1 192 ? 15.727 -25.094 -2.777 1 90.44 192 VAL B CA 1
ATOM 5635 C C . VAL B 1 192 ? 15.023 -26.438 -3.008 1 90.44 192 VAL B C 1
ATOM 5637 O O . VAL B 1 192 ? 13.969 -26.703 -2.426 1 90.44 192 VAL B O 1
ATOM 5640 N N . ALA B 1 193 ? 15.602 -27.297 -3.865 1 89.38 193 ALA B N 1
ATOM 5641 C CA . ALA B 1 193 ? 15.031 -28.609 -4.145 1 89.38 193 ALA B CA 1
ATOM 5642 C C . ALA B 1 193 ? 14.898 -29.438 -2.871 1 89.38 193 ALA B C 1
ATOM 5644 O O . ALA B 1 193 ? 13.922 -30.156 -2.688 1 89.38 193 ALA B O 1
ATOM 5645 N N . GLU B 1 194 ? 15.758 -29.25 -1.943 1 88.31 194 GLU B N 1
ATOM 5646 C CA . GLU B 1 194 ? 15.766 -29.984 -0.682 1 88.31 194 GLU B CA 1
ATOM 5647 C C . GLU B 1 194 ? 14.641 -29.516 0.234 1 88.31 194 GLU B C 1
ATOM 5649 O O . GLU B 1 194 ? 14.211 -30.266 1.121 1 88.31 194 GLU B O 1
ATOM 5654 N N . LYS B 1 195 ? 14.234 -28.344 -0.056 1 91.12 195 LYS B N 1
ATOM 5655 C CA . LYS B 1 195 ? 13.211 -27.781 0.815 1 91.12 195 LYS B CA 1
ATOM 5656 C C . LYS B 1 195 ? 11.828 -27.844 0.164 1 91.12 195 LYS B C 1
ATOM 5658 O O . LYS B 1 195 ? 10.82 -27.578 0.812 1 91.12 195 LYS B O 1
ATOM 5663 N N . LEU B 1 196 ? 11.781 -28.219 -1.059 1 91 196 LEU B N 1
ATOM 5664 C CA . LEU B 1 196 ? 10.523 -28.203 -1.8 1 91 196 LEU B CA 1
ATOM 5665 C C . LEU B 1 196 ? 10.109 -29.625 -2.178 1 91 196 LEU B C 1
ATOM 5667 O O . LEU B 1 196 ? 8.914 -29.922 -2.285 1 91 196 LEU B O 1
ATOM 5671 N N . LEU B 1 197 ? 11.141 -30.5 -2.432 1 91.75 197 LEU B N 1
ATOM 5672 C CA . LEU B 1 197 ? 10.867 -31.812 -3.002 1 91.75 197 LEU B CA 1
ATOM 5673 C C . LEU B 1 197 ? 11.469 -32.906 -2.139 1 91.75 197 LEU B C 1
ATOM 5675 O O . LEU B 1 197 ? 11.859 -33.969 -2.65 1 91.75 197 LEU B O 1
ATOM 5679 N N . SER B 1 198 ? 11.523 -32.625 -0.835 1 91.12 198 SER B N 1
ATOM 5680 C CA . SER B 1 198 ? 12.164 -33.594 0.056 1 91.12 198 SER B CA 1
ATOM 5681 C C . SER B 1 198 ? 11.156 -34.219 1.021 1 91.12 198 SER B C 1
ATOM 5683 O O . SER B 1 198 ? 9.977 -33.875 0.996 1 91.12 198 SER B O 1
ATOM 5685 N N . SER B 1 199 ? 11.656 -35.031 1.866 1 90.38 199 SER B N 1
ATOM 5686 C CA . SER B 1 199 ? 10.844 -35.75 2.838 1 90.38 199 SER B CA 1
ATOM 5687 C C . SER B 1 199 ? 10.336 -34.812 3.934 1 90.38 199 SER B C 1
ATOM 5689 O O . SER B 1 199 ? 9.398 -35.156 4.66 1 90.38 199 SER B O 1
ATOM 5691 N N . ASP B 1 200 ? 10.945 -33.625 3.924 1 91.25 200 ASP B N 1
ATOM 5692 C CA . ASP B 1 200 ? 10.5 -32.625 4.906 1 91.25 200 ASP B CA 1
ATOM 5693 C C . ASP B 1 200 ? 9.141 -32.062 4.531 1 91.25 200 ASP B C 1
ATOM 5695 O O . ASP B 1 200 ? 8.445 -31.484 5.379 1 91.25 200 ASP B O 1
ATOM 5699 N N . CYS B 1 201 ? 8.844 -32.156 3.268 1 93.19 201 CYS B N 1
ATOM 5700 C CA . CYS B 1 201 ? 7.535 -31.719 2.814 1 93.19 201 CYS B CA 1
ATOM 5701 C C . CYS B 1 201 ? 6.5 -32.812 2.957 1 93.19 201 CYS B C 1
ATOM 5703 O O . CYS B 1 201 ? 6.004 -33.344 1.957 1 93.19 201 CYS B O 1
ATOM 5705 N N . ILE B 1 202 ? 6.027 -33.062 4.152 1 92.38 202 ILE B N 1
ATOM 5706 C CA . ILE B 1 202 ? 5.297 -34.25 4.578 1 92.38 202 ILE B CA 1
ATOM 5707 C C . ILE B 1 202 ? 3.891 -34.25 3.984 1 92.38 202 ILE B C 1
ATOM 5709 O O . ILE B 1 202 ? 3.297 -35.312 3.75 1 92.38 202 ILE B O 1
ATOM 5713 N N . LYS B 1 203 ? 3.395 -33.125 3.678 1 96.44 203 LYS B N 1
ATOM 5714 C CA . LYS B 1 203 ? 1.998 -33.062 3.256 1 96.44 203 LYS B CA 1
ATOM 5715 C C . LYS B 1 203 ? 1.888 -32.906 1.741 1 96.44 203 LYS B C 1
ATOM 5717 O O . LYS B 1 203 ? 0.784 -32.844 1.199 1 96.44 203 LYS B O 1
ATOM 5722 N N . LEU B 1 204 ? 2.949 -32.906 1 1 96.94 204 LEU B N 1
ATOM 5723 C CA . LEU B 1 204 ? 2.98 -32.688 -0.443 1 96.94 204 LEU B CA 1
ATOM 5724 C C . LEU B 1 204 ? 2.299 -33.844 -1.182 1 96.94 204 LEU B C 1
ATOM 5726 O O . LEU B 1 204 ? 2.676 -35 -1.015 1 96.94 204 LEU B O 1
ATOM 5730 N N . GLU B 1 205 ? 1.293 -33.562 -1.98 1 97.88 205 GLU B N 1
ATOM 5731 C CA . GLU B 1 205 ? 0.507 -34.594 -2.668 1 97.88 205 GLU B CA 1
ATOM 5732 C C . GLU B 1 205 ? 0.6 -34.438 -4.184 1 97.88 205 GLU B C 1
ATOM 5734 O O . GLU B 1 205 ? 0.535 -35.406 -4.918 1 97.88 205 GLU B O 1
ATOM 5739 N N . ASN B 1 206 ? 0.661 -33.281 -4.609 1 98 206 ASN B N 1
ATOM 5740 C CA . ASN B 1 206 ? 0.649 -32.969 -6.035 1 98 206 ASN B CA 1
ATOM 5741 C C . ASN B 1 206 ? 1.784 -32.031 -6.422 1 98 206 ASN B C 1
ATOM 5743 O O . ASN B 1 206 ? 1.91 -30.938 -5.859 1 98 206 ASN B O 1
ATOM 5747 N N . VAL B 1 207 ? 2.6 -32.406 -7.398 1 97.75 207 VAL B N 1
ATOM 5748 C CA . VAL B 1 207 ? 3.701 -31.578 -7.867 1 97.75 207 VAL B CA 1
ATOM 5749 C C . VAL B 1 207 ? 3.68 -31.5 -9.391 1 97.75 207 VAL B C 1
ATOM 5751 O O . VAL B 1 207 ? 3.586 -32.531 -10.07 1 97.75 207 VAL B O 1
ATOM 5754 N N . HIS B 1 208 ? 3.686 -30.391 -9.906 1 97 208 HIS B N 1
ATOM 5755 C CA . H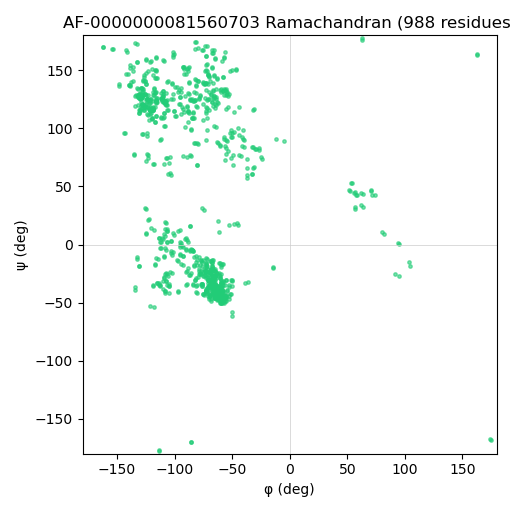IS B 1 208 ? 3.801 -30.125 -11.336 1 97 208 HIS B CA 1
ATOM 5756 C C . HIS B 1 208 ? 4.938 -29.156 -11.625 1 97 208 HIS B C 1
ATOM 5758 O O . HIS B 1 208 ? 4.898 -28 -11.195 1 97 208 HIS B O 1
ATOM 5764 N N . LEU B 1 209 ? 5.93 -29.594 -12.312 1 94.06 209 LEU B N 1
ATOM 5765 C CA . LEU B 1 209 ? 7.039 -28.75 -12.742 1 94.06 209 LEU B CA 1
ATOM 5766 C C . LEU B 1 209 ? 7.086 -28.656 -14.266 1 94.06 209 LEU B C 1
ATOM 5768 O O . LEU B 1 209 ? 7.117 -29.672 -14.953 1 94.06 209 LEU B O 1
ATOM 5772 N N . GLU B 1 210 ? 7.047 -27.484 -14.758 1 91 210 GLU B N 1
ATOM 5773 C CA . GLU B 1 210 ? 7.062 -27.266 -16.203 1 91 210 GLU B CA 1
ATOM 5774 C C . GLU B 1 210 ? 8.102 -26.219 -16.594 1 91 210 GLU B C 1
ATOM 5776 O O . GLU B 1 210 ? 8.133 -25.125 -16.016 1 91 210 GLU B O 1
ATOM 5781 N N . ASP B 1 211 ? 9 -26.531 -17.516 1 86.06 211 ASP B N 1
ATOM 5782 C CA . ASP B 1 211 ? 10.031 -25.625 -18.016 1 86.06 211 ASP B CA 1
ATOM 5783 C C . ASP B 1 211 ? 10.906 -25.094 -16.891 1 86.06 211 ASP B C 1
ATOM 5785 O O . ASP B 1 211 ? 11.258 -23.922 -16.875 1 86.06 211 ASP B O 1
ATOM 5789 N N . CYS B 1 212 ? 11.047 -25.906 -15.906 1 88.69 212 CYS B N 1
ATOM 5790 C CA . CYS B 1 212 ? 11.875 -25.531 -14.773 1 88.69 212 CYS B CA 1
ATOM 5791 C C . CYS B 1 212 ? 13.312 -26 -14.953 1 88.69 212 CYS B C 1
ATOM 5793 O O . CYS B 1 212 ? 13.562 -26.938 -15.719 1 88.69 212 CYS B O 1
ATOM 5795 N N . GLN B 1 213 ? 14.195 -25.297 -14.352 1 85.25 213 GLN B N 1
ATOM 5796 C CA . GLN B 1 213 ? 15.602 -25.703 -14.305 1 85.25 213 GLN B CA 1
ATOM 5797 C C . GLN B 1 213 ? 16.016 -26.109 -12.898 1 85.25 213 GLN B C 1
ATOM 5799 O O . GLN B 1 213 ? 15.789 -25.359 -11.938 1 85.25 213 GLN B O 1
ATOM 5804 N N . VAL B 1 214 ? 16.531 -27.297 -12.828 1 84.62 214 VAL B N 1
ATOM 5805 C CA . VAL B 1 214 ? 16.906 -27.781 -11.508 1 84.62 214 VAL B CA 1
ATOM 5806 C C . VAL B 1 214 ? 18.438 -27.844 -11.383 1 84.62 214 VAL B C 1
ATOM 5808 O O . VAL B 1 214 ? 19.078 -28.656 -12.062 1 84.62 214 VAL B O 1
ATOM 5811 N N . GLY B 1 215 ? 19.016 -27.016 -10.633 1 78.31 215 GLY B N 1
ATOM 5812 C CA . GLY B 1 215 ? 20.422 -27.031 -10.273 1 78.31 215 GLY B CA 1
ATOM 5813 C C . GLY B 1 215 ? 21.344 -26.844 -11.469 1 78.31 215 GLY B C 1
ATOM 5814 O O . GLY B 1 215 ? 20.875 -26.703 -12.602 1 78.31 215 GLY B O 1
ATOM 5815 N N . TYR B 1 216 ? 22.625 -26.781 -11.078 1 74.94 216 TYR B N 1
ATOM 5816 C CA . TYR B 1 216 ? 23.703 -26.703 -12.062 1 74.94 216 TYR B CA 1
ATOM 5817 C C . TYR B 1 216 ? 24.469 -28.016 -12.125 1 74.94 216 TYR B C 1
ATOM 5819 O O . TYR B 1 216 ? 25.031 -28.469 -11.125 1 74.94 216 TYR B O 1
ATOM 5827 N N . ASN B 1 217 ? 24.531 -28.594 -13.297 1 74.31 217 ASN B N 1
ATOM 5828 C CA . ASN B 1 217 ? 25.281 -29.828 -13.508 1 74.31 217 ASN B CA 1
ATOM 5829 C C . ASN B 1 217 ? 24.875 -30.906 -12.508 1 74.31 217 ASN B C 1
ATOM 5831 O O . ASN B 1 217 ? 25.734 -31.484 -11.828 1 74.31 217 ASN B O 1
ATOM 5835 N N . VAL B 1 218 ? 23.625 -31.016 -12.383 1 78.06 218 VAL B N 1
ATOM 5836 C CA . VAL B 1 218 ? 23.109 -32 -11.43 1 78.06 218 VAL B CA 1
ATOM 5837 C C . VAL B 1 218 ? 23.062 -33.375 -12.078 1 78.06 218 VAL B C 1
ATOM 5839 O O . VAL B 1 218 ? 22.5 -33.531 -13.156 1 78.06 218 VAL B O 1
ATOM 5842 N N . GLU B 1 219 ? 23.719 -34.281 -11.461 1 77.88 219 GLU B N 1
ATOM 5843 C CA . GLU B 1 219 ? 23.75 -35.656 -11.992 1 77.88 219 GLU B CA 1
ATOM 5844 C C . GLU B 1 219 ? 22.484 -36.406 -11.617 1 77.88 219 GLU B C 1
ATOM 5846 O O . GLU B 1 219 ? 22.047 -37.312 -12.359 1 77.88 219 GLU B O 1
ATOM 5851 N N . LEU B 1 220 ? 22 -36.094 -10.438 1 84.56 220 LEU B N 1
ATOM 5852 C CA . LEU B 1 220 ? 20.828 -36.812 -9.938 1 84.56 220 LEU B CA 1
ATOM 5853 C C . LEU B 1 220 ? 19.766 -35.844 -9.422 1 84.56 220 LEU B C 1
ATOM 5855 O O . LEU B 1 220 ? 20.062 -35.031 -8.539 1 84.56 220 LEU B O 1
ATOM 5859 N N . ILE B 1 221 ? 18.672 -35.844 -10.047 1 85.44 221 ILE B N 1
ATOM 5860 C CA . ILE B 1 221 ? 17.516 -35.156 -9.516 1 85.44 221 ILE B CA 1
ATOM 5861 C C . ILE B 1 221 ? 16.719 -36.062 -8.586 1 85.44 221 ILE B C 1
ATOM 5863 O O . ILE B 1 221 ? 16.188 -37.094 -9.023 1 85.44 221 ILE B O 1
ATOM 5867 N N . ASN B 1 222 ? 16.688 -35.75 -7.379 1 89.69 222 ASN B N 1
ATOM 5868 C CA . ASN B 1 222 ? 16.047 -36.594 -6.379 1 89.69 222 ASN B CA 1
ATOM 5869 C C . ASN B 1 222 ? 14.742 -35.969 -5.871 1 89.69 222 ASN B C 1
ATOM 5871 O O . ASN B 1 222 ? 14.734 -34.812 -5.422 1 89.69 222 ASN B O 1
ATOM 5875 N N . ILE B 1 223 ? 13.656 -36.594 -5.965 1 92.62 223 ILE B N 1
ATOM 5876 C CA . ILE B 1 223 ? 12.367 -36.188 -5.406 1 92.62 223 ILE B CA 1
ATOM 5877 C C . ILE B 1 223 ? 11.93 -37.219 -4.352 1 92.62 223 ILE B C 1
ATOM 5879 O O . ILE B 1 223 ? 11.711 -38.375 -4.664 1 92.62 223 ILE B O 1
ATOM 5883 N N . SER B 1 224 ? 11.938 -36.812 -3.152 1 93.12 224 SER B N 1
ATOM 5884 C CA . SER B 1 224 ? 11.57 -37.688 -2.047 1 93.12 224 SER B CA 1
ATOM 5885 C C . SER B 1 224 ? 10.43 -37.094 -1.229 1 93.12 224 SER B C 1
ATOM 5887 O O . SER B 1 224 ? 10.648 -36.25 -0.356 1 93.12 224 SER B O 1
ATOM 5889 N N . ALA B 1 225 ? 9.227 -37.469 -1.502 1 92.06 225 ALA B N 1
ATOM 5890 C CA . ALA B 1 225 ? 8.031 -37 -0.791 1 92.06 225 ALA B CA 1
ATOM 5891 C C . ALA B 1 225 ? 7.121 -38.188 -0.457 1 92.06 225 ALA B C 1
ATOM 5893 O O . ALA B 1 225 ? 6.574 -38.844 -1.354 1 92.06 225 ALA B O 1
ATOM 5894 N N . CYS B 1 226 ? 6.859 -38.438 0.831 1 91.44 226 CYS B N 1
ATOM 5895 C CA . CYS B 1 226 ? 6.223 -39.656 1.296 1 91.44 226 CYS B CA 1
ATOM 5896 C C . CYS B 1 226 ? 4.754 -39.688 0.882 1 91.44 226 CYS B C 1
ATOM 5898 O O . CYS B 1 226 ? 4.219 -40.781 0.599 1 91.44 226 CYS B O 1
ATOM 5900 N N . ASN B 1 227 ? 4.156 -38.531 0.8 1 95.56 227 ASN B N 1
ATOM 5901 C CA . ASN B 1 227 ? 2.723 -38.531 0.532 1 95.56 227 ASN B CA 1
ATOM 5902 C C . ASN B 1 227 ? 2.42 -38.094 -0.893 1 95.56 227 ASN B C 1
ATOM 5904 O O . ASN B 1 227 ? 1.263 -37.844 -1.237 1 95.56 227 ASN B O 1
ATOM 5908 N N . LEU B 1 228 ? 3.414 -38 -1.748 1 96.75 228 LEU B N 1
ATOM 5909 C CA . LEU B 1 228 ? 3.248 -37.531 -3.127 1 96.75 228 LEU B CA 1
ATOM 5910 C C . LEU B 1 228 ? 2.375 -38.531 -3.912 1 96.75 228 LEU B C 1
ATOM 5912 O O . LEU B 1 228 ? 2.654 -39.719 -3.947 1 96.75 228 LEU B O 1
ATOM 5916 N N . LYS B 1 229 ? 1.326 -38.062 -4.52 1 97.81 229 LYS B N 1
ATOM 5917 C CA . LYS B 1 229 ? 0.389 -38.906 -5.258 1 97.81 229 LYS B CA 1
ATOM 5918 C C . LYS B 1 229 ? 0.52 -38.688 -6.762 1 97.81 229 LYS B C 1
ATOM 5920 O O . LYS B 1 229 ? 0.426 -39.625 -7.543 1 97.81 229 LYS B O 1
ATOM 5925 N N . ILE B 1 230 ? 0.695 -37.469 -7.094 1 98 230 ILE B N 1
ATOM 5926 C CA . ILE B 1 230 ? 0.749 -37.125 -8.508 1 98 230 ILE B CA 1
ATOM 5927 C C . ILE B 1 230 ? 2.008 -36.312 -8.797 1 98 230 ILE B C 1
ATOM 5929 O O . ILE B 1 230 ? 2.252 -35.312 -8.148 1 98 230 ILE B O 1
ATOM 5933 N N . LEU B 1 231 ? 2.818 -36.719 -9.75 1 97.44 231 LEU B N 1
ATOM 5934 C CA . LEU B 1 231 ? 4.027 -36.031 -10.164 1 97.44 231 LEU B CA 1
ATOM 5935 C C . LEU B 1 231 ? 4.051 -35.812 -11.672 1 97.44 231 LEU B C 1
ATOM 5937 O O . LEU B 1 231 ? 3.969 -36.781 -12.438 1 97.44 231 LEU B O 1
ATOM 5941 N N . THR B 1 232 ? 4.066 -34.594 -12.055 1 96.31 232 THR B N 1
ATOM 5942 C CA . THR B 1 232 ? 4.164 -34.281 -13.469 1 96.31 232 THR B CA 1
ATOM 5943 C C . THR B 1 232 ? 5.398 -33.406 -13.742 1 96.31 232 THR B C 1
ATOM 5945 O O . THR B 1 232 ? 5.551 -32.344 -13.156 1 96.31 232 THR B O 1
ATOM 5948 N N . LEU B 1 233 ? 6.266 -33.875 -14.578 1 92.94 233 LEU B N 1
ATOM 5949 C CA . LEU B 1 233 ? 7.457 -33.156 -15 1 92.94 233 LEU B CA 1
ATOM 5950 C C . LEU B 1 233 ? 7.43 -32.906 -16.5 1 92.94 233 LEU B C 1
ATOM 5952 O O . LEU B 1 233 ? 7.387 -33.844 -17.297 1 92.94 233 LEU B O 1
ATOM 5956 N N . VAL B 1 234 ? 7.395 -31.641 -16.859 1 88.75 234 VAL B N 1
ATOM 5957 C CA . VAL B 1 234 ? 7.352 -31.281 -18.266 1 88.75 234 VAL B CA 1
ATOM 5958 C C . VAL B 1 234 ? 8.555 -30.406 -18.609 1 88.75 234 VAL B C 1
ATOM 5960 O O . VAL B 1 234 ? 8.68 -29.281 -18.125 1 88.75 234 VAL B O 1
ATOM 5963 N N . ASN B 1 235 ? 9.445 -30.891 -19.375 1 83.31 235 ASN B N 1
ATOM 5964 C CA . ASN B 1 235 ? 10.609 -30.156 -19.875 1 83.31 235 ASN B CA 1
ATOM 5965 C C . ASN B 1 235 ? 11.453 -29.594 -18.734 1 83.31 235 ASN B C 1
ATOM 5967 O O . ASN B 1 235 ? 11.75 -28.406 -18.703 1 83.31 235 ASN B O 1
ATOM 5971 N N . VAL B 1 236 ? 11.688 -30.328 -17.797 1 82.69 236 VAL B N 1
ATOM 5972 C CA . VAL B 1 236 ? 12.562 -29.953 -16.688 1 82.69 236 VAL B CA 1
ATOM 5973 C C . VAL B 1 236 ? 14.016 -30.281 -17.047 1 82.69 236 VAL B C 1
ATOM 5975 O O . VAL B 1 236 ? 14.305 -31.344 -17.594 1 82.69 236 VAL B O 1
ATOM 5978 N N . CYS B 1 237 ? 14.859 -29.25 -16.969 1 74.19 237 CYS B N 1
ATOM 5979 C CA . CYS B 1 237 ? 16.25 -29.438 -17.359 1 74.19 237 CYS B CA 1
ATOM 5980 C C . CYS B 1 237 ? 17.203 -28.859 -16.328 1 74.19 237 CYS B C 1
ATOM 5982 O O . CYS B 1 237 ? 16.766 -28.359 -15.289 1 74.19 237 CYS B O 1
ATOM 5984 N N . THR B 1 238 ? 18.5 -29.141 -16.562 1 68.75 238 THR B N 1
ATOM 5985 C CA . THR B 1 238 ? 19.516 -28.484 -15.742 1 68.75 238 THR B CA 1
ATOM 5986 C C . THR B 1 238 ? 19.922 -27.141 -16.359 1 68.75 238 THR B C 1
ATOM 5988 O O . THR B 1 238 ? 19.703 -26.906 -17.547 1 68.75 238 THR B O 1
ATOM 5991 N N . TRP B 1 239 ? 20.312 -26.125 -15.578 1 62.12 239 TRP B N 1
ATOM 5992 C CA . TRP B 1 239 ? 20.547 -24.734 -15.938 1 62.12 239 TRP B CA 1
ATOM 5993 C C . TRP B 1 239 ? 21.516 -24.625 -17.109 1 62.12 239 TRP B C 1
ATOM 5995 O O . TRP B 1 239 ? 21.375 -23.766 -17.969 1 62.12 239 TRP B O 1
ATOM 6005 N N . ASP B 1 240 ? 22.578 -25.328 -17.156 1 58.62 240 ASP B N 1
ATOM 6006 C CA . ASP B 1 240 ? 23.625 -25.219 -18.156 1 58.62 240 ASP B CA 1
ATOM 6007 C C . ASP B 1 240 ? 23.125 -25.688 -19.531 1 58.62 240 ASP B C 1
ATOM 6009 O O . ASP B 1 240 ? 23.766 -25.406 -20.547 1 58.62 240 ASP B O 1
ATOM 6013 N N . LYS B 1 241 ? 22.016 -26.344 -19.562 1 53.81 241 LYS B N 1
ATOM 6014 C CA . LYS B 1 241 ? 21.625 -26.969 -20.828 1 53.81 241 LYS B CA 1
ATOM 6015 C C . LYS B 1 241 ? 20.25 -26.469 -21.281 1 53.81 241 LYS B C 1
ATOM 6017 O O . LYS B 1 241 ? 19.562 -27.156 -22.031 1 53.81 241 LYS B O 1
ATOM 6022 N N . PHE B 1 242 ? 19.812 -25.266 -20.766 1 51.44 242 PHE B N 1
ATOM 6023 C CA . PHE B 1 242 ? 18.438 -24.797 -20.969 1 51.44 242 PHE B CA 1
ATOM 6024 C C . PHE B 1 242 ? 18.062 -24.875 -22.438 1 51.44 242 PHE B C 1
ATOM 6026 O O . PHE B 1 242 ? 16.938 -25.281 -22.781 1 51.44 242 PHE B O 1
ATOM 6033 N N . TRP B 1 243 ? 18.797 -24.125 -23.297 1 44.59 243 TRP B N 1
ATOM 6034 C CA . TRP B 1 243 ? 18.344 -24.031 -24.688 1 44.59 243 TRP B CA 1
ATOM 6035 C C . TRP B 1 243 ? 18.469 -25.375 -25.391 1 44.59 243 TRP B C 1
ATOM 6037 O O . TRP B 1 243 ? 18.047 -25.516 -26.547 1 44.59 243 TRP B O 1
ATOM 6047 N N . ALA B 1 244 ? 19.172 -26.172 -24.812 1 41.88 244 ALA B N 1
ATOM 6048 C CA . ALA B 1 244 ? 19.25 -27.438 -25.547 1 41.88 244 ALA B CA 1
ATOM 6049 C C . ALA B 1 244 ? 18.141 -28.391 -25.125 1 41.88 244 ALA B C 1
ATOM 6051 O O . ALA B 1 244 ? 18.078 -28.812 -23.969 1 41.88 244 ALA B O 1
ATOM 6052 N N . VAL B 1 245 ? 17 -28.141 -25.562 1 45.19 245 VAL B N 1
ATOM 6053 C CA . VAL B 1 245 ? 15.805 -28.969 -25.375 1 45.19 245 VAL B CA 1
ATOM 6054 C C . VAL B 1 245 ? 16.219 -30.359 -24.891 1 45.19 245 VAL B C 1
ATOM 6056 O O . VAL B 1 245 ? 15.406 -31.078 -24.297 1 45.19 245 VAL B O 1
ATOM 6059 N N . CYS B 1 246 ? 17.469 -30.844 -25.062 1 41.75 246 CYS B N 1
ATOM 6060 C CA . CYS B 1 246 ? 17.781 -32.25 -25.234 1 41.75 246 CYS B CA 1
ATOM 6061 C C . CYS B 1 246 ? 18.5 -32.812 -24 1 41.75 246 CYS B C 1
ATOM 6063 O O . CYS B 1 246 ? 18.719 -34 -23.906 1 41.75 246 CYS B O 1
ATOM 6065 N N . SER B 1 247 ? 19.453 -32.062 -23.297 1 46.66 247 SER B N 1
ATOM 6066 C CA . SER B 1 247 ? 20.406 -32.969 -22.688 1 46.66 247 SER B CA 1
ATOM 6067 C C . SER B 1 247 ? 20.172 -33.094 -21.188 1 46.66 247 SER B C 1
ATOM 6069 O O . SER B 1 247 ? 20.234 -32.094 -20.453 1 46.66 247 SER B O 1
ATOM 6071 N N . PHE B 1 248 ? 19.109 -33.719 -20.828 1 55.41 248 PHE B N 1
ATOM 6072 C CA . PHE B 1 248 ? 19.188 -34.094 -19.422 1 55.41 248 PHE B CA 1
ATOM 6073 C C . PHE B 1 248 ? 20.344 -35.062 -19.172 1 55.41 248 PHE B C 1
ATOM 6075 O O . PHE B 1 248 ? 20.297 -36.219 -19.641 1 55.41 248 PHE B O 1
ATOM 6082 N N . ASP B 1 249 ? 21.484 -34.531 -18.922 1 63.91 249 ASP B N 1
ATOM 6083 C CA . ASP B 1 249 ? 22.547 -35.438 -18.484 1 63.91 249 ASP B CA 1
ATOM 6084 C C . ASP B 1 249 ? 22.344 -35.844 -17.016 1 63.91 249 ASP B C 1
ATOM 6086 O O . ASP B 1 249 ? 23.297 -35.844 -16.234 1 63.91 249 ASP B O 1
ATOM 6090 N N . SER B 1 250 ? 20.875 -35.906 -16.609 1 77.88 250 SER B N 1
ATOM 6091 C CA . SER B 1 250 ? 20.734 -36.281 -15.211 1 77.88 250 SER B CA 1
ATOM 6092 C C . SER B 1 250 ? 19.844 -37.5 -15.055 1 77.88 250 SER B C 1
ATOM 6094 O O . SER B 1 250 ? 19.031 -37.812 -15.938 1 77.88 250 SER B O 1
ATOM 6096 N N . LYS B 1 251 ? 20.109 -38.312 -14.078 1 84.06 251 LYS B N 1
ATOM 6097 C CA . LYS B 1 251 ? 19.219 -39.406 -13.641 1 84.06 251 LYS B CA 1
ATOM 6098 C C . LYS B 1 251 ? 18.094 -38.844 -12.766 1 84.06 251 LYS B C 1
ATOM 6100 O O . LYS B 1 251 ? 18.297 -37.906 -11.992 1 84.06 251 LYS B O 1
ATOM 6105 N N . LEU B 1 252 ? 16.891 -39.344 -12.914 1 89.56 252 LEU B N 1
ATOM 6106 C CA . LEU B 1 252 ? 15.742 -38.938 -12.094 1 89.56 252 LEU B CA 1
ATOM 6107 C C . LEU B 1 252 ? 15.398 -40.031 -11.094 1 89.56 252 LEU B C 1
ATOM 6109 O O . LEU B 1 252 ? 15.125 -41.188 -11.477 1 89.56 252 LEU B O 1
ATOM 6113 N N . ARG B 1 253 ? 15.523 -39.75 -9.875 1 91.94 253 ARG B N 1
ATOM 6114 C CA . ARG B 1 253 ? 15.164 -40.688 -8.805 1 91.94 253 ARG B CA 1
ATOM 6115 C C . ARG B 1 253 ? 13.938 -40.188 -8.047 1 91.94 253 ARG B C 1
ATOM 6117 O O . ARG B 1 253 ? 13.906 -39.062 -7.586 1 91.94 253 ARG B O 1
ATOM 6124 N N . ILE B 1 254 ? 12.898 -40.969 -7.918 1 94.69 254 ILE B N 1
ATOM 6125 C CA . ILE B 1 254 ? 11.664 -40.656 -7.219 1 94.69 254 ILE B CA 1
ATOM 6126 C C . ILE B 1 254 ? 11.414 -41.656 -6.094 1 94.69 254 ILE B C 1
ATOM 6128 O O . ILE B 1 254 ? 11.32 -42.844 -6.336 1 94.69 254 ILE B O 1
ATOM 6132 N N . CYS B 1 255 ? 11.391 -41.188 -4.91 1 94.31 255 CYS B N 1
ATOM 6133 C CA . CYS B 1 255 ? 11.023 -42 -3.748 1 94.31 255 CYS B CA 1
ATOM 6134 C C . CYS B 1 255 ? 9.695 -41.531 -3.166 1 94.31 255 CYS B C 1
ATOM 6136 O O . CYS B 1 255 ? 9.664 -40.656 -2.293 1 94.31 255 CYS B O 1
ATOM 6138 N N . ALA B 1 256 ? 8.641 -42.062 -3.594 1 94.81 256 ALA B N 1
ATOM 6139 C CA . ALA B 1 256 ? 7.289 -41.656 -3.207 1 94.81 256 ALA B CA 1
ATOM 6140 C C . ALA B 1 256 ? 6.375 -42.875 -3.123 1 94.81 256 ALA B C 1
ATOM 6142 O O . ALA B 1 256 ? 5.738 -43.25 -4.113 1 94.81 256 ALA B O 1
ATOM 6143 N N . PRO B 1 257 ? 6.184 -43.438 -1.951 1 94.31 257 PRO B N 1
ATOM 6144 C CA . PRO B 1 257 ? 5.422 -44.688 -1.792 1 94.31 257 PRO B CA 1
ATOM 6145 C C . PRO B 1 257 ? 3.959 -44.531 -2.201 1 94.31 257 PRO B C 1
ATOM 6147 O O . PRO B 1 257 ? 3.324 -45.5 -2.605 1 94.31 257 PRO B O 1
ATOM 6150 N N . LYS B 1 258 ? 3.447 -43.344 -2.15 1 96.06 258 LYS B N 1
ATOM 6151 C CA . LYS B 1 258 ? 2.023 -43.156 -2.424 1 96.06 258 LYS B CA 1
ATOM 6152 C C . LYS B 1 258 ? 1.798 -42.656 -3.84 1 96.06 258 LYS B C 1
ATOM 6154 O O . LYS B 1 258 ? 0.676 -42.281 -4.203 1 96.06 258 LYS B O 1
ATOM 6159 N N . LEU B 1 259 ? 2.832 -42.625 -4.648 1 96.88 259 LEU B N 1
ATOM 6160 C CA . LEU B 1 259 ? 2.74 -42.094 -6.004 1 96.88 259 LEU B CA 1
ATOM 6161 C C . LEU B 1 259 ? 1.797 -42.938 -6.855 1 96.88 259 LEU B C 1
ATOM 6163 O O . LEU B 1 259 ? 2.021 -44.156 -7.035 1 96.88 259 LEU B O 1
ATOM 6167 N N . SER B 1 260 ? 0.792 -42.406 -7.348 1 97.31 260 SER B N 1
ATOM 6168 C CA . SER B 1 260 ? -0.189 -43.125 -8.164 1 97.31 260 SER B CA 1
ATOM 6169 C C . SER B 1 260 ? -0.039 -42.781 -9.641 1 97.31 260 SER B C 1
ATOM 6171 O O . SER B 1 260 ? -0.317 -43.594 -10.508 1 97.31 260 SER B O 1
ATOM 6173 N N . SER B 1 261 ? 0.324 -41.562 -9.828 1 97.5 261 SER B N 1
ATOM 6174 C CA . SER B 1 261 ? 0.448 -41.125 -11.203 1 97.5 261 SER B CA 1
ATOM 6175 C C . SER B 1 261 ? 1.771 -40.406 -11.438 1 97.5 261 SER B C 1
ATOM 6177 O O . SER B 1 261 ? 2.129 -39.5 -10.68 1 97.5 261 SER B O 1
ATOM 6179 N N . PHE B 1 262 ? 2.498 -40.812 -12.453 1 96.5 262 PHE B N 1
ATOM 6180 C CA . PHE B 1 262 ? 3.768 -40.188 -12.82 1 96.5 262 PHE B CA 1
ATOM 6181 C C . PHE B 1 262 ? 3.793 -39.844 -14.305 1 96.5 262 PHE B C 1
ATOM 6183 O O . PHE B 1 262 ? 3.576 -40.719 -15.148 1 96.5 262 PHE B O 1
ATOM 6190 N N . CYS B 1 263 ? 3.998 -38.625 -14.602 1 94.88 263 CYS B N 1
ATOM 6191 C CA . CYS B 1 263 ? 4.07 -38.156 -15.977 1 94.88 263 CYS B CA 1
ATOM 6192 C C . CYS B 1 263 ? 5.387 -37.438 -16.25 1 94.88 263 CYS B C 1
ATOM 6194 O O . CYS B 1 263 ? 5.738 -36.5 -15.539 1 94.88 263 CYS B O 1
ATOM 6196 N N . TYR B 1 264 ? 6.074 -37.906 -17.25 1 92.25 264 TYR B N 1
ATOM 6197 C CA . TYR B 1 264 ? 7.32 -37.25 -17.656 1 92.25 264 TYR B CA 1
ATOM 6198 C C . TYR B 1 264 ? 7.301 -36.906 -19.141 1 92.25 264 TYR B C 1
ATOM 6200 O O . TYR B 1 264 ? 7.156 -37.812 -19.984 1 92.25 264 TYR B O 1
ATOM 6208 N N . ILE B 1 265 ? 7.383 -35.656 -19.422 1 87.69 265 ILE B N 1
ATOM 6209 C CA . ILE B 1 265 ? 7.512 -35.188 -20.781 1 87.69 265 ILE B CA 1
ATOM 6210 C C . ILE B 1 265 ? 8.773 -34.312 -20.906 1 87.69 265 ILE B C 1
ATOM 6212 O O . ILE B 1 265 ? 8.875 -33.25 -20.312 1 87.69 265 ILE B O 1
ATOM 6216 N N . GLY B 1 266 ? 9.742 -34.781 -21.625 1 82.31 266 GLY B N 1
ATOM 6217 C CA . GLY B 1 266 ? 10.977 -34.031 -21.688 1 82.31 266 GLY B CA 1
ATOM 6218 C C . GLY B 1 266 ? 12.078 -34.75 -22.453 1 82.31 266 GLY B C 1
ATOM 6219 O O . GLY B 1 266 ? 11.812 -35.719 -23.141 1 82.31 266 GLY B O 1
ATOM 6220 N N . PRO B 1 267 ? 13.25 -34.219 -22.328 1 77 267 PRO B N 1
ATOM 6221 C CA . PRO B 1 267 ? 14.375 -34.844 -23.016 1 77 267 PRO B CA 1
ATOM 6222 C C . PRO B 1 267 ? 14.781 -36.156 -22.391 1 77 267 PRO B C 1
ATOM 6224 O O . PRO B 1 267 ? 14.312 -36.5 -21.297 1 77 267 PRO B O 1
ATOM 6227 N N . MET B 1 268 ? 15.68 -36.781 -23.172 1 75.88 268 MET B N 1
ATOM 6228 C CA . MET B 1 268 ? 16.172 -38.094 -22.703 1 75.88 268 MET B CA 1
ATOM 6229 C C . MET B 1 268 ? 17 -37.938 -21.438 1 75.88 268 MET B C 1
ATOM 6231 O O . MET B 1 268 ? 17.828 -37 -21.344 1 75.88 268 MET B O 1
ATOM 6235 N N . LEU B 1 269 ? 16.703 -38.75 -20.469 1 78 269 LEU B N 1
ATOM 6236 C CA . LEU B 1 269 ? 17.438 -38.781 -19.203 1 78 269 LEU B CA 1
ATOM 6237 C C . LEU B 1 269 ? 18.422 -39.969 -19.172 1 78 269 LEU B C 1
ATOM 6239 O O . LEU B 1 269 ? 18.328 -40.875 -20.016 1 78 269 LEU B O 1
ATOM 6243 N N . HIS B 1 270 ? 19.359 -39.844 -18.266 1 77.94 270 HIS B N 1
ATOM 6244 C CA . HIS B 1 270 ? 20.25 -40.969 -18.062 1 77.94 270 HIS B CA 1
ATOM 6245 C C . HIS B 1 270 ? 19.516 -42.188 -17.516 1 77.94 270 HIS B C 1
ATOM 6247 O O . HIS B 1 270 ? 19.953 -43.312 -17.688 1 77.94 270 HIS B O 1
ATOM 6253 N N . GLY B 1 271 ? 18.422 -41.938 -16.953 1 81.19 271 GLY B N 1
ATOM 6254 C CA . GLY B 1 271 ? 17.625 -43.031 -16.438 1 81.19 271 GLY B CA 1
ATOM 6255 C C . GLY B 1 271 ? 16.562 -42.594 -15.445 1 81.19 271 GLY B C 1
ATOM 6256 O O . GLY B 1 271 ? 16.578 -41.469 -14.969 1 81.19 271 GLY B O 1
ATOM 6257 N N . PHE B 1 272 ? 15.633 -43.469 -15.219 1 88.88 272 PHE B N 1
ATOM 6258 C CA . PHE B 1 272 ? 14.594 -43.344 -14.203 1 88.88 272 PHE B CA 1
ATOM 6259 C C . PHE B 1 272 ? 14.805 -44.344 -13.078 1 88.88 272 PHE B C 1
ATOM 6261 O O . PHE B 1 272 ? 15.133 -45.531 -13.336 1 88.88 272 PHE B O 1
ATOM 6268 N N . GLU B 1 273 ? 14.727 -43.875 -11.961 1 90.88 273 GLU B N 1
ATOM 6269 C CA . GLU B 1 273 ? 14.742 -44.781 -10.797 1 90.88 273 GLU B CA 1
ATOM 6270 C C . GLU B 1 273 ? 13.562 -44.5 -9.875 1 90.88 273 GLU B C 1
ATOM 6272 O O . GLU B 1 273 ? 13.641 -43.656 -8.992 1 90.88 273 GLU B O 1
ATOM 6277 N N . LEU B 1 274 ? 12.477 -45.25 -10.055 1 93.25 274 LEU B N 1
ATOM 6278 C CA . LEU B 1 274 ? 11.328 -45.188 -9.156 1 93.25 274 LEU B CA 1
ATOM 6279 C C . LEU B 1 274 ? 11.484 -46.156 -8 1 93.25 274 LEU B C 1
ATOM 6281 O O . LEU B 1 274 ? 11.516 -47.375 -8.211 1 93.25 274 LEU B O 1
ATOM 6285 N N . VAL B 1 275 ? 11.602 -45.594 -6.816 1 91.19 275 VAL B N 1
ATOM 6286 C CA . VAL B 1 275 ? 11.898 -46.406 -5.645 1 91.19 275 VAL B CA 1
ATOM 6287 C C . VAL B 1 275 ? 10.68 -46.469 -4.727 1 91.19 275 VAL B C 1
ATOM 6289 O O . VAL B 1 275 ? 10.109 -45.406 -4.379 1 91.19 275 VAL B O 1
ATOM 6292 N N . ASN B 1 276 ? 10.297 -47.688 -4.34 1 87.88 276 ASN B N 1
ATOM 6293 C CA . ASN B 1 276 ? 9.211 -47.906 -3.391 1 87.88 276 ASN B CA 1
ATOM 6294 C C . ASN B 1 276 ? 7.906 -47.281 -3.891 1 87.88 276 ASN B C 1
ATOM 6296 O O . ASN B 1 276 ? 7.266 -46.5 -3.174 1 87.88 276 ASN B O 1
ATOM 6300 N N . THR B 1 277 ? 7.637 -47.438 -5.121 1 89.62 277 THR B N 1
ATOM 6301 C CA . THR B 1 277 ? 6.426 -46.906 -5.707 1 89.62 277 THR B CA 1
ATOM 6302 C C . THR B 1 277 ? 5.379 -47.969 -5.926 1 89.62 277 THR B C 1
ATOM 6304 O O . THR B 1 277 ? 4.879 -48.156 -7.039 1 89.62 277 THR B O 1
ATOM 6307 N N . VAL B 1 278 ? 4.992 -48.594 -4.855 1 88.62 278 VAL B N 1
ATOM 6308 C CA . VAL B 1 278 ? 4.094 -49.75 -4.918 1 88.62 278 VAL B CA 1
ATOM 6309 C C . VAL B 1 278 ? 2.701 -49.281 -5.352 1 88.62 278 VAL B C 1
ATOM 6311 O O . VAL B 1 278 ? 1.934 -50.094 -5.91 1 88.62 278 VAL B O 1
ATOM 6314 N N . SER B 1 279 ? 2.408 -48.062 -5.129 1 94.44 279 SER B N 1
ATOM 6315 C CA . SER B 1 279 ? 1.073 -47.531 -5.414 1 94.44 279 SER B CA 1
ATOM 6316 C C . SER B 1 279 ? 0.974 -47.031 -6.848 1 94.44 279 SER B C 1
ATOM 6318 O O . SER B 1 279 ? -0.081 -46.531 -7.27 1 94.44 279 SER B O 1
ATOM 6320 N N . LEU B 1 280 ? 1.99 -47.156 -7.625 1 95.25 280 LEU B N 1
ATOM 6321 C CA . LEU B 1 280 ? 2.059 -46.594 -8.969 1 95.25 280 LEU B CA 1
ATOM 6322 C C . LEU B 1 280 ? 1.019 -47.219 -9.883 1 95.25 280 LEU B C 1
ATOM 6324 O O . LEU B 1 280 ? 0.93 -48.469 -9.961 1 95.25 280 LEU B O 1
ATOM 6328 N N . LYS B 1 281 ? 0.228 -46.469 -10.516 1 95.94 281 LYS B N 1
ATOM 6329 C CA . LYS B 1 281 ? -0.835 -47 -11.375 1 95.94 281 LYS B CA 1
ATOM 6330 C C . LYS B 1 281 ? -0.661 -46.5 -12.812 1 95.94 281 LYS B C 1
ATOM 6332 O O . LYS B 1 281 ? -0.609 -47.312 -13.742 1 95.94 281 LYS B O 1
ATOM 6337 N N . HIS B 1 282 ? -0.55 -45.219 -12.93 1 96 282 HIS B N 1
ATOM 6338 C CA . HIS B 1 282 ? -0.498 -44.625 -14.266 1 96 282 HIS B CA 1
ATOM 6339 C C . HIS B 1 282 ? 0.851 -43.969 -14.523 1 96 282 HIS B C 1
ATOM 6341 O O . HIS B 1 282 ? 1.297 -43.125 -13.734 1 96 282 HIS B O 1
ATOM 6347 N N . VAL B 1 283 ? 1.49 -44.344 -15.594 1 95.38 283 VAL B N 1
ATOM 6348 C CA . VAL B 1 283 ? 2.762 -43.719 -15.969 1 95.38 283 VAL B CA 1
ATOM 6349 C C . VAL B 1 283 ? 2.711 -43.281 -17.438 1 95.38 283 VAL B C 1
ATOM 6351 O O . VAL B 1 283 ? 2.256 -44.031 -18.297 1 95.38 283 VAL B O 1
ATOM 6354 N N . LEU B 1 284 ? 3.051 -42.156 -17.609 1 93.94 284 LEU B N 1
ATOM 6355 C CA . LEU B 1 284 ? 3.164 -41.625 -18.969 1 93.94 284 LEU B CA 1
ATOM 6356 C C . LEU B 1 284 ? 4.562 -41.062 -19.203 1 93.94 284 LEU B C 1
ATOM 6358 O O . LEU B 1 284 ? 5.039 -40.188 -18.469 1 93.94 284 LEU B O 1
ATOM 6362 N N . ILE B 1 285 ? 5.262 -41.531 -20.219 1 91.31 285 ILE B N 1
ATOM 6363 C CA . ILE B 1 285 ? 6.594 -41.062 -20.562 1 91.31 285 ILE B CA 1
ATOM 6364 C C . ILE B 1 285 ? 6.625 -40.625 -22.016 1 91.31 285 ILE B C 1
ATOM 6366 O O . ILE B 1 285 ? 6.348 -41.406 -22.922 1 91.31 285 ILE B O 1
ATOM 6370 N N . ARG B 1 286 ? 6.895 -39.438 -22.156 1 87.81 286 ARG B N 1
ATOM 6371 C CA . ARG B 1 286 ? 7.105 -38.906 -23.5 1 87.81 286 ARG B CA 1
ATOM 6372 C C . ARG B 1 286 ? 8.492 -38.281 -23.625 1 87.81 286 ARG B C 1
ATOM 6374 O O . ARG B 1 286 ? 8.805 -37.312 -22.922 1 87.81 286 ARG B O 1
ATOM 6381 N N . LEU B 1 287 ? 9.289 -38.812 -24.453 1 82.25 287 LEU B N 1
ATOM 6382 C CA . LEU B 1 287 ? 10.625 -38.281 -24.672 1 82.25 287 LEU B CA 1
ATOM 6383 C C . LEU B 1 287 ? 10.633 -37.375 -25.906 1 82.25 287 LEU B C 1
ATOM 6385 O O . LEU B 1 287 ? 10.062 -37.719 -26.938 1 82.25 287 LEU B O 1
ATOM 6389 N N . LEU B 1 288 ? 11.242 -36.219 -25.625 1 72.75 288 LEU B N 1
ATOM 6390 C CA . LEU B 1 288 ? 11.328 -35.25 -26.719 1 72.75 288 LEU B CA 1
ATOM 6391 C C . LEU B 1 288 ? 12.609 -35.438 -27.516 1 72.75 288 LEU B C 1
ATOM 6393 O O . LEU B 1 288 ? 13.602 -35.969 -27 1 72.75 288 LEU B O 1
ATOM 6397 N N . ARG B 1 289 ? 12.539 -35.188 -28.734 1 60.91 289 ARG B N 1
ATOM 6398 C CA . ARG B 1 289 ? 13.633 -35.438 -29.672 1 60.91 289 ARG B CA 1
ATOM 6399 C C . ARG B 1 289 ? 14.844 -34.594 -29.312 1 60.91 289 ARG B C 1
ATOM 6401 O O . ARG B 1 289 ? 14.695 -33.438 -28.844 1 60.91 289 ARG B O 1
ATOM 6408 N N . VAL B 1 290 ? 15.906 -35.25 -29.516 1 58.66 290 VAL B N 1
ATOM 6409 C CA . VAL B 1 290 ? 17.203 -34.562 -29.453 1 58.66 290 VAL B CA 1
ATOM 6410 C C . VAL B 1 290 ? 17.344 -33.625 -30.656 1 58.66 290 VAL B C 1
ATOM 6412 O O . VAL B 1 290 ? 17.047 -34.031 -31.797 1 58.66 290 VAL B O 1
ATOM 6415 N N . PRO B 1 291 ? 17.422 -32.344 -30.375 1 56.62 291 PRO B N 1
ATOM 6416 C CA . PRO B 1 291 ? 17.609 -31.469 -31.531 1 56.62 291 PRO B CA 1
ATOM 6417 C C . PRO B 1 291 ? 18.688 -31.969 -32.469 1 56.62 291 PRO B C 1
ATOM 6419 O O . PRO B 1 291 ? 19.625 -32.656 -32.062 1 56.62 291 PRO B O 1
ATOM 6422 N N . ARG B 1 292 ? 18.547 -31.625 -33.812 1 55.94 292 ARG B N 1
ATOM 6423 C CA . ARG B 1 292 ? 19.516 -31.984 -34.844 1 55.94 292 ARG B CA 1
ATOM 6424 C C . ARG B 1 292 ? 20.906 -31.438 -34.469 1 55.94 292 ARG B C 1
ATOM 6426 O O . ARG B 1 292 ? 21.031 -30.281 -34.062 1 55.94 292 ARG B O 1
ATOM 6433 N N . GLY B 1 293 ? 21.859 -32.25 -34.594 1 58.28 293 GLY B N 1
ATOM 6434 C CA . GLY B 1 293 ? 23.234 -31.844 -34.344 1 58.28 293 GLY B CA 1
ATOM 6435 C C . GLY B 1 293 ? 23.766 -32.344 -33 1 58.28 293 GLY B C 1
ATOM 6436 O O . GLY B 1 293 ? 24.969 -32.312 -32.75 1 58.28 293 GLY B O 1
ATOM 6437 N N . TYR B 1 294 ? 22.75 -32.75 -32.25 1 59.66 294 TYR B N 1
ATOM 6438 C CA . TYR B 1 294 ? 23.203 -33.219 -30.953 1 59.66 294 TYR B CA 1
ATOM 6439 C C . TYR B 1 294 ? 23.094 -34.719 -30.844 1 59.66 294 TYR B C 1
ATOM 6441 O O . TYR B 1 294 ? 23.156 -35.281 -29.75 1 59.66 294 TYR B O 1
ATOM 6449 N N . GLU B 1 295 ? 22.891 -35.375 -31.938 1 58.47 295 GLU B N 1
ATOM 6450 C CA . GLU B 1 295 ? 22.625 -36.812 -31.984 1 58.47 295 GLU B CA 1
ATOM 6451 C C . GLU B 1 295 ? 23.797 -37.594 -31.406 1 58.47 295 GLU B C 1
ATOM 6453 O O . GLU B 1 295 ? 23.594 -38.625 -30.734 1 58.47 295 GLU B O 1
ATOM 6458 N N . ASN B 1 296 ? 24.938 -37.062 -31.75 1 59.09 296 ASN B N 1
ATOM 6459 C CA . ASN B 1 296 ? 26.125 -37.781 -31.297 1 59.09 296 ASN B CA 1
ATOM 6460 C C . ASN B 1 296 ? 26.25 -37.75 -29.766 1 59.09 296 ASN B C 1
ATOM 6462 O O . ASN B 1 296 ? 26.734 -38.688 -29.156 1 59.09 296 ASN B O 1
ATOM 6466 N N . GLU B 1 297 ? 25.75 -36.719 -29.281 1 59.34 297 GLU B N 1
ATOM 6467 C CA . GLU B 1 297 ? 25.875 -36.562 -27.844 1 59.34 297 GLU B CA 1
ATOM 6468 C C . GLU B 1 297 ? 24.922 -37.5 -27.109 1 59.34 297 GLU B C 1
ATOM 6470 O O . GLU B 1 297 ? 25.203 -37.906 -25.984 1 59.34 297 GLU B O 1
ATOM 6475 N N . PHE B 1 298 ? 23.906 -37.906 -27.859 1 57.28 298 PHE B N 1
ATOM 6476 C CA . PHE B 1 298 ? 22.875 -38.688 -27.172 1 57.28 298 PHE B CA 1
ATOM 6477 C C . PHE B 1 298 ? 22.938 -40.156 -27.578 1 57.28 298 PHE B C 1
ATOM 6479 O O . PHE B 1 298 ? 22.172 -40.969 -27.062 1 57.28 298 PHE B O 1
ATOM 6486 N N . LYS B 1 299 ? 23.828 -40.406 -28.516 1 54.31 299 LYS B N 1
ATOM 6487 C CA . LYS B 1 299 ? 23.906 -41.781 -29.016 1 54.31 299 LYS B CA 1
ATOM 6488 C C . LYS B 1 299 ? 24.078 -42.781 -27.875 1 54.31 299 LYS B C 1
ATOM 6490 O O . LYS B 1 299 ? 23.531 -43.875 -27.922 1 54.31 299 LYS B O 1
ATOM 6495 N N . ASN B 1 300 ? 24.875 -42.344 -26.844 1 51.84 300 ASN B N 1
ATOM 6496 C CA . ASN B 1 300 ? 25.188 -43.281 -25.781 1 51.84 300 ASN B CA 1
ATOM 6497 C C . ASN B 1 300 ? 24.156 -43.219 -24.672 1 51.84 300 ASN B C 1
ATOM 6499 O O . ASN B 1 300 ? 24.328 -43.875 -23.625 1 51.84 300 ASN B O 1
ATOM 6503 N N . ARG B 1 301 ? 23.141 -42.438 -24.953 1 58.88 301 ARG B N 1
ATOM 6504 C CA . ARG B 1 301 ? 22.219 -42.25 -23.844 1 58.88 301 ARG B CA 1
ATOM 6505 C C . ARG B 1 301 ? 20.922 -43.031 -24.062 1 58.88 301 ARG B C 1
ATOM 6507 O O . ARG B 1 301 ? 19.953 -42.438 -24.578 1 58.88 301 ARG B O 1
ATOM 6514 N N . LEU B 1 302 ? 21.156 -44.312 -24.156 1 60.19 302 LEU B N 1
ATOM 6515 C CA . LEU B 1 302 ? 20.031 -45.188 -24.531 1 60.19 302 LEU B CA 1
ATOM 6516 C C . LEU B 1 302 ? 19.297 -45.688 -23.281 1 60.19 302 LEU B C 1
ATOM 6518 O O . LEU B 1 302 ? 19.938 -45.938 -22.25 1 60.19 302 LEU B O 1
ATOM 6522 N N . LEU B 1 303 ? 17.969 -45.469 -23.312 1 65.94 303 LEU B N 1
ATOM 6523 C CA . LEU B 1 303 ? 17.172 -46.125 -22.281 1 65.94 303 LEU B CA 1
ATOM 6524 C C . LEU B 1 303 ? 17.453 -47.625 -22.266 1 65.94 303 LEU B C 1
ATOM 6526 O O . LEU B 1 303 ? 17.516 -48.281 -23.312 1 65.94 303 LEU B O 1
ATOM 6530 N N . CYS B 1 304 ? 17.953 -48.062 -21.141 1 72.38 304 CYS B N 1
ATOM 6531 C CA . CYS B 1 304 ? 18.203 -49.5 -20.922 1 72.38 304 CYS B CA 1
ATOM 6532 C C . CYS B 1 304 ? 17.5 -50 -19.672 1 72.38 304 CYS B C 1
ATOM 6534 O O . CYS B 1 304 ? 17.016 -49.188 -18.875 1 72.38 304 CYS B O 1
ATOM 6536 N N . PRO B 1 305 ? 17.312 -51.281 -19.641 1 72.31 305 PRO B N 1
ATOM 6537 C CA . PRO B 1 305 ? 16.625 -51.844 -18.469 1 72.31 305 PRO B CA 1
ATOM 6538 C C . PRO B 1 305 ? 17.219 -51.375 -17.141 1 72.31 305 PRO B C 1
ATOM 6540 O O . PRO B 1 305 ? 16.5 -51.188 -16.172 1 72.31 305 PRO B O 1
ATOM 6543 N N . ALA B 1 306 ? 18.469 -51.125 -17.109 1 73 306 ALA B N 1
ATOM 6544 C CA . ALA B 1 306 ? 19.172 -50.719 -15.883 1 73 306 ALA B CA 1
ATOM 6545 C C . ALA B 1 306 ? 18.812 -49.281 -15.508 1 73 306 ALA B C 1
ATOM 6547 O O . ALA B 1 306 ? 19 -48.875 -14.359 1 73 306 ALA B O 1
ATOM 6548 N N . SER B 1 307 ? 18.297 -48.625 -16.469 1 78.19 307 SER B N 1
ATOM 6549 C CA . SER B 1 307 ? 17.984 -47.219 -16.203 1 78.19 307 SER B CA 1
ATOM 6550 C C . SER B 1 307 ? 16.484 -47 -16.219 1 78.19 307 SER B C 1
ATOM 6552 O O . SER B 1 307 ? 16.031 -45.844 -16.203 1 78.19 307 SER B O 1
ATOM 6554 N N . PHE B 1 308 ? 15.734 -47.969 -16.406 1 82.62 308 PHE B N 1
ATOM 6555 C CA . PHE B 1 308 ? 14.281 -47.906 -16.438 1 82.62 308 PHE B CA 1
ATOM 6556 C C . PHE B 1 308 ? 13.672 -48.75 -15.328 1 82.62 308 PHE B C 1
ATOM 6558 O O . PHE B 1 308 ? 13.023 -49.781 -15.594 1 82.62 308 PHE B O 1
ATOM 6565 N N . ILE B 1 309 ? 13.891 -48.25 -14.094 1 81.25 309 ILE B N 1
ATOM 6566 C CA . ILE B 1 309 ? 13.648 -49.031 -12.891 1 81.25 309 ILE B CA 1
ATOM 6567 C C . ILE B 1 309 ? 12.32 -48.594 -12.258 1 81.25 309 ILE B C 1
ATOM 6569 O O . ILE B 1 309 ? 12.023 -47.406 -12.188 1 81.25 309 ILE B O 1
ATOM 6573 N N . GLY B 1 310 ? 11.523 -49.594 -11.789 1 85.19 310 GLY B N 1
ATOM 6574 C CA . GLY B 1 310 ? 10.367 -49.312 -10.953 1 85.19 310 GLY B CA 1
ATOM 6575 C C . GLY B 1 310 ? 9.07 -49.219 -11.734 1 85.19 310 GLY B C 1
ATOM 6576 O O . GLY B 1 310 ? 8.008 -48.969 -11.156 1 85.19 310 GLY B O 1
ATOM 6577 N N . PHE B 1 311 ? 9.133 -49.406 -12.992 1 89.75 311 PHE B N 1
ATOM 6578 C CA . PHE B 1 311 ? 7.961 -49.25 -13.852 1 89.75 311 PHE B CA 1
ATOM 6579 C C . PHE B 1 311 ? 7.105 -50.5 -13.805 1 89.75 311 PHE B C 1
ATOM 6581 O O . PHE B 1 311 ? 5.977 -50.531 -14.297 1 89.75 311 PHE B O 1
ATOM 6588 N N . ASN B 1 312 ? 7.641 -51.531 -13.203 1 88.62 312 ASN B N 1
ATOM 6589 C CA . ASN B 1 312 ? 6.93 -52.812 -13.141 1 88.62 312 ASN B CA 1
ATOM 6590 C C . ASN B 1 312 ? 5.684 -52.719 -12.266 1 88.62 312 ASN B C 1
ATOM 6592 O O . ASN B 1 312 ? 4.797 -53.562 -12.336 1 88.62 312 ASN B O 1
ATOM 6596 N N . TYR B 1 313 ? 5.613 -51.719 -11.438 1 89.94 313 TYR B N 1
ATOM 6597 C CA . TYR B 1 313 ? 4.457 -51.562 -10.562 1 89.94 313 TYR B CA 1
ATOM 6598 C C . TYR B 1 313 ? 3.299 -50.906 -11.305 1 89.94 313 TYR B C 1
ATOM 6600 O O . TYR B 1 313 ? 2.156 -50.969 -10.844 1 89.94 313 TYR B O 1
ATOM 6608 N N . ALA B 1 314 ? 3.508 -50.344 -12.391 1 94.69 314 ALA B N 1
ATOM 6609 C CA . ALA B 1 314 ? 2.5 -49.562 -13.102 1 94.69 314 ALA B CA 1
ATOM 6610 C C . ALA B 1 314 ? 1.44 -50.469 -13.719 1 94.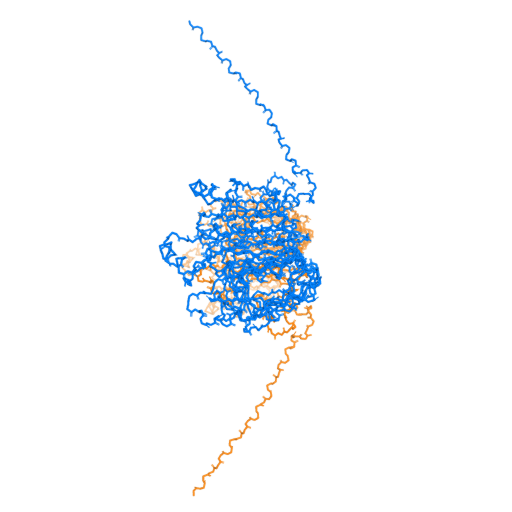69 314 ALA B C 1
ATOM 6612 O O . ALA B 1 314 ? 1.757 -51.531 -14.227 1 94.69 314 ALA B O 1
ATOM 6613 N N . ASN B 1 315 ? 0.217 -50.094 -13.656 1 96.56 315 ASN B N 1
ATOM 6614 C CA . ASN B 1 315 ? -0.882 -50.812 -14.289 1 96.56 315 ASN B CA 1
ATOM 6615 C C . ASN B 1 315 ? -1.121 -50.312 -15.719 1 96.56 315 ASN B C 1
ATOM 6617 O O . ASN B 1 315 ? -1.601 -51.094 -16.562 1 96.56 315 ASN B O 1
ATOM 6621 N N . ALA B 1 316 ? -0.908 -49.094 -15.82 1 97 316 ALA B N 1
ATOM 6622 C CA . ALA B 1 316 ? -1.103 -48.5 -17.141 1 97 316 ALA B CA 1
ATOM 6623 C C . ALA B 1 316 ? 0.125 -47.688 -17.562 1 97 316 ALA B C 1
ATOM 6625 O O . ALA B 1 316 ? 0.658 -46.906 -16.781 1 97 316 ALA B O 1
ATOM 6626 N N . LEU B 1 317 ? 0.578 -47.938 -18.781 1 95.38 317 LEU B N 1
ATOM 6627 C CA . LEU B 1 317 ? 1.771 -47.281 -19.297 1 95.38 317 LEU B CA 1
ATOM 6628 C C . LEU B 1 317 ? 1.498 -46.656 -20.656 1 95.38 317 LEU B C 1
ATOM 6630 O O . LEU B 1 317 ? 0.887 -47.281 -21.531 1 95.38 317 LEU B O 1
ATOM 6634 N N . THR B 1 318 ? 1.794 -45.406 -20.766 1 94.06 318 THR B N 1
ATOM 6635 C CA . THR B 1 318 ? 1.72 -44.688 -22.031 1 94.06 318 THR B CA 1
ATOM 6636 C C . THR B 1 318 ? 3.104 -44.219 -22.484 1 94.06 318 THR B C 1
ATOM 6638 O O . THR B 1 318 ? 3.77 -43.5 -21.766 1 94.06 318 THR B O 1
ATOM 6641 N N . LEU B 1 319 ? 3.516 -44.625 -23.688 1 92.12 319 LEU B N 1
ATOM 6642 C CA . LEU B 1 319 ? 4.879 -44.344 -24.125 1 92.12 319 LEU B CA 1
ATOM 6643 C C . LEU B 1 319 ? 4.883 -43.656 -25.484 1 92.12 319 LEU B C 1
ATOM 6645 O O . LEU B 1 319 ? 4.094 -44 -26.375 1 92.12 319 LEU B O 1
ATOM 6649 N N . SER B 1 320 ? 5.758 -42.75 -25.625 1 88.5 320 SER B N 1
ATOM 6650 C CA . SER B 1 320 ? 5.938 -42.062 -26.906 1 88.5 320 SER B CA 1
ATOM 6651 C C . SER B 1 320 ? 6.805 -42.906 -27.844 1 88.5 320 SER B C 1
ATOM 6653 O O . SER B 1 320 ? 7.387 -43.906 -27.453 1 88.5 320 SER B O 1
ATOM 6655 N N . THR B 1 321 ? 6.93 -42.406 -29.109 1 85.38 321 THR B N 1
ATOM 6656 C CA . THR B 1 321 ? 7.59 -43.156 -30.188 1 85.38 321 THR B CA 1
ATOM 6657 C C . THR B 1 321 ? 9.047 -43.438 -29.828 1 85.38 321 THR B C 1
ATOM 6659 O O . THR B 1 321 ? 9.508 -44.562 -29.969 1 85.38 321 THR B O 1
ATOM 6662 N N . LEU B 1 322 ? 9.703 -42.469 -29.297 1 81.25 322 LEU B N 1
ATOM 6663 C CA . LEU B 1 322 ? 11.125 -42.594 -29.016 1 81.25 322 LEU B CA 1
ATOM 6664 C C . LEU B 1 322 ? 11.375 -43.656 -27.938 1 81.25 322 LEU B C 1
ATOM 6666 O O . LEU B 1 322 ? 12.359 -44.406 -28.016 1 81.25 322 LEU B O 1
ATOM 6670 N N . VAL B 1 323 ? 10.492 -43.688 -27 1 86.5 323 VAL B N 1
ATOM 6671 C CA . VAL B 1 323 ? 10.648 -44.656 -25.938 1 86.5 323 VAL B CA 1
ATOM 6672 C C . VAL B 1 323 ? 10.484 -46.062 -26.5 1 86.5 323 VAL B C 1
ATOM 6674 O O . VAL B 1 323 ? 11.25 -46.969 -26.156 1 86.5 323 VAL B O 1
ATOM 6677 N N . VAL B 1 324 ? 9.539 -46.219 -27.344 1 88.62 324 VAL B N 1
ATOM 6678 C CA . VAL B 1 324 ? 9.273 -47.531 -27.953 1 88.62 324 VAL B CA 1
ATOM 6679 C C . VAL B 1 324 ? 10.477 -47.969 -28.781 1 88.62 324 VAL B C 1
ATOM 6681 O O . VAL B 1 324 ? 10.867 -49.125 -28.75 1 88.62 324 VAL B O 1
ATOM 6684 N N . LYS B 1 325 ? 11.039 -47.062 -29.422 1 83 325 LYS B N 1
ATOM 6685 C CA . LYS B 1 325 ? 12.188 -47.344 -30.281 1 83 325 LYS B CA 1
ATOM 6686 C C . LYS B 1 325 ? 13.336 -47.938 -29.484 1 83 325 LYS B C 1
ATOM 6688 O O . LYS B 1 325 ? 14.047 -48.844 -29.984 1 83 325 LYS B O 1
ATOM 6693 N N . TYR B 1 326 ? 13.484 -47.594 -28.328 1 81.81 326 TYR B N 1
ATOM 6694 C CA . TYR B 1 326 ? 14.617 -48.031 -27.516 1 81.81 326 TYR B CA 1
ATOM 6695 C C . TYR B 1 326 ? 14.414 -49.469 -27.047 1 81.81 326 TYR B C 1
ATOM 6697 O O . TYR B 1 326 ? 15.359 -50.094 -26.562 1 81.81 326 TYR B O 1
ATOM 6705 N N . PHE B 1 327 ? 13.273 -49.969 -27.172 1 85.94 327 PHE B N 1
ATOM 6706 C CA . PHE B 1 327 ? 13.039 -51.375 -26.844 1 85.94 327 PHE B CA 1
ATOM 6707 C C . PHE B 1 327 ? 13.391 -52.25 -28.031 1 85.94 327 PHE B C 1
ATOM 6709 O O . PHE B 1 327 ? 13.422 -53.469 -27.906 1 85.94 327 PHE B O 1
ATOM 6716 N N . SER B 1 328 ? 13.734 -51.594 -29.141 1 84.75 328 SER B N 1
ATOM 6717 C CA . SER B 1 328 ? 14.156 -52.375 -30.312 1 84.75 328 SER B CA 1
ATOM 6718 C C . SER B 1 328 ? 15.547 -52.969 -30.094 1 84.75 328 SER B C 1
ATOM 6720 O O . SER B 1 328 ? 16.438 -52.281 -29.578 1 84.75 328 SER B O 1
ATOM 6722 N N . PRO B 1 329 ? 15.727 -54.188 -30.5 1 80.12 329 PRO B N 1
ATOM 6723 C CA . PRO B 1 329 ? 17.047 -54.812 -30.375 1 80.12 329 PRO B CA 1
ATOM 6724 C C . PRO B 1 329 ? 18.125 -54.062 -31.141 1 80.12 329 PRO B C 1
ATOM 6726 O O . PRO B 1 329 ? 19.312 -54.219 -30.844 1 80.12 329 PRO B O 1
ATOM 6729 N N . ALA B 1 330 ? 17.75 -53.375 -32.125 1 77.12 330 ALA B N 1
ATOM 6730 C CA . ALA B 1 330 ? 18.719 -52.625 -32.906 1 77.12 330 ALA B CA 1
ATOM 6731 C C . ALA B 1 330 ? 19.391 -51.531 -32.062 1 77.12 330 ALA B C 1
ATOM 6733 O O . ALA B 1 330 ? 20.516 -51.125 -32.344 1 77.12 330 ALA B O 1
ATOM 6734 N N . TYR B 1 331 ? 18.781 -51.062 -31.078 1 72.69 331 TYR B N 1
ATOM 6735 C CA . TYR B 1 331 ? 19.297 -49.906 -30.328 1 72.69 331 TYR B CA 1
ATOM 6736 C C . TYR B 1 331 ? 19.812 -50.344 -28.969 1 72.69 331 TYR B C 1
ATOM 6738 O O . TYR B 1 331 ? 20.531 -49.594 -28.297 1 72.69 331 TYR B O 1
ATOM 6746 N N . SER B 1 332 ? 19.375 -51.344 -28.453 1 63.66 332 SER B N 1
ATOM 6747 C CA . SER B 1 332 ? 19.875 -51.75 -27.141 1 63.66 332 SER B CA 1
ATOM 6748 C C . SER B 1 332 ? 20.469 -53.156 -27.188 1 63.66 332 SER B C 1
ATOM 6750 O O . SER B 1 332 ? 19.812 -54.094 -27.656 1 63.66 332 SER B O 1
ATOM 6752 N N . GLU B 1 333 ? 21.781 -53.188 -27.109 1 58.59 333 GLU B N 1
ATOM 6753 C CA . GLU B 1 333 ? 22.453 -54.469 -27.016 1 58.59 333 GLU B CA 1
ATOM 6754 C C . GLU B 1 333 ? 21.969 -55.25 -25.797 1 58.59 333 GLU B C 1
ATOM 6756 O O . GLU B 1 333 ? 22.094 -56.5 -25.75 1 58.59 333 GLU B O 1
ATOM 6761 N N . SER B 1 334 ? 21.688 -54.406 -24.75 1 58.75 334 SER B N 1
ATOM 6762 C CA . SER B 1 334 ? 21.359 -55.031 -23.469 1 58.75 334 SER B CA 1
ATOM 6763 C C . SER B 1 334 ? 19.953 -55.656 -23.5 1 58.75 334 SER B C 1
ATOM 6765 O O . SER B 1 334 ? 19.031 -55.094 -24.094 1 58.75 334 SER B O 1
ATOM 6767 N N . LEU B 1 335 ? 19.906 -56.844 -23.328 1 61.84 335 LEU B N 1
ATOM 6768 C CA . LEU B 1 335 ? 18.766 -57.719 -23.5 1 61.84 335 LEU B CA 1
ATOM 6769 C C . LEU B 1 335 ? 17.656 -57.344 -22.5 1 61.84 335 LEU B C 1
ATOM 6771 O O . LEU B 1 335 ? 17.906 -57.219 -21.312 1 61.84 335 LEU B O 1
ATOM 6775 N N . TRP B 1 336 ? 16.547 -56.594 -22.891 1 72.25 336 TRP B N 1
ATOM 6776 C CA . TRP B 1 336 ? 15.305 -56.375 -22.156 1 72.25 336 TRP B CA 1
ATOM 6777 C C . TRP B 1 336 ? 14.75 -57.719 -21.625 1 72.25 336 TRP B C 1
ATOM 6779 O O . TRP B 1 336 ? 13.664 -57.75 -21.047 1 72.25 336 TRP B O 1
ATOM 6789 N N . ASP B 1 337 ? 15.633 -58.719 -21.594 1 72 337 ASP B N 1
ATOM 6790 C CA . ASP B 1 337 ? 15.117 -60.031 -21.25 1 72 337 ASP B CA 1
ATOM 6791 C C . ASP B 1 337 ? 14.773 -60.125 -19.781 1 72 337 ASP B C 1
ATOM 6793 O O . ASP B 1 337 ? 13.852 -60.875 -19.391 1 72 337 ASP B O 1
ATOM 6797 N N . THR B 1 338 ? 15.531 -59.312 -19.016 1 74.44 338 THR B N 1
ATOM 6798 C CA . THR B 1 338 ? 15.289 -59.406 -17.578 1 74.44 338 THR B CA 1
ATOM 6799 C C . THR B 1 338 ? 14.289 -58.344 -17.141 1 74.44 338 THR B C 1
ATOM 6801 O O . THR B 1 338 ? 13.891 -58.312 -15.977 1 74.44 338 THR B O 1
ATOM 6804 N N . PHE B 1 339 ? 13.828 -57.594 -18.078 1 84.31 339 PHE B N 1
ATOM 6805 C CA . PHE B 1 339 ? 12.906 -56.5 -17.781 1 84.31 339 PHE B CA 1
ATOM 6806 C C . PHE B 1 339 ? 11.461 -56.969 -17.906 1 84.31 339 PHE B C 1
ATOM 6808 O O . PHE B 1 339 ? 11.055 -57.5 -18.938 1 84.31 339 PHE B O 1
ATOM 6815 N N . MET B 1 340 ? 10.75 -56.938 -16.766 1 89.31 340 MET B N 1
ATOM 6816 C CA . MET B 1 340 ? 9.375 -57.438 -16.828 1 89.31 340 MET B CA 1
ATOM 6817 C C . MET B 1 340 ? 8.414 -56.406 -16.234 1 89.31 340 MET B C 1
ATOM 6819 O O . MET B 1 340 ? 8.68 -55.812 -15.188 1 89.31 340 MET B O 1
ATOM 6823 N N . LEU B 1 341 ? 7.359 -56.188 -16.922 1 92.56 341 LEU B N 1
ATOM 6824 C CA . LEU B 1 341 ? 6.25 -55.344 -16.469 1 92.56 341 LEU B CA 1
ATOM 6825 C C . LEU B 1 341 ? 5.051 -56.219 -16.078 1 92.56 341 LEU B C 1
ATOM 6827 O O . LEU B 1 341 ? 4.02 -56.188 -16.75 1 92.56 341 LEU B O 1
ATOM 6831 N N . ASP B 1 342 ? 5.168 -56.844 -14.953 1 90.94 342 ASP B N 1
ATOM 6832 C CA . ASP B 1 342 ? 4.23 -57.875 -14.539 1 90.94 342 ASP B CA 1
ATOM 6833 C C . ASP B 1 342 ? 2.863 -57.281 -14.203 1 90.94 342 ASP B C 1
ATOM 6835 O O . ASP B 1 342 ? 1.838 -57.938 -14.375 1 90.94 342 ASP B O 1
ATOM 6839 N N . ASN B 1 343 ? 2.854 -56.125 -13.734 1 93.62 343 ASN B N 1
ATOM 6840 C CA . ASN B 1 343 ? 1.594 -55.562 -13.273 1 93.62 343 ASN B CA 1
ATOM 6841 C C . ASN B 1 343 ? 0.875 -54.812 -14.398 1 93.62 343 ASN B C 1
ATOM 6843 O O . ASN B 1 343 ? -0.248 -54.344 -14.211 1 93.62 343 ASN B O 1
ATOM 6847 N N . LEU B 1 344 ? 1.479 -54.688 -15.516 1 96 344 LEU B N 1
ATOM 6848 C CA . LEU B 1 344 ? 0.947 -53.875 -16.609 1 96 344 LEU B CA 1
ATOM 6849 C C . LEU B 1 344 ? -0.264 -54.531 -17.25 1 96 344 LEU B C 1
ATOM 6851 O O . LEU B 1 344 ? -0.175 -55.688 -17.719 1 96 344 LEU B O 1
ATOM 6855 N N . ASN B 1 345 ? -1.329 -53.875 -17.312 1 96.81 345 ASN B N 1
ATOM 6856 C CA . ASN B 1 345 ? -2.559 -54.375 -17.906 1 96.81 345 ASN B CA 1
ATOM 6857 C C . ASN B 1 345 ? -2.932 -53.594 -19.156 1 96.81 345 ASN B C 1
ATOM 6859 O O . ASN B 1 345 ? -3.625 -54.094 -20.047 1 96.81 345 ASN B O 1
ATOM 6863 N N . CYS B 1 346 ? -2.58 -52.375 -19.062 1 97.44 346 CYS B N 1
ATOM 6864 C CA . CYS B 1 346 ? -2.924 -51.531 -20.188 1 97.44 346 CYS B CA 1
ATOM 6865 C C . CYS B 1 346 ? -1.684 -50.844 -20.734 1 97.44 346 CYS B C 1
ATOM 6867 O O . CYS B 1 346 ? -0.948 -50.188 -20 1 97.44 346 CYS B O 1
ATOM 6869 N N . LEU B 1 347 ? -1.445 -50.938 -22.016 1 96.81 347 LEU B N 1
ATOM 6870 C CA . LEU B 1 347 ? -0.309 -50.312 -22.688 1 96.81 347 LEU B CA 1
ATOM 6871 C C . LEU B 1 347 ? -0.771 -49.5 -23.875 1 96.81 347 LEU B C 1
ATOM 6873 O O . LEU B 1 347 ? -1.515 -50 -24.734 1 96.81 347 LEU B O 1
ATOM 6877 N N . GLU B 1 348 ? -0.463 -48.281 -23.812 1 94.75 348 GLU B N 1
ATOM 6878 C CA . GLU B 1 348 ? -0.718 -47.406 -24.938 1 94.75 348 GLU B CA 1
ATOM 6879 C C . GLU B 1 348 ? 0.584 -46.844 -25.516 1 94.75 348 GLU B C 1
ATOM 6881 O O . GLU B 1 348 ? 1.427 -46.344 -24.781 1 94.75 348 GLU B O 1
ATOM 6886 N N . LEU B 1 349 ? 0.777 -46.938 -26.859 1 93.5 349 LEU B N 1
ATOM 6887 C CA . LEU B 1 349 ? 2.041 -46.531 -27.469 1 93.5 349 LEU B CA 1
ATOM 6888 C C . LEU B 1 349 ? 1.799 -45.719 -28.734 1 93.5 349 LEU B C 1
ATOM 6890 O O . LEU B 1 349 ? 0.795 -45.906 -29.422 1 93.5 349 LEU B O 1
ATOM 6894 N N . GLU B 1 350 ? 2.723 -44.906 -28.891 1 89.62 350 GLU B N 1
ATOM 6895 C CA . GLU B 1 350 ? 2.834 -44.25 -30.188 1 89.62 350 GLU B CA 1
ATOM 6896 C C . GLU B 1 350 ? 3.879 -44.938 -31.062 1 89.62 350 GLU B C 1
ATOM 6898 O O . GLU B 1 350 ? 4.961 -45.281 -30.578 1 89.62 350 GLU B O 1
ATOM 6903 N N . LEU B 1 351 ? 3.48 -45.125 -32.312 1 88.81 351 LEU B N 1
ATOM 6904 C CA . LEU B 1 351 ? 4.348 -45.875 -33.219 1 88.81 351 LEU B CA 1
ATOM 6905 C C . LEU B 1 351 ? 4.504 -45.156 -34.562 1 88.81 351 LEU B C 1
ATOM 6907 O O . LEU B 1 351 ? 3.656 -44.344 -34.938 1 88.81 351 LEU B O 1
ATOM 6911 N N . ARG B 1 352 ? 5.609 -45.531 -35.156 1 86.06 352 ARG B N 1
ATOM 6912 C CA . ARG B 1 352 ? 5.816 -45.156 -36.562 1 86.06 352 ARG B CA 1
ATOM 6913 C C . ARG B 1 352 ? 5.883 -46.406 -37.469 1 86.06 352 ARG B C 1
ATOM 6915 O O . ARG B 1 352 ? 6.059 -47.5 -36.969 1 86.06 352 ARG B O 1
ATOM 6922 N N . TYR B 1 353 ? 5.652 -46.062 -38.75 1 85.25 353 TYR B N 1
ATOM 6923 C CA . TYR B 1 353 ? 5.676 -47.156 -39.719 1 85.25 353 TYR B CA 1
ATOM 6924 C C . TYR B 1 353 ? 7.109 -47.5 -40.094 1 85.25 353 TYR B C 1
ATOM 6926 O O . TYR B 1 353 ? 7.547 -47.25 -41.219 1 85.25 353 TYR B O 1
ATOM 6934 N N . ASN B 1 354 ? 7.762 -48.031 -39.125 1 83.5 354 ASN B N 1
ATOM 6935 C CA . ASN B 1 354 ? 9.148 -48.469 -39.25 1 83.5 354 ASN B CA 1
ATOM 6936 C C . ASN B 1 354 ? 9.414 -49.781 -38.531 1 83.5 354 ASN B C 1
ATOM 6938 O O . ASN B 1 354 ? 8.836 -50.031 -37.469 1 83.5 354 ASN B O 1
ATOM 6942 N N . ALA B 1 355 ? 10.328 -50.562 -39.125 1 85.94 355 ALA B N 1
ATOM 6943 C CA . ALA B 1 355 ? 10.594 -51.875 -38.594 1 85.94 355 ALA B CA 1
ATOM 6944 C C . ALA B 1 355 ? 11.109 -51.812 -37.156 1 85.94 355 ALA B C 1
ATOM 6946 O O . ALA B 1 355 ? 10.773 -52.656 -36.312 1 85.94 355 ALA B O 1
ATOM 6947 N N . ASN B 1 356 ? 11.906 -50.875 -36.906 1 84 356 ASN B N 1
ATOM 6948 C CA . ASN B 1 356 ? 12.492 -50.75 -35.594 1 84 356 ASN B CA 1
ATOM 6949 C C . ASN B 1 356 ? 11.43 -50.469 -34.531 1 84 356 ASN B C 1
ATOM 6951 O O . ASN B 1 356 ? 11.523 -50.969 -33.406 1 84 356 ASN B O 1
ATOM 6955 N N . TYR B 1 357 ? 10.453 -49.75 -34.844 1 88.25 357 TYR B N 1
ATOM 6956 C CA . TYR B 1 357 ? 9.383 -49.438 -33.906 1 88.25 357 TYR B CA 1
ATOM 6957 C C . TYR B 1 357 ? 8.516 -50.688 -33.656 1 88.25 357 TYR B C 1
ATOM 6959 O O . TYR B 1 357 ? 8.102 -50.938 -32.531 1 88.25 357 TYR B O 1
ATOM 6967 N N . ILE B 1 358 ? 8.312 -51.375 -34.719 1 90.56 358 ILE B N 1
ATOM 6968 C CA . ILE B 1 358 ? 7.504 -52.594 -34.594 1 90.56 358 ILE B CA 1
ATOM 6969 C C . ILE B 1 358 ? 8.234 -53.594 -33.688 1 90.56 358 ILE B C 1
ATOM 6971 O O . ILE B 1 358 ? 7.633 -54.219 -32.812 1 90.56 358 ILE B O 1
ATOM 6975 N N . GLU B 1 359 ? 9.5 -53.656 -33.969 1 90.06 359 GLU B N 1
ATOM 6976 C CA . GLU B 1 359 ? 10.289 -54.562 -33.156 1 90.06 359 GLU B CA 1
ATOM 6977 C C . GLU B 1 359 ? 10.297 -54.125 -31.688 1 90.06 359 GLU B C 1
ATOM 6979 O O . GLU B 1 359 ? 10.328 -54.938 -30.766 1 90.06 359 GLU B O 1
ATOM 6984 N N . GLY B 1 360 ? 10.336 -52.844 -31.516 1 91.12 360 GLY B N 1
ATOM 6985 C CA . GLY B 1 360 ? 10.227 -52.312 -30.172 1 91.12 360 GLY B CA 1
ATOM 6986 C C . GLY B 1 360 ? 8.922 -52.656 -29.484 1 91.12 360 GLY B C 1
ATOM 6987 O O . GLY B 1 360 ? 8.906 -53 -28.312 1 91.12 360 GLY B O 1
ATOM 6988 N N . LEU B 1 361 ? 7.867 -52.562 -30.203 1 94 361 LEU B N 1
ATOM 6989 C CA . LEU B 1 361 ? 6.555 -52.938 -29.703 1 94 361 LEU B CA 1
ATOM 6990 C C . LEU B 1 361 ? 6.543 -54.406 -29.297 1 94 361 LEU B C 1
ATOM 6992 O O . LEU B 1 361 ? 6.051 -54.75 -28.219 1 94 361 LEU B O 1
ATOM 6996 N N . ILE B 1 362 ? 7.098 -55.25 -30.156 1 93.25 362 ILE B N 1
ATOM 6997 C CA . ILE B 1 362 ? 7.098 -56.688 -29.906 1 93.25 362 ILE B CA 1
ATOM 6998 C C . ILE B 1 362 ? 7.867 -56.969 -28.625 1 93.25 362 ILE B C 1
ATOM 7000 O O . ILE B 1 362 ? 7.418 -57.781 -27.797 1 93.25 362 ILE B O 1
ATOM 7004 N N . ASN B 1 363 ? 8.961 -56.344 -28.484 1 91.56 363 ASN B N 1
ATOM 7005 C CA . ASN B 1 363 ? 9.734 -56.562 -27.281 1 91.56 363 ASN B CA 1
ATOM 7006 C C . ASN B 1 363 ? 8.984 -56.062 -26.047 1 91.56 363 ASN B C 1
ATOM 7008 O O . ASN B 1 363 ? 9.07 -56.688 -24.969 1 91.56 363 ASN B O 1
ATOM 7012 N N . LEU B 1 364 ? 8.297 -54.969 -26.156 1 93.25 364 LEU B N 1
ATOM 7013 C CA . LEU B 1 364 ? 7.488 -54.438 -25.062 1 93.25 364 LEU B CA 1
ATOM 7014 C C . LEU B 1 364 ? 6.391 -55.438 -24.688 1 93.25 364 LEU B C 1
ATOM 7016 O O . LEU B 1 364 ? 6.094 -55.625 -23.5 1 93.25 364 LEU B O 1
ATOM 7020 N N . LEU B 1 365 ? 5.824 -56.062 -25.703 1 95.44 365 LEU B N 1
ATOM 7021 C CA . LEU B 1 365 ? 4.809 -57.094 -25.453 1 95.44 365 LEU B CA 1
ATOM 7022 C C . LEU B 1 365 ? 5.406 -58.281 -24.719 1 95.44 365 LEU B C 1
ATOM 7024 O O . LEU B 1 365 ? 4.777 -58.844 -23.828 1 95.44 365 LEU B O 1
ATOM 7028 N N . LYS B 1 366 ? 6.629 -58.625 -25.094 1 93.19 366 LYS B N 1
ATOM 7029 C CA . LYS B 1 366 ? 7.309 -59.719 -24.438 1 93.19 366 LYS B CA 1
ATOM 7030 C C . LYS B 1 366 ? 7.578 -59.406 -22.969 1 93.19 366 LYS B C 1
ATOM 7032 O O . LYS B 1 366 ? 7.543 -60.312 -22.109 1 93.19 366 LYS B O 1
ATOM 7037 N N . CYS B 1 367 ? 7.758 -58.156 -22.734 1 92.56 367 CYS B N 1
ATOM 7038 C CA . CYS B 1 367 ? 8.078 -57.688 -21.391 1 92.56 367 CYS B CA 1
ATOM 7039 C C . CYS B 1 367 ? 6.809 -57.5 -20.562 1 92.56 367 CYS B C 1
ATOM 7041 O O . CYS B 1 367 ? 6.875 -57.25 -19.359 1 92.56 367 CYS B O 1
ATOM 7043 N N . SER B 1 368 ? 5.629 -57.656 -21.109 1 95.5 368 SER B N 1
ATOM 7044 C CA . SER B 1 368 ? 4.355 -57.406 -20.438 1 95.5 368 SER B CA 1
ATOM 7045 C C . SER B 1 368 ? 3.455 -58.625 -20.5 1 95.5 368 SER B C 1
ATOM 7047 O O . SER B 1 368 ? 2.402 -58.594 -21.141 1 95.5 368 SER B O 1
ATOM 7049 N N . PRO B 1 369 ? 3.734 -59.625 -19.797 1 95.19 369 PRO B N 1
ATOM 7050 C CA . PRO B 1 369 ? 3.037 -60.906 -19.953 1 95.19 369 PRO B CA 1
ATOM 7051 C C . PRO B 1 369 ? 1.562 -60.812 -19.562 1 95.19 369 PRO B C 1
ATOM 7053 O O . PRO B 1 369 ? 0.752 -61.625 -20.031 1 95.19 369 PRO B O 1
ATOM 7056 N N . ASN B 1 370 ? 1.183 -59.906 -18.797 1 96.19 370 ASN B N 1
ATOM 7057 C CA . ASN B 1 370 ? -0.188 -59.875 -18.312 1 96.19 370 ASN B CA 1
ATOM 7058 C C . ASN B 1 370 ? -0.992 -58.75 -18.969 1 96.19 370 ASN B C 1
ATOM 7060 O O . ASN B 1 370 ? -2.031 -58.344 -18.453 1 96.19 370 ASN B O 1
ATOM 7064 N N . LEU B 1 371 ? -0.55 -58.25 -20.031 1 97.62 371 LEU B N 1
ATOM 7065 C CA . LEU B 1 371 ? -1.203 -57.188 -20.75 1 97.62 371 LEU B CA 1
ATOM 7066 C C . LEU B 1 371 ? -2.59 -57.594 -21.219 1 97.62 371 LEU B C 1
ATOM 7068 O O . LEU B 1 371 ? -2.758 -58.688 -21.781 1 97.62 371 LEU B O 1
ATOM 7072 N N . GLU B 1 372 ? -3.533 -56.812 -21.031 1 97.88 372 GLU B N 1
ATOM 7073 C CA . GLU B 1 372 ? -4.902 -57.125 -21.422 1 97.88 372 GLU B CA 1
ATOM 7074 C C . GLU B 1 372 ? -5.387 -56.219 -22.547 1 97.88 372 GLU B C 1
ATOM 7076 O O . GLU B 1 372 ? -6.246 -56.594 -23.344 1 97.88 372 GLU B O 1
ATOM 7081 N N . SER B 1 373 ? -4.945 -55.062 -22.453 1 97.88 373 SER B N 1
ATOM 7082 C CA . SER B 1 373 ? -5.367 -54.094 -23.453 1 97.88 373 SER B CA 1
ATOM 7083 C C . SER B 1 373 ? -4.168 -53.406 -24.094 1 97.88 373 SER B C 1
ATOM 7085 O O . SER B 1 373 ? -3.248 -52.969 -23.391 1 97.88 373 SER B O 1
ATOM 7087 N N . LEU B 1 374 ? -4.18 -53.312 -25.406 1 97.44 374 LEU B N 1
ATOM 7088 C CA . LEU B 1 374 ? -3.102 -52.656 -26.156 1 97.44 374 LEU B CA 1
ATOM 7089 C C . LEU B 1 374 ? -3.641 -51.562 -27.062 1 97.44 374 LEU B C 1
ATOM 7091 O O . LEU B 1 374 ? -4.57 -51.781 -27.844 1 97.44 374 LEU B O 1
ATOM 7095 N N . GLY B 1 375 ? -3.121 -50.375 -26.797 1 95.12 375 GLY B N 1
ATOM 7096 C CA . GLY B 1 375 ? -3.439 -49.25 -27.672 1 95.12 375 GLY B CA 1
ATOM 7097 C C . GLY B 1 375 ? -2.254 -48.781 -28.484 1 95.12 375 GLY B C 1
ATOM 7098 O O . GLY B 1 375 ? -1.184 -48.5 -27.938 1 95.12 375 GLY B O 1
ATOM 7099 N N . ILE B 1 376 ? -2.418 -48.719 -29.844 1 94.75 376 ILE B N 1
ATOM 7100 C CA . ILE B 1 376 ? -1.37 -48.25 -30.75 1 94.75 376 ILE B CA 1
ATOM 7101 C C . ILE B 1 376 ? -1.852 -47.031 -31.531 1 94.75 376 ILE B C 1
ATOM 7103 O O . ILE B 1 376 ? -2.896 -47.062 -32.188 1 94.75 376 ILE B O 1
ATOM 7107 N N . ARG B 1 377 ? -1.06 -46.062 -31.359 1 90.5 377 ARG B N 1
ATOM 7108 C CA . ARG B 1 377 ? -1.334 -44.844 -32.125 1 90.5 377 ARG B CA 1
ATOM 7109 C C . ARG B 1 377 ? -0.211 -44.531 -33.094 1 90.5 377 ARG B C 1
ATOM 7111 O O . ARG B 1 377 ? 0.93 -44.281 -32.688 1 90.5 377 ARG B O 1
ATOM 7118 N N . PHE B 1 378 ? -0.59 -44.438 -34.375 1 89.12 378 PHE B N 1
ATOM 7119 C CA . PHE B 1 378 ? 0.435 -44.156 -35.375 1 89.12 378 PHE B CA 1
ATOM 7120 C C . PHE B 1 378 ? 0.616 -42.656 -35.531 1 89.12 378 PHE B C 1
ATOM 7122 O O . PHE B 1 378 ? -0.364 -41.906 -35.594 1 89.12 378 PHE B O 1
ATOM 7129 N N . LYS B 1 379 ? 1.812 -42.281 -35.469 1 81.69 379 LYS B N 1
ATOM 7130 C CA . LYS B 1 379 ? 2.129 -40.844 -35.625 1 81.69 379 LYS B CA 1
ATOM 7131 C C . LYS B 1 379 ? 2.17 -40.469 -37.094 1 81.69 379 LYS B C 1
ATOM 7133 O O . LYS B 1 379 ? 2.682 -41.188 -37.906 1 81.69 379 LYS B O 1
ATOM 7138 N N . GLU B 1 380 ? 1.558 -39.312 -37.344 1 67.81 380 GLU B N 1
ATOM 7139 C CA . GLU B 1 380 ? 1.478 -38.812 -38.719 1 67.81 380 GLU B CA 1
ATOM 7140 C C . GLU B 1 380 ? 2.791 -38.188 -39.125 1 67.81 380 GLU B C 1
ATOM 7142 O O . GLU B 1 380 ? 3.465 -37.531 -38.344 1 67.81 380 GLU B O 1
ATOM 7147 N N . ILE B 1 381 ? 3.375 -38.594 -40.188 1 60.94 381 ILE B N 1
ATOM 7148 C CA . ILE B 1 381 ? 4.52 -37.875 -40.75 1 60.94 381 ILE B CA 1
ATOM 7149 C C . ILE B 1 381 ? 4.031 -36.719 -41.625 1 60.94 381 ILE B C 1
ATOM 7151 O O . ILE B 1 381 ? 3.109 -36.875 -42.438 1 60.94 381 ILE B O 1
ATOM 7155 N N . PRO B 1 382 ? 4.445 -35.5 -41.344 1 55.41 382 PRO B N 1
ATOM 7156 C CA . PRO B 1 382 ? 4.039 -34.406 -42.219 1 55.41 382 PRO B CA 1
ATOM 7157 C C . PRO B 1 382 ? 4.289 -34.688 -43.688 1 55.41 382 PRO B C 1
ATOM 7159 O O . PRO B 1 382 ? 5.199 -35.438 -44.031 1 55.41 382 PRO B O 1
ATOM 7162 N N . TRP B 1 383 ? 3.389 -34.062 -44.656 1 49.94 383 TRP B N 1
ATOM 7163 C CA . TRP B 1 383 ? 3.338 -34.281 -46.125 1 49.94 383 TRP B CA 1
ATOM 7164 C C . TRP B 1 383 ? 4.707 -34.031 -46.75 1 49.94 383 TRP B C 1
ATOM 7166 O O . TRP B 1 383 ? 5.109 -34.781 -47.656 1 49.94 383 TRP B O 1
ATOM 7176 N N . SER B 1 384 ? 5.336 -32.969 -46.344 1 49.22 384 SER B N 1
ATOM 7177 C CA . SER B 1 384 ? 6.57 -32.594 -47.031 1 49.22 384 SER B CA 1
ATOM 7178 C C . SER B 1 384 ? 7.609 -33.688 -46.969 1 49.22 384 SER B C 1
ATOM 7180 O O . SER B 1 384 ? 8.57 -33.688 -47.75 1 49.22 384 SER B O 1
ATOM 7182 N N . ARG B 1 385 ? 7.531 -34.625 -46.156 1 51.97 385 ARG B N 1
ATOM 7183 C CA . ARG B 1 385 ? 8.555 -35.656 -45.938 1 51.97 385 ARG B CA 1
ATOM 7184 C C . ARG B 1 385 ? 8.055 -37.031 -46.406 1 51.97 385 ARG B C 1
ATOM 7186 O O . ARG B 1 385 ? 8.742 -38.031 -46.25 1 51.97 385 ARG B O 1
ATOM 7193 N N . ARG B 1 386 ? 6.91 -37.031 -46.812 1 53.41 386 ARG B N 1
ATOM 7194 C CA . ARG B 1 386 ? 6.273 -38.281 -47.281 1 53.41 386 ARG B CA 1
ATOM 7195 C C . ARG B 1 386 ? 7.027 -38.844 -48.469 1 53.41 386 ARG B C 1
ATOM 7197 O O . ARG B 1 386 ? 7.117 -40.062 -48.625 1 53.41 386 ARG B O 1
ATOM 7204 N N . LYS B 1 387 ? 7.469 -37.906 -49.25 1 50.75 387 LYS B N 1
ATOM 7205 C CA . LYS B 1 387 ? 8.164 -38.406 -50.438 1 50.75 387 LYS B CA 1
ATOM 7206 C C . LYS B 1 387 ? 9.406 -39.219 -50.031 1 50.75 387 LYS B C 1
ATOM 7208 O O . LYS B 1 387 ? 9.688 -40.281 -50.625 1 50.75 387 LYS B O 1
ATOM 7213 N N . THR B 1 388 ? 10.109 -38.594 -49.156 1 47.47 388 THR B N 1
ATOM 7214 C CA . THR B 1 388 ? 11.344 -39.281 -48.781 1 47.47 388 THR B CA 1
ATOM 7215 C C . THR B 1 388 ? 11.047 -40.562 -48 1 47.47 388 THR B C 1
ATOM 7217 O O . THR B 1 388 ? 11.891 -41.438 -47.938 1 47.47 388 THR B O 1
ATOM 7220 N N . ARG B 1 389 ? 9.977 -40.719 -47.438 1 53.06 389 ARG B N 1
ATOM 7221 C CA . ARG B 1 389 ? 9.492 -41.844 -46.656 1 53.06 389 ARG B CA 1
ATOM 7222 C C . ARG B 1 389 ? 9.227 -43.062 -47.531 1 53.06 389 ARG B C 1
ATOM 7224 O O . ARG B 1 389 ? 9.562 -44.188 -47.156 1 53.06 389 ARG B O 1
ATOM 7231 N N . LYS B 1 390 ? 8.531 -42.719 -48.625 1 51.97 390 LYS B N 1
ATOM 7232 C CA . LYS B 1 390 ? 8.32 -43.844 -49.531 1 51.97 390 LYS B CA 1
ATOM 7233 C C . LYS B 1 390 ? 9.633 -44.562 -49.812 1 51.97 390 LYS B C 1
ATOM 7235 O O . LYS B 1 390 ? 9.656 -45.781 -49.938 1 51.97 390 LYS B O 1
ATOM 7240 N N . ALA B 1 391 ? 10.594 -43.812 -49.875 1 47.5 391 ALA B N 1
ATOM 7241 C CA . ALA B 1 391 ? 11.898 -44.375 -50.156 1 47.5 391 ALA B CA 1
ATOM 7242 C C . ALA B 1 391 ? 12.43 -45.156 -48.938 1 47.5 391 ALA B C 1
ATOM 7244 O O . ALA B 1 391 ? 13.078 -46.188 -49.062 1 47.5 391 ALA B O 1
ATOM 7245 N N . ILE B 1 392 ? 12.203 -44.719 -47.75 1 48.94 392 ILE B N 1
ATOM 7246 C CA . ILE B 1 392 ? 12.742 -45.344 -46.531 1 48.94 392 ILE B CA 1
ATOM 7247 C C . ILE B 1 392 ? 11.891 -46.562 -46.156 1 48.94 392 ILE B C 1
ATOM 7249 O O . ILE B 1 392 ? 12.422 -47.594 -45.75 1 48.94 392 ILE B O 1
ATOM 7253 N N . GLU B 1 393 ? 10.602 -46.469 -46.25 1 53.25 393 GLU B N 1
ATOM 7254 C CA . GLU B 1 393 ? 9.711 -47.594 -46 1 53.25 393 GLU B CA 1
ATOM 7255 C C . GLU B 1 393 ? 10.055 -48.781 -46.875 1 53.25 393 GLU B C 1
ATOM 7257 O O . GLU B 1 393 ? 9.898 -49.938 -46.469 1 53.25 393 GLU B O 1
ATOM 7262 N N . SER B 1 394 ? 10.5 -48.375 -48.094 1 49.69 394 SER B N 1
ATOM 7263 C CA . SER B 1 394 ? 10.828 -49.406 -49.062 1 49.69 394 SER B CA 1
ATOM 7264 C C . SER B 1 394 ? 12.078 -50.188 -48.656 1 49.69 394 SER B C 1
ATOM 7266 O O . SER B 1 394 ? 12.289 -51.312 -49.125 1 49.69 394 SER B O 1
ATOM 7268 N N . ARG B 1 395 ? 13.039 -49.625 -47.75 1 52.03 395 ARG B N 1
ATOM 7269 C CA . ARG B 1 395 ? 14.359 -50.25 -47.594 1 52.03 395 ARG B CA 1
ATOM 7270 C C . ARG B 1 395 ? 14.344 -51.312 -46.531 1 52.03 395 ARG B C 1
ATOM 7272 O O . ARG B 1 395 ? 15.258 -52.156 -46.469 1 52.03 395 ARG B O 1
ATOM 7279 N N . SER B 1 396 ? 13.359 -51.312 -45.594 1 60.28 396 SER B N 1
ATOM 7280 C CA . SER B 1 396 ? 13.438 -52.438 -44.656 1 60.28 396 SER B CA 1
ATOM 7281 C C . SER B 1 396 ? 12.062 -53.062 -44.438 1 60.28 396 SER B C 1
ATOM 7283 O O . SER B 1 396 ? 11.352 -52.656 -43.5 1 60.28 396 SER B O 1
ATOM 7285 N N . PRO B 1 397 ? 11.703 -53.781 -45.375 1 74.56 397 PRO B N 1
ATOM 7286 C CA . PRO B 1 397 ? 10.391 -54.438 -45.25 1 74.56 397 PRO B CA 1
ATOM 7287 C C . PRO B 1 397 ? 10.266 -55.281 -43.969 1 74.56 397 PRO B C 1
ATOM 7289 O O . PRO B 1 397 ? 11.266 -55.812 -43.469 1 74.56 397 PRO B O 1
ATOM 7292 N N . TRP B 1 398 ? 9.219 -55.188 -43.188 1 87 398 TRP B N 1
ATOM 7293 C CA . TRP B 1 398 ? 8.922 -56.031 -42.031 1 87 398 TRP B CA 1
ATOM 7294 C C . TRP B 1 398 ? 7.773 -57 -42.344 1 87 398 TRP B C 1
ATOM 7296 O O . TRP B 1 398 ? 6.75 -56.594 -42.875 1 87 398 TRP B O 1
ATOM 7306 N N . LYS B 1 399 ? 8.094 -58.25 -42 1 91.06 399 LYS B N 1
ATOM 7307 C CA . LYS B 1 399 ? 7.062 -59.25 -42.25 1 91.06 399 LYS B CA 1
ATOM 7308 C C . LYS B 1 399 ? 6.59 -59.875 -40.938 1 91.06 399 LYS B C 1
ATOM 7310 O O . LYS B 1 399 ? 7.398 -60.156 -40.062 1 91.06 399 LYS B O 1
ATOM 7315 N N . SER B 1 400 ? 5.316 -60.125 -40.969 1 92 400 SER B N 1
ATOM 7316 C CA . SER B 1 400 ? 4.711 -60.75 -39.781 1 92 400 SER B CA 1
ATOM 7317 C C . SER B 1 400 ? 5.254 -62.156 -39.562 1 92 400 SER B C 1
ATOM 7319 O O . SER B 1 400 ? 5.605 -62.844 -40.531 1 92 400 SER B O 1
ATOM 7321 N N . LYS B 1 401 ? 5.387 -62.5 -38.375 1 92.12 401 LYS B N 1
ATOM 7322 C CA . LYS B 1 401 ? 5.82 -63.844 -37.969 1 92.12 401 LYS B CA 1
ATOM 7323 C C . LYS B 1 401 ? 4.984 -64.375 -36.812 1 92.12 401 LYS B C 1
ATOM 7325 O O . LYS B 1 401 ? 4.375 -63.594 -36.094 1 92.12 401 LYS B O 1
ATOM 7330 N N . ILE B 1 402 ? 4.941 -65.688 -36.812 1 93.19 402 ILE B N 1
ATOM 7331 C CA . ILE B 1 402 ? 4.281 -66.375 -35.656 1 93.19 402 ILE B CA 1
ATOM 7332 C C . ILE B 1 402 ? 5.254 -66.438 -34.5 1 93.19 402 ILE B C 1
ATOM 7334 O O . ILE B 1 402 ? 6.367 -66.938 -34.656 1 93.19 402 ILE B O 1
ATOM 7338 N N . GLU B 1 403 ? 4.902 -65.875 -33.531 1 92.56 403 GLU B N 1
ATOM 7339 C CA . GLU B 1 403 ? 5.73 -65.875 -32.344 1 92.56 403 GLU B CA 1
ATOM 7340 C C . GLU B 1 403 ? 4.898 -66.125 -31.078 1 92.56 403 GLU B C 1
ATOM 7342 O O . GLU B 1 403 ? 3.771 -65.625 -30.969 1 92.56 403 GLU B O 1
ATOM 7347 N N . ASP B 1 404 ? 5.484 -66.875 -30.234 1 92.69 404 ASP B N 1
ATOM 7348 C CA . ASP B 1 404 ? 4.777 -67.188 -28.984 1 92.69 404 ASP B CA 1
ATOM 7349 C C . ASP B 1 404 ? 5.047 -66.062 -27.953 1 92.69 404 ASP B C 1
ATOM 7351 O O . ASP B 1 404 ? 6.074 -66.125 -27.266 1 92.69 404 ASP B O 1
ATOM 7355 N N . ILE B 1 405 ? 4.148 -65.188 -27.828 1 95.19 405 ILE B N 1
ATOM 7356 C CA . ILE B 1 405 ? 4.219 -64.062 -26.844 1 95.19 405 ILE B CA 1
ATOM 7357 C C . ILE B 1 405 ? 3.133 -64.312 -25.781 1 95.19 405 ILE B C 1
ATOM 7359 O O . ILE B 1 405 ? 1.946 -64.375 -26.109 1 95.19 405 ILE B O 1
ATOM 7363 N N . ALA B 1 406 ? 3.521 -64.312 -24.594 1 95.31 406 ALA B N 1
ATOM 7364 C CA . ALA B 1 406 ? 2.656 -64.688 -23.5 1 95.31 406 ALA B CA 1
ATOM 7365 C C . ALA B 1 406 ? 1.389 -63.844 -23.453 1 95.31 406 ALA B C 1
ATOM 7367 O O . ALA B 1 406 ? 0.278 -64.375 -23.375 1 95.31 406 ALA B O 1
ATOM 7368 N N . CYS B 1 407 ? 1.49 -62.594 -23.562 1 96.5 407 CYS B N 1
ATOM 7369 C CA . CYS B 1 407 ? 0.316 -61.719 -23.406 1 96.5 407 CYS B CA 1
ATOM 7370 C C . CYS B 1 407 ? -0.636 -61.906 -24.578 1 96.5 407 CYS B C 1
ATOM 7372 O O . CYS B 1 407 ? -1.855 -61.906 -24.406 1 96.5 407 CYS B O 1
ATOM 7374 N N . LEU B 1 408 ? -0.138 -62.094 -25.766 1 96.94 408 LEU B N 1
ATOM 7375 C CA . LEU B 1 408 ? -0.977 -62.281 -26.953 1 96.94 408 LEU B CA 1
ATOM 7376 C C . LEU B 1 408 ? -1.665 -63.625 -26.922 1 96.94 408 LEU B C 1
ATOM 7378 O O . LEU B 1 408 ? -2.807 -63.781 -27.359 1 96.94 408 LEU B O 1
ATOM 7382 N N . SER B 1 409 ? -0.991 -64.562 -26.312 1 96.38 409 SER B N 1
ATOM 7383 C CA . SER B 1 409 ? -1.503 -65.938 -26.281 1 96.38 409 SER B CA 1
ATOM 7384 C C . SER B 1 409 ? -2.582 -66.125 -25.219 1 96.38 409 SER B C 1
ATOM 7386 O O . SER B 1 409 ? -3.527 -66.875 -25.406 1 96.38 409 SER B O 1
ATOM 7388 N N . TYR B 1 410 ? -2.406 -65.25 -24.172 1 96.25 410 TYR B N 1
ATOM 7389 C CA . TYR B 1 410 ? -3.227 -65.688 -23.047 1 96.25 410 TYR B CA 1
ATOM 7390 C C . TYR B 1 410 ? -4 -64.562 -22.453 1 96.25 410 TYR B C 1
ATOM 7392 O O . TYR B 1 410 ? -4.938 -64.75 -21.672 1 96.25 410 TYR B O 1
ATOM 7400 N N . HIS B 1 411 ? -3.664 -63.375 -22.812 1 97.19 411 HIS B N 1
ATOM 7401 C CA . HIS B 1 411 ? -4.215 -62.344 -21.953 1 97.19 411 HIS B CA 1
ATOM 7402 C C . HIS B 1 411 ? -4.816 -61.188 -22.766 1 97.19 411 HIS B C 1
ATOM 7404 O O . HIS B 1 411 ? -5.875 -60.656 -22.406 1 97.19 411 HIS B O 1
ATOM 7410 N N . VAL B 1 412 ? -4.316 -60.75 -23.859 1 97.56 412 VAL B N 1
ATOM 7411 C CA . VAL B 1 412 ? -4.746 -59.562 -24.594 1 97.56 412 VAL B CA 1
ATOM 7412 C C . VAL B 1 412 ? -6.152 -59.781 -25.156 1 97.56 412 VAL B C 1
ATOM 7414 O O . VAL B 1 412 ? -6.359 -60.656 -26 1 97.56 412 VAL B O 1
ATOM 7417 N N . LYS B 1 413 ? -7.062 -58.969 -24.75 1 97.25 413 LYS B N 1
ATOM 7418 C CA . LYS B 1 413 ? -8.453 -59.125 -25.172 1 97.25 413 LYS B CA 1
ATOM 7419 C C . LYS B 1 413 ? -8.859 -58 -26.141 1 97.25 413 LYS B C 1
ATOM 7421 O O . LYS B 1 413 ? -9.766 -58.188 -26.953 1 97.25 413 LYS B O 1
ATOM 7426 N N . MET B 1 414 ? -8.188 -56.969 -25.891 1 97.44 414 MET B N 1
ATOM 7427 C CA . MET B 1 414 ? -8.578 -55.812 -26.688 1 97.44 414 MET B CA 1
ATOM 7428 C C . MET B 1 414 ? -7.359 -55.125 -27.297 1 97.44 414 MET B C 1
ATOM 7430 O O . MET B 1 414 ? -6.363 -54.906 -26.609 1 97.44 414 MET B O 1
ATOM 7434 N N . ILE B 1 415 ? -7.434 -54.781 -28.609 1 97.19 415 ILE B N 1
ATOM 7435 C CA . ILE B 1 415 ? -6.406 -54 -29.312 1 97.19 415 ILE B CA 1
ATOM 7436 C C . ILE B 1 415 ? -7.055 -52.844 -30.062 1 97.19 415 ILE B C 1
ATOM 7438 O O . ILE B 1 415 ? -8.031 -53.031 -30.781 1 97.19 415 ILE B O 1
ATOM 7442 N N . ARG B 1 416 ? -6.508 -51.719 -29.781 1 95.5 416 ARG B N 1
ATOM 7443 C CA . ARG B 1 416 ? -6.977 -50.531 -30.484 1 95.5 416 ARG B CA 1
ATOM 7444 C C . ARG B 1 416 ? -5.859 -49.906 -31.312 1 95.5 416 ARG B C 1
ATOM 7446 O O . ARG B 1 416 ? -4.758 -49.656 -30.812 1 95.5 416 ARG B O 1
ATOM 7453 N N . ILE B 1 417 ? -6.098 -49.656 -32.562 1 93.81 417 ILE B N 1
ATOM 7454 C CA . ILE B 1 417 ? -5.156 -49 -33.469 1 93.81 417 ILE B CA 1
ATOM 7455 C C . ILE B 1 417 ? -5.773 -47.719 -34.031 1 93.81 417 ILE B C 1
ATOM 7457 O O . ILE B 1 417 ? -6.895 -47.75 -34.531 1 93.81 417 ILE B O 1
ATOM 7461 N N . SER B 1 418 ? -5.02 -46.688 -33.812 1 90.38 418 SER B N 1
ATOM 7462 C CA . SER B 1 418 ? -5.523 -45.406 -34.281 1 90.38 418 SER B CA 1
ATOM 7463 C C . SER B 1 418 ? -4.598 -44.812 -35.344 1 90.38 418 SER B C 1
ATOM 7465 O O . SER B 1 418 ? -3.395 -45.062 -35.344 1 90.38 418 SER B O 1
ATOM 7467 N N . ASN B 1 419 ? -5.195 -44.031 -36.25 1 88.31 419 ASN B N 1
ATOM 7468 C CA . ASN B 1 419 ? -4.492 -43.344 -37.312 1 88.31 419 ASN B CA 1
ATOM 7469 C C . ASN B 1 419 ? -3.834 -44.344 -38.281 1 88.31 419 ASN B C 1
ATOM 7471 O O . ASN B 1 419 ? -2.672 -44.188 -38.656 1 88.31 419 ASN B O 1
ATOM 7475 N N . PHE B 1 420 ? -4.574 -45.344 -38.594 1 90.62 420 PHE B N 1
ATOM 7476 C CA . PHE B 1 420 ? -4.09 -46.438 -39.438 1 90.62 420 PHE B CA 1
ATOM 7477 C C . PHE B 1 420 ? -4.086 -46 -40.906 1 90.62 420 PHE B C 1
ATOM 7479 O O . PHE B 1 420 ? -5.078 -45.469 -41.406 1 90.62 420 PHE B O 1
ATOM 7486 N N . ASP B 1 421 ? -3.02 -46.156 -41.594 1 85.81 421 ASP B N 1
ATOM 7487 C CA . ASP B 1 421 ? -2.916 -45.656 -42.969 1 85.81 421 ASP B CA 1
ATOM 7488 C C . ASP B 1 421 ? -3.193 -46.781 -44 1 85.81 421 ASP B C 1
ATOM 7490 O O . ASP B 1 421 ? -3.244 -46.531 -45.188 1 85.81 421 ASP B O 1
ATOM 7494 N N . GLY B 1 422 ? -3.205 -48.031 -43.594 1 84.56 422 GLY B N 1
ATOM 7495 C CA . GLY B 1 422 ? -3.525 -49.125 -44.5 1 84.56 422 GLY B CA 1
ATOM 7496 C C . GLY B 1 422 ? -2.35 -49.531 -45.375 1 84.56 422 GLY B C 1
ATOM 7497 O O . GLY B 1 422 ? -2.518 -50.312 -46.312 1 84.56 422 GLY B O 1
ATOM 7498 N N . SER B 1 423 ? -1.219 -49.031 -45.062 1 83.38 423 SER B N 1
ATOM 7499 C CA . SER B 1 423 ? -0.023 -49.406 -45.812 1 83.38 423 SER B CA 1
ATOM 7500 C C . SER B 1 423 ? 0.327 -50.875 -45.562 1 83.38 423 SER B C 1
ATOM 7502 O O . SER B 1 423 ? -0.242 -51.531 -44.688 1 83.38 423 SER B O 1
ATOM 7504 N N . GLU B 1 424 ? 1.239 -51.344 -46.406 1 83 424 GLU B N 1
ATOM 7505 C CA . GLU B 1 424 ? 1.663 -52.719 -46.312 1 83 424 GLU B CA 1
ATOM 7506 C C . GLU B 1 424 ? 2.291 -53 -44.938 1 83 424 GLU B C 1
ATOM 7508 O O . GLU B 1 424 ? 2.084 -54.062 -44.344 1 83 424 GLU B O 1
ATOM 7513 N N . PHE B 1 425 ? 2.951 -52.062 -44.562 1 82.44 425 PHE B N 1
ATOM 7514 C CA . PHE B 1 425 ? 3.578 -52.188 -43.25 1 82.44 425 PHE B CA 1
ATOM 7515 C C . PHE B 1 425 ? 2.525 -52.312 -42.156 1 82.44 425 PHE B C 1
ATOM 7517 O O . PHE B 1 425 ? 2.645 -53.188 -41.281 1 82.44 425 PHE B O 1
ATOM 7524 N N . GLY B 1 426 ? 1.581 -51.5 -42.188 1 88.94 426 GLY B N 1
ATOM 7525 C CA . GLY B 1 426 ? 0.496 -51.531 -41.25 1 88.94 426 GLY B CA 1
ATOM 7526 C C . GLY B 1 426 ? -0.278 -52.844 -41.25 1 88.94 426 GLY B C 1
ATOM 7527 O O . GLY B 1 426 ? -0.627 -53.375 -40.219 1 88.94 426 GLY B O 1
ATOM 7528 N N . LEU B 1 427 ? -0.431 -53.25 -42.469 1 91.75 427 LEU B N 1
ATOM 7529 C CA . LEU B 1 427 ? -1.188 -54.5 -42.625 1 91.75 427 LEU B CA 1
ATOM 7530 C C . LEU B 1 427 ? -0.426 -55.688 -42.031 1 91.75 427 LEU B C 1
ATOM 7532 O O . LEU B 1 427 ? -1.027 -56.562 -41.469 1 91.75 427 LEU B O 1
ATOM 7536 N N . GLU B 1 428 ? 0.852 -55.594 -42.25 1 93.62 428 GLU B N 1
ATOM 7537 C CA . GLU B 1 428 ? 1.671 -56.688 -41.688 1 93.62 428 GLU B CA 1
ATOM 7538 C C . GLU B 1 428 ? 1.61 -56.688 -40.156 1 93.62 428 GLU B C 1
ATOM 7540 O O . GLU B 1 428 ? 1.639 -57.719 -39.531 1 93.62 428 GLU B O 1
ATOM 7545 N N . LEU B 1 429 ? 1.538 -55.562 -39.625 1 94.38 429 LEU B N 1
ATOM 7546 C CA . LEU B 1 429 ? 1.433 -55.469 -38.156 1 94.38 429 LEU B CA 1
ATOM 7547 C C . LEU B 1 429 ? 0.09 -56 -37.688 1 94.38 429 LEU B C 1
ATOM 7549 O O . LEU B 1 429 ? 0.034 -56.75 -36.719 1 94.38 429 LEU B O 1
ATOM 7553 N N . VAL B 1 430 ? -0.961 -55.594 -38.312 1 95.5 430 VAL B N 1
ATOM 7554 C CA . VAL B 1 430 ? -2.289 -56.062 -37.969 1 95.5 430 VAL B CA 1
ATOM 7555 C C . VAL B 1 430 ? -2.326 -57.594 -38.094 1 95.5 430 VAL B C 1
ATOM 7557 O O . VAL B 1 430 ? -2.865 -58.281 -37.219 1 95.5 430 VAL B O 1
ATOM 7560 N N . LYS B 1 431 ? -1.739 -58.031 -39.219 1 96.31 431 LYS B N 1
ATOM 7561 C CA . LYS B 1 431 ? -1.646 -59.469 -39.406 1 96.31 431 LYS B CA 1
ATOM 7562 C C . LYS B 1 431 ? -0.929 -60.156 -38.25 1 96.31 431 LYS B C 1
ATOM 7564 O O . LYS B 1 431 ? -1.387 -61.188 -37.75 1 96.31 431 LYS B O 1
ATOM 7569 N N . PHE B 1 432 ? 0.083 -59.625 -37.844 1 96.81 432 PHE B N 1
ATOM 7570 C CA . PHE B 1 432 ? 0.868 -60.156 -36.719 1 96.81 432 PHE B CA 1
ATOM 7571 C C . PHE B 1 432 ? 0.018 -60.25 -35.469 1 96.81 432 PHE B C 1
ATOM 7573 O O . PHE B 1 432 ? 0.037 -61.281 -34.75 1 96.81 432 PHE B O 1
ATOM 7580 N N . LEU B 1 433 ? -0.675 -59.219 -35.125 1 97.12 433 LEU B N 1
ATOM 7581 C CA . LEU B 1 433 ? -1.47 -59.156 -33.906 1 97.12 433 LEU B CA 1
ATOM 7582 C C . LEU B 1 433 ? -2.629 -60.156 -33.938 1 97.12 433 LEU B C 1
ATOM 7584 O O . LEU B 1 433 ? -2.938 -60.812 -32.938 1 97.12 433 LEU B O 1
ATOM 7588 N N . LEU B 1 434 ? -3.205 -60.281 -35.094 1 96.5 434 LEU B N 1
ATOM 7589 C CA . LEU B 1 434 ? -4.344 -61.188 -35.281 1 96.5 434 LEU B CA 1
ATOM 7590 C C . LEU B 1 434 ? -3.893 -62.625 -35.25 1 96.5 434 LEU B C 1
ATOM 7592 O O . LEU B 1 434 ? -4.566 -63.469 -34.656 1 96.5 434 LEU B O 1
ATOM 7596 N N . GLN B 1 435 ? -2.711 -62.844 -35.844 1 96.38 435 GLN B N 1
ATOM 7597 C CA . GLN B 1 435 ? -2.217 -64.188 -35.938 1 96.38 435 GLN B CA 1
ATOM 7598 C C . GLN B 1 435 ? -1.681 -64.688 -34.594 1 96.38 435 GLN B C 1
ATOM 7600 O O . GLN B 1 435 ? -1.63 -65.875 -34.344 1 96.38 435 GLN B O 1
ATOM 7605 N N . ASN B 1 436 ? -1.324 -63.844 -33.812 1 96.69 436 ASN B N 1
ATOM 7606 C CA . ASN B 1 436 ? -0.717 -64.25 -32.531 1 96.69 436 ASN B CA 1
ATOM 7607 C C . ASN B 1 436 ? -1.647 -63.969 -31.359 1 96.69 436 ASN B C 1
ATOM 7609 O O . ASN B 1 436 ? -1.365 -64.375 -30.234 1 96.69 436 ASN B O 1
ATOM 7613 N N . GLY B 1 437 ? -2.721 -63.25 -31.578 1 97.06 437 GLY B N 1
ATOM 7614 C CA . GLY B 1 437 ? -3.691 -62.969 -30.531 1 97.06 437 GLY B CA 1
ATOM 7615 C C . GLY B 1 437 ? -4.691 -64.125 -30.344 1 97.06 437 GLY B C 1
ATOM 7616 O O . GLY B 1 437 ? -5.832 -64 -30.797 1 97.06 437 GLY B O 1
ATOM 7617 N N . LYS B 1 438 ? -4.359 -65 -29.578 1 96.69 438 LYS B N 1
ATOM 7618 C CA . LYS B 1 438 ? -5.137 -66.25 -29.5 1 96.69 438 LYS B CA 1
ATOM 7619 C C . LYS B 1 438 ? -6.406 -66.062 -28.672 1 96.69 438 LYS B C 1
ATOM 7621 O O . LYS B 1 438 ? -7.359 -66.812 -28.797 1 96.69 438 LYS B O 1
ATOM 7626 N N . VAL B 1 439 ? -6.391 -65.062 -27.859 1 96.44 439 VAL B N 1
ATOM 7627 C CA . VAL B 1 439 ? -7.57 -64.875 -27.031 1 96.44 439 VAL B CA 1
ATOM 7628 C C . VAL B 1 439 ? -8.172 -63.5 -27.312 1 96.44 439 VAL B C 1
ATOM 7630 O O . VAL B 1 439 ? -8.938 -62.969 -26.5 1 96.44 439 VAL B O 1
ATOM 7633 N N . LEU B 1 440 ? -7.793 -62.875 -28.328 1 97.12 440 LEU B N 1
ATOM 7634 C CA . LEU B 1 440 ? -8.266 -61.562 -28.703 1 97.12 440 LEU B CA 1
ATOM 7635 C C . LEU B 1 440 ? -9.773 -61.531 -28.922 1 97.12 440 LEU B C 1
ATOM 7637 O O . LEU B 1 440 ? -10.297 -62.406 -29.609 1 97.12 440 LEU B O 1
ATOM 7641 N N . GLU B 1 441 ? -10.461 -60.656 -28.391 1 97.38 441 GLU B N 1
ATOM 7642 C CA . GLU B 1 441 ? -11.914 -60.562 -28.516 1 97.38 441 GLU B CA 1
ATOM 7643 C C . GLU B 1 441 ? -12.32 -59.438 -29.453 1 97.38 441 GLU B C 1
ATOM 7645 O O . GLU B 1 441 ? -13.273 -59.562 -30.219 1 97.38 441 GLU B O 1
ATOM 7650 N N . LYS B 1 442 ? -11.617 -58.438 -29.25 1 97.38 442 LYS B N 1
ATOM 7651 C CA . LYS B 1 442 ? -12.023 -57.281 -30.031 1 97.38 442 LYS B CA 1
ATOM 7652 C C . LYS B 1 442 ? -10.812 -56.531 -30.578 1 97.38 442 LYS B C 1
ATOM 7654 O O . LYS B 1 442 ? -9.844 -56.312 -29.844 1 97.38 442 LYS B O 1
ATOM 7659 N N . MET B 1 443 ? -10.828 -56.094 -31.828 1 96.31 443 MET B N 1
ATOM 7660 C CA . MET B 1 443 ? -9.844 -55.219 -32.469 1 96.31 443 MET B CA 1
ATOM 7661 C C . MET B 1 443 ? -10.523 -54.031 -33.125 1 96.31 443 MET B C 1
ATOM 7663 O O . MET B 1 443 ? -11.383 -54.188 -33.969 1 96.31 443 MET B O 1
ATOM 7667 N N . GLU B 1 444 ? -10.102 -52.906 -32.625 1 94.94 444 GLU B N 1
ATOM 7668 C CA . GLU B 1 444 ? -10.625 -51.688 -33.188 1 94.94 444 GLU B CA 1
ATOM 7669 C C . GLU B 1 444 ? -9.57 -50.969 -34.031 1 94.94 444 GLU B C 1
ATOM 7671 O O . GLU B 1 444 ? -8.484 -50.656 -33.531 1 94.94 444 GLU B O 1
ATOM 7676 N N . ILE B 1 445 ? -9.875 -50.719 -35.281 1 94.25 445 ILE B N 1
ATOM 7677 C CA . ILE B 1 445 ? -8.953 -50.031 -36.156 1 94.25 445 ILE B CA 1
ATOM 7678 C C . ILE B 1 445 ? -9.594 -48.75 -36.719 1 94.25 445 ILE B C 1
ATOM 7680 O O . ILE B 1 445 ? -10.594 -48.812 -37.406 1 94.25 445 ILE B O 1
ATOM 7684 N N . ARG B 1 446 ? -8.969 -47.719 -36.312 1 91.81 446 ARG B N 1
ATOM 7685 C CA . ARG B 1 446 ? -9.406 -46.406 -36.844 1 91.81 446 ARG B CA 1
ATOM 7686 C C . ARG B 1 446 ? -8.453 -45.938 -37.938 1 91.81 446 ARG B C 1
ATOM 7688 O O . ARG B 1 446 ? -7.285 -45.656 -37.656 1 91.81 446 ARG B O 1
ATOM 7695 N N . HIS B 1 447 ? -9.062 -45.656 -39.094 1 89.75 447 HIS B N 1
ATOM 7696 C CA . HIS B 1 447 ? -8.25 -45.25 -40.25 1 89.75 447 HIS B CA 1
ATOM 7697 C C . HIS B 1 447 ? -8.055 -43.75 -40.25 1 89.75 447 HIS B C 1
ATOM 7699 O O . HIS B 1 447 ? -8.844 -43 -39.656 1 89.75 447 HIS B O 1
ATOM 7705 N N . ARG B 1 448 ? -7.031 -43.312 -40.781 1 83.56 448 ARG B N 1
ATOM 7706 C CA . ARG B 1 448 ? -6.711 -41.906 -40.938 1 83.56 448 ARG B CA 1
ATOM 7707 C C . ARG B 1 448 ? -7.727 -41.219 -41.812 1 83.56 448 ARG B C 1
ATOM 7709 O O . ARG B 1 448 ? -8.023 -40.031 -41.625 1 83.56 448 ARG B O 1
ATOM 7716 N N . SER B 1 449 ? -8.086 -41.938 -42.844 1 83.56 449 SER B N 1
ATOM 7717 C CA . SER B 1 449 ? -9.07 -41.375 -43.75 1 83.56 449 SER B CA 1
ATOM 7718 C C . SER B 1 449 ? -10.039 -42.469 -44.25 1 83.56 449 SER B C 1
ATOM 7720 O O . SER B 1 449 ? -9.75 -43.656 -44.156 1 83.56 449 SER B O 1
ATOM 7722 N N . ARG B 1 450 ? -11.078 -41.938 -44.844 1 83.69 450 ARG B N 1
ATOM 7723 C CA . ARG B 1 450 ? -12.094 -42.844 -45.375 1 83.69 450 ARG B CA 1
ATOM 7724 C C . ARG B 1 450 ? -11.562 -43.594 -46.594 1 83.69 450 ARG B C 1
ATOM 7726 O O . ARG B 1 450 ? -11.898 -44.781 -46.781 1 83.69 450 ARG B O 1
ATOM 7733 N N . VAL B 1 451 ? -10.789 -42.906 -47.344 1 84.19 451 VAL B N 1
ATOM 7734 C CA . VAL B 1 451 ? -10.227 -43.5 -48.562 1 84.19 451 VAL B CA 1
ATOM 7735 C C . VAL B 1 451 ? -9.328 -44.688 -48.188 1 84.19 451 VAL B C 1
ATOM 7737 O O . VAL B 1 451 ? -9.422 -45.75 -48.812 1 84.19 451 VAL B O 1
ATOM 7740 N N . ARG B 1 452 ? -8.586 -44.469 -47.188 1 84.25 452 ARG B N 1
ATOM 7741 C CA . ARG B 1 452 ? -7.668 -45.531 -46.75 1 84.25 452 ARG B CA 1
ATOM 7742 C C . ARG B 1 452 ? -8.422 -46.719 -46.156 1 84.25 452 ARG B C 1
ATOM 7744 O O . ARG B 1 452 ? -8.016 -47.875 -46.312 1 84.25 452 ARG B O 1
ATOM 7751 N N . LYS B 1 453 ? -9.469 -46.344 -45.531 1 87.81 453 LYS B N 1
ATOM 7752 C CA . LYS B 1 453 ? -10.312 -47.406 -45 1 87.81 453 LYS B CA 1
ATOM 7753 C C . LYS B 1 453 ? -10.859 -48.312 -46.094 1 87.81 453 LYS B C 1
ATOM 7755 O O . LYS B 1 453 ? -10.781 -49.531 -46 1 87.81 453 LYS B O 1
ATOM 7760 N N . GLN B 1 454 ? -11.32 -47.719 -47.125 1 86.75 454 GLN B N 1
ATOM 7761 C CA . GLN B 1 454 ? -11.93 -48.469 -48.219 1 86.75 454 GLN B CA 1
ATOM 7762 C C . GLN B 1 454 ? -10.898 -49.344 -48.938 1 86.75 454 GLN B C 1
ATOM 7764 O O . GLN B 1 454 ? -11.211 -50.438 -49.406 1 86.75 454 GLN B O 1
ATOM 7769 N N . GLN B 1 455 ? -9.734 -48.875 -48.969 1 86.5 455 GLN B N 1
ATOM 7770 C CA . GLN B 1 455 ? -8.672 -49.562 -49.688 1 86.5 455 GLN B CA 1
ATOM 7771 C C . GLN B 1 455 ? -8.156 -50.75 -48.906 1 86.5 455 GLN B C 1
ATOM 7773 O O . GLN B 1 455 ? -7.645 -51.719 -49.5 1 86.5 455 GLN B O 1
ATOM 7778 N N . SER B 1 456 ? -8.289 -50.719 -47.656 1 89.19 456 SER B N 1
ATOM 7779 C CA . SER B 1 456 ? -7.605 -51.719 -46.875 1 89.19 456 SER B CA 1
ATOM 7780 C C . SER B 1 456 ? -8.602 -52.625 -46.125 1 89.19 456 SER B C 1
ATOM 7782 O O . SER B 1 456 ? -8.227 -53.656 -45.562 1 89.19 456 SER B O 1
ATOM 7784 N N . LEU B 1 457 ? -9.781 -52.281 -46.094 1 89.25 457 LEU B N 1
ATOM 7785 C CA . LEU B 1 457 ? -10.805 -52.969 -45.281 1 89.25 457 LEU B CA 1
ATOM 7786 C C . LEU B 1 457 ? -10.875 -54.469 -45.656 1 89.25 457 LEU B C 1
ATOM 7788 O O . LEU B 1 457 ? -10.844 -55.312 -44.781 1 89.25 457 LEU B O 1
ATOM 7792 N N . ASN B 1 458 ? -10.984 -54.719 -46.938 1 90.38 458 ASN B N 1
ATOM 7793 C CA . ASN B 1 458 ? -11.117 -56.094 -47.375 1 90.38 458 ASN B CA 1
ATOM 7794 C C . ASN B 1 458 ? -9.867 -56.906 -47.062 1 90.38 458 ASN B C 1
ATOM 7796 O O . ASN B 1 458 ? -9.961 -58.094 -46.719 1 90.38 458 ASN B O 1
ATOM 7800 N N . LYS B 1 459 ? -8.797 -56.281 -47.156 1 92.94 459 LYS B N 1
ATOM 7801 C CA . LYS B 1 459 ? -7.535 -56.969 -46.875 1 92.94 459 LYS B CA 1
ATOM 7802 C C . LYS B 1 459 ? -7.441 -57.344 -45.406 1 92.94 459 LYS B C 1
ATOM 7804 O O . LYS B 1 459 ? -6.965 -58.438 -45.062 1 92.94 459 LYS B O 1
ATOM 7809 N N . ILE B 1 460 ? -7.938 -56.531 -44.531 1 93.62 460 ILE B N 1
ATOM 7810 C CA . ILE B 1 460 ? -7.852 -56.75 -43.094 1 93.62 460 ILE B CA 1
ATOM 7811 C C . ILE B 1 460 ? -8.766 -57.875 -42.688 1 93.62 460 ILE B C 1
ATOM 7813 O O . ILE B 1 460 ? -8.375 -58.75 -41.906 1 93.62 460 ILE B O 1
ATOM 7817 N N . VAL B 1 461 ? -9.906 -57.875 -43.25 1 91.12 461 VAL B N 1
ATOM 7818 C CA . VAL B 1 461 ? -10.898 -58.875 -42.906 1 91.12 461 VAL B CA 1
ATOM 7819 C C . VAL B 1 461 ? -10.438 -60.25 -43.375 1 91.12 461 VAL B C 1
ATOM 7821 O O . VAL B 1 461 ? -10.742 -61.25 -42.719 1 91.12 461 VAL B O 1
ATOM 7824 N N . ALA B 1 462 ? -9.617 -60.219 -44.406 1 93.5 462 ALA B N 1
ATOM 7825 C CA . ALA B 1 462 ? -9.172 -61.469 -45 1 93.5 462 ALA B CA 1
ATOM 7826 C C . ALA B 1 462 ? -7.953 -62.031 -44.25 1 93.5 462 ALA B C 1
ATOM 7828 O O . ALA B 1 462 ? -7.531 -63.156 -44.5 1 93.5 462 ALA B O 1
ATOM 7829 N N . LEU B 1 463 ? -7.457 -61.344 -43.344 1 94.12 463 LEU B N 1
ATOM 7830 C CA . LEU B 1 463 ? -6.258 -61.781 -42.656 1 94.12 463 LEU B CA 1
ATOM 7831 C C . LEU B 1 463 ? -6.562 -62.969 -41.719 1 94.12 463 LEU B C 1
ATOM 7833 O O . LEU B 1 463 ? -7.668 -63.062 -41.188 1 94.12 463 LEU B O 1
ATOM 7837 N N . PRO B 1 464 ? -5.562 -63.844 -41.531 1 94.19 464 PRO B N 1
ATOM 7838 C CA . PRO B 1 464 ? -5.766 -65 -40.656 1 94.19 464 PRO B CA 1
ATOM 7839 C C . PRO B 1 464 ? -5.898 -64.562 -39.188 1 94.19 464 PRO B C 1
ATOM 7841 O O . PRO B 1 464 ? -5.195 -63.656 -38.719 1 94.19 464 PRO B O 1
ATOM 7844 N N . LYS B 1 465 ? -6.832 -65.25 -38.469 1 94.88 465 LYS B N 1
ATOM 7845 C CA . LYS B 1 465 ? -7.098 -64.938 -37.062 1 94.88 465 LYS B CA 1
ATOM 7846 C C . LYS B 1 465 ? -6.809 -66.125 -36.188 1 94.88 465 LYS B C 1
ATOM 7848 O O . LYS B 1 465 ? -7.219 -67.25 -36.5 1 94.88 465 LYS B O 1
ATOM 7853 N N . ALA B 1 466 ? -6.117 -65.938 -35.188 1 95.19 466 ALA B N 1
ATOM 7854 C CA . ALA B 1 466 ? -5.855 -67.062 -34.25 1 95.19 466 ALA B CA 1
ATOM 7855 C C . ALA B 1 466 ? -7.031 -67.25 -33.281 1 95.19 466 ALA B C 1
ATOM 7857 O O . ALA B 1 466 ? -7.352 -68.375 -32.906 1 95.19 466 ALA B O 1
ATOM 7858 N N . SER B 1 467 ? -7.676 -66.188 -33 1 95.19 467 SER B N 1
ATOM 7859 C CA . SER B 1 467 ? -8.852 -66.25 -32.125 1 95.19 467 SER B CA 1
ATOM 7860 C C . SER B 1 467 ? -10.133 -66.375 -32.969 1 95.19 467 SER B C 1
ATOM 7862 O O . SER B 1 467 ? -10.367 -65.625 -33.875 1 95.19 467 SER B O 1
ATOM 7864 N N . SER B 1 468 ? -10.992 -67.25 -32.594 1 92.25 468 SER B N 1
ATOM 7865 C CA . SER B 1 468 ? -12.25 -67.438 -33.312 1 92.25 468 SER B CA 1
ATOM 7866 C C . SER B 1 468 ? -13.297 -66.438 -32.875 1 92.25 468 SER B C 1
ATOM 7868 O O . SER B 1 468 ? -14.305 -66.25 -33.562 1 92.25 468 SER B O 1
ATOM 7870 N N . GLU B 1 469 ? -12.992 -65.812 -31.891 1 93.75 469 GLU B N 1
ATOM 7871 C CA . GLU B 1 469 ? -14 -64.938 -31.312 1 93.75 469 GLU B CA 1
ATOM 7872 C C . GLU B 1 469 ? -13.719 -63.469 -31.672 1 93.75 469 GLU B C 1
ATOM 7874 O O . GLU B 1 469 ? -14.508 -62.562 -31.344 1 93.75 469 GLU B O 1
ATOM 7879 N N . VAL B 1 470 ? -12.664 -63.188 -32.281 1 95.19 470 VAL B N 1
ATOM 7880 C CA . VAL B 1 470 ? -12.227 -61.812 -32.469 1 95.19 470 VAL B CA 1
ATOM 7881 C C . VAL B 1 470 ? -13.203 -61.062 -33.375 1 95.19 470 VAL B C 1
ATOM 7883 O O . VAL B 1 470 ? -13.617 -61.594 -34.406 1 95.19 470 VAL B O 1
ATOM 7886 N N . VAL B 1 471 ? -13.672 -59.938 -32.938 1 95.81 471 VAL B N 1
ATOM 7887 C CA . VAL B 1 471 ? -14.492 -59.031 -33.719 1 95.81 471 VAL B CA 1
ATOM 7888 C C . VAL B 1 471 ? -13.672 -57.812 -34.125 1 95.81 471 VAL B C 1
ATOM 7890 O O . VAL B 1 471 ? -13.141 -57.094 -33.281 1 95.81 471 VAL B O 1
ATOM 7893 N N . ILE B 1 472 ? -13.539 -57.594 -35.406 1 95 472 ILE B N 1
ATOM 7894 C CA . ILE B 1 472 ? -12.82 -56.438 -35.906 1 95 472 ILE B CA 1
ATOM 7895 C C . ILE B 1 472 ? -13.797 -55.312 -36.219 1 95 472 ILE B C 1
ATOM 7897 O O . ILE B 1 472 ? -14.734 -55.5 -37 1 95 472 ILE B O 1
ATOM 7901 N N . CYS B 1 473 ? -13.594 -54.219 -35.562 1 93.12 473 CYS B N 1
ATOM 7902 C CA . CYS B 1 473 ? -14.453 -53.062 -35.75 1 93.12 473 CYS B CA 1
ATOM 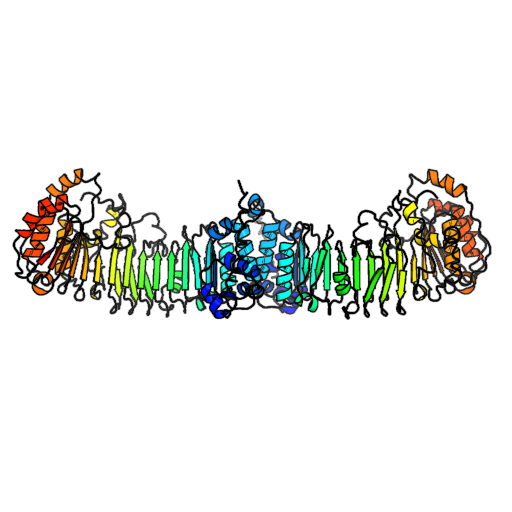7903 C C . CYS B 1 473 ? -13.68 -51.875 -36.344 1 93.12 473 CYS B C 1
ATOM 7905 O O . CYS B 1 473 ? -12.484 -51.719 -36.094 1 93.12 473 CYS B O 1
ATOM 7907 N N . PHE B 1 474 ? -14.375 -51.062 -37.094 1 92.44 474 PHE B N 1
ATOM 7908 C CA . PHE B 1 474 ? -13.797 -49.875 -37.719 1 92.44 474 PHE B CA 1
ATOM 7909 C C . PHE B 1 474 ? -14.562 -48.625 -37.312 1 92.44 474 PHE B C 1
ATOM 7911 O O . PHE B 1 474 ? -15.289 -48.062 -38.125 1 92.44 474 PHE B O 1
ATOM 7918 N N . PRO B 1 475 ? -14.266 -48.219 -36.094 1 87.31 475 PRO B N 1
ATOM 7919 C CA . PRO B 1 475 ? -15.016 -47.062 -35.594 1 87.31 475 PRO B CA 1
ATOM 7920 C C . PRO B 1 475 ? -14.609 -45.75 -36.25 1 87.31 475 PRO B C 1
ATOM 7922 O O . PRO B 1 475 ? -13.492 -45.625 -36.75 1 87.31 475 PRO B O 1
ATOM 7925 N N . GLU B 1 476 ? -15.57 -44.656 -36.312 1 78.5 476 GLU B N 1
ATOM 7926 C CA . GLU B 1 476 ? -15.328 -43.344 -36.906 1 78.5 476 GLU B CA 1
ATOM 7927 C C . GLU B 1 476 ? -15.203 -42.281 -35.812 1 78.5 476 GLU B C 1
ATOM 7929 O O . GLU B 1 476 ? -14.922 -41.125 -36.125 1 78.5 476 GLU B O 1
ATOM 7934 N N . TYR B 1 477 ? -15.156 -42.5 -34.594 1 67.62 477 TYR B N 1
ATOM 7935 C CA . TYR B 1 477 ? -15.211 -41.469 -33.562 1 67.62 477 TYR B CA 1
ATOM 7936 C C . TYR B 1 477 ? -13.852 -40.812 -33.406 1 67.62 477 TYR B C 1
ATOM 7938 O O . TYR B 1 477 ? -12.844 -41.312 -33.906 1 67.62 477 TYR B O 1
ATOM 7946 N N . ALA B 1 478 ? -13.867 -39.594 -32.562 1 65 478 ALA B N 1
ATOM 7947 C CA . ALA B 1 478 ? -12.711 -38.719 -32.406 1 65 478 ALA B CA 1
ATOM 7948 C C . ALA B 1 478 ? -11.641 -39.375 -31.531 1 65 478 ALA B C 1
ATOM 7950 O O . ALA B 1 478 ? -11.961 -40.125 -30.609 1 65 478 ALA B O 1
ATOM 7951 N N . GLN B 1 479 ? -10.477 -39.344 -31.938 1 63.88 479 GLN B N 1
ATOM 7952 C CA . GLN B 1 479 ? -9.297 -39.844 -31.234 1 63.88 479 GLN B CA 1
ATOM 7953 C C . GLN B 1 479 ? -9.133 -39.188 -29.875 1 63.88 479 GLN B C 1
ATOM 7955 O O . GLN B 1 479 ? -9.398 -38 -29.719 1 63.88 479 GLN B O 1
ATOM 7960 N N . ARG B 1 480 ? -8.977 -40 -28.875 1 63.84 480 ARG B N 1
ATOM 7961 C CA . ARG B 1 480 ? -8.672 -39.438 -27.562 1 63.84 480 ARG B CA 1
ATOM 7962 C C . ARG B 1 480 ? -7.453 -38.531 -27.609 1 63.84 480 ARG B C 1
ATOM 7964 O O . ARG B 1 480 ? -6.43 -38.906 -28.188 1 63.84 480 ARG B O 1
ATOM 7971 N N . LYS B 1 481 ? -7.648 -37.344 -27.016 1 65.19 481 LYS B N 1
ATOM 7972 C CA . LYS B 1 481 ? -6.535 -36.406 -26.984 1 65.19 481 LYS B CA 1
ATOM 7973 C C . LYS B 1 481 ? -5.602 -36.688 -25.812 1 65.19 481 LYS B C 1
ATOM 7975 O O . LYS B 1 481 ? -6.062 -36.969 -24.688 1 65.19 481 LYS B O 1
ATOM 7980 N N . LEU B 1 482 ? -4.504 -37.156 -26.094 1 60.16 482 LEU B N 1
ATOM 7981 C CA . LEU B 1 482 ? -3.479 -37.25 -25.062 1 60.16 482 LEU B CA 1
ATOM 7982 C C . LEU B 1 482 ? -2.727 -35.938 -24.906 1 60.16 482 LEU B C 1
ATOM 7984 O O . LEU B 1 482 ? -2.051 -35.5 -25.828 1 60.16 482 LEU B O 1
ATOM 7988 N N . PRO B 1 483 ? -2.943 -35.375 -23.781 1 60.62 483 PRO B N 1
ATOM 7989 C CA . PRO B 1 483 ? -2.246 -34.125 -23.609 1 60.62 483 PRO B CA 1
ATOM 7990 C C . PRO B 1 483 ? -0.743 -34.219 -23.844 1 60.62 483 PRO B C 1
ATOM 7992 O O . PRO B 1 483 ? -0.141 -35.25 -23.547 1 60.62 483 PRO B O 1
ATOM 7995 N N . TRP B 1 484 ? -0.11 -33.438 -24.641 1 58.5 484 TRP B N 1
ATOM 7996 C CA . TRP B 1 484 ? 1.306 -33.219 -24.922 1 58.5 484 TRP B CA 1
ATOM 7997 C C . TRP B 1 484 ? 1.739 -34.062 -26.141 1 58.5 484 TRP B C 1
ATOM 7999 O O . TRP B 1 484 ? 2.754 -33.75 -26.766 1 58.5 484 TRP B O 1
ATOM 8009 N N . PHE B 1 485 ? 0.939 -35.281 -26.328 1 57.22 485 PHE B N 1
ATOM 8010 C CA . PHE B 1 485 ? 1.287 -36.062 -27.516 1 57.22 485 PHE B CA 1
ATOM 8011 C C . PHE B 1 485 ? 0.841 -35.344 -28.781 1 57.22 485 PHE B C 1
ATOM 8013 O O . PHE B 1 485 ? 1.469 -35.5 -29.828 1 57.22 485 PHE B O 1
ATOM 8020 N N . ASP B 1 486 ? -0.265 -34.531 -28.516 1 53.09 486 ASP B N 1
ATOM 8021 C CA . ASP B 1 486 ? -0.846 -33.875 -29.672 1 53.09 486 ASP B CA 1
ATOM 8022 C C . ASP B 1 486 ? -0.24 -32.469 -29.875 1 53.09 486 ASP B C 1
ATOM 8024 O O . ASP B 1 486 ? -0.514 -31.812 -30.891 1 53.09 486 ASP B O 1
ATOM 8028 N N . ARG B 1 487 ? 0.377 -31.922 -28.906 1 50.91 487 ARG B N 1
ATOM 8029 C CA . ARG B 1 487 ? 1.023 -30.625 -29.125 1 50.91 487 ARG B CA 1
ATOM 8030 C C . ARG B 1 487 ? 2.311 -30.781 -29.922 1 50.91 487 ARG B C 1
ATOM 8032 O O . ARG B 1 487 ? 3.025 -31.781 -29.766 1 50.91 487 ARG B O 1
ATOM 8039 N N . GLY B 1 488 ? 2.4 -30.391 -31.234 1 45.41 488 GLY B N 1
ATOM 8040 C CA . GLY B 1 488 ? 3.359 -30.422 -32.312 1 45.41 488 GLY B CA 1
ATOM 8041 C C . GLY B 1 488 ? 4.723 -30.953 -31.906 1 45.41 488 GLY B C 1
ATOM 8042 O O . GLY B 1 488 ? 5.25 -30.562 -30.859 1 45.41 488 GLY B O 1
ATOM 8043 N N . ASP B 1 489 ? 4.91 -32.188 -32 1 45.31 489 ASP B N 1
ATOM 8044 C CA . ASP B 1 489 ? 6.125 -32.969 -31.922 1 45.31 489 ASP B CA 1
ATOM 8045 C C . ASP B 1 489 ? 7.27 -32.312 -32.688 1 45.31 489 ASP B C 1
ATOM 8047 O O . ASP B 1 489 ? 7.148 -32.031 -33.875 1 45.31 489 ASP B O 1
ATOM 8051 N N . SER B 1 490 ? 7.844 -31.359 -32.219 1 40.94 490 SER B N 1
ATOM 8052 C CA . SER B 1 490 ? 9.047 -31.016 -32.969 1 40.94 490 SER B CA 1
ATOM 8053 C C . SER B 1 490 ? 9.883 -32.25 -33.281 1 40.94 490 SER B C 1
ATOM 8055 O O . SER B 1 490 ? 10.953 -32.438 -32.719 1 40.94 490 SER B O 1
ATOM 8057 N N . ASP B 1 491 ? 9.352 -33.406 -33.219 1 40.53 491 ASP B N 1
ATOM 8058 C CA . ASP B 1 491 ? 10.312 -34.5 -33.406 1 40.53 491 ASP B CA 1
ATOM 8059 C C . ASP B 1 491 ? 10.984 -34.406 -34.781 1 40.53 491 ASP B C 1
ATOM 8061 O O . ASP B 1 491 ? 10.312 -34.469 -35.812 1 40.53 491 ASP B O 1
ATOM 8065 N N . PRO B 1 492 ? 12 -33.688 -34.938 1 38.97 492 PRO B N 1
ATOM 8066 C CA . PRO B 1 492 ? 12.641 -33.938 -36.25 1 38.97 492 PRO B CA 1
ATOM 8067 C C . PRO B 1 492 ? 12.844 -35.406 -36.5 1 38.97 492 PRO B C 1
ATOM 8069 O O . PRO B 1 492 ? 13.43 -36.125 -35.688 1 38.97 492 PRO B O 1
ATOM 8072 N N . GLU B 1 493 ? 11.828 -36.188 -36.875 1 38.88 493 GLU B N 1
ATOM 8073 C CA . GLU B 1 493 ? 12.023 -37.562 -37.344 1 38.88 493 GLU B CA 1
ATOM 8074 C C . GLU B 1 493 ? 13.297 -37.688 -38.188 1 38.88 493 GLU B C 1
ATOM 8076 O O . GLU B 1 493 ? 13.367 -37.125 -39.281 1 38.88 493 GLU B O 1
ATOM 8081 N N . TYR B 1 494 ? 14.523 -37.5 -37.656 1 36 494 TYR B N 1
ATOM 8082 C CA . TYR B 1 494 ? 15.578 -37.875 -38.594 1 36 494 TYR B CA 1
ATOM 8083 C C . TYR B 1 494 ? 15.312 -39.25 -39.219 1 36 494 TYR B C 1
ATOM 8085 O O . TYR B 1 494 ? 14.695 -40.094 -38.562 1 36 494 TYR B O 1
ATOM 8093 N N . ASP B 1 495 ? 15.078 -39.219 -40.531 1 36.19 495 ASP B N 1
ATOM 8094 C CA . ASP B 1 495 ? 15.109 -40.344 -41.469 1 36.19 495 ASP B CA 1
ATOM 8095 C C . ASP B 1 495 ? 16.125 -41.406 -41.031 1 36.19 495 ASP B C 1
ATOM 8097 O O . ASP B 1 495 ? 17.312 -41.094 -40.906 1 36.19 495 ASP B O 1
ATOM 8101 N N . ASP B 1 496 ? 16.016 -42.188 -39.906 1 33 496 ASP B N 1
ATOM 8102 C CA . ASP B 1 496 ? 16.828 -43.406 -39.969 1 33 496 ASP B CA 1
ATOM 8103 C C . ASP B 1 496 ? 16.672 -44.094 -41.344 1 33 496 ASP B C 1
ATOM 8105 O O . ASP B 1 496 ? 15.562 -44.156 -41.875 1 33 496 ASP B O 1
#

Radius of gyration: 46.93 Å; Cα contacts (8 Å, |Δi|>4): 2141; chains: 2; bounding box: 145×138×90 Å